Protein AF-A0A962KFQ7-F1 (afdb_monomer)

Structure (mmCIF, N/CA/C/O backbone):
data_AF-A0A962KFQ7-F1
#
_entry.id   AF-A0A962KFQ7-F1
#
loop_
_atom_site.group_PDB
_atom_site.id
_atom_site.type_symbol
_atom_site.label_atom_id
_atom_site.label_alt_id
_atom_site.label_comp_id
_atom_site.label_asym_id
_atom_site.label_entity_id
_atom_site.label_seq_id
_atom_site.pdbx_PDB_ins_code
_atom_site.Cartn_x
_atom_site.Cartn_y
_atom_site.Cartn_z
_atom_site.occupancy
_atom_site.B_iso_or_equiv
_atom_site.auth_seq_id
_atom_site.auth_comp_id
_atom_site.auth_asym_id
_atom_site.auth_atom_id
_atom_site.pdbx_PDB_model_num
ATOM 1 N N . MET A 1 1 ? 15.351 7.558 -45.420 1.00 45.31 1 MET A N 1
ATOM 2 C CA . MET A 1 1 ? 15.556 6.678 -44.242 1.00 45.31 1 MET A CA 1
ATOM 3 C C . MET A 1 1 ? 16.428 7.374 -43.204 1.00 45.31 1 MET A C 1
ATOM 5 O O . MET A 1 1 ? 16.046 7.366 -42.044 1.00 45.31 1 MET A O 1
ATOM 9 N N . GLU A 1 2 ? 17.505 8.057 -43.613 1.00 42.69 2 GLU A N 1
ATOM 10 C CA . GLU A 1 2 ? 18.267 8.978 -42.747 1.00 42.69 2 GLU A CA 1
ATOM 11 C C . GLU A 1 2 ? 17.411 10.125 -42.177 1.00 42.69 2 GLU A C 1
ATOM 13 O O . GLU A 1 2 ? 17.479 10.363 -40.978 1.00 42.69 2 GLU A O 1
ATOM 18 N N . ASP A 1 3 ? 16.490 10.717 -42.950 1.00 39.72 3 ASP A N 1
ATOM 19 C CA . ASP A 1 3 ? 15.553 11.735 -42.422 1.00 39.72 3 ASP A CA 1
ATOM 20 C C . ASP A 1 3 ? 14.597 11.194 -41.339 1.00 39.72 3 ASP A C 1
ATOM 22 O O . ASP A 1 3 ? 14.291 11.875 -40.363 1.00 39.72 3 ASP A O 1
ATOM 26 N N . ALA A 1 4 ? 14.161 9.933 -41.456 1.00 45.88 4 ALA A N 1
ATOM 27 C CA . ALA A 1 4 ? 13.339 9.269 -40.436 1.00 45.88 4 ALA A CA 1
ATOM 28 C C . ALA A 1 4 ? 14.162 8.878 -39.192 1.00 45.88 4 ALA A C 1
ATOM 30 O O . ALA A 1 4 ? 13.632 8.800 -38.085 1.00 45.88 4 ALA A O 1
ATOM 31 N N . LEU A 1 5 ? 15.467 8.657 -39.369 1.00 49.56 5 LEU A N 1
ATOM 32 C CA . LEU A 1 5 ? 16.425 8.405 -38.294 1.00 49.56 5 LEU A CA 1
ATOM 33 C C . LEU A 1 5 ? 16.848 9.696 -37.580 1.00 49.56 5 LEU A C 1
ATOM 35 O O . LEU A 1 5 ? 17.100 9.640 -36.378 1.00 49.56 5 LEU A O 1
ATOM 39 N N . GLY A 1 6 ? 16.840 10.844 -38.264 1.00 48.06 6 GLY A N 1
ATOM 40 C CA . GLY A 1 6 ? 17.018 12.169 -37.660 1.00 48.06 6 GLY A CA 1
ATOM 41 C C . GLY A 1 6 ? 15.886 12.536 -36.694 1.00 48.06 6 GLY A C 1
ATOM 42 O O . GLY A 1 6 ? 16.136 13.106 -35.635 1.00 48.06 6 GLY A O 1
ATOM 43 N N . ILE A 1 7 ? 14.651 12.103 -36.980 1.00 48.91 7 ILE A N 1
ATOM 44 C CA . ILE A 1 7 ? 13.519 12.210 -36.039 1.00 48.91 7 ILE A CA 1
ATOM 45 C C . ILE A 1 7 ? 13.773 11.363 -34.779 1.00 48.91 7 ILE A C 1
ATOM 47 O O . ILE A 1 7 ? 13.453 11.784 -33.672 1.00 48.91 7 ILE A O 1
ATOM 51 N N . LEU A 1 8 ? 14.384 10.183 -34.919 1.00 50.03 8 LEU A N 1
ATOM 52 C CA . LEU A 1 8 ? 14.720 9.313 -33.784 1.00 50.03 8 LEU A CA 1
ATOM 53 C C . LEU A 1 8 ? 15.904 9.837 -32.953 1.00 50.03 8 LEU A C 1
ATOM 55 O O . LEU A 1 8 ? 15.924 9.620 -31.742 1.00 50.03 8 LEU A O 1
ATOM 59 N N . ASP A 1 9 ? 16.842 10.563 -33.569 1.00 50.34 9 ASP A N 1
ATOM 60 C CA . ASP A 1 9 ? 17.885 11.309 -32.849 1.00 50.34 9 ASP A CA 1
ATOM 61 C C . ASP A 1 9 ? 17.308 12.499 -32.078 1.00 50.34 9 ASP A C 1
ATOM 63 O O . ASP A 1 9 ? 17.687 12.719 -30.930 1.00 50.34 9 ASP A O 1
ATOM 67 N N . ALA A 1 10 ? 16.329 13.212 -32.645 1.00 47.00 10 ALA A N 1
ATOM 68 C CA . ALA A 1 10 ? 15.591 14.258 -31.930 1.00 47.00 10 ALA A CA 1
ATOM 69 C C . ALA A 1 10 ? 14.791 13.703 -30.732 1.00 47.00 10 ALA A C 1
ATOM 71 O O . ALA A 1 10 ? 14.552 14.408 -29.754 1.00 47.00 10 ALA A O 1
ATOM 72 N N . LEU A 1 11 ? 14.419 12.419 -30.779 1.00 50.53 11 LEU A N 1
ATOM 73 C CA . LEU A 1 11 ? 13.801 11.680 -29.673 1.00 50.53 11 LEU A CA 1
ATOM 74 C C . LEU A 1 11 ? 14.832 11.051 -28.710 1.00 50.53 11 LEU A C 1
ATOM 76 O O . LEU A 1 11 ? 14.445 10.468 -27.697 1.00 50.53 11 LEU A O 1
ATOM 80 N N . GLY A 1 12 ? 16.130 11.178 -29.016 1.00 58.72 12 GLY A N 1
ATOM 81 C CA . GLY A 1 12 ? 17.282 10.732 -28.229 1.00 58.72 12 GLY A CA 1
ATOM 82 C C . GLY A 1 12 ? 17.325 9.241 -27.913 1.00 58.72 12 GLY A C 1
ATOM 83 O O . GLY A 1 12 ? 17.728 8.863 -26.812 1.00 58.72 12 GLY A O 1
ATOM 84 N N . ALA A 1 13 ? 16.904 8.398 -28.857 1.00 73.94 13 ALA A N 1
ATOM 85 C CA . ALA A 1 13 ? 17.073 6.955 -28.748 1.00 73.94 13 ALA A CA 1
ATOM 86 C C . ALA A 1 13 ? 18.553 6.560 -28.898 1.00 73.94 13 ALA A C 1
ATOM 88 O O . ALA A 1 13 ? 19.248 7.039 -29.798 1.00 73.94 13 ALA A O 1
ATOM 89 N N . ALA A 1 14 ? 19.024 5.648 -28.047 1.00 81.00 14 ALA A N 1
ATOM 90 C CA . ALA A 1 14 ? 20.315 4.996 -28.210 1.00 81.00 14 ALA A CA 1
ATOM 91 C C . ALA A 1 14 ? 20.267 4.075 -29.428 1.00 81.00 14 ALA A C 1
ATOM 93 O O . ALA A 1 14 ? 19.342 3.279 -29.588 1.00 81.00 14 ALA A O 1
ATOM 94 N N . ARG A 1 15 ? 21.262 4.182 -30.303 1.00 86.62 15 ARG A N 1
ATOM 95 C CA . ARG A 1 15 ? 21.337 3.389 -31.529 1.00 86.62 15 ARG A CA 1
ATOM 96 C C . ARG A 1 15 ? 22.667 2.674 -31.588 1.00 86.62 15 ARG A C 1
ATOM 98 O O . ARG A 1 15 ? 23.710 3.324 -31.538 1.00 86.62 15 ARG A O 1
ATOM 105 N N . LEU A 1 16 ? 22.611 1.358 -31.741 1.00 89.06 16 LEU A N 1
ATOM 106 C CA . LEU A 1 16 ? 23.770 0.501 -31.950 1.00 89.06 16 LEU A CA 1
ATOM 107 C C . LEU A 1 16 ? 23.565 -0.295 -33.235 1.00 89.06 16 LEU A C 1
ATOM 109 O O . LEU A 1 16 ? 22.503 -0.876 -33.444 1.00 89.06 16 LEU A O 1
ATOM 113 N N . TYR A 1 17 ? 24.574 -0.322 -34.094 1.00 87.44 17 TYR A N 1
ATOM 114 C CA . TYR A 1 17 ? 24.589 -1.150 -35.291 1.00 87.44 17 TYR A CA 1
ATOM 115 C C . TYR A 1 17 ? 25.462 -2.364 -35.011 1.00 87.44 17 TYR A C 1
ATOM 117 O O . TYR A 1 17 ? 26.673 -2.236 -34.831 1.00 87.44 17 TYR A O 1
ATOM 125 N N . ILE A 1 18 ? 24.821 -3.525 -34.932 1.00 86.56 18 ILE A N 1
ATOM 126 C CA . ILE A 1 18 ? 25.454 -4.799 -34.604 1.00 86.56 18 ILE A CA 1
ATOM 127 C C . ILE A 1 18 ? 25.642 -5.571 -35.902 1.00 86.56 18 ILE A C 1
ATOM 129 O O . ILE A 1 18 ? 24.666 -5.868 -36.594 1.00 86.56 18 ILE A O 1
ATOM 133 N N . ASP A 1 19 ? 26.885 -5.888 -36.236 1.00 84.00 19 ASP A N 1
ATOM 134 C CA . ASP A 1 19 ? 27.202 -6.820 -37.307 1.00 84.00 19 ASP A CA 1
ATOM 135 C C . ASP A 1 19 ? 26.752 -8.222 -36.878 1.00 84.00 19 ASP A C 1
ATOM 137 O O . ASP A 1 19 ? 27.093 -8.700 -35.795 1.00 84.00 19 ASP A O 1
ATOM 141 N N . ARG A 1 20 ? 25.913 -8.865 -37.688 1.00 80.25 20 ARG A N 1
ATOM 142 C CA . ARG A 1 20 ? 25.295 -10.145 -37.326 1.00 80.25 20 ARG A CA 1
ATOM 143 C C . ARG A 1 20 ? 26.233 -11.329 -37.510 1.00 80.25 20 ARG A C 1
ATOM 145 O O . ARG A 1 20 ? 25.993 -12.366 -36.896 1.00 80.25 20 ARG A O 1
ATOM 152 N N . ASP A 1 21 ? 27.256 -11.180 -38.343 1.00 75.31 21 ASP A N 1
ATOM 153 C CA . ASP A 1 21 ? 28.194 -12.248 -38.664 1.00 75.31 21 ASP A CA 1
ATOM 154 C C . ASP A 1 21 ? 29.327 -12.286 -37.627 1.00 75.31 21 ASP A C 1
ATOM 156 O O . ASP A 1 21 ? 29.752 -13.362 -37.211 1.00 75.31 21 ASP A O 1
ATOM 160 N N . THR A 1 22 ? 29.769 -11.118 -37.149 1.00 76.50 22 THR A N 1
ATOM 161 C CA . THR A 1 22 ? 30.822 -11.001 -36.121 1.00 76.50 22 THR A CA 1
ATOM 162 C C . THR A 1 22 ? 30.284 -10.777 -34.704 1.00 76.50 22 THR A C 1
ATOM 164 O O . THR A 1 22 ? 30.984 -11.039 -33.728 1.00 76.50 22 THR A O 1
ATOM 167 N N . GLY A 1 23 ? 29.046 -10.295 -34.558 1.00 76.19 23 GLY A N 1
ATOM 168 C CA . GLY A 1 23 ? 28.467 -9.907 -33.269 1.00 76.19 23 GLY A CA 1
ATOM 169 C C . GLY A 1 23 ? 29.028 -8.597 -32.700 1.00 76.19 23 GLY A C 1
ATOM 170 O O . GLY A 1 23 ? 28.755 -8.276 -31.540 1.00 76.19 23 GLY A O 1
ATOM 171 N N . LEU A 1 24 ? 29.806 -7.844 -33.481 1.00 82.69 24 LEU A N 1
ATOM 172 C CA . LEU A 1 24 ? 30.441 -6.606 -33.040 1.00 82.69 24 LEU A CA 1
ATOM 173 C C . LEU A 1 24 ? 29.536 -5.394 -33.273 1.00 82.69 24 LEU A C 1
ATOM 175 O O . LEU A 1 24 ? 28.872 -5.272 -34.305 1.00 82.69 24 LEU A O 1
ATOM 179 N N . VAL A 1 25 ? 29.528 -4.461 -32.322 1.00 86.00 25 VAL A N 1
ATOM 180 C CA . VAL A 1 25 ? 28.953 -3.128 -32.528 1.00 86.00 25 VAL A CA 1
ATOM 181 C C . VAL A 1 25 ? 29.938 -2.331 -33.375 1.00 86.00 25 VAL A C 1
ATOM 183 O O . VAL A 1 25 ? 31.009 -2.007 -32.892 1.00 86.00 25 VAL A O 1
ATOM 186 N N . TYR A 1 26 ? 29.615 -1.989 -34.620 1.00 82.81 26 TYR A N 1
ATOM 187 C CA . TYR A 1 26 ? 30.557 -1.266 -35.499 1.00 82.81 26 TYR A CA 1
ATOM 188 C C . TYR A 1 26 ? 30.215 0.221 -35.668 1.00 82.81 26 TYR A C 1
ATOM 190 O O . TYR A 1 26 ? 31.006 0.995 -36.204 1.00 82.81 26 TYR A O 1
ATOM 198 N N . ARG A 1 27 ? 29.021 0.641 -35.232 1.00 85.81 27 ARG A N 1
ATOM 199 C CA . ARG A 1 27 ? 28.599 2.047 -35.230 1.00 85.81 27 ARG A CA 1
ATOM 200 C C . ARG A 1 27 ? 27.586 2.292 -34.118 1.00 85.81 27 ARG A C 1
ATOM 202 O O . ARG A 1 27 ? 26.744 1.441 -33.842 1.00 85.81 27 ARG A O 1
ATOM 209 N N . CYS A 1 28 ? 27.609 3.481 -33.530 1.00 85.44 28 CYS A N 1
ATOM 210 C CA . CYS A 1 28 ? 26.615 3.929 -32.556 1.00 85.44 28 CYS A CA 1
ATOM 211 C C . CYS A 1 28 ? 26.459 5.460 -32.566 1.00 85.44 28 CYS A C 1
ATOM 213 O O . CYS A 1 28 ? 27.206 6.155 -33.256 1.00 85.44 28 CYS A O 1
ATOM 215 N N . ASN A 1 29 ? 25.450 5.988 -31.865 1.00 82.38 29 ASN A N 1
ATOM 216 C CA . ASN A 1 29 ? 25.234 7.433 -31.702 1.00 82.38 29 ASN A CA 1
ATOM 217 C C . ASN A 1 29 ? 25.565 7.919 -30.277 1.00 82.38 29 ASN A C 1
ATOM 219 O O . ASN A 1 29 ? 25.741 7.119 -29.363 1.00 82.38 29 ASN A O 1
ATOM 223 N N . ALA A 1 30 ? 25.589 9.244 -30.084 1.00 78.31 30 ALA A N 1
ATOM 224 C CA . ALA A 1 30 ? 25.835 9.888 -28.788 1.00 78.31 30 ALA A CA 1
ATOM 225 C C . ALA A 1 30 ? 24.958 9.329 -27.653 1.00 78.31 30 ALA A C 1
ATOM 227 O O . ALA A 1 30 ? 25.453 9.043 -26.567 1.00 78.31 30 ALA A O 1
ATOM 228 N N . SER A 1 31 ? 23.675 9.086 -27.928 1.00 79.44 31 SER A N 1
ATOM 229 C CA . SER A 1 31 ? 22.738 8.542 -26.941 1.00 79.44 31 SER A CA 1
ATOM 230 C C . SER A 1 31 ? 23.053 7.102 -26.514 1.00 79.44 31 SER A C 1
ATOM 232 O O . SER A 1 31 ? 22.666 6.705 -25.421 1.00 79.44 31 SER A O 1
ATOM 234 N N . ALA A 1 32 ? 23.761 6.309 -27.326 1.00 82.44 32 ALA A N 1
ATOM 235 C CA . ALA A 1 32 ? 24.225 4.979 -26.920 1.00 82.44 32 ALA A CA 1
ATOM 236 C C . ALA A 1 32 ? 25.390 5.044 -25.920 1.00 82.44 32 ALA A C 1
ATOM 238 O O . ALA A 1 32 ? 25.442 4.232 -25.000 1.00 82.44 32 ALA A O 1
ATOM 239 N N . HIS A 1 33 ? 26.276 6.034 -26.061 1.00 81.56 33 HIS A N 1
ATOM 240 C CA . HIS A 1 33 ? 27.345 6.311 -25.092 1.00 81.56 33 HIS A CA 1
ATOM 241 C C . HIS A 1 33 ? 26.769 6.690 -23.734 1.00 81.56 33 HIS A C 1
ATOM 243 O O . HIS A 1 33 ? 27.143 6.125 -22.710 1.00 81.56 33 HIS A O 1
ATOM 249 N N . GLU A 1 34 ? 25.792 7.595 -23.747 1.00 77.44 34 GLU A N 1
ATOM 250 C CA . GLU A 1 34 ? 25.084 8.026 -22.546 1.00 77.44 34 GLU A CA 1
ATOM 251 C C . GLU A 1 34 ? 24.338 6.860 -21.880 1.00 77.44 34 GLU A C 1
ATOM 253 O O . GLU A 1 34 ? 24.477 6.649 -20.674 1.00 77.44 34 GLU A O 1
ATOM 258 N N . LEU A 1 35 ? 23.620 6.047 -22.667 1.00 79.69 35 LEU A N 1
ATOM 259 C CA . LEU A 1 35 ? 22.884 4.894 -22.149 1.00 79.69 35 LEU A CA 1
ATOM 260 C C . LEU A 1 35 ? 23.806 3.869 -21.474 1.00 79.69 35 LEU A C 1
ATOM 262 O O . LEU A 1 35 ? 23.468 3.372 -20.407 1.00 79.69 35 LEU A O 1
ATOM 266 N N . LEU A 1 36 ? 24.964 3.560 -22.063 1.00 81.12 36 LEU A N 1
ATOM 267 C CA . LEU A 1 36 ? 25.879 2.539 -21.531 1.00 81.12 36 LEU A CA 1
ATOM 268 C C . LEU A 1 36 ? 26.878 3.076 -20.497 1.00 81.12 36 LEU A C 1
ATOM 270 O O . LEU A 1 36 ? 27.482 2.282 -19.777 1.00 81.12 36 LEU A O 1
ATOM 274 N N . GLY A 1 37 ? 27.017 4.401 -20.389 1.00 75.56 37 GLY A N 1
ATOM 275 C CA . GLY A 1 37 ? 27.972 5.045 -19.484 1.00 75.56 37 GLY A CA 1
ATOM 276 C C . GLY A 1 37 ? 29.424 4.928 -19.959 1.00 75.56 37 GLY A C 1
ATOM 277 O O . GLY A 1 37 ? 30.337 4.912 -19.141 1.00 75.56 37 GLY A O 1
ATOM 278 N N . GLU A 1 38 ? 29.648 4.815 -21.272 1.00 76.00 38 GLU A N 1
ATOM 279 C CA . GLU A 1 38 ? 30.966 4.557 -21.864 1.00 76.00 38 GLU A CA 1
ATOM 280 C C . GLU A 1 38 ? 31.300 5.527 -23.012 1.00 76.00 38 GLU A C 1
ATOM 282 O O . GLU A 1 38 ? 30.416 5.996 -23.729 1.00 76.00 38 GLU A O 1
ATOM 287 N N . GLY A 1 39 ? 32.589 5.832 -23.204 1.00 69.06 39 GLY A N 1
ATOM 288 C CA . GLY A 1 39 ? 33.065 6.804 -24.197 1.00 69.06 39 GLY A CA 1
ATOM 289 C C . GLY A 1 39 ? 32.953 6.338 -25.656 1.00 69.06 39 GLY A C 1
ATOM 290 O O . GLY A 1 39 ? 32.850 5.149 -25.952 1.00 69.06 39 GLY A O 1
ATOM 291 N N . ALA A 1 40 ? 33.025 7.284 -26.603 1.00 56.25 40 ALA A N 1
ATOM 292 C CA . ALA A 1 40 ? 32.713 7.007 -28.007 1.00 56.25 40 ALA A CA 1
ATOM 293 C C . ALA A 1 40 ? 33.581 5.936 -28.680 1.00 56.25 40 ALA A C 1
ATOM 295 O O . ALA A 1 40 ? 33.082 5.067 -29.393 1.00 56.25 40 ALA A O 1
ATOM 296 N N . ALA A 1 41 ? 34.879 5.973 -28.389 1.00 59.25 41 ALA A N 1
ATOM 297 C CA . ALA A 1 41 ? 35.853 5.029 -28.916 1.00 59.25 41 ALA A CA 1
ATOM 298 C C . ALA A 1 41 ? 35.820 3.652 -28.225 1.00 59.25 41 ALA A C 1
ATOM 300 O O . ALA A 1 41 ? 36.465 2.737 -28.725 1.00 59.25 41 ALA A O 1
ATOM 301 N N . SER A 1 42 ? 35.098 3.485 -27.103 1.00 67.31 42 SER A N 1
ATOM 302 C CA . SER A 1 42 ? 35.083 2.222 -26.346 1.00 67.31 42 SER A CA 1
ATOM 303 C C . SER A 1 42 ? 33.886 1.323 -26.635 1.00 67.31 42 SER A C 1
ATOM 305 O O . SER A 1 42 ? 33.864 0.215 -26.113 1.00 67.31 42 SER A O 1
ATOM 307 N N . LEU A 1 43 ? 32.896 1.756 -27.426 1.00 76.38 43 LEU A N 1
ATOM 308 C CA . LEU A 1 43 ? 31.737 0.921 -27.780 1.00 76.38 43 LEU A CA 1
ATOM 309 C C . LEU A 1 43 ? 31.884 0.211 -29.130 1.00 76.38 43 LEU A C 1
ATOM 311 O O . LEU A 1 43 ? 31.329 -0.871 -29.312 1.00 76.38 43 LEU A O 1
ATOM 315 N N . CYS A 1 44 ? 32.588 0.822 -30.082 1.00 84.00 44 CYS A N 1
ATOM 316 C CA . CYS A 1 44 ? 32.785 0.232 -31.402 1.00 84.00 44 CYS A CA 1
ATOM 317 C C . CYS A 1 44 ? 33.797 -0.926 -31.353 1.00 84.00 44 CYS A C 1
ATOM 319 O O . CYS A 1 44 ? 34.714 -0.919 -30.538 1.00 84.00 44 CYS A O 1
ATOM 321 N N . GLU A 1 45 ? 33.632 -1.904 -32.244 1.00 82.31 45 GLU A N 1
ATOM 322 C CA . GLU A 1 45 ? 34.440 -3.127 -32.362 1.00 82.31 45 GLU A CA 1
ATOM 323 C C . GLU A 1 45 ? 34.418 -4.030 -31.114 1.00 82.31 45 GLU A C 1
ATOM 325 O O . GLU A 1 45 ? 35.288 -4.881 -30.934 1.00 82.31 45 GLU A O 1
ATOM 330 N N . ARG A 1 46 ? 33.389 -3.897 -30.263 1.00 81.00 46 ARG A N 1
ATOM 331 C CA . ARG A 1 46 ? 33.149 -4.790 -29.118 1.00 81.00 46 ARG A CA 1
ATOM 332 C C . ARG A 1 46 ? 31.943 -5.699 -29.315 1.00 81.00 46 ARG A C 1
ATOM 334 O O . ARG A 1 46 ? 30.971 -5.293 -29.964 1.00 81.00 46 ARG A O 1
ATOM 341 N N . PRO A 1 47 ? 31.955 -6.911 -28.730 1.00 82.75 47 PRO A N 1
ATOM 342 C CA . PRO A 1 47 ? 30.816 -7.812 -28.777 1.00 82.75 47 PRO A CA 1
ATOM 343 C C . PRO A 1 47 ? 29.587 -7.182 -28.125 1.00 82.75 47 PRO A C 1
ATOM 345 O O . PRO A 1 47 ? 29.632 -6.729 -26.981 1.00 82.75 47 PRO A O 1
ATOM 348 N N . TRP A 1 48 ? 28.439 -7.235 -28.802 1.00 80.50 48 TRP A N 1
ATOM 349 C CA . TRP A 1 48 ? 27.191 -6.720 -28.232 1.00 80.50 48 TRP A CA 1
ATOM 350 C C . TRP A 1 48 ? 26.822 -7.410 -26.908 1.00 80.50 48 TRP A C 1
ATOM 352 O O . TRP A 1 48 ? 26.181 -6.792 -26.065 1.00 80.50 48 TRP A O 1
ATOM 362 N N . ARG A 1 49 ? 27.233 -8.672 -26.699 1.00 78.06 49 ARG A N 1
ATOM 363 C CA . ARG A 1 49 ? 27.007 -9.415 -25.445 1.00 78.06 49 ARG A CA 1
ATOM 364 C C . ARG A 1 49 ? 27.733 -8.781 -24.263 1.00 78.06 49 ARG A C 1
ATOM 366 O O . ARG A 1 49 ? 27.179 -8.738 -23.174 1.00 78.06 49 ARG A O 1
ATOM 373 N N . GLU A 1 50 ? 28.924 -8.244 -24.497 1.00 77.88 50 GLU A N 1
ATOM 374 C CA . GLU A 1 50 ? 29.710 -7.555 -23.475 1.00 77.88 50 GLU A CA 1
ATOM 375 C C . GLU A 1 50 ? 29.092 -6.197 -23.110 1.00 77.88 50 GLU A C 1
ATOM 377 O O . GLU A 1 50 ? 29.216 -5.738 -21.979 1.00 77.88 50 GLU A O 1
ATOM 382 N N . LEU A 1 51 ? 28.412 -5.555 -24.064 1.00 77.25 51 LEU A N 1
ATOM 383 C CA . LEU A 1 51 ? 27.841 -4.217 -23.904 1.00 77.25 51 LEU A CA 1
ATOM 384 C C . LEU A 1 51 ? 26.388 -4.231 -23.410 1.00 77.25 51 LEU A C 1
ATOM 386 O O . LEU A 1 51 ? 26.028 -3.485 -22.509 1.00 77.25 51 LEU A O 1
ATOM 390 N N . LEU A 1 52 ? 25.543 -5.071 -24.010 1.00 74.69 52 LEU A N 1
ATOM 391 C CA . LEU A 1 52 ? 24.094 -5.128 -23.781 1.00 74.69 52 LEU A CA 1
ATOM 392 C C . LEU A 1 52 ? 23.653 -6.417 -23.072 1.00 74.69 52 LEU A C 1
ATOM 394 O O . LEU A 1 52 ? 22.555 -6.469 -22.530 1.00 74.69 52 LEU A O 1
ATOM 398 N N . GLY A 1 53 ? 24.478 -7.468 -23.098 1.00 60.12 53 GLY A N 1
ATOM 399 C CA . GLY A 1 53 ? 24.159 -8.806 -22.588 1.00 60.12 53 GLY A CA 1
ATOM 400 C C . GLY A 1 53 ? 24.743 -9.128 -21.212 1.00 60.12 53 GLY A C 1
ATOM 401 O O . GLY A 1 53 ? 24.744 -10.295 -20.835 1.00 60.12 53 GLY A O 1
ATOM 402 N N . ARG A 1 54 ? 25.219 -8.124 -20.460 1.00 66.81 54 ARG A N 1
ATOM 403 C CA . ARG A 1 54 ? 25.775 -8.289 -19.098 1.00 66.81 54 ARG A CA 1
ATOM 404 C C . ARG A 1 54 ? 24.785 -8.892 -18.094 1.00 66.81 54 ARG A C 1
ATOM 406 O O . ARG A 1 54 ? 25.196 -9.387 -17.055 1.00 66.81 54 ARG A O 1
ATOM 413 N N . GLN A 1 55 ? 23.491 -8.826 -18.399 1.00 60.06 55 GLN A N 1
ATOM 414 C CA . GLN A 1 55 ? 22.414 -9.458 -17.644 1.00 60.06 55 GLN A CA 1
ATOM 415 C C . GLN A 1 55 ? 21.840 -10.636 -18.438 1.00 60.06 55 GLN A C 1
ATOM 417 O O . GLN A 1 55 ? 21.570 -10.513 -19.638 1.00 60.06 55 GLN A O 1
ATOM 422 N N . ALA A 1 56 ? 21.606 -11.768 -17.766 1.00 55.22 56 ALA A N 1
ATOM 423 C CA . ALA A 1 56 ? 21.117 -12.996 -18.402 1.00 55.22 56 ALA A CA 1
ATOM 424 C C . ALA A 1 56 ? 19.768 -12.785 -19.117 1.00 55.22 56 ALA A C 1
ATOM 426 O O . ALA A 1 56 ? 19.549 -13.301 -20.215 1.00 55.22 56 ALA A O 1
ATOM 427 N N . SER A 1 57 ? 18.896 -11.952 -18.543 1.00 54.72 57 SER A N 1
ATOM 428 C CA . SER A 1 57 ? 17.598 -11.578 -19.116 1.00 54.72 57 SER A CA 1
ATOM 429 C C . SER A 1 57 ? 17.728 -10.781 -20.423 1.00 54.72 57 SER A C 1
ATOM 431 O O . SER A 1 57 ? 17.037 -11.078 -21.401 1.00 54.72 57 SER A O 1
ATOM 433 N N . ALA A 1 58 ? 18.652 -9.816 -20.489 1.00 59.97 58 ALA A N 1
ATOM 434 C CA . ALA A 1 58 ? 18.939 -9.047 -21.701 1.00 59.97 58 ALA A CA 1
ATOM 435 C C . ALA A 1 58 ? 19.543 -9.922 -22.801 1.00 59.97 58 ALA A C 1
ATOM 437 O O . ALA A 1 58 ? 19.132 -9.853 -23.962 1.00 59.97 58 ALA A O 1
ATOM 438 N N . ALA A 1 59 ? 20.491 -10.789 -22.436 1.00 60.72 59 ALA A N 1
ATOM 439 C CA . ALA A 1 59 ? 21.115 -11.718 -23.367 1.00 60.72 59 ALA A CA 1
ATOM 440 C C . ALA A 1 59 ? 20.095 -12.711 -23.948 1.00 60.72 59 ALA A C 1
ATOM 442 O O . ALA A 1 59 ? 20.105 -12.947 -25.160 1.00 60.72 59 ALA A O 1
ATOM 443 N N . ALA A 1 60 ? 19.191 -13.246 -23.123 1.00 55.28 60 ALA A N 1
ATOM 444 C CA . ALA A 1 60 ? 18.131 -14.160 -23.550 1.00 55.28 60 ALA A CA 1
ATOM 445 C C . ALA A 1 60 ? 17.145 -13.512 -24.539 1.00 55.28 60 ALA A C 1
ATOM 447 O O . ALA A 1 60 ? 16.653 -14.186 -25.441 1.00 55.28 60 ALA A O 1
ATOM 448 N N . LEU A 1 61 ? 16.897 -12.202 -24.422 1.00 60.03 61 LEU A N 1
ATOM 449 C CA . LEU A 1 61 ? 15.998 -11.455 -25.310 1.00 60.03 61 LEU A CA 1
ATOM 450 C C . LEU A 1 61 ? 16.664 -10.967 -26.601 1.00 60.03 61 LEU A C 1
ATOM 452 O O . LEU A 1 61 ? 16.071 -11.043 -27.679 1.00 60.03 61 LEU A O 1
ATOM 456 N N . LEU A 1 62 ? 17.893 -10.459 -26.512 1.00 62.94 62 LEU A N 1
ATOM 457 C CA . LEU A 1 62 ? 18.599 -9.886 -27.657 1.00 62.94 62 LEU A CA 1
ATOM 458 C C . LEU A 1 62 ? 19.216 -10.958 -28.561 1.00 62.94 62 LEU A C 1
ATOM 460 O O . LEU A 1 62 ? 19.277 -10.752 -29.773 1.00 62.94 62 LEU A O 1
ATOM 464 N N . SER A 1 63 ? 19.617 -12.120 -28.023 1.00 64.81 63 SER A N 1
ATOM 465 C CA . SER A 1 63 ? 20.231 -13.185 -28.840 1.00 64.81 63 SER A CA 1
ATOM 466 C C . SER A 1 63 ? 19.304 -13.684 -29.961 1.00 64.81 63 SER A C 1
ATOM 468 O O . SER A 1 63 ? 19.751 -13.723 -31.111 1.00 64.81 63 SER A O 1
ATOM 470 N N . PRO A 1 64 ? 18.018 -14.011 -29.699 1.00 56.25 64 PRO A N 1
ATOM 471 C CA . PRO A 1 64 ? 17.088 -14.420 -30.749 1.00 56.25 64 PRO A CA 1
ATOM 472 C C . PRO A 1 64 ? 16.785 -13.288 -31.737 1.00 56.25 64 PRO A C 1
ATOM 474 O O . PRO A 1 64 ? 16.748 -13.528 -32.943 1.00 56.25 64 PRO A O 1
ATOM 477 N N . ALA A 1 65 ? 16.623 -12.050 -31.251 1.00 60.06 65 ALA A N 1
ATOM 478 C CA . ALA A 1 65 ? 16.339 -10.880 -32.086 1.00 60.06 65 ALA A CA 1
ATOM 479 C C . ALA A 1 65 ? 17.484 -10.578 -33.071 1.00 60.06 65 ALA A C 1
ATOM 481 O O . ALA A 1 65 ? 17.254 -10.391 -34.269 1.00 60.06 65 ALA A O 1
ATOM 482 N N . ILE A 1 66 ? 18.730 -10.606 -32.587 1.00 66.62 66 ILE A N 1
ATOM 483 C CA . ILE A 1 66 ? 19.929 -10.377 -33.404 1.00 66.62 66 ILE A CA 1
ATOM 484 C C . ILE A 1 66 ? 20.164 -11.534 -34.377 1.00 66.62 66 ILE A C 1
ATOM 486 O O . ILE A 1 66 ? 20.427 -11.314 -35.565 1.00 66.62 66 ILE A O 1
ATOM 490 N N . GLY A 1 67 ? 19.975 -12.770 -33.909 1.00 64.44 67 GLY A N 1
ATOM 491 C CA . GLY A 1 67 ? 20.068 -13.961 -34.746 1.00 64.44 67 GLY A CA 1
ATOM 492 C C . GLY A 1 67 ? 19.048 -13.966 -35.889 1.00 64.44 67 GLY A C 1
ATOM 493 O O . GLY A 1 67 ? 19.408 -14.277 -37.026 1.00 64.44 67 GLY A O 1
ATOM 494 N N . ALA A 1 68 ? 17.795 -13.588 -35.619 1.00 65.44 68 ALA A N 1
ATOM 495 C CA . ALA A 1 68 ? 16.722 -13.561 -36.613 1.00 65.44 68 ALA A CA 1
ATOM 496 C C . ALA A 1 68 ? 16.917 -12.474 -37.684 1.00 65.44 68 ALA A C 1
ATOM 498 O O . ALA A 1 68 ? 16.504 -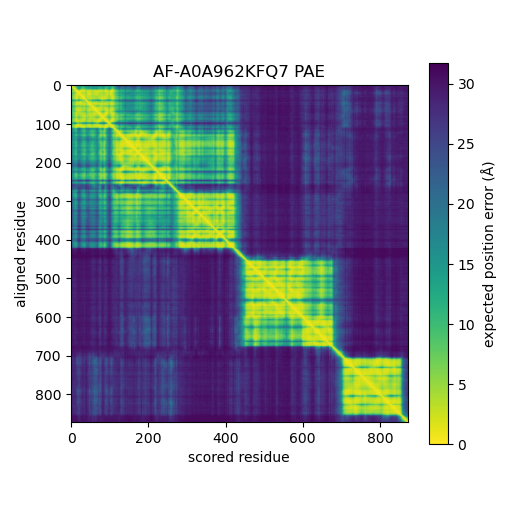12.668 -38.828 1.00 65.44 68 ALA A O 1
ATOM 499 N N . GLY A 1 69 ? 17.565 -11.351 -37.347 1.00 64.94 69 GLY A N 1
ATOM 500 C CA . GLY A 1 69 ? 17.868 -10.290 -38.315 1.00 64.94 69 GLY A CA 1
ATOM 501 C C . GLY A 1 69 ? 16.639 -9.598 -38.897 1.00 64.94 69 GLY A C 1
ATOM 502 O O . GLY A 1 69 ? 16.706 -9.048 -39.994 1.00 64.94 69 GLY A O 1
ATOM 503 N N . CYS A 1 70 ? 15.499 -9.696 -38.219 1.00 57.41 70 CYS A N 1
ATOM 504 C CA . CYS A 1 70 ? 14.221 -9.181 -38.680 1.00 57.41 70 CYS A CA 1
ATOM 505 C C . CYS A 1 70 ? 13.794 -7.975 -37.843 1.00 57.41 70 CYS A C 1
ATOM 507 O O . CYS A 1 70 ? 14.334 -7.698 -36.773 1.00 57.41 70 CYS A O 1
ATOM 509 N N . ARG A 1 71 ? 12.805 -7.235 -38.346 1.00 61.00 71 ARG A N 1
ATOM 510 C CA . ARG A 1 71 ? 12.198 -6.160 -37.568 1.00 61.00 71 ARG A CA 1
ATOM 511 C C . ARG A 1 71 ? 11.389 -6.768 -36.427 1.00 61.00 71 ARG A C 1
ATOM 513 O O . ARG A 1 71 ? 10.407 -7.458 -36.693 1.00 61.00 71 ARG A O 1
ATOM 520 N N . CYS A 1 72 ? 11.744 -6.459 -35.187 1.00 55.16 72 CYS A N 1
ATOM 521 C CA . CYS A 1 72 ? 10.978 -6.884 -34.020 1.00 55.16 72 CYS A CA 1
ATOM 522 C C . CYS A 1 72 ? 10.997 -5.821 -32.923 1.00 55.16 72 CYS A C 1
ATOM 524 O O . CYS A 1 72 ? 12.003 -5.145 -32.708 1.00 55.16 72 CYS A O 1
ATOM 526 N N . ALA A 1 73 ? 9.873 -5.679 -32.222 1.00 56.38 73 ALA A N 1
ATOM 527 C CA . ALA A 1 73 ? 9.837 -4.913 -30.985 1.00 56.38 73 ALA A CA 1
ATOM 528 C C . ALA A 1 73 ? 10.651 -5.655 -29.921 1.00 56.38 73 ALA A C 1
ATOM 530 O O . ALA A 1 73 ? 10.548 -6.876 -29.796 1.00 56.38 73 ALA A O 1
ATOM 531 N N . LEU A 1 74 ? 11.457 -4.913 -29.176 1.00 60.88 74 LEU A N 1
ATOM 532 C CA . LEU A 1 74 ? 12.167 -5.421 -28.019 1.00 60.88 74 LEU A CA 1
ATOM 533 C C . LEU A 1 74 ? 11.304 -5.107 -26.796 1.00 60.88 74 LEU A C 1
ATOM 535 O O . LEU A 1 74 ? 11.042 -3.929 -26.551 1.00 60.88 74 LEU A O 1
ATOM 539 N N . PRO A 1 75 ? 10.811 -6.119 -26.064 1.00 54.62 75 PRO A N 1
ATOM 540 C CA . PRO A 1 75 ? 10.096 -5.888 -24.813 1.00 54.62 75 PRO A CA 1
ATOM 541 C C . PRO A 1 75 ? 11.031 -5.223 -23.787 1.00 54.62 75 PRO A C 1
ATOM 543 O O . PRO A 1 75 ? 12.245 -5.294 -23.954 1.00 54.62 75 PRO A O 1
ATOM 546 N N . PRO A 1 76 ? 10.504 -4.601 -22.719 1.00 66.56 76 PRO A N 1
ATOM 547 C CA . PRO A 1 76 ? 11.325 -4.100 -21.620 1.00 66.56 76 PRO A CA 1
ATOM 548 C C . PRO A 1 76 ? 12.257 -5.178 -21.046 1.00 66.56 76 PRO A C 1
ATOM 550 O O . PRO A 1 76 ? 11.802 -6.283 -20.751 1.00 66.56 76 PRO A O 1
ATOM 553 N N . PHE A 1 77 ? 13.537 -4.854 -20.861 1.00 65.88 77 PHE A N 1
ATOM 554 C CA . PHE A 1 77 ? 14.522 -5.719 -20.204 1.00 65.88 77 PHE A CA 1
ATOM 555 C C . PHE A 1 77 ? 15.563 -4.908 -19.433 1.00 65.88 77 PHE A C 1
ATOM 557 O O . PHE A 1 77 ? 15.792 -3.740 -19.740 1.00 65.88 77 PHE A O 1
ATOM 564 N N . VAL A 1 78 ? 16.194 -5.532 -18.435 1.00 73.19 78 VAL A N 1
ATOM 565 C CA . VAL A 1 78 ? 17.217 -4.894 -17.598 1.00 73.19 78 VAL A CA 1
ATOM 566 C C . VAL A 1 78 ? 18.558 -4.902 -18.314 1.00 73.19 78 VAL A C 1
ATOM 568 O O . VAL A 1 78 ? 19.059 -5.956 -18.689 1.00 73.19 78 VAL A O 1
ATOM 571 N N . LEU A 1 79 ? 19.160 -3.732 -18.462 1.00 74.38 79 LEU A N 1
ATOM 572 C CA . LEU A 1 79 ? 20.499 -3.541 -18.986 1.00 74.38 79 LEU A CA 1
ATOM 573 C C . LEU A 1 79 ? 21.412 -3.025 -17.872 1.00 74.38 79 LEU A C 1
ATOM 575 O O . LEU A 1 79 ? 21.061 -2.079 -17.174 1.00 74.38 79 LEU A O 1
ATOM 579 N N . ARG A 1 80 ? 22.595 -3.624 -17.718 1.00 76.25 80 ARG A N 1
ATOM 580 C CA . ARG A 1 80 ? 23.608 -3.170 -16.757 1.00 76.25 80 ARG A CA 1
ATOM 581 C C . ARG A 1 80 ? 24.641 -2.283 -17.448 1.00 76.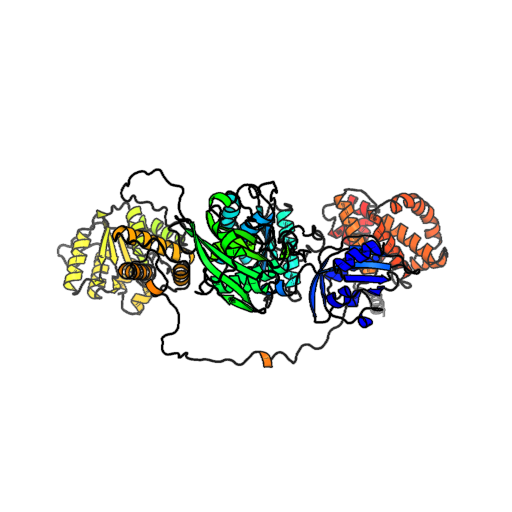25 80 ARG A C 1
ATOM 583 O O . ARG A 1 80 ? 25.269 -2.708 -18.417 1.00 76.25 80 ARG A O 1
ATOM 590 N N . ARG A 1 81 ? 24.799 -1.060 -16.948 1.00 78.81 81 ARG A N 1
ATOM 591 C CA . ARG A 1 81 ? 25.711 -0.019 -17.443 1.00 78.81 81 ARG A CA 1
ATOM 592 C C . ARG A 1 81 ? 27.148 -0.286 -16.972 1.00 78.81 81 ARG A C 1
ATOM 594 O O . ARG A 1 81 ? 27.412 -1.238 -16.232 1.00 78.81 81 ARG A O 1
ATOM 601 N N . ALA A 1 82 ? 28.115 0.491 -17.459 1.00 75.44 82 ALA A N 1
ATOM 602 C CA . ALA A 1 82 ? 29.536 0.324 -17.121 1.00 75.44 82 ALA A CA 1
ATOM 603 C C . ALA A 1 82 ? 29.919 0.732 -15.699 1.00 75.44 82 ALA A C 1
ATOM 605 O O . ALA A 1 82 ? 30.831 0.150 -15.122 1.00 75.44 82 ALA A O 1
ATOM 606 N N . ASP A 1 83 ? 29.177 1.657 -15.110 1.00 71.81 83 ASP A N 1
ATOM 607 C CA . ASP A 1 83 ? 29.243 2.043 -13.698 1.00 71.81 83 ASP A CA 1
ATOM 608 C C . ASP A 1 83 ? 28.525 1.045 -12.766 1.00 71.81 83 ASP A C 1
ATOM 610 O O . ASP A 1 83 ? 28.328 1.324 -11.585 1.00 71.81 83 ASP A O 1
ATOM 614 N N . ALA A 1 84 ? 28.158 -0.131 -13.287 1.00 68.12 84 ALA A N 1
ATOM 615 C CA . ALA A 1 84 ? 27.427 -1.190 -12.604 1.00 68.12 84 ALA A CA 1
ATOM 616 C C . ALA A 1 84 ? 26.003 -0.821 -12.157 1.00 68.12 84 ALA A C 1
ATOM 618 O O . ALA A 1 84 ? 25.371 -1.646 -11.491 1.00 68.12 84 ALA A O 1
ATOM 619 N N . THR A 1 85 ? 25.471 0.340 -12.554 1.00 72.50 85 THR A N 1
ATOM 620 C CA . THR A 1 85 ? 24.050 0.639 -12.367 1.00 72.50 85 THR A CA 1
ATOM 621 C C . THR A 1 85 ? 23.210 -0.116 -13.394 1.00 72.50 85 THR A C 1
ATOM 623 O O . THR A 1 85 ? 23.702 -0.612 -14.414 1.00 72.50 85 THR A O 1
ATOM 626 N N . GLU A 1 86 ? 21.922 -0.260 -13.110 1.00 72.56 86 GLU A N 1
ATOM 627 C CA . GLU A 1 86 ? 21.002 -0.989 -13.971 1.00 72.56 86 GLU A CA 1
ATOM 628 C C . GLU A 1 86 ? 19.883 -0.092 -14.460 1.00 72.56 86 GLU A C 1
ATOM 630 O O . GLU A 1 86 ? 19.392 0.777 -13.744 1.00 72.56 86 GLU A O 1
ATOM 635 N N . THR A 1 87 ? 19.467 -0.331 -15.698 1.00 71.31 87 THR A N 1
ATOM 636 C CA . THR A 1 87 ? 18.436 0.439 -16.367 1.00 71.31 87 THR A CA 1
ATOM 637 C C . THR A 1 87 ? 17.563 -0.494 -17.208 1.00 71.31 87 THR A C 1
ATOM 639 O O . THR A 1 87 ? 18.040 -1.235 -18.059 1.00 71.31 87 THR A O 1
ATOM 642 N N . VAL A 1 88 ? 16.251 -0.500 -16.982 1.00 72.38 88 VAL A N 1
ATOM 643 C CA . VAL A 1 88 ? 15.270 -1.037 -17.933 1.00 72.38 88 VAL A CA 1
ATOM 644 C C . VAL A 1 88 ? 15.204 -0.227 -19.224 1.00 72.38 88 VAL A C 1
ATOM 646 O O . VAL A 1 88 ? 14.844 0.955 -19.246 1.00 72.38 88 VAL A O 1
ATOM 649 N N . VAL A 1 89 ? 15.465 -0.918 -20.324 1.00 71.69 89 VAL A N 1
ATOM 650 C CA . VAL A 1 89 ? 15.392 -0.397 -21.686 1.00 71.69 89 VAL A CA 1
ATOM 651 C C . VAL A 1 89 ? 14.358 -1.165 -22.492 1.00 71.69 89 VAL A C 1
ATOM 653 O O . VAL A 1 89 ? 14.015 -2.301 -22.185 1.00 71.69 89 VAL A O 1
ATOM 656 N N . SER A 1 90 ? 13.861 -0.542 -23.548 1.00 72.44 90 SER A N 1
ATOM 657 C CA . SER A 1 90 ? 13.000 -1.168 -24.548 1.00 72.44 90 SER A CA 1
ATOM 658 C C . SER A 1 90 ? 13.252 -0.522 -25.898 1.00 72.44 90 SER A C 1
ATOM 660 O O . SER A 1 90 ? 13.925 0.505 -25.995 1.00 72.44 90 SER A O 1
ATOM 662 N N . GLY A 1 91 ? 12.716 -1.104 -26.961 1.00 73.12 91 GLY A N 1
ATOM 663 C CA . GLY A 1 91 ? 12.758 -0.450 -28.255 1.00 73.12 91 GLY A CA 1
ATOM 664 C C . GLY A 1 91 ? 12.490 -1.400 -29.397 1.00 73.12 91 GLY A C 1
ATOM 665 O O . GLY A 1 91 ? 11.496 -2.122 -29.403 1.00 73.12 91 GLY A O 1
ATOM 666 N N . MET A 1 92 ? 13.336 -1.359 -30.418 1.00 72.19 92 MET A N 1
ATOM 667 C CA . MET A 1 92 ? 13.106 -2.112 -31.644 1.00 72.19 92 MET A CA 1
ATOM 668 C C . MET A 1 92 ? 14.427 -2.478 -32.306 1.00 72.19 92 MET A C 1
ATOM 670 O O . MET A 1 92 ? 15.335 -1.656 -32.405 1.00 72.19 92 MET A O 1
ATOM 674 N N . ALA A 1 93 ? 14.497 -3.699 -32.817 1.00 73.81 93 ALA A N 1
ATOM 675 C CA . ALA A 1 93 ? 15.533 -4.112 -33.743 1.00 73.81 93 ALA A CA 1
ATOM 676 C C . ALA A 1 93 ? 15.033 -3.929 -35.181 1.00 73.81 93 ALA A C 1
ATOM 678 O O . ALA A 1 93 ? 13.881 -4.240 -35.497 1.00 73.81 93 ALA A O 1
ATOM 679 N N . LEU A 1 94 ? 15.892 -3.407 -36.050 1.00 76.12 94 LEU A N 1
ATOM 680 C CA . LEU A 1 94 ? 15.618 -3.165 -37.460 1.00 76.12 94 LEU A CA 1
ATOM 681 C C . LEU A 1 94 ? 16.736 -3.766 -38.315 1.00 76.12 94 LEU A C 1
ATOM 683 O O . LEU A 1 94 ? 17.908 -3.536 -38.014 1.00 76.12 94 LEU A O 1
ATOM 687 N N . PRO A 1 95 ? 16.411 -4.472 -39.410 1.00 77.31 95 PRO A N 1
ATOM 688 C CA . PRO A 1 95 ? 17.409 -4.848 -40.400 1.00 77.31 95 PRO A CA 1
ATOM 689 C C . PRO A 1 95 ? 18.080 -3.586 -40.939 1.00 77.31 95 PRO A C 1
ATOM 691 O O . PRO A 1 95 ? 17.393 -2.626 -41.303 1.00 77.31 95 PRO A O 1
ATOM 694 N N . TRP A 1 96 ? 19.407 -3.582 -40.992 1.00 75.88 96 TRP A N 1
ATOM 695 C CA . TRP A 1 96 ? 20.174 -2.460 -41.505 1.00 75.88 96 TRP A CA 1
ATOM 696 C C . TRP A 1 96 ? 21.168 -2.939 -42.552 1.00 75.88 96 TRP A C 1
ATOM 698 O O . TRP A 1 96 ? 21.976 -3.830 -42.309 1.00 75.88 96 TRP A O 1
ATOM 708 N N . TYR A 1 97 ? 21.109 -2.313 -43.722 1.00 67.44 97 TYR A N 1
ATOM 709 C CA . TYR A 1 97 ? 21.993 -2.613 -44.836 1.00 67.44 97 TYR A CA 1
ATOM 710 C C . TYR A 1 97 ? 22.730 -1.331 -45.202 1.00 67.44 97 TYR A C 1
ATOM 712 O O . TYR A 1 97 ? 22.146 -0.402 -45.753 1.00 67.44 97 TYR A O 1
ATOM 720 N N . SER A 1 98 ? 24.011 -1.272 -44.856 1.00 55.69 98 SER A N 1
ATOM 721 C CA . SER A 1 98 ? 24.911 -0.174 -45.205 1.00 55.69 98 SER A CA 1
ATOM 722 C C . SER A 1 98 ? 26.264 -0.774 -45.553 1.00 55.69 98 SER A C 1
ATOM 724 O O . SER A 1 98 ? 26.749 -1.635 -44.824 1.00 55.69 98 SER A O 1
ATOM 726 N N . GLU A 1 99 ? 26.857 -0.332 -46.664 1.00 50.97 99 GLU A N 1
ATOM 727 C CA . GLU A 1 99 ? 28.248 -0.643 -47.043 1.00 50.97 99 GLU A CA 1
ATOM 728 C C . GLU A 1 99 ? 28.609 -2.147 -47.022 1.00 50.97 99 GLU A C 1
ATOM 730 O O . GLU A 1 99 ? 29.620 -2.548 -46.458 1.00 50.97 99 GLU A O 1
ATOM 735 N N . GLN A 1 100 ? 27.773 -3.002 -47.626 1.00 59.66 100 GLN A N 1
ATOM 736 C CA . GLN A 1 100 ? 27.977 -4.464 -47.718 1.00 59.66 100 GLN A CA 1
ATOM 737 C C . GLN A 1 100 ? 28.001 -5.253 -46.389 1.00 59.66 100 GLN A C 1
ATOM 739 O O . GLN A 1 100 ? 28.307 -6.443 -46.411 1.00 59.66 100 GLN A O 1
ATOM 744 N N . ARG A 1 101 ? 27.627 -4.660 -45.248 1.00 62.06 101 ARG A N 1
ATOM 745 C CA . ARG A 1 101 ? 27.558 -5.377 -43.960 1.00 62.06 101 ARG A CA 1
ATOM 746 C C . ARG A 1 101 ? 26.142 -5.862 -43.636 1.00 62.06 101 ARG A C 1
ATOM 748 O O . ARG A 1 101 ? 25.171 -5.117 -43.785 1.00 62.06 101 ARG A O 1
ATOM 755 N N . ASN A 1 102 ? 26.033 -7.111 -43.180 1.00 76.50 102 ASN A N 1
ATOM 756 C CA . ASN A 1 102 ? 24.797 -7.726 -42.690 1.00 76.50 102 ASN A CA 1
ATOM 757 C C . ASN A 1 102 ? 24.558 -7.298 -41.237 1.00 76.50 102 ASN A C 1
ATOM 759 O O . ASN A 1 102 ? 24.976 -7.970 -40.294 1.00 76.50 102 ASN A O 1
ATOM 763 N N . ALA A 1 103 ? 23.914 -6.149 -41.056 1.00 77.25 103 ALA A N 1
ATOM 764 C CA . ALA A 1 103 ? 23.798 -5.506 -39.759 1.00 77.25 103 ALA A CA 1
ATOM 765 C C . ALA A 1 103 ? 22.359 -5.444 -39.240 1.00 77.25 103 ALA A C 1
ATOM 767 O O . ALA A 1 103 ? 21.370 -5.516 -39.973 1.00 77.25 103 ALA A O 1
ATOM 768 N N . LEU A 1 104 ? 22.250 -5.265 -37.930 1.00 81.38 104 LEU A N 1
ATOM 769 C CA . LEU A 1 104 ? 21.010 -4.963 -37.241 1.00 81.38 104 LEU A CA 1
ATOM 770 C C . LEU A 1 104 ? 21.167 -3.638 -36.501 1.00 81.38 104 LEU A C 1
ATOM 772 O O . LEU A 1 104 ? 22.051 -3.488 -35.660 1.00 81.38 104 LEU A O 1
ATOM 776 N N . ALA A 1 105 ? 20.289 -2.685 -36.795 1.00 83.06 105 ALA A N 1
ATOM 777 C CA . ALA A 1 105 ? 20.149 -1.481 -35.997 1.00 83.06 105 ALA A CA 1
ATOM 778 C C . ALA A 1 105 ? 19.277 -1.799 -34.778 1.00 83.06 105 ALA A C 1
ATOM 780 O O . ALA A 1 105 ? 18.082 -2.069 -34.906 1.00 83.06 105 ALA A O 1
ATOM 781 N N . VAL A 1 106 ? 19.873 -1.760 -33.593 1.00 84.38 106 VAL A N 1
ATOM 782 C CA . VAL A 1 106 ? 19.173 -1.858 -32.316 1.00 84.38 106 VAL A CA 1
ATOM 783 C C . VAL A 1 106 ? 18.921 -0.446 -31.810 1.00 84.38 106 VAL A C 1
ATOM 785 O O . VAL A 1 106 ? 19.851 0.303 -31.510 1.00 84.38 106 VAL A O 1
ATOM 788 N N . LEU A 1 107 ? 17.644 -0.083 -31.745 1.00 81.62 107 LEU A N 1
ATOM 789 C CA . LEU A 1 107 ? 17.170 1.168 -31.176 1.00 81.62 107 LEU A CA 1
ATOM 790 C C . LEU A 1 107 ? 16.709 0.876 -29.751 1.00 81.62 107 LEU A C 1
ATOM 792 O O . LEU A 1 107 ? 15.723 0.163 -29.569 1.00 81.62 107 LEU A O 1
ATOM 796 N N . LEU A 1 108 ? 17.415 1.413 -28.763 1.00 80.44 108 LEU A N 1
ATOM 797 C CA . LEU A 1 108 ? 17.073 1.290 -27.351 1.00 80.44 108 LEU A CA 1
ATOM 798 C C . LEU A 1 108 ? 16.690 2.646 -26.786 1.00 80.44 108 LEU A C 1
ATOM 800 O O . LEU A 1 108 ? 17.271 3.684 -27.105 1.00 80.44 108 LEU A O 1
ATOM 804 N N . ARG A 1 109 ? 15.706 2.623 -25.905 1.00 74.94 109 ARG A N 1
ATOM 805 C CA . ARG A 1 109 ? 15.294 3.761 -25.105 1.00 74.94 109 ARG A CA 1
ATOM 806 C C . ARG A 1 109 ? 15.207 3.312 -23.653 1.00 74.94 109 ARG A C 1
ATOM 808 O O . ARG A 1 109 ? 14.599 2.271 -23.390 1.00 74.94 109 ARG A O 1
ATOM 815 N N . PRO A 1 110 ? 15.809 4.059 -22.719 1.00 70.50 110 PRO A N 1
ATOM 816 C CA . PRO A 1 110 ? 15.553 3.839 -21.307 1.00 70.50 110 PRO A CA 1
ATOM 817 C C . PRO A 1 110 ? 14.079 4.140 -21.027 1.00 70.50 110 PRO A C 1
ATOM 819 O O . PRO A 1 110 ? 13.531 5.123 -21.524 1.00 70.50 110 PRO A O 1
ATOM 822 N N . LEU A 1 111 ? 13.431 3.270 -20.256 1.00 64.75 111 LEU A N 1
ATOM 823 C CA . LEU A 1 111 ? 12.016 3.401 -19.898 1.00 64.75 111 LEU A CA 1
ATOM 824 C C . LEU A 1 111 ? 11.781 4.080 -18.534 1.00 64.75 111 LEU A C 1
ATOM 826 O O . LEU A 1 111 ? 10.651 4.089 -18.049 1.00 64.75 111 LEU A O 1
ATOM 830 N N . HIS A 1 112 ? 12.841 4.585 -17.898 1.00 59.88 112 HIS A N 1
ATOM 831 C CA . HIS A 1 112 ? 12.833 5.199 -16.561 1.00 59.88 112 HIS A CA 1
ATOM 832 C C . HIS A 1 112 ? 14.117 6.020 -16.324 1.00 59.88 112 HIS A C 1
ATOM 834 O O . HIS A 1 112 ? 15.093 5.886 -17.068 1.00 59.88 112 HIS A O 1
ATOM 840 N N . ASP A 1 113 ? 14.098 6.852 -15.280 1.00 53.72 113 ASP A N 1
ATOM 841 C CA . ASP A 1 113 ? 15.252 7.584 -14.726 1.00 53.72 113 ASP A CA 1
ATOM 842 C C . ASP A 1 113 ? 15.788 6.835 -13.482 1.00 53.72 113 ASP A C 1
ATOM 844 O O . ASP A 1 113 ? 14.999 6.310 -12.694 1.00 53.72 113 ASP A O 1
ATOM 848 N N . GLU A 1 114 ? 17.109 6.789 -13.261 1.00 52.72 114 GLU A N 1
ATOM 849 C CA . GLU A 1 114 ? 17.728 6.155 -12.076 1.00 52.72 114 GLU A CA 1
ATOM 850 C C . GLU A 1 114 ? 17.178 6.727 -10.754 1.00 52.72 114 GLU A C 1
ATOM 852 O O . GLU A 1 114 ? 17.120 6.030 -9.741 1.00 52.72 114 GLU A O 1
ATOM 857 N N . ARG A 1 115 ? 16.690 7.976 -10.763 1.00 51.75 115 ARG A N 1
ATOM 858 C CA . ARG A 1 115 ? 16.059 8.622 -9.596 1.00 51.75 115 ARG A CA 1
ATOM 859 C C . ARG A 1 115 ? 14.678 8.067 -9.243 1.00 51.75 115 ARG A C 1
ATOM 861 O O . ARG A 1 115 ? 14.276 8.148 -8.084 1.00 51.75 115 ARG A O 1
ATOM 868 N N . GLU A 1 116 ? 13.945 7.508 -10.207 1.00 51.88 116 GLU A N 1
ATOM 869 C CA . GLU A 1 116 ? 12.608 6.930 -9.979 1.00 51.88 116 GLU A CA 1
ATOM 870 C C . GLU A 1 116 ? 12.689 5.615 -9.176 1.00 51.88 116 GLU A C 1
ATOM 872 O O . GLU A 1 116 ? 11.716 5.204 -8.543 1.00 51.88 116 GLU A O 1
ATOM 877 N N . TYR A 1 117 ? 13.877 5.007 -9.120 1.00 60.72 117 TYR A N 1
ATOM 878 C CA . TYR A 1 117 ? 14.160 3.744 -8.436 1.00 60.72 117 TYR A CA 1
ATOM 879 C C . TYR A 1 117 ? 14.611 3.890 -6.989 1.00 60.72 117 TYR A C 1
ATOM 881 O O . TYR A 1 117 ? 14.908 2.890 -6.331 1.00 60.72 117 TYR A O 1
ATOM 889 N N . ALA A 1 118 ? 14.567 5.112 -6.453 1.00 65.31 118 ALA A N 1
ATOM 890 C CA . ALA A 1 118 ? 14.922 5.380 -5.068 1.00 65.31 118 ALA A CA 1
ATOM 891 C C . ALA A 1 118 ? 14.119 4.537 -4.065 1.00 65.31 118 ALA A C 1
ATOM 893 O O . ALA A 1 118 ? 14.631 4.165 -3.010 1.00 65.31 118 ALA A O 1
ATOM 894 N N . LEU A 1 119 ? 12.884 4.174 -4.430 1.00 73.31 119 LEU A N 1
ATOM 895 C CA . LEU A 1 119 ? 12.024 3.305 -3.632 1.00 73.31 119 LEU A CA 1
ATOM 896 C C . LEU A 1 119 ? 12.651 1.929 -3.372 1.00 73.31 119 LEU A C 1
ATOM 898 O O . LEU A 1 119 ? 12.446 1.380 -2.297 1.00 73.31 119 LEU A O 1
ATOM 902 N N . LEU A 1 120 ? 13.403 1.388 -4.335 1.00 72.00 120 LEU A N 1
ATOM 903 C CA . LEU A 1 120 ? 13.986 0.046 -4.272 1.00 72.00 120 LEU A CA 1
ATOM 904 C C . LEU A 1 120 ? 15.409 0.033 -3.690 1.00 72.00 120 LEU A C 1
ATOM 906 O O . LEU A 1 120 ? 15.997 -1.036 -3.534 1.00 72.00 120 LEU A O 1
ATOM 910 N N . HIS A 1 121 ? 15.997 1.190 -3.364 1.00 73.62 121 HIS A N 1
ATOM 911 C CA . HIS A 1 121 ? 17.334 1.230 -2.767 1.00 73.62 121 HIS A CA 1
ATOM 912 C C . HIS A 1 121 ? 17.357 0.551 -1.398 1.00 73.62 121 HIS A C 1
ATOM 914 O O . HIS A 1 121 ? 16.508 0.818 -0.555 1.00 73.62 121 HIS A O 1
ATOM 920 N N . GLY A 1 122 ? 18.342 -0.313 -1.153 1.00 69.62 122 GLY A N 1
ATOM 921 C CA . GLY A 1 122 ? 18.421 -1.057 0.106 1.00 69.62 122 GLY A CA 1
ATOM 922 C C . GLY A 1 122 ? 17.311 -2.100 0.265 1.00 69.62 122 GLY A C 1
ATOM 923 O O . GLY A 1 122 ? 16.866 -2.330 1.382 1.00 69.62 122 GLY A O 1
ATOM 924 N N . LEU A 1 123 ? 16.823 -2.679 -0.840 1.00 77.31 123 LEU A N 1
ATOM 925 C CA . LEU A 1 123 ? 15.957 -3.859 -0.807 1.00 77.31 123 LEU A CA 1
ATOM 926 C C . LEU A 1 123 ? 16.693 -5.016 -0.108 1.00 77.31 123 LEU A C 1
ATOM 928 O O . LEU A 1 123 ? 17.773 -5.414 -0.546 1.00 77.31 123 LEU A O 1
ATOM 932 N N . GLY A 1 124 ? 16.125 -5.529 0.978 1.00 74.81 124 GLY A N 1
ATOM 933 C CA . GLY A 1 124 ? 16.639 -6.690 1.696 1.00 74.81 124 GLY A CA 1
ATOM 934 C C . GLY A 1 124 ? 16.185 -8.012 1.076 1.00 74.81 124 GLY A C 1
ATOM 935 O O . GLY A 1 124 ? 15.162 -8.085 0.400 1.00 74.81 124 GLY A O 1
ATOM 936 N N . ALA A 1 125 ? 16.901 -9.100 1.376 1.00 72.31 125 ALA A N 1
ATOM 937 C CA . ALA A 1 125 ? 16.525 -10.456 0.948 1.00 72.31 125 ALA A CA 1
ATOM 938 C C . ALA A 1 125 ? 15.173 -10.932 1.528 1.00 72.31 125 ALA A C 1
ATOM 940 O O . ALA A 1 125 ? 14.591 -11.904 1.043 1.00 72.31 125 ALA A O 1
ATOM 941 N N . ASN A 1 126 ? 14.686 -10.259 2.578 1.00 76.88 126 ASN A N 1
ATOM 942 C CA . ASN A 1 126 ? 13.394 -10.515 3.209 1.00 76.88 126 ASN A CA 1
ATOM 943 C C . ASN A 1 126 ? 12.263 -9.601 2.738 1.00 76.88 126 ASN A C 1
ATOM 945 O O . ASN A 1 126 ? 11.117 -9.835 3.122 1.00 76.88 126 ASN A O 1
ATOM 949 N N . ASP A 1 127 ? 12.563 -8.609 1.905 1.00 84.88 127 ASP A N 1
ATOM 950 C CA . ASP A 1 127 ? 11.564 -7.672 1.414 1.00 84.88 127 ASP A CA 1
ATOM 951 C C . ASP A 1 127 ? 10.755 -8.302 0.282 1.00 84.88 127 ASP A C 1
ATOM 953 O O . ASP A 1 127 ? 11.260 -9.088 -0.520 1.00 84.88 127 ASP A O 1
ATOM 957 N N . CYS A 1 128 ? 9.488 -7.922 0.181 1.00 87.56 128 CYS A N 1
ATOM 958 C CA . CYS A 1 128 ? 8.644 -8.278 -0.947 1.00 87.56 128 CYS A CA 1
ATOM 959 C C . CYS A 1 128 ? 8.359 -7.030 -1.782 1.00 87.56 128 CYS A C 1
ATOM 961 O O . CYS A 1 128 ? 7.922 -6.000 -1.266 1.00 87.56 128 CYS A O 1
ATOM 963 N N . VAL A 1 129 ? 8.597 -7.122 -3.088 1.00 87.25 129 VAL A N 1
ATOM 964 C CA . VAL A 1 129 ? 8.194 -6.092 -4.043 1.00 87.25 129 VAL A CA 1
ATOM 965 C C . VAL A 1 129 ? 6.782 -6.411 -4.508 1.00 87.25 129 VAL A C 1
ATOM 967 O O . VAL A 1 129 ? 6.527 -7.483 -5.056 1.00 87.25 129 VAL A O 1
ATOM 970 N N . ALA A 1 130 ? 5.869 -5.468 -4.315 1.00 87.88 130 ALA A N 1
ATOM 971 C CA . ALA A 1 130 ? 4.507 -5.559 -4.807 1.00 87.88 130 ALA A CA 1
ATOM 972 C C . ALA A 1 130 ? 4.257 -4.474 -5.855 1.00 87.88 130 ALA A C 1
ATOM 974 O O . ALA A 1 130 ? 4.690 -3.333 -5.707 1.00 87.88 130 ALA A O 1
ATOM 975 N N . VAL A 1 131 ? 3.526 -4.806 -6.910 1.00 85.81 131 VAL A N 1
ATOM 976 C CA . VAL A 1 131 ? 3.015 -3.825 -7.864 1.00 85.81 131 VAL A CA 1
ATOM 977 C C . VAL A 1 131 ? 1.507 -3.943 -7.888 1.00 85.81 131 VAL A C 1
ATOM 979 O O . VAL A 1 131 ? 0.957 -4.945 -8.343 1.00 85.81 131 VAL A O 1
ATOM 982 N N . LEU A 1 132 ? 0.842 -2.902 -7.402 1.00 86.06 132 LEU A N 1
ATOM 983 C CA . LEU A 1 132 ? -0.596 -2.746 -7.529 1.00 86.06 132 LEU A CA 1
ATOM 984 C C . LEU A 1 132 ? -0.899 -2.108 -8.881 1.00 86.06 132 LEU A C 1
ATOM 986 O O . LEU A 1 132 ? -0.274 -1.113 -9.241 1.00 86.06 132 LEU A O 1
ATOM 990 N N . GLY A 1 133 ? -1.872 -2.649 -9.608 1.00 81.31 133 GLY A N 1
ATOM 991 C CA . GLY A 1 133 ? -2.336 -2.110 -10.880 1.00 81.31 133 GLY A CA 1
ATOM 992 C C . GLY A 1 133 ? -3.855 -2.125 -10.999 1.00 81.31 133 GLY A C 1
ATOM 993 O O . GLY A 1 133 ? -4.505 -3.083 -10.586 1.00 81.31 133 GLY A O 1
ATOM 994 N N . VAL A 1 134 ? -4.412 -1.082 -11.610 1.00 76.31 134 VAL A N 1
ATOM 995 C CA . VAL A 1 134 ? -5.831 -1.009 -11.984 1.00 76.31 134 VAL A CA 1
ATOM 996 C C . VAL A 1 134 ? -5.984 -1.383 -13.456 1.00 76.31 134 VAL A C 1
ATOM 998 O O . VAL A 1 134 ? -5.359 -0.762 -14.320 1.00 76.31 134 VAL A O 1
ATOM 1001 N N . ASP A 1 135 ? -6.826 -2.370 -13.758 1.00 70.94 135 ASP A N 1
ATOM 1002 C CA . ASP A 1 135 ? -7.203 -2.732 -15.126 1.00 70.94 135 ASP A CA 1
ATOM 1003 C C . ASP A 1 135 ? -8.696 -2.482 -15.408 1.00 70.94 135 ASP A C 1
ATOM 1005 O O . ASP A 1 135 ? -9.462 -2.041 -14.551 1.00 70.94 135 ASP A O 1
ATOM 1009 N N . GLN A 1 136 ? -9.091 -2.673 -16.671 1.00 71.69 136 GLN A N 1
ATOM 1010 C CA . GLN A 1 136 ? -10.460 -2.457 -17.173 1.00 71.69 136 GLN A CA 1
ATOM 1011 C C . GLN A 1 136 ? -10.993 -1.014 -17.067 1.00 71.69 136 GLN A C 1
ATOM 1013 O O . GLN A 1 136 ? -12.197 -0.788 -17.188 1.00 71.69 136 GLN A O 1
ATOM 1018 N N . LEU A 1 137 ? -10.101 -0.025 -16.942 1.00 70.25 137 LEU A N 1
ATOM 1019 C CA . LEU A 1 137 ? -10.459 1.392 -17.043 1.00 70.25 137 LEU A CA 1
ATOM 1020 C C . LEU A 1 137 ? -11.049 1.713 -18.420 1.00 70.25 137 LEU A C 1
ATOM 1022 O O . LEU A 1 137 ? -10.434 1.456 -19.460 1.00 70.25 137 LEU A O 1
ATOM 1026 N N . ARG A 1 138 ? -12.231 2.322 -18.424 1.00 69.69 138 ARG A N 1
ATOM 1027 C CA . ARG A 1 138 ? -12.882 2.843 -19.624 1.00 69.69 138 ARG A CA 1
ATOM 1028 C C . ARG A 1 138 ? -12.514 4.309 -19.779 1.00 69.69 138 ARG A C 1
ATOM 1030 O O . ARG A 1 138 ? -12.608 5.081 -18.834 1.00 69.69 138 ARG A O 1
ATOM 1037 N N . TYR A 1 139 ? -12.073 4.683 -20.971 1.00 70.69 139 TYR A N 1
ATOM 1038 C CA . TYR A 1 139 ? -11.764 6.070 -21.290 1.00 70.69 139 TYR A CA 1
ATOM 1039 C C . TYR A 1 139 ? -12.856 6.646 -22.178 1.00 70.69 139 TYR A C 1
ATOM 1041 O O . TYR A 1 139 ? -13.211 6.040 -23.190 1.00 70.69 139 TYR A O 1
ATOM 1049 N N . ASP A 1 140 ? -13.361 7.808 -21.793 1.00 70.81 140 ASP A N 1
ATOM 1050 C CA . ASP A 1 140 ? -14.418 8.536 -22.487 1.00 70.81 140 ASP A CA 1
ATOM 1051 C C . ASP A 1 140 ? -14.194 10.053 -22.355 1.00 70.81 140 ASP A C 1
ATOM 1053 O O . ASP A 1 140 ? -13.134 10.503 -21.912 1.00 70.81 140 ASP A O 1
ATOM 1057 N N . ASP A 1 141 ? -15.179 10.853 -22.761 1.00 63.28 141 ASP A N 1
ATOM 1058 C CA . ASP A 1 141 ? -15.090 12.317 -22.742 1.00 63.28 141 ASP A CA 1
ATOM 1059 C C . ASP A 1 141 ? -14.990 12.923 -21.325 1.00 63.28 141 ASP A C 1
ATOM 1061 O O . ASP A 1 141 ? -14.621 14.093 -21.178 1.00 63.28 141 ASP A O 1
ATOM 1065 N N . HIS A 1 142 ? -15.309 12.145 -20.287 1.00 62.00 142 HIS A N 1
ATOM 1066 C CA . HIS A 1 142 ? -15.316 12.543 -18.878 1.00 62.00 142 HIS A CA 1
ATOM 1067 C C . HIS A 1 142 ? -14.220 11.851 -18.058 1.00 62.00 142 HIS A C 1
ATOM 1069 O O . HIS A 1 142 ? -13.873 12.343 -16.983 1.00 62.00 142 HIS A O 1
ATOM 1075 N N . TRP A 1 143 ? -13.679 10.729 -18.542 1.00 70.56 143 TRP A N 1
ATOM 1076 C CA . TRP A 1 143 ? -12.645 9.952 -17.870 1.00 70.56 143 TRP A CA 1
ATOM 1077 C C . TRP A 1 143 ? -11.420 9.737 -18.760 1.00 70.56 143 TRP A C 1
ATOM 1079 O O . TRP A 1 143 ? -11.454 9.005 -19.752 1.00 70.56 143 TRP A O 1
ATOM 1089 N N . GLY A 1 144 ? -10.303 10.354 -18.374 1.00 68.44 144 GLY A N 1
ATOM 1090 C CA . GLY A 1 144 ? -9.047 10.394 -19.108 1.00 68.44 144 GLY A CA 1
ATOM 1091 C C . GLY A 1 144 ? -7.824 10.068 -18.246 1.00 68.44 144 GLY A C 1
ATOM 1092 O O . GLY A 1 144 ? -7.897 9.502 -17.152 1.00 68.44 144 GLY A O 1
ATOM 1093 N N . ALA A 1 145 ? -6.645 10.409 -18.770 1.00 69.56 145 ALA A N 1
ATOM 1094 C CA . ALA A 1 145 ? -5.374 10.217 -18.070 1.00 69.56 145 ALA A CA 1
ATOM 1095 C C . ALA A 1 145 ? -5.273 11.065 -16.789 1.00 69.56 145 ALA A C 1
ATOM 1097 O O . ALA A 1 145 ? -4.691 10.614 -15.807 1.00 69.56 145 ALA A O 1
ATOM 1098 N N . ALA A 1 146 ? -5.866 12.262 -16.792 1.00 70.25 146 ALA A N 1
ATOM 1099 C CA . ALA A 1 146 ? -5.893 13.155 -15.640 1.00 70.25 146 ALA A CA 1
ATOM 1100 C C . ALA A 1 146 ? -6.714 12.558 -14.487 1.00 70.25 146 ALA A C 1
ATOM 1102 O O . ALA A 1 146 ? -6.230 12.485 -13.362 1.00 70.25 146 ALA A O 1
ATOM 1103 N N . GLU A 1 147 ? -7.910 12.050 -14.786 1.00 75.06 147 GLU A N 1
ATOM 1104 C CA . GLU A 1 147 ? -8.802 11.408 -13.817 1.00 75.06 147 GLU A CA 1
ATOM 1105 C C . GLU A 1 147 ? -8.187 10.125 -13.259 1.00 75.06 147 GLU A C 1
ATOM 1107 O O . GLU A 1 147 ? -8.212 9.895 -12.052 1.00 75.06 147 GLU A O 1
ATOM 1112 N N . THR A 1 148 ? -7.546 9.334 -14.126 1.00 74.19 148 THR A N 1
ATOM 1113 C CA . THR A 1 148 ? -6.789 8.150 -13.700 1.00 74.19 148 THR A CA 1
ATOM 1114 C C . THR A 1 148 ? -5.668 8.538 -12.733 1.00 74.19 148 THR A C 1
ATOM 1116 O O . THR A 1 148 ? -5.487 7.881 -11.715 1.00 74.19 148 THR A O 1
ATOM 1119 N N . ALA A 1 149 ? -4.926 9.612 -13.009 1.00 74.88 149 ALA A N 1
ATOM 1120 C CA . ALA A 1 149 ? -3.823 10.046 -12.155 1.00 74.88 149 ALA A CA 1
ATOM 1121 C C . ALA A 1 149 ? -4.302 10.558 -10.783 1.00 74.88 149 ALA A C 1
ATOM 1123 O O . ALA A 1 149 ? -3.670 10.255 -9.772 1.00 74.88 149 ALA A O 1
ATOM 1124 N N . CYS A 1 150 ? -5.433 11.271 -10.731 1.00 76.19 150 CYS A N 1
ATOM 1125 C CA . CYS A 1 150 ? -6.079 11.671 -9.477 1.00 76.19 150 CYS A CA 1
ATOM 1126 C C . CYS A 1 150 ? -6.513 10.454 -8.649 1.00 76.19 150 CYS A C 1
ATOM 1128 O O . CYS A 1 150 ? -6.101 10.329 -7.500 1.00 76.19 150 CYS A O 1
ATOM 1130 N N . MET A 1 151 ? -7.246 9.514 -9.257 1.00 80.56 151 MET A N 1
ATOM 1131 C CA . MET A 1 151 ? -7.681 8.285 -8.584 1.00 80.56 151 MET A CA 1
ATOM 1132 C C . MET A 1 151 ? -6.488 7.501 -8.026 1.00 80.56 151 MET A C 1
ATOM 1134 O O . MET A 1 151 ? -6.515 7.022 -6.899 1.00 80.56 151 MET A O 1
ATOM 1138 N N . MET A 1 152 ? -5.403 7.397 -8.790 1.00 79.56 152 MET A N 1
ATOM 1139 C CA . MET A 1 152 ? -4.211 6.674 -8.354 1.00 79.56 152 MET A CA 1
ATOM 1140 C C . MET A 1 152 ? -3.456 7.399 -7.229 1.00 79.56 152 MET A C 1
ATOM 1142 O O . MET A 1 152 ? -2.825 6.746 -6.402 1.00 79.56 152 MET A O 1
ATOM 1146 N N . MET A 1 153 ? -3.558 8.727 -7.132 1.00 81.25 153 MET A N 1
ATOM 1147 C CA . MET A 1 153 ? -3.081 9.466 -5.959 1.00 81.25 153 MET A CA 1
ATOM 1148 C C . MET A 1 153 ? -3.938 9.216 -4.719 1.00 81.25 153 MET A C 1
ATOM 1150 O O . MET A 1 153 ? -3.375 9.073 -3.634 1.00 81.25 153 MET A O 1
ATOM 1154 N N . ASP A 1 154 ? -5.258 9.101 -4.871 1.00 77.75 154 ASP A N 1
ATOM 1155 C CA . ASP A 1 154 ? -6.158 8.738 -3.768 1.00 77.75 154 ASP A CA 1
ATOM 1156 C C . ASP A 1 154 ? -5.878 7.314 -3.271 1.00 77.75 154 ASP A C 1
ATOM 1158 O O . ASP A 1 154 ? -5.741 7.082 -2.070 1.00 77.75 154 ASP A O 1
ATOM 1162 N N . ILE A 1 155 ? -5.675 6.372 -4.197 1.00 78.94 155 ILE A N 1
ATOM 1163 C CA . ILE A 1 155 ? -5.258 5.000 -3.881 1.00 78.94 155 ILE A CA 1
ATOM 1164 C C . ILE A 1 155 ? -3.914 4.997 -3.143 1.00 78.94 155 ILE A C 1
ATOM 1166 O O . ILE A 1 155 ? -3.754 4.287 -2.153 1.00 78.94 155 ILE A O 1
ATOM 1170 N N . ARG A 1 156 ? -2.939 5.800 -3.588 1.00 84.00 156 ARG A N 1
ATOM 1171 C CA . ARG A 1 156 ? -1.646 5.924 -2.903 1.00 84.00 156 ARG A CA 1
ATOM 1172 C C . ARG A 1 156 ? -1.791 6.481 -1.488 1.00 84.00 156 ARG A C 1
ATOM 1174 O O . ARG A 1 156 ? -1.111 5.993 -0.590 1.00 84.00 156 ARG A O 1
ATOM 1181 N N . ALA A 1 157 ? -2.623 7.502 -1.296 1.00 76.75 157 ALA A N 1
ATOM 1182 C CA . ALA A 1 157 ? -2.880 8.064 0.026 1.00 76.75 157 ALA A CA 1
ATOM 1183 C C . ALA A 1 157 ? -3.470 6.999 0.962 1.00 76.75 157 ALA A C 1
ATOM 1185 O O . ALA A 1 157 ? -2.949 6.806 2.054 1.00 76.75 157 ALA A O 1
ATOM 1186 N N . ALA A 1 158 ? -4.449 6.226 0.486 1.00 72.12 158 ALA A N 1
ATOM 1187 C CA . ALA A 1 158 ? -5.011 5.109 1.241 1.00 72.12 158 ALA A CA 1
ATOM 1188 C C . ALA A 1 158 ? -3.976 4.008 1.534 1.00 72.12 158 ALA A C 1
ATOM 1190 O O . ALA A 1 158 ? -3.930 3.486 2.641 1.00 72.12 158 ALA A O 1
ATOM 1191 N N . LEU A 1 159 ? -3.096 3.673 0.582 1.00 73.69 159 LEU A N 1
ATOM 1192 C CA . LEU A 1 159 ? -2.017 2.708 0.821 1.00 73.69 159 LEU A CA 1
ATOM 1193 C C . LEU A 1 159 ? -1.091 3.157 1.950 1.00 73.69 159 LEU A C 1
ATOM 1195 O O . LEU A 1 159 ? -0.759 2.338 2.799 1.00 73.69 159 LEU A O 1
ATOM 1199 N N . LEU A 1 160 ? -0.711 4.437 1.987 1.00 73.62 160 LEU A N 1
ATOM 1200 C CA . LEU A 1 160 ? 0.127 5.002 3.050 1.00 73.62 160 LEU A CA 1
ATOM 1201 C C . LEU A 1 160 ? -0.536 4.952 4.439 1.00 73.62 160 LEU A C 1
ATOM 1203 O O . LEU A 1 160 ? 0.179 4.947 5.435 1.00 73.62 160 LEU A O 1
ATOM 1207 N N . GLU A 1 161 ? -1.869 4.895 4.512 1.00 65.44 161 GLU A N 1
ATOM 1208 C CA . GLU A 1 161 ? -2.619 4.712 5.765 1.00 65.44 161 GLU A CA 1
ATOM 1209 C C . GLU A 1 161 ? -2.698 3.234 6.203 1.00 65.44 161 GLU A C 1
ATOM 1211 O O . GLU A 1 161 ? -2.891 2.948 7.385 1.00 65.44 161 GLU A O 1
ATOM 1216 N N . ILE A 1 162 ? -2.557 2.290 5.264 1.00 65.94 162 ILE A N 1
ATOM 1217 C CA . ILE A 1 162 ? -2.742 0.846 5.494 1.00 65.94 162 ILE A CA 1
ATOM 1218 C C . ILE A 1 162 ? -1.416 0.127 5.756 1.00 65.94 162 ILE A C 1
ATOM 1220 O O . ILE A 1 162 ? -1.351 -0.754 6.618 1.00 65.94 162 ILE A O 1
ATOM 1224 N N . VAL A 1 163 ? -0.379 0.435 4.973 1.00 65.44 163 VAL A N 1
ATOM 1225 C CA . VAL A 1 163 ? 0.920 -0.242 5.080 1.00 65.44 163 VAL A CA 1
ATOM 1226 C C . VAL A 1 163 ? 1.720 0.295 6.264 1.00 65.44 163 VAL A C 1
ATOM 1228 O O . VAL A 1 163 ? 1.451 1.375 6.789 1.00 65.44 163 VAL A O 1
ATOM 1231 N N . ARG A 1 164 ? 2.710 -0.472 6.731 1.00 74.06 164 ARG A N 1
ATOM 1232 C CA . ARG A 1 164 ? 3.512 -0.066 7.890 1.00 74.06 164 ARG A CA 1
ATOM 1233 C C . ARG A 1 164 ? 4.369 1.137 7.517 1.00 74.06 164 ARG A C 1
ATOM 1235 O O . ARG A 1 164 ? 4.787 1.285 6.378 1.00 74.06 164 ARG A O 1
ATOM 1242 N N . THR A 1 165 ? 4.754 1.937 8.505 1.00 66.38 165 THR A N 1
ATOM 1243 C CA . THR A 1 165 ? 5.681 3.065 8.297 1.00 66.38 165 THR A CA 1
ATOM 1244 C C . THR A 1 165 ? 7.066 2.636 7.801 1.00 66.38 165 THR A C 1
ATOM 1246 O O . THR A 1 165 ? 7.818 3.462 7.296 1.00 66.38 165 THR A O 1
ATOM 1249 N N . THR A 1 166 ? 7.428 1.364 7.992 1.00 73.69 166 THR A N 1
ATOM 1250 C CA . THR A 1 166 ? 8.651 0.750 7.455 1.00 73.69 166 THR A CA 1
ATOM 1251 C C . THR A 1 166 ? 8.510 0.339 5.993 1.00 73.69 166 THR A C 1
ATOM 1253 O O . THR A 1 166 ? 9.520 0.233 5.301 1.00 73.69 166 THR A O 1
ATOM 1256 N N . ASP A 1 167 ? 7.281 0.104 5.528 1.00 81.06 167 ASP A N 1
ATOM 1257 C CA . ASP A 1 167 ? 6.987 -0.226 4.139 1.00 81.06 167 ASP A CA 1
ATOM 1258 C C . ASP A 1 167 ? 7.054 1.044 3.292 1.00 81.06 167 ASP A C 1
ATOM 1260 O O . ASP A 1 167 ? 6.799 2.160 3.751 1.00 81.06 167 ASP A O 1
ATOM 1264 N N . ARG A 1 168 ? 7.415 0.886 2.023 1.00 83.94 168 ARG A N 1
ATOM 1265 C CA . ARG A 1 168 ? 7.661 2.017 1.130 1.00 83.94 168 ARG A CA 1
ATOM 1266 C C . ARG A 1 168 ? 6.646 2.008 0.003 1.00 83.94 168 ARG A C 1
ATOM 1268 O O . ARG A 1 168 ? 6.563 1.038 -0.743 1.00 83.94 168 ARG A O 1
ATOM 1275 N N . VAL A 1 169 ? 5.912 3.109 -0.158 1.00 83.69 169 VAL A N 1
ATOM 1276 C CA . VAL A 1 169 ? 4.919 3.280 -1.231 1.00 83.69 169 VAL A CA 1
ATOM 1277 C C . VAL A 1 169 ? 5.430 4.283 -2.258 1.00 83.69 169 VAL A C 1
ATOM 1279 O O . VAL A 1 169 ? 5.641 5.463 -1.964 1.00 83.69 169 VAL A O 1
ATOM 1282 N N . GLY A 1 170 ? 5.613 3.807 -3.485 1.00 78.12 170 GLY A N 1
ATOM 1283 C CA . GLY A 1 170 ? 6.042 4.610 -4.620 1.00 78.12 170 GLY A CA 1
ATOM 1284 C C . GLY A 1 170 ? 5.014 5.656 -5.032 1.00 78.12 170 GLY A C 1
ATOM 1285 O O . GLY A 1 170 ? 3.850 5.630 -4.629 1.00 78.12 170 GLY A O 1
ATOM 1286 N N . LEU A 1 171 ? 5.450 6.602 -5.860 1.00 76.31 171 LEU A N 1
ATOM 1287 C CA . LEU A 1 171 ? 4.518 7.462 -6.580 1.00 76.31 171 LEU A CA 1
ATOM 1288 C C . LEU A 1 171 ? 3.773 6.633 -7.630 1.00 76.31 171 LEU A C 1
ATOM 1290 O O . LEU A 1 171 ? 4.351 5.691 -8.180 1.00 76.31 171 LEU A O 1
ATOM 1294 N N . PRO A 1 172 ? 2.515 6.975 -7.944 1.00 75.19 172 PRO A N 1
ATOM 1295 C CA . PRO A 1 172 ? 1.806 6.309 -9.007 1.00 75.19 172 PRO A CA 1
ATOM 1296 C C . PRO A 1 172 ? 2.483 6.634 -10.327 1.00 75.19 172 PRO A C 1
ATOM 1298 O O . PRO A 1 172 ? 2.631 7.796 -10.717 1.00 75.19 172 PRO A O 1
ATOM 1301 N N . VAL A 1 173 ? 2.864 5.584 -11.033 1.00 70.88 173 VAL A N 1
ATOM 1302 C CA . VAL A 1 173 ? 3.263 5.678 -12.425 1.00 70.88 173 VAL A CA 1
ATOM 1303 C C . VAL A 1 173 ? 2.063 5.133 -13.164 1.00 70.88 173 VAL A C 1
ATOM 1305 O O . VAL A 1 173 ? 1.866 3.923 -13.263 1.00 70.88 173 VAL A O 1
ATOM 1308 N N . GLY A 1 174 ? 1.192 6.056 -13.575 1.00 72.50 174 GLY A N 1
ATOM 1309 C CA . GLY A 1 174 ? -0.064 5.738 -14.231 1.00 72.50 174 GLY A CA 1
ATOM 1310 C C . GLY A 1 174 ? -1.058 4.994 -13.392 1.00 72.50 174 GLY A C 1
ATOM 1311 O O . GLY A 1 174 ? -1.344 5.416 -12.286 1.00 72.50 174 GLY A O 1
ATOM 1312 N N . ALA A 1 175 ? -1.587 3.902 -13.946 1.00 73.56 175 ALA A N 1
ATOM 1313 C CA . ALA A 1 175 ? -2.542 3.030 -13.274 1.00 73.56 175 ALA A CA 1
ATOM 1314 C C . ALA A 1 175 ? -1.868 2.021 -12.329 1.00 73.56 175 ALA A C 1
ATOM 1316 O O . ALA A 1 175 ? -2.515 1.060 -11.924 1.00 73.56 175 ALA A O 1
ATOM 1317 N N . CYS A 1 176 ? -0.586 2.217 -11.996 1.00 77.31 176 CYS A N 1
ATOM 1318 C CA . CYS A 1 176 ? 0.155 1.323 -11.119 1.00 77.31 176 CYS A CA 1
ATOM 1319 C C . CYS A 1 176 ? 0.891 2.068 -10.002 1.00 77.31 176 CYS A C 1
ATOM 1321 O O . CYS A 1 176 ? 1.335 3.204 -10.181 1.00 77.31 176 CYS A O 1
ATOM 1323 N N . ILE A 1 177 ? 1.066 1.391 -8.869 1.00 80.75 177 ILE A N 1
ATOM 1324 C CA . ILE A 1 177 ? 1.862 1.841 -7.725 1.00 80.75 177 ILE A CA 1
ATOM 1325 C C . ILE A 1 177 ? 2.774 0.694 -7.302 1.00 80.75 177 ILE A C 1
ATOM 1327 O O . ILE A 1 177 ? 2.314 -0.422 -7.065 1.00 80.75 177 ILE A O 1
ATOM 1331 N N . THR A 1 178 ? 4.065 0.988 -7.185 1.00 84.56 178 THR A N 1
ATOM 1332 C CA . THR A 1 178 ? 5.048 0.055 -6.631 1.00 84.56 178 THR A CA 1
ATOM 1333 C C . THR A 1 178 ? 5.085 0.184 -5.115 1.00 84.56 178 THR A C 1
ATOM 1335 O O . THR A 1 178 ? 5.082 1.296 -4.587 1.00 84.56 178 THR A O 1
ATOM 1338 N N . LEU A 1 179 ? 5.172 -0.944 -4.421 1.00 87.38 179 LEU A N 1
ATOM 1339 C CA . LEU A 1 179 ? 5.377 -1.027 -2.986 1.00 87.38 179 LEU A CA 1
ATOM 1340 C C . LEU A 1 179 ? 6.568 -1.928 -2.671 1.00 87.38 179 LEU A C 1
ATOM 1342 O O . LEU A 1 179 ? 6.820 -2.915 -3.361 1.00 87.38 179 LEU A O 1
ATOM 1346 N N . VAL A 1 180 ? 7.259 -1.602 -1.586 1.00 87.31 180 VAL A N 1
ATOM 1347 C CA . VAL A 1 180 ? 8.211 -2.498 -0.933 1.00 87.31 180 VAL A CA 1
ATOM 1348 C C . VAL A 1 180 ? 7.681 -2.791 0.460 1.00 87.31 180 VAL A C 1
ATOM 1350 O O . VAL A 1 180 ? 7.587 -1.882 1.284 1.00 87.31 180 VAL A O 1
ATOM 1353 N N . LEU A 1 181 ? 7.314 -4.047 0.695 1.00 85.38 181 LEU A N 1
ATOM 1354 C CA . LEU A 1 181 ? 6.887 -4.555 1.992 1.00 85.38 181 LEU A CA 1
ATOM 1355 C C . LEU A 1 181 ? 8.121 -5.104 2.705 1.00 85.38 181 LEU A C 1
ATOM 1357 O O . LEU A 1 181 ? 8.689 -6.110 2.273 1.00 85.38 181 LEU A O 1
ATOM 1361 N N . CYS A 1 182 ? 8.567 -4.402 3.741 1.00 83.88 182 CYS A N 1
ATOM 1362 C CA . CYS A 1 182 ? 9.862 -4.643 4.369 1.00 83.88 182 CYS A CA 1
ATOM 1363 C C . CYS A 1 182 ? 9.763 -5.761 5.414 1.00 83.88 182 CYS A C 1
ATOM 1365 O O . CYS A 1 182 ? 8.882 -5.722 6.275 1.00 83.88 182 CYS A O 1
ATOM 1367 N N . ASP A 1 183 ? 10.675 -6.736 5.354 1.00 80.88 183 ASP A N 1
ATOM 1368 C CA . ASP A 1 183 ? 10.685 -7.923 6.229 1.00 80.88 183 ASP A CA 1
ATOM 1369 C C . ASP A 1 183 ? 9.352 -8.702 6.240 1.00 80.88 183 ASP A C 1
ATOM 1371 O O . ASP A 1 183 ? 8.838 -9.119 7.285 1.00 80.88 183 ASP A O 1
ATOM 1375 N N . VAL A 1 184 ? 8.766 -8.900 5.057 1.00 77.19 184 VAL A N 1
ATOM 1376 C CA . VAL A 1 184 ? 7.506 -9.629 4.886 1.00 77.19 184 VAL A CA 1
ATOM 1377 C C . VAL A 1 184 ? 7.697 -10.787 3.909 1.00 77.19 184 VAL A C 1
ATOM 1379 O O . VAL A 1 184 ? 8.041 -10.610 2.742 1.00 77.19 184 VAL A O 1
ATOM 1382 N N . GLU A 1 185 ? 7.427 -12.004 4.382 1.00 76.88 185 GLU A N 1
ATOM 1383 C CA . GLU A 1 185 ? 7.380 -13.186 3.523 1.00 76.88 185 GLU A CA 1
ATOM 1384 C C . GLU A 1 185 ? 6.217 -13.127 2.533 1.00 76.88 185 GLU A C 1
ATOM 1386 O O . GLU A 1 185 ? 5.199 -12.476 2.760 1.00 76.88 185 GLU A O 1
ATOM 1391 N N . LEU A 1 186 ? 6.338 -13.872 1.438 1.00 75.88 186 LEU A N 1
ATOM 1392 C CA . LEU A 1 186 ? 5.415 -13.797 0.309 1.00 75.88 186 LEU A CA 1
ATOM 1393 C C . LEU A 1 186 ? 3.950 -14.121 0.689 1.00 75.88 186 LEU A C 1
ATOM 1395 O O . LEU A 1 186 ? 3.028 -13.511 0.149 1.00 75.88 186 LEU A O 1
ATOM 1399 N N . ALA A 1 187 ? 3.728 -14.997 1.678 1.00 69.75 187 ALA A N 1
ATOM 1400 C CA . ALA A 1 187 ? 2.402 -15.256 2.250 1.00 69.75 187 ALA A CA 1
ATOM 1401 C C . ALA A 1 187 ? 1.840 -14.041 3.016 1.00 69.75 187 ALA A C 1
ATOM 1403 O O . ALA A 1 187 ? 0.718 -13.615 2.758 1.00 69.75 187 ALA A O 1
ATOM 1404 N N . GLY A 1 188 ? 2.642 -13.410 3.880 1.00 66.06 188 GLY A N 1
ATOM 1405 C CA . GLY A 1 188 ? 2.237 -12.191 4.588 1.00 66.06 188 GLY A CA 1
ATOM 1406 C C . GLY A 1 188 ? 2.036 -10.997 3.648 1.00 66.06 188 GLY A C 1
ATOM 1407 O O . GLY A 1 188 ? 1.144 -10.177 3.860 1.00 66.06 188 GLY A O 1
ATOM 1408 N N . ALA A 1 189 ? 2.808 -10.921 2.561 1.00 74.81 189 ALA A N 1
ATOM 1409 C CA . ALA A 1 189 ? 2.641 -9.910 1.522 1.00 74.81 189 ALA A CA 1
ATOM 1410 C C . ALA A 1 189 ? 1.305 -10.080 0.782 1.00 74.81 189 ALA A C 1
ATOM 1412 O O . ALA A 1 189 ? 0.655 -9.088 0.441 1.00 74.81 189 ALA A O 1
ATOM 1413 N N . ARG A 1 190 ? 0.858 -11.330 0.586 1.00 76.88 190 ARG A N 1
ATOM 1414 C CA . ARG A 1 190 ? -0.464 -11.656 0.036 1.00 76.88 190 ARG A CA 1
ATOM 1415 C C . ARG A 1 190 ? -1.587 -11.205 0.971 1.00 76.88 190 ARG A C 1
ATOM 1417 O O . ARG A 1 190 ? -2.526 -10.575 0.491 1.00 76.88 190 ARG A O 1
ATOM 1424 N N . ASP A 1 191 ? -1.461 -11.420 2.277 1.00 68.81 191 ASP A N 1
ATOM 1425 C CA . ASP A 1 191 ? -2.465 -10.992 3.264 1.00 68.81 191 ASP A CA 1
ATOM 1426 C C . ASP A 1 191 ? -2.577 -9.462 3.373 1.00 68.81 191 ASP A C 1
ATOM 1428 O O . ASP A 1 191 ? -3.682 -8.912 3.364 1.00 68.81 191 ASP A O 1
ATOM 1432 N N . ILE A 1 192 ? -1.442 -8.751 3.395 1.00 67.88 192 ILE A N 1
ATOM 1433 C CA . ILE A 1 192 ? -1.409 -7.276 3.366 1.00 67.88 192 ILE A CA 1
ATOM 1434 C C . ILE A 1 192 ? -2.048 -6.757 2.074 1.00 67.88 192 ILE A C 1
ATOM 1436 O O . ILE A 1 192 ? -2.849 -5.822 2.105 1.00 67.88 192 ILE A O 1
ATOM 1440 N N . SER A 1 193 ? -1.745 -7.396 0.942 1.00 75.88 193 SER A N 1
ATOM 1441 C CA . SER A 1 193 ? -2.336 -7.049 -0.351 1.00 75.88 193 SER A CA 1
ATOM 1442 C C . SER A 1 193 ? -3.849 -7.295 -0.375 1.00 75.88 193 SER A C 1
ATOM 1444 O O . SER A 1 193 ? -4.581 -6.460 -0.899 1.00 75.88 193 SER A O 1
ATOM 1446 N N . LEU A 1 194 ? -4.351 -8.376 0.238 1.00 73.25 194 LEU A N 1
ATOM 1447 C CA . LEU A 1 194 ? -5.793 -8.640 0.372 1.00 73.25 194 LEU A CA 1
ATOM 1448 C C . LEU A 1 194 ? -6.498 -7.558 1.201 1.00 73.25 194 LEU A C 1
ATOM 1450 O O . LEU A 1 194 ? -7.543 -7.049 0.786 1.00 73.25 194 LEU A O 1
ATOM 1454 N N . ALA A 1 195 ? -5.919 -7.179 2.343 1.00 62.50 195 ALA A N 1
ATOM 1455 C CA . ALA A 1 195 ? -6.461 -6.129 3.204 1.00 62.50 195 ALA A CA 1
ATOM 1456 C C . ALA A 1 195 ? -6.481 -4.763 2.496 1.00 62.50 195 ALA A C 1
ATOM 1458 O O . ALA A 1 195 ? -7.496 -4.061 2.528 1.00 62.50 195 ALA A O 1
ATOM 1459 N N . ALA A 1 196 ? -5.393 -4.421 1.796 1.00 64.69 196 ALA A N 1
ATOM 1460 C CA . ALA A 1 196 ? -5.291 -3.201 1.005 1.00 64.69 196 ALA A CA 1
ATOM 1461 C C . ALA A 1 196 ? -6.326 -3.173 -0.131 1.00 64.69 196 ALA A C 1
ATOM 1463 O O . ALA A 1 196 ? -7.049 -2.190 -0.275 1.00 64.69 196 ALA A O 1
ATOM 1464 N N . LEU A 1 197 ? -6.465 -4.266 -0.890 1.00 69.19 197 LEU A N 1
ATOM 1465 C CA . LEU A 1 197 ? -7.447 -4.369 -1.972 1.00 69.19 197 LEU A CA 1
ATOM 1466 C C . LEU A 1 197 ? -8.883 -4.170 -1.480 1.00 69.19 197 LEU A C 1
ATOM 1468 O O . LEU A 1 197 ? -9.636 -3.443 -2.121 1.00 69.19 197 LEU A O 1
ATOM 1472 N N . SER A 1 198 ? -9.259 -4.764 -0.344 1.00 64.12 198 SER A N 1
ATOM 1473 C CA . SER A 1 198 ? -10.609 -4.625 0.222 1.00 64.12 198 SER A CA 1
ATOM 1474 C C . SER A 1 198 ? -10.958 -3.166 0.547 1.00 64.12 198 SER A C 1
ATOM 1476 O O . SER A 1 198 ? -12.031 -2.683 0.186 1.00 64.12 198 SER A O 1
ATOM 1478 N N . HIS A 1 199 ? -10.026 -2.429 1.158 1.00 62.81 199 HIS A N 1
ATOM 1479 C CA . HIS A 1 199 ? -10.227 -1.023 1.514 1.00 62.81 199 HIS A CA 1
ATOM 1480 C C . HIS A 1 199 ? -10.243 -0.107 0.279 1.00 62.81 199 HIS A C 1
ATOM 1482 O O . HIS A 1 199 ? -11.115 0.751 0.133 1.00 62.81 199 HIS A O 1
ATOM 1488 N N . ILE A 1 200 ? -9.305 -0.329 -0.644 1.00 65.69 200 ILE A N 1
ATOM 1489 C CA . ILE A 1 200 ? -9.057 0.532 -1.807 1.00 65.69 200 ILE A CA 1
ATOM 1490 C C . ILE A 1 200 ? -10.101 0.328 -2.910 1.00 65.69 200 ILE A C 1
ATOM 1492 O O . ILE A 1 200 ? -10.398 1.265 -3.651 1.00 65.69 200 ILE A O 1
ATOM 1496 N N . ASN A 1 201 ? -10.715 -0.855 -3.007 1.00 68.81 201 ASN A N 1
ATOM 1497 C CA . ASN A 1 201 ? -11.771 -1.110 -3.989 1.00 68.81 201 ASN A CA 1
ATOM 1498 C C . ASN A 1 201 ? -12.959 -0.147 -3.822 1.00 68.81 201 ASN A C 1
ATOM 1500 O O . ASN A 1 201 ? -13.575 0.248 -4.807 1.00 68.81 201 ASN A O 1
ATOM 1504 N N . THR A 1 202 ? -13.219 0.312 -2.595 1.00 66.19 202 THR A N 1
ATOM 1505 C CA . THR A 1 202 ? -14.225 1.345 -2.305 1.00 66.19 202 THR A CA 1
ATOM 1506 C C . THR A 1 202 ? -13.925 2.652 -3.047 1.00 66.19 202 THR A C 1
ATOM 1508 O O . THR A 1 202 ? -14.817 3.209 -3.676 1.00 66.19 202 THR A O 1
ATOM 1511 N N . ILE A 1 203 ? -12.660 3.087 -3.077 1.00 64.88 203 ILE A N 1
ATOM 1512 C CA . ILE A 1 203 ? -12.217 4.322 -3.750 1.00 64.88 203 ILE A CA 1
ATOM 1513 C C . ILE A 1 203 ? -12.422 4.220 -5.266 1.00 64.88 203 ILE A C 1
ATOM 1515 O O . ILE A 1 203 ? -12.911 5.156 -5.896 1.00 64.88 203 ILE A O 1
ATOM 1519 N N . ALA A 1 204 ? -12.083 3.071 -5.860 1.00 60.34 204 ALA A N 1
ATOM 1520 C CA . ALA A 1 204 ? -12.276 2.837 -7.291 1.00 60.34 204 ALA A CA 1
ATOM 1521 C C . ALA A 1 204 ? -13.768 2.805 -7.680 1.00 60.34 204 ALA A C 1
ATOM 1523 O O . ALA A 1 204 ? -14.147 3.335 -8.725 1.00 60.34 204 ALA A O 1
ATOM 1524 N N . VAL A 1 205 ? -14.623 2.227 -6.827 1.00 62.44 205 VAL A N 1
ATOM 1525 C CA . VAL A 1 205 ? -16.080 2.164 -7.036 1.00 62.44 205 VAL A CA 1
ATOM 1526 C C . VAL A 1 205 ? -16.741 3.537 -6.858 1.00 62.44 205 VAL A C 1
ATOM 1528 O O . VAL A 1 205 ? -17.600 3.906 -7.659 1.00 62.44 205 VAL A O 1
ATOM 1531 N N . GLU A 1 206 ? -16.328 4.315 -5.855 1.00 62.19 206 GLU A N 1
ATOM 1532 C CA . GLU A 1 206 ? -16.848 5.663 -5.583 1.00 62.19 206 GLU A CA 1
ATOM 1533 C C . GLU A 1 206 ? -16.443 6.693 -6.646 1.00 62.19 206 GLU A C 1
ATOM 1535 O O . GLU A 1 206 ? -17.180 7.651 -6.886 1.00 62.19 206 GLU A O 1
ATOM 1540 N N . ALA A 1 207 ? -15.307 6.492 -7.322 1.00 60.56 207 ALA A N 1
ATOM 1541 C CA . ALA A 1 207 ? -14.825 7.403 -8.357 1.00 60.56 207 ALA A CA 1
ATOM 1542 C C . ALA A 1 207 ? -15.751 7.487 -9.595 1.00 60.56 207 ALA A C 1
ATOM 1544 O O . ALA A 1 207 ? -15.744 8.502 -10.297 1.00 60.56 207 ALA A O 1
ATOM 1545 N N . GLY A 1 208 ? -16.581 6.461 -9.836 1.00 61.56 208 GLY A N 1
ATOM 1546 C CA . GLY A 1 208 ? -17.603 6.440 -10.887 1.00 61.56 208 GLY A CA 1
ATOM 1547 C C . GLY A 1 208 ? -17.058 6.510 -12.325 1.00 61.56 208 GLY A C 1
ATOM 1548 O O . GLY A 1 208 ? -15.864 6.370 -12.583 1.00 61.56 208 GLY A O 1
ATOM 1549 N N . GLY A 1 209 ? -17.955 6.700 -13.301 1.00 70.56 209 GLY A N 1
ATOM 1550 C CA . GLY A 1 209 ? -17.589 6.916 -14.710 1.00 70.56 209 GLY A CA 1
ATOM 1551 C C . GLY A 1 209 ? -16.712 5.805 -15.303 1.00 70.56 209 GLY A C 1
ATOM 1552 O O . GLY A 1 209 ? -17.073 4.630 -15.264 1.00 70.56 209 GLY A O 1
ATOM 1553 N N . GLY A 1 210 ? -15.551 6.177 -15.847 1.00 58.50 210 GLY A N 1
ATOM 1554 C CA . GLY A 1 210 ? -14.603 5.256 -16.478 1.00 58.50 210 GLY A CA 1
ATOM 1555 C C . GLY A 1 210 ? -13.906 4.267 -15.534 1.00 58.50 210 GLY A C 1
ATOM 1556 O O . GLY A 1 210 ? -13.329 3.284 -16.003 1.00 58.50 210 GLY A O 1
ATOM 1557 N N . ALA A 1 211 ? -13.993 4.478 -14.217 1.00 63.78 211 ALA A N 1
ATOM 1558 C CA . ALA A 1 211 ? -13.554 3.523 -13.198 1.00 63.78 211 ALA A CA 1
ATOM 1559 C C . ALA A 1 211 ? -14.650 2.514 -12.795 1.00 63.78 211 ALA A C 1
ATOM 1561 O O . ALA A 1 211 ? -14.379 1.571 -12.052 1.00 63.78 211 ALA A O 1
ATOM 1562 N N . ALA A 1 212 ? -15.881 2.656 -13.304 1.00 64.50 212 ALA A N 1
ATOM 1563 C CA . ALA A 1 212 ? -16.969 1.732 -13.003 1.00 64.50 212 ALA A CA 1
ATOM 1564 C C . ALA A 1 212 ? -16.685 0.336 -13.589 1.00 64.50 212 ALA A C 1
ATOM 1566 O O . ALA A 1 212 ? -16.708 0.131 -14.806 1.00 64.50 212 ALA A O 1
ATOM 1567 N N . GLY A 1 213 ? -16.431 -0.631 -12.705 1.00 64.62 213 GLY A N 1
ATOM 1568 C CA . GLY A 1 213 ? -16.022 -1.986 -13.080 1.00 64.62 213 GLY A CA 1
ATOM 1569 C C . GLY A 1 213 ? -14.514 -2.152 -13.287 1.00 64.62 213 GLY A C 1
ATOM 1570 O O . GLY A 1 213 ? -14.095 -3.197 -13.777 1.00 64.62 213 GLY A O 1
ATOM 1571 N N . ALA A 1 214 ? -13.708 -1.151 -12.916 1.00 71.50 214 ALA A N 1
ATOM 1572 C CA . ALA A 1 214 ? -12.267 -1.312 -12.821 1.00 71.50 214 ALA A CA 1
ATOM 1573 C C . ALA A 1 214 ? -11.926 -2.363 -11.759 1.00 71.50 214 ALA A C 1
ATOM 1575 O O . ALA A 1 214 ? -12.591 -2.463 -10.725 1.00 71.50 214 ALA A O 1
ATOM 1576 N N . ARG A 1 215 ? -10.881 -3.146 -12.015 1.00 77.81 215 ARG A N 1
ATOM 1577 C CA . ARG A 1 215 ? -10.432 -4.195 -11.103 1.00 77.81 215 ARG A CA 1
ATOM 1578 C C . ARG A 1 215 ? -9.015 -3.889 -10.643 1.00 77.81 215 ARG A C 1
ATOM 1580 O O . ARG A 1 215 ? -8.132 -3.532 -11.419 1.00 77.81 215 ARG A O 1
ATOM 1587 N N . LEU A 1 216 ? -8.814 -4.013 -9.337 1.00 80.06 216 LEU A N 1
ATOM 1588 C CA . LEU A 1 216 ? -7.506 -3.885 -8.717 1.00 80.06 216 LEU A CA 1
ATOM 1589 C C . LEU A 1 216 ? -6.830 -5.255 -8.686 1.00 80.06 216 LEU A C 1
ATOM 1591 O O . LEU A 1 216 ? -7.405 -6.235 -8.206 1.00 80.06 216 LEU A O 1
ATOM 1595 N N . CYS A 1 217 ? -5.607 -5.305 -9.197 1.00 83.19 217 CYS A N 1
ATOM 1596 C CA . CYS A 1 217 ? -4.760 -6.486 -9.199 1.00 83.19 217 CYS A CA 1
ATOM 1597 C C . CYS A 1 217 ? -3.420 -6.177 -8.524 1.00 83.19 217 CYS A C 1
ATOM 1599 O O . CYS A 1 217 ? -2.955 -5.038 -8.555 1.00 83.19 217 CYS A O 1
ATOM 1601 N N . VAL A 1 218 ? -2.782 -7.190 -7.941 1.00 87.12 218 VAL A N 1
ATOM 1602 C CA . VAL A 1 218 ? -1.457 -7.072 -7.325 1.00 87.12 218 VAL A CA 1
ATOM 1603 C C . VAL A 1 218 ? -0.554 -8.191 -7.827 1.00 87.12 218 VAL A C 1
ATOM 1605 O O . VAL A 1 218 ? -0.916 -9.365 -7.788 1.00 87.12 218 VAL A O 1
ATOM 1608 N N . GLY A 1 219 ? 0.631 -7.816 -8.293 1.00 86.44 219 GLY A N 1
ATOM 1609 C CA . GLY A 1 219 ? 1.726 -8.736 -8.563 1.00 86.44 219 GLY A CA 1
ATOM 1610 C C . GLY A 1 219 ? 2.760 -8.677 -7.450 1.00 86.44 219 GLY A C 1
ATOM 1611 O O . GLY A 1 219 ? 3.171 -7.586 -7.065 1.00 86.44 219 GLY A O 1
ATOM 1612 N N . LEU A 1 220 ? 3.175 -9.829 -6.935 1.00 89.25 220 LEU A N 1
ATOM 1613 C CA . LEU A 1 220 ? 4.165 -9.951 -5.867 1.00 89.25 220 LEU A CA 1
ATOM 1614 C C . LEU A 1 220 ? 5.429 -10.625 -6.392 1.00 89.25 220 LEU A C 1
ATOM 1616 O O . LEU A 1 220 ? 5.356 -11.567 -7.175 1.00 89.25 220 LEU A O 1
ATOM 1620 N N . SER A 1 221 ? 6.585 -10.177 -5.925 1.00 87.12 221 SER A N 1
ATOM 1621 C CA . SER A 1 221 ? 7.864 -10.846 -6.136 1.00 87.12 221 SER A CA 1
ATOM 1622 C C . SER A 1 221 ? 8.737 -10.708 -4.902 1.00 87.12 221 SER A C 1
ATOM 1624 O O . SER A 1 221 ? 8.613 -9.757 -4.127 1.00 87.12 221 SER A O 1
ATOM 1626 N N . ARG A 1 222 ? 9.638 -11.665 -4.724 1.00 84.25 222 ARG A N 1
ATOM 1627 C CA . ARG A 1 222 ? 10.678 -11.620 -3.708 1.00 84.25 222 ARG A CA 1
ATOM 1628 C C . ARG A 1 222 ? 12.028 -11.755 -4.414 1.00 84.25 222 ARG A C 1
ATOM 1630 O O . ARG A 1 222 ? 12.153 -12.657 -5.241 1.00 84.25 222 ARG A O 1
ATOM 1637 N N . PRO A 1 223 ? 13.010 -10.888 -4.122 1.00 73.62 223 PRO A N 1
ATOM 1638 C CA . PRO A 1 223 ? 14.344 -11.016 -4.693 1.00 73.62 223 PRO A CA 1
ATOM 1639 C C . PRO A 1 223 ? 14.973 -12.355 -4.273 1.00 73.62 223 PRO A C 1
ATOM 1641 O O . PRO A 1 223 ? 14.982 -12.699 -3.088 1.00 73.62 223 PRO A O 1
ATOM 1644 N N . GLY A 1 224 ? 15.487 -13.117 -5.240 1.00 67.56 224 GLY A N 1
ATOM 1645 C CA . GLY A 1 224 ? 16.395 -14.235 -5.005 1.00 67.56 224 GLY A CA 1
ATOM 1646 C C . GLY A 1 224 ? 17.788 -13.780 -4.549 1.00 67.56 224 GLY A C 1
ATOM 1647 O O . GLY A 1 224 ? 18.090 -12.590 -4.505 1.00 67.56 224 GLY A O 1
ATOM 1648 N N . ALA A 1 225 ? 18.655 -14.741 -4.211 1.00 58.00 225 ALA A N 1
ATOM 1649 C CA . ALA A 1 225 ? 19.988 -14.468 -3.654 1.00 58.00 225 ALA A CA 1
ATOM 1650 C C . ALA A 1 225 ? 20.902 -13.647 -4.589 1.00 58.00 225 ALA A C 1
ATOM 1652 O O . ALA A 1 225 ? 21.707 -12.859 -4.098 1.00 58.00 225 ALA A O 1
ATOM 1653 N N . ASP A 1 226 ? 20.727 -13.794 -5.906 1.00 57.78 226 ASP A N 1
ATOM 1654 C CA . ASP A 1 226 ? 21.492 -13.090 -6.947 1.00 57.78 226 ASP A CA 1
ATOM 1655 C C . ASP A 1 226 ? 20.645 -12.052 -7.713 1.00 57.78 226 ASP A C 1
ATOM 1657 O O . ASP A 1 226 ? 21.108 -11.460 -8.692 1.00 57.78 226 ASP A O 1
ATOM 1661 N N . ASP A 1 227 ? 19.395 -11.823 -7.293 1.00 63.25 227 ASP A N 1
ATOM 1662 C CA . ASP A 1 227 ? 18.494 -10.890 -7.967 1.00 63.25 227 ASP A CA 1
ATOM 1663 C C . ASP A 1 227 ? 18.777 -9.447 -7.570 1.00 63.25 227 ASP A C 1
ATOM 1665 O O . ASP A 1 227 ? 18.927 -9.094 -6.399 1.00 63.25 227 ASP A O 1
ATOM 1669 N N . THR A 1 228 ? 18.755 -8.565 -8.564 1.00 69.19 228 THR A N 1
ATOM 1670 C CA . THR A 1 228 ? 18.798 -7.130 -8.306 1.00 69.19 228 THR A CA 1
ATOM 1671 C C . THR A 1 228 ? 17.416 -6.604 -7.908 1.00 69.19 228 THR A C 1
ATOM 1673 O O . THR A 1 228 ? 16.392 -7.196 -8.268 1.00 69.19 228 THR A O 1
ATOM 1676 N N . PRO A 1 229 ? 17.328 -5.450 -7.217 1.00 72.50 229 PRO A N 1
ATOM 1677 C CA . PRO A 1 229 ? 16.034 -4.847 -6.892 1.00 72.50 229 PRO A CA 1
ATOM 1678 C C . PRO A 1 229 ? 15.170 -4.593 -8.135 1.00 72.50 229 PRO A C 1
ATOM 1680 O O . PRO A 1 229 ? 13.944 -4.698 -8.095 1.00 72.50 229 PRO A O 1
ATOM 1683 N N . LEU A 1 230 ? 15.820 -4.307 -9.264 1.00 71.38 230 LEU A N 1
ATOM 1684 C CA . LEU A 1 230 ? 15.167 -4.118 -10.549 1.00 71.38 230 LEU A CA 1
ATOM 1685 C C . LEU A 1 230 ? 14.620 -5.436 -11.120 1.00 71.38 230 LEU A C 1
ATOM 1687 O O . LEU A 1 230 ? 13.508 -5.439 -11.645 1.00 71.38 230 LEU A O 1
ATOM 1691 N N . SER A 1 231 ? 15.347 -6.551 -10.960 1.00 71.81 231 SER A N 1
ATOM 1692 C CA . SER A 1 231 ? 14.868 -7.908 -11.281 1.00 71.81 231 SER A CA 1
ATOM 1693 C C . SER A 1 231 ? 13.581 -8.234 -10.513 1.00 71.81 231 SER A C 1
ATOM 1695 O O . SER A 1 231 ? 12.561 -8.578 -11.114 1.00 71.81 231 SER A O 1
ATOM 1697 N N . ALA A 1 232 ? 13.571 -7.992 -9.197 1.00 75.81 232 ALA A N 1
ATOM 1698 C CA . ALA A 1 232 ? 12.396 -8.222 -8.357 1.00 75.81 232 ALA A CA 1
ATOM 1699 C C . ALA A 1 232 ? 11.174 -7.400 -8.813 1.00 75.81 232 ALA A C 1
ATOM 1701 O O . ALA A 1 232 ? 10.063 -7.930 -8.881 1.00 75.81 232 ALA A O 1
ATOM 1702 N N . LEU A 1 233 ? 11.362 -6.129 -9.197 1.00 77.00 233 LEU A N 1
ATOM 1703 C CA . LEU A 1 233 ? 10.277 -5.309 -9.747 1.00 77.00 233 LEU A CA 1
ATOM 1704 C C . LEU A 1 233 ? 9.760 -5.829 -11.095 1.00 77.00 233 LEU A C 1
ATOM 1706 O O . LEU A 1 233 ? 8.554 -5.783 -11.356 1.00 77.00 233 LEU A O 1
ATOM 1710 N N . VAL A 1 234 ? 10.651 -6.285 -11.975 1.00 73.19 234 VAL A N 1
ATOM 1711 C CA . VAL A 1 234 ? 10.261 -6.849 -13.274 1.00 73.19 234 VAL A CA 1
ATOM 1712 C C . VAL A 1 234 ? 9.411 -8.106 -13.075 1.00 73.19 234 VAL A C 1
ATOM 1714 O O . VAL A 1 234 ? 8.358 -8.230 -13.705 1.00 73.19 234 VAL A O 1
ATOM 1717 N N . GLU A 1 235 ? 9.793 -8.983 -12.148 1.00 74.31 235 GLU A N 1
ATOM 1718 C CA . GLU A 1 235 ? 9.015 -10.184 -11.833 1.00 74.31 235 GLU A CA 1
ATOM 1719 C C . GLU A 1 235 ? 7.678 -9.857 -11.146 1.00 74.31 235 GLU A C 1
ATOM 1721 O O . GLU A 1 235 ? 6.648 -10.430 -11.507 1.00 74.31 235 GLU A O 1
ATOM 1726 N N . ALA A 1 236 ? 7.632 -8.862 -10.253 1.00 78.12 236 ALA A N 1
ATOM 1727 C CA . ALA A 1 236 ? 6.371 -8.406 -9.659 1.00 78.12 236 ALA A CA 1
ATOM 1728 C C . ALA A 1 236 ? 5.409 -7.854 -10.729 1.00 78.12 236 ALA A C 1
ATOM 1730 O O . ALA A 1 236 ? 4.217 -8.161 -10.728 1.00 78.12 236 ALA A O 1
ATOM 1731 N N . ASN A 1 237 ? 5.920 -7.097 -11.705 1.00 75.62 237 ASN A N 1
ATOM 1732 C CA . ASN A 1 237 ? 5.123 -6.629 -12.842 1.00 75.62 237 ASN A CA 1
ATOM 1733 C C . ASN A 1 237 ? 4.612 -7.777 -13.721 1.00 75.62 237 ASN A C 1
ATOM 1735 O O . ASN A 1 237 ? 3.483 -7.726 -14.214 1.00 75.62 237 ASN A O 1
ATOM 1739 N N . ARG A 1 238 ? 5.415 -8.825 -13.929 1.00 72.88 238 ARG A N 1
ATOM 1740 C CA . ARG A 1 238 ? 4.968 -10.012 -14.667 1.00 72.88 238 ARG A CA 1
ATOM 1741 C C . ARG A 1 238 ? 3.814 -10.704 -13.940 1.00 72.88 238 ARG A C 1
ATOM 1743 O O . ARG A 1 238 ? 2.818 -11.033 -14.587 1.00 72.88 238 ARG A O 1
ATOM 1750 N N . ALA A 1 239 ? 3.921 -10.876 -12.625 1.00 76.31 239 ALA A N 1
ATOM 1751 C CA . ALA A 1 239 ? 2.852 -11.436 -11.805 1.00 76.31 239 ALA A CA 1
ATOM 1752 C C . ALA A 1 239 ? 1.573 -10.574 -11.865 1.00 76.31 239 ALA A C 1
ATOM 1754 O O . ALA A 1 239 ? 0.470 -11.099 -12.015 1.00 76.31 239 ALA A O 1
ATOM 1755 N N . LEU A 1 240 ? 1.704 -9.241 -11.875 1.00 79.31 240 LEU A N 1
ATOM 1756 C CA . LEU A 1 240 ? 0.568 -8.330 -12.051 1.00 79.31 240 LEU A CA 1
ATOM 1757 C C . LEU A 1 240 ? -0.133 -8.547 -13.402 1.00 79.31 240 LEU A C 1
ATOM 1759 O O . LEU A 1 240 ? -1.359 -8.637 -13.462 1.00 79.31 240 LEU A O 1
ATOM 1763 N N . LEU A 1 241 ? 0.627 -8.671 -14.493 1.00 70.38 241 LEU A N 1
ATOM 1764 C CA . LEU A 1 241 ? 0.058 -8.928 -15.821 1.00 70.38 241 LEU A CA 1
ATOM 1765 C C . LEU A 1 241 ? -0.677 -10.273 -15.887 1.00 70.38 241 LEU A C 1
ATOM 1767 O O . LEU A 1 241 ? -1.701 -10.375 -16.564 1.00 70.38 241 LEU A O 1
ATOM 1771 N N . GLN A 1 242 ? -0.188 -11.295 -15.180 1.00 71.50 242 GLN A N 1
ATOM 1772 C CA . GLN A 1 242 ? -0.896 -12.570 -15.043 1.00 71.50 242 GLN A CA 1
ATOM 1773 C C . GLN A 1 242 ? -2.246 -12.372 -14.352 1.00 71.50 242 GLN A C 1
ATOM 1775 O O . GLN A 1 242 ? -3.268 -12.779 -14.912 1.00 71.50 242 GLN A O 1
ATOM 1780 N N . ALA A 1 243 ? -2.263 -11.670 -13.213 1.00 73.50 243 ALA A N 1
ATOM 1781 C CA . ALA A 1 243 ? -3.486 -11.349 -12.477 1.00 73.50 243 ALA A CA 1
ATOM 1782 C C . ALA A 1 243 ? -4.522 -10.615 -13.357 1.00 73.50 243 ALA A C 1
ATOM 1784 O O . ALA A 1 243 ? -5.707 -10.963 -13.358 1.00 73.50 243 ALA A O 1
ATOM 1785 N N . GLN A 1 244 ? -4.072 -9.654 -14.172 1.00 70.25 244 GLN A N 1
ATOM 1786 C CA . GLN A 1 244 ? -4.918 -8.864 -15.081 1.00 70.25 244 GLN A CA 1
ATOM 1787 C C . GLN A 1 244 ? -5.395 -9.652 -16.315 1.00 70.25 244 GLN A C 1
ATOM 1789 O O . GLN A 1 244 ? -6.481 -9.416 -16.842 1.00 70.25 244 GLN A O 1
ATOM 1794 N N . SER A 1 245 ? -4.611 -10.626 -16.787 1.00 63.00 245 SER A N 1
ATOM 1795 C CA . SER A 1 245 ? -4.958 -11.436 -17.965 1.00 63.00 245 SER A CA 1
ATOM 1796 C C . SER A 1 245 ? -6.095 -12.441 -17.730 1.00 63.00 245 SER A C 1
ATOM 1798 O O . SER A 1 245 ? -6.667 -12.946 -18.696 1.00 63.00 245 SER A O 1
ATOM 1800 N N . GLY A 1 246 ? -6.443 -12.714 -16.466 1.00 53.38 246 GLY A N 1
ATOM 1801 C CA . GLY A 1 246 ? -7.594 -13.541 -16.094 1.00 53.38 246 GLY A CA 1
ATOM 1802 C C . GLY A 1 246 ? -7.389 -15.053 -16.236 1.00 53.38 246 GLY A C 1
ATOM 1803 O O . GLY A 1 246 ? -8.362 -15.796 -16.157 1.00 53.38 246 GLY A O 1
ATOM 1804 N N . SER A 1 247 ? -6.156 -15.535 -16.420 1.00 42.19 247 SER A N 1
ATOM 1805 C CA . SER A 1 247 ? -5.852 -16.969 -16.554 1.00 42.19 247 SER A CA 1
ATOM 1806 C C . SER A 1 247 ? -6.125 -17.797 -15.287 1.00 42.19 247 SER A C 1
ATOM 1808 O O . SER A 1 247 ? -6.357 -18.996 -15.411 1.00 42.19 247 SER A O 1
ATOM 1810 N N . SER A 1 248 ? -6.123 -17.181 -14.096 1.00 45.00 248 SER A N 1
ATOM 1811 C CA . SER A 1 248 ? -6.368 -17.843 -12.798 1.00 45.00 248 SER A CA 1
ATOM 1812 C C . SER A 1 248 ? -7.616 -17.348 -12.047 1.00 45.00 248 SER A C 1
ATOM 1814 O O . SER A 1 248 ? -8.006 -17.950 -11.054 1.00 45.00 248 SER A O 1
ATOM 1816 N N . GLY A 1 249 ? -8.237 -16.238 -12.471 1.00 58.06 249 GLY A N 1
ATOM 1817 C CA . GLY A 1 249 ? -9.299 -15.551 -11.713 1.00 58.06 249 GLY A CA 1
ATOM 1818 C C . GLY A 1 249 ? -8.825 -14.826 -10.439 1.00 58.06 249 GLY A C 1
ATOM 1819 O O . GLY A 1 249 ? -9.577 -14.032 -9.876 1.00 58.06 249 GLY A O 1
ATOM 1820 N N . GLU A 1 250 ? -7.576 -15.028 -10.009 1.00 66.25 250 GLU A N 1
ATOM 1821 C CA . GLU A 1 250 ? -7.007 -14.410 -8.807 1.00 66.25 250 GLU A CA 1
ATOM 1822 C C . GLU A 1 250 ? -6.627 -12.940 -9.048 1.00 66.25 250 GLU A C 1
ATOM 1824 O O . GLU A 1 250 ? -6.088 -12.579 -10.096 1.00 66.25 250 GLU A O 1
ATOM 1829 N N . THR A 1 251 ? -6.925 -12.064 -8.082 1.00 77.19 251 THR A N 1
ATOM 1830 C CA . THR A 1 251 ? -6.540 -10.637 -8.088 1.00 77.19 251 THR A CA 1
ATOM 1831 C C . THR A 1 251 ? -5.143 -10.392 -7.527 1.00 77.19 251 THR A C 1
ATOM 1833 O O . THR A 1 251 ? -4.601 -9.312 -7.730 1.00 77.19 251 THR A O 1
ATOM 1836 N N . ILE A 1 252 ? -4.545 -11.370 -6.843 1.00 85.56 252 ILE A N 1
ATOM 1837 C CA . ILE A 1 252 ? -3.189 -11.282 -6.294 1.00 85.56 252 ILE A CA 1
ATOM 1838 C C . ILE A 1 252 ? -2.414 -12.501 -6.766 1.00 85.56 252 ILE A C 1
ATOM 1840 O O . ILE A 1 252 ? -2.804 -13.624 -6.455 1.00 85.56 252 ILE A O 1
ATOM 1844 N N . VAL A 1 253 ? -1.327 -12.277 -7.497 1.00 82.75 253 VAL A N 1
ATOM 1845 C CA . VAL A 1 253 ? -0.473 -13.336 -8.046 1.00 82.75 253 VAL A CA 1
ATOM 1846 C C . VAL A 1 253 ? 0.964 -13.086 -7.609 1.00 82.75 253 VAL A C 1
ATOM 1848 O O . VAL A 1 253 ? 1.418 -11.944 -7.582 1.00 82.75 253 VAL A O 1
ATOM 1851 N N . ALA A 1 254 ? 1.678 -14.151 -7.263 1.00 84.12 254 ALA A N 1
ATOM 1852 C CA . ALA A 1 254 ? 3.088 -14.104 -6.908 1.00 84.12 254 ALA A CA 1
ATOM 1853 C C . ALA A 1 254 ? 3.951 -14.710 -8.019 1.00 84.12 254 ALA A C 1
ATOM 1855 O O . ALA A 1 254 ? 3.543 -15.674 -8.661 1.00 84.12 254 ALA A O 1
ATOM 1856 N N . ALA A 1 255 ? 5.131 -14.139 -8.252 1.00 74.94 255 ALA A N 1
ATOM 1857 C CA . ALA A 1 255 ? 6.078 -14.639 -9.236 1.00 74.94 255 ALA A CA 1
ATOM 1858 C C . ALA A 1 255 ? 6.650 -16.000 -8.800 1.00 74.94 255 ALA A C 1
ATOM 1860 O O . ALA A 1 255 ? 7.101 -16.146 -7.664 1.00 74.94 255 ALA A O 1
ATOM 1861 N N . GLU A 1 256 ? 6.663 -16.981 -9.711 1.00 68.12 256 GLU A N 1
ATOM 1862 C CA . GLU A 1 256 ? 7.331 -18.279 -9.494 1.00 68.12 256 GLU A CA 1
ATOM 1863 C C . GLU A 1 256 ? 8.509 -18.467 -10.470 1.00 68.12 256 GLU A C 1
ATOM 1865 O O . GLU A 1 256 ? 8.423 -17.988 -11.606 1.00 68.12 256 GLU A O 1
ATOM 1870 N N . PRO A 1 257 ? 9.563 -19.219 -10.091 1.00 52.09 257 PRO A N 1
ATOM 1871 C CA . PRO A 1 257 ? 10.791 -19.372 -10.884 1.00 52.09 257 PRO A CA 1
ATOM 1872 C C . PRO A 1 257 ? 10.593 -19.946 -12.300 1.00 52.09 257 PRO A C 1
ATOM 1874 O O . PRO A 1 257 ? 11.354 -19.631 -13.213 1.00 52.09 257 PRO A O 1
ATOM 1877 N N . GLU A 1 258 ? 9.560 -20.768 -12.522 1.00 43.81 258 GLU A N 1
ATOM 1878 C CA . GLU A 1 258 ? 9.292 -21.421 -13.816 1.00 43.81 258 GLU A CA 1
ATOM 1879 C C . GLU A 1 258 ? 8.566 -20.515 -14.838 1.00 43.81 258 GLU A C 1
ATOM 1881 O O . GLU A 1 258 ? 8.432 -20.863 -16.015 1.00 43.81 258 GLU A O 1
ATOM 1886 N N . HIS A 1 259 ? 8.141 -19.306 -14.444 1.00 43.00 259 HIS A N 1
ATOM 1887 C CA . HIS A 1 259 ? 7.344 -18.398 -15.284 1.00 43.00 259 HIS A CA 1
ATOM 1888 C C . HIS A 1 259 ? 8.116 -17.668 -16.399 1.00 43.00 259 HIS A C 1
ATOM 1890 O O . HIS A 1 259 ? 7.522 -16.898 -17.166 1.00 43.00 259 HIS A O 1
ATOM 1896 N N . GLY A 1 260 ? 9.412 -17.942 -16.564 1.00 42.06 260 GLY A N 1
ATOM 1897 C CA . GLY A 1 260 ? 10.286 -17.282 -17.538 1.00 42.06 260 GLY A CA 1
ATOM 1898 C C . GLY A 1 260 ? 9.904 -17.432 -19.022 1.00 42.06 260 GLY A C 1
ATOM 1899 O O . GLY A 1 260 ? 10.529 -16.788 -19.862 1.00 42.06 260 GLY A O 1
ATOM 1900 N N . LYS A 1 261 ? 8.892 -18.239 -19.386 1.00 39.72 261 LYS A N 1
ATOM 1901 C CA . LYS A 1 261 ? 8.653 -18.668 -20.785 1.00 39.72 261 LYS A CA 1
ATOM 1902 C C . LYS A 1 261 ? 7.323 -18.262 -21.444 1.00 39.72 261 LYS A C 1
ATOM 1904 O O . LYS A 1 261 ? 7.049 -18.723 -22.547 1.00 39.72 261 LYS A O 1
ATOM 1909 N N . GLY A 1 262 ? 6.478 -17.420 -20.839 1.00 35.41 262 GLY A N 1
ATOM 1910 C CA . GLY A 1 262 ? 5.100 -17.252 -21.356 1.00 35.41 262 GLY A CA 1
ATOM 1911 C C . GLY A 1 262 ? 4.585 -15.840 -21.604 1.00 35.41 262 GLY A C 1
ATOM 1912 O O . GLY A 1 262 ? 3.743 -15.644 -22.476 1.00 35.41 262 GLY A O 1
ATOM 1913 N N . ILE A 1 263 ? 5.053 -14.852 -20.846 1.00 38.16 263 ILE A N 1
ATOM 1914 C CA . ILE A 1 263 ? 4.510 -13.492 -20.906 1.00 38.16 263 ILE A CA 1
ATOM 1915 C C . ILE A 1 263 ? 5.695 -12.563 -21.088 1.00 38.16 263 ILE A C 1
ATOM 1917 O O . ILE A 1 263 ? 6.236 -11.975 -20.153 1.00 38.16 263 ILE A O 1
ATOM 1921 N N . VAL A 1 264 ? 6.153 -12.516 -22.336 1.00 37.03 264 VAL A N 1
ATOM 1922 C CA . VAL A 1 264 ? 6.930 -11.392 -22.832 1.00 37.03 264 VAL A CA 1
ATOM 1923 C C . VAL A 1 264 ? 5.993 -10.200 -22.746 1.00 37.03 264 VAL A C 1
ATOM 1925 O O . VAL A 1 264 ? 4.958 -10.202 -23.411 1.00 37.03 264 VAL A O 1
ATOM 1928 N N . ALA A 1 265 ? 6.322 -9.276 -21.840 1.00 37.69 265 ALA A N 1
ATOM 1929 C CA . ALA A 1 265 ? 5.612 -8.044 -21.537 1.00 37.69 265 ALA A CA 1
ATOM 1930 C C . ALA A 1 265 ? 4.644 -7.647 -22.656 1.00 37.69 265 ALA A C 1
ATOM 1932 O O . ALA A 1 265 ? 5.061 -7.180 -23.721 1.00 37.69 265 ALA A O 1
ATOM 1933 N N . ARG A 1 266 ? 3.337 -7.822 -22.413 1.00 32.94 266 ARG A N 1
ATOM 1934 C CA . ARG A 1 266 ? 2.352 -7.003 -23.112 1.00 32.94 266 ARG A CA 1
ATOM 1935 C C . ARG A 1 266 ? 2.800 -5.581 -22.820 1.00 32.94 266 ARG A C 1
ATOM 1937 O O . ARG A 1 266 ? 2.817 -5.173 -21.662 1.00 32.94 266 ARG A O 1
ATOM 1944 N N . ALA A 1 267 ? 3.342 -4.957 -23.859 1.00 33.78 267 ALA A N 1
ATOM 1945 C CA . ALA A 1 267 ? 4.111 -3.742 -23.765 1.00 33.78 267 ALA A CA 1
ATOM 1946 C C . ALA A 1 267 ? 3.380 -2.750 -22.874 1.00 33.78 267 ALA A C 1
ATOM 1948 O O . ALA A 1 267 ? 2.189 -2.490 -23.055 1.00 33.78 267 ALA A O 1
ATOM 1949 N N . VAL A 1 268 ? 4.122 -2.215 -21.915 1.00 45.34 268 VAL A N 1
ATOM 1950 C CA . VAL A 1 268 ? 3.707 -1.032 -21.194 1.00 45.34 268 VAL A CA 1
ATOM 1951 C C . VAL A 1 268 ? 3.275 0.018 -22.213 1.00 45.34 268 VAL A C 1
ATOM 1953 O O . VAL A 1 268 ? 4.070 0.434 -23.051 1.00 45.34 268 VAL A O 1
ATOM 1956 N N . ASN A 1 269 ? 2.005 0.414 -22.158 1.00 38.34 269 ASN A N 1
ATOM 1957 C CA . ASN A 1 269 ? 1.528 1.785 -22.323 1.00 38.34 269 ASN A CA 1
ATOM 1958 C C . ASN A 1 269 ? 0.049 1.843 -21.862 1.00 38.34 269 ASN A C 1
ATOM 1960 O O . ASN A 1 269 ? -0.643 0.836 -21.823 1.00 38.34 269 ASN A O 1
ATOM 1964 N N . ARG A 1 270 ? -0.506 2.969 -21.413 1.00 32.53 270 ARG A N 1
ATOM 1965 C CA . ARG A 1 270 ? -0.009 4.345 -21.493 1.00 32.53 270 ARG A CA 1
ATOM 1966 C C . ARG A 1 270 ? 0.483 4.969 -20.200 1.00 32.53 270 ARG A C 1
ATOM 1968 O O . ARG A 1 270 ? 1.093 6.020 -20.316 1.00 32.53 270 ARG A O 1
ATOM 1975 N N . HIS A 1 271 ? 0.338 4.356 -19.022 1.00 45.06 271 HIS A N 1
ATOM 1976 C CA . HIS A 1 271 ? 0.928 4.981 -17.834 1.00 45.06 271 HIS A CA 1
ATOM 1977 C C . HIS A 1 271 ? 1.545 4.044 -16.762 1.00 45.06 271 HIS A C 1
ATOM 1979 O O . HIS A 1 271 ? 2.247 4.582 -15.932 1.00 45.06 271 HIS A O 1
ATOM 1985 N N . GLY A 1 272 ? 1.369 2.714 -16.752 1.00 47.75 272 GLY A N 1
ATOM 1986 C CA . GLY A 1 272 ? 1.692 1.817 -15.611 1.00 47.75 272 GLY A CA 1
ATOM 1987 C C . GLY A 1 272 ? 3.154 1.341 -15.412 1.00 47.75 272 GLY A C 1
ATOM 1988 O O . GLY A 1 272 ? 3.510 0.308 -15.947 1.00 47.75 272 GLY A O 1
ATOM 1989 N N . VAL A 1 273 ? 3.978 1.975 -14.573 1.00 49.16 273 VAL A N 1
ATOM 1990 C CA . VAL A 1 273 ? 5.350 1.558 -14.126 1.00 49.16 273 VAL A CA 1
ATOM 1991 C C . VAL A 1 273 ? 6.568 1.866 -15.025 1.00 49.16 273 VAL A C 1
ATOM 1993 O O . VAL A 1 273 ? 7.479 2.524 -14.536 1.00 49.16 273 VAL A O 1
ATOM 1996 N N . PHE A 1 274 ? 6.635 1.468 -16.305 1.00 51.59 274 PHE A N 1
ATOM 1997 C CA . PHE A 1 274 ? 7.793 1.777 -17.187 1.00 51.59 274 PHE A CA 1
ATOM 1998 C C . PHE A 1 274 ? 7.374 2.575 -18.427 1.00 51.59 274 PHE A C 1
ATOM 2000 O O . PHE A 1 274 ? 6.921 2.010 -19.420 1.00 51.59 274 PHE A O 1
ATOM 2007 N N . SER A 1 275 ? 7.488 3.900 -18.398 1.00 49.62 275 SER A N 1
ATOM 2008 C CA . SER A 1 275 ? 6.955 4.752 -19.470 1.00 49.62 275 SER A CA 1
ATOM 2009 C C . SER A 1 275 ? 8.045 5.417 -20.308 1.00 49.62 275 SER A C 1
ATOM 2011 O O . SER A 1 275 ? 8.951 6.032 -19.761 1.00 49.62 275 SER A O 1
ATOM 2013 N N . ASP A 1 276 ? 7.859 5.447 -21.627 1.00 44.91 276 ASP A N 1
ATOM 2014 C CA . ASP A 1 276 ? 8.769 6.080 -22.598 1.00 44.91 276 ASP A CA 1
ATOM 2015 C C . ASP A 1 276 ? 8.696 7.634 -22.650 1.00 44.91 276 ASP A C 1
ATOM 2017 O O . ASP A 1 276 ? 9.219 8.288 -23.558 1.00 44.91 276 ASP A O 1
ATOM 2021 N N . ASN A 1 277 ? 8.004 8.269 -21.699 1.00 47.41 277 ASN A N 1
ATOM 2022 C CA . ASN A 1 277 ? 7.658 9.687 -21.793 1.00 47.41 277 ASN A CA 1
ATOM 2023 C C . ASN A 1 277 ? 8.722 10.597 -21.154 1.00 47.41 277 ASN A C 1
ATOM 2025 O O . ASN A 1 277 ? 8.608 10.995 -19.998 1.00 47.41 277 ASN A O 1
ATOM 2029 N N . ARG A 1 278 ? 9.723 11.002 -21.951 1.00 45.75 278 ARG A N 1
ATOM 2030 C CA . ARG A 1 278 ? 10.486 12.243 -21.701 1.00 45.75 278 ARG A CA 1
ATOM 2031 C C . ARG A 1 278 ? 9.572 13.477 -21.529 1.00 45.75 278 ARG A C 1
ATOM 2033 O O . ARG A 1 278 ? 9.818 14.230 -20.586 1.00 45.75 278 ARG A O 1
ATOM 2040 N N . PRO A 1 279 ? 8.516 13.692 -22.351 1.00 44.34 279 PRO A N 1
ATOM 2041 C CA . PRO A 1 279 ? 7.515 14.718 -22.057 1.00 44.34 279 PRO A CA 1
ATOM 2042 C C . PRO A 1 279 ? 6.709 14.297 -20.820 1.00 44.34 279 PRO A C 1
ATOM 2044 O O . PRO A 1 279 ? 5.990 13.294 -20.828 1.00 44.34 279 PRO A O 1
ATOM 2047 N N . GLY A 1 280 ? 6.909 15.028 -19.727 1.00 55.62 280 GLY A N 1
ATOM 2048 C CA . GLY A 1 280 ? 6.403 14.709 -18.393 1.00 55.62 280 GLY A CA 1
ATOM 2049 C C . GLY A 1 280 ? 7.477 14.547 -17.313 1.00 55.62 280 GLY A C 1
ATOM 2050 O O . GLY A 1 280 ? 7.120 14.608 -16.139 1.00 55.62 280 GLY A O 1
ATOM 2051 N N . HIS A 1 281 ? 8.769 14.415 -17.654 1.00 64.06 281 HIS A N 1
ATOM 2052 C CA . HIS A 1 281 ? 9.855 14.301 -16.657 1.00 64.06 281 HIS A CA 1
ATOM 2053 C C . HIS A 1 281 ? 9.855 15.478 -15.675 1.00 64.06 281 HIS A C 1
ATOM 2055 O O . HIS A 1 281 ? 9.861 15.276 -14.464 1.00 64.06 281 HIS A O 1
ATOM 2061 N N . VAL A 1 282 ? 9.711 16.705 -16.183 1.00 69.19 282 VAL A N 1
ATOM 2062 C CA . VAL A 1 282 ? 9.643 17.919 -15.353 1.00 69.19 282 VAL A CA 1
ATOM 2063 C C . VAL A 1 282 ? 8.438 17.887 -14.402 1.00 69.19 282 VAL A C 1
ATOM 2065 O O . VAL A 1 282 ? 8.565 18.266 -13.240 1.00 69.19 282 VAL A O 1
ATOM 2068 N N . ASN A 1 283 ? 7.277 17.407 -14.864 1.00 74.00 283 ASN A N 1
ATOM 2069 C CA . ASN A 1 283 ? 6.077 17.266 -14.031 1.00 74.00 283 ASN A CA 1
ATOM 2070 C C . ASN A 1 283 ? 6.229 16.176 -12.966 1.00 74.00 283 ASN A C 1
ATOM 2072 O O . ASN A 1 283 ? 5.828 16.388 -11.826 1.00 74.00 283 ASN A O 1
ATOM 2076 N N . ARG A 1 284 ? 6.877 15.056 -13.296 1.00 71.44 284 ARG A N 1
ATOM 2077 C CA . ARG A 1 284 ? 7.149 13.967 -12.349 1.00 71.44 284 ARG A CA 1
ATOM 2078 C C . ARG A 1 284 ? 8.173 14.335 -11.294 1.00 71.44 284 ARG A C 1
ATOM 2080 O O . ARG A 1 284 ? 7.937 14.079 -10.120 1.00 71.44 284 ARG A O 1
ATOM 2087 N N . VAL A 1 285 ? 9.284 14.960 -11.687 1.00 74.94 285 VAL A N 1
ATOM 2088 C CA . VAL A 1 285 ? 10.287 15.466 -10.741 1.00 74.94 285 VAL A CA 1
ATOM 2089 C C . VAL A 1 285 ? 9.648 16.498 -9.822 1.00 74.94 285 VAL A C 1
ATOM 2091 O O . VAL A 1 285 ? 9.842 16.436 -8.611 1.00 74.94 285 VAL A O 1
ATOM 2094 N N . PHE A 1 286 ? 8.837 17.400 -10.378 1.00 78.81 286 PHE A N 1
ATOM 2095 C CA . PHE A 1 286 ? 8.089 18.362 -9.581 1.00 78.81 286 PHE A CA 1
ATOM 2096 C C . PHE A 1 286 ? 7.139 17.676 -8.595 1.00 78.81 286 PHE A C 1
ATOM 2098 O O . PHE A 1 286 ? 7.157 18.012 -7.418 1.00 78.81 286 PHE A O 1
ATOM 2105 N N . LEU A 1 287 ? 6.351 16.697 -9.040 1.00 80.31 287 LEU A N 1
ATOM 2106 C CA . LEU A 1 287 ? 5.460 15.920 -8.182 1.00 80.31 287 LEU A CA 1
ATOM 2107 C C . LEU A 1 287 ? 6.231 15.181 -7.075 1.00 80.31 287 LEU A C 1
ATOM 2109 O O . LEU A 1 287 ? 5.802 15.195 -5.927 1.00 80.31 287 LEU A O 1
ATOM 2113 N N . ALA A 1 288 ? 7.384 14.587 -7.384 1.00 77.50 288 ALA A N 1
ATOM 2114 C CA . ALA A 1 288 ? 8.222 13.914 -6.395 1.00 77.50 288 ALA A CA 1
ATOM 2115 C C . ALA A 1 288 ? 8.792 14.884 -5.352 1.00 77.50 288 ALA A C 1
ATOM 2117 O O . ALA A 1 288 ? 8.750 14.601 -4.157 1.00 77.50 288 ALA A O 1
ATOM 2118 N N . GLN A 1 289 ? 9.268 16.052 -5.788 1.00 82.50 289 GLN A N 1
ATOM 2119 C CA . GLN A 1 289 ? 9.717 17.117 -4.890 1.00 82.50 289 GLN A CA 1
ATOM 2120 C C . GLN A 1 289 ? 8.569 17.649 -4.032 1.00 82.50 289 GLN A C 1
ATOM 2122 O O . GLN A 1 289 ? 8.760 17.872 -2.844 1.00 82.50 289 GLN A O 1
ATOM 2127 N N . LEU A 1 290 ? 7.386 17.819 -4.627 1.00 83.44 290 LEU A N 1
ATOM 2128 C CA . LEU A 1 290 ? 6.181 18.301 -3.963 1.00 83.44 290 LEU A CA 1
ATOM 2129 C C . LEU A 1 290 ? 5.705 17.329 -2.875 1.00 83.44 290 LEU A C 1
ATOM 2131 O O . LEU A 1 290 ? 5.406 17.770 -1.773 1.00 83.44 290 LEU A O 1
ATOM 2135 N N . VAL A 1 291 ? 5.680 16.025 -3.165 1.00 79.38 291 VAL A N 1
ATOM 2136 C CA . VAL A 1 291 ? 5.322 14.971 -2.198 1.00 79.38 291 VAL A CA 1
ATOM 2137 C C . VAL A 1 291 ? 6.375 14.831 -1.095 1.00 79.38 291 VAL A C 1
ATOM 2139 O O . VAL A 1 291 ? 6.039 14.457 0.024 1.00 79.38 291 VAL A O 1
ATOM 2142 N N . GLY A 1 292 ? 7.640 15.135 -1.394 1.00 77.19 292 GLY A N 1
ATOM 2143 C CA . GLY A 1 292 ? 8.721 15.169 -0.408 1.00 77.19 292 GLY A CA 1
ATOM 2144 C C . GLY A 1 292 ? 8.730 16.415 0.483 1.00 77.19 292 GLY A C 1
ATOM 2145 O O . GLY A 1 292 ? 9.523 16.471 1.422 1.00 77.19 292 GLY A O 1
ATOM 2146 N N . LEU A 1 293 ? 7.891 17.421 0.205 1.00 79.50 293 LEU A N 1
ATOM 2147 C CA . LEU A 1 293 ? 7.726 18.560 1.102 1.00 79.50 293 LEU A CA 1
ATOM 2148 C C . LEU A 1 293 ? 6.863 18.163 2.295 1.00 79.50 293 LEU A C 1
ATOM 2150 O O . LEU A 1 293 ? 5.782 17.609 2.127 1.00 79.50 293 LEU A O 1
ATOM 2154 N N . ASP A 1 294 ? 7.311 18.533 3.489 1.00 75.06 294 ASP A N 1
ATOM 2155 C CA . ASP A 1 294 ? 6.523 18.378 4.705 1.00 75.06 294 ASP A CA 1
ATOM 2156 C C . ASP A 1 294 ? 5.327 19.358 4.691 1.00 75.06 294 ASP A C 1
ATOM 2158 O O . ASP A 1 294 ? 5.538 20.579 4.727 1.00 75.06 294 ASP A O 1
ATOM 2162 N N . PRO A 1 295 ? 4.074 18.859 4.623 1.00 67.88 295 PRO A N 1
ATOM 2163 C CA . PRO A 1 295 ? 2.884 19.699 4.578 1.00 67.88 295 PRO A CA 1
ATOM 2164 C C . PRO A 1 295 ? 2.623 20.428 5.895 1.00 67.88 295 PRO A C 1
ATOM 2166 O O . PRO A 1 295 ? 1.903 21.418 5.877 1.00 67.88 295 PRO A O 1
ATOM 2169 N N . SER A 1 296 ? 3.218 19.994 7.013 1.00 65.44 296 SER A N 1
ATOM 2170 C CA . SER A 1 296 ? 3.062 20.629 8.329 1.00 65.44 296 SER A CA 1
ATOM 2171 C C . SER A 1 296 ? 3.813 21.961 8.455 1.00 65.44 296 SER A C 1
ATOM 2173 O O . SER A 1 296 ? 3.549 22.746 9.371 1.00 65.44 296 SER A O 1
ATOM 2175 N N . LEU A 1 297 ? 4.724 22.252 7.520 1.00 62.16 297 LEU A N 1
ATOM 2176 C CA . LEU A 1 297 ? 5.490 23.490 7.514 1.00 62.16 297 LEU A CA 1
ATOM 2177 C C . LEU A 1 297 ? 4.565 24.698 7.342 1.00 62.16 297 LEU A C 1
ATOM 2179 O O . LEU A 1 297 ? 3.815 24.808 6.373 1.00 62.16 297 LEU A O 1
ATOM 2183 N N . SER A 1 298 ? 4.703 25.686 8.227 1.00 67.94 298 SER A N 1
ATOM 2184 C CA . SER A 1 298 ? 4.004 26.975 8.108 1.00 67.94 298 SER A CA 1
ATOM 2185 C C . SER A 1 298 ? 4.310 27.700 6.790 1.00 67.94 298 SER A C 1
ATOM 2187 O O . SER A 1 298 ? 3.496 28.482 6.303 1.00 67.94 298 SER A O 1
ATOM 2189 N N . THR A 1 299 ? 5.459 27.395 6.184 1.00 75.56 299 THR A N 1
ATOM 2190 C CA . THR A 1 299 ? 5.926 27.911 4.893 1.00 75.56 299 THR A CA 1
ATOM 2191 C C . THR A 1 299 ? 5.646 26.963 3.723 1.00 75.56 299 THR A C 1
ATOM 2193 O O . THR A 1 299 ? 6.125 27.218 2.619 1.00 75.56 299 THR A O 1
ATOM 2196 N N . TYR A 1 300 ? 4.862 25.888 3.906 1.00 80.44 300 TYR A N 1
ATOM 2197 C CA . TYR A 1 300 ? 4.581 24.898 2.855 1.00 80.44 300 TYR A CA 1
ATOM 2198 C C . TYR A 1 300 ? 4.110 25.562 1.558 1.00 80.44 300 TYR A C 1
ATOM 2200 O O . TYR A 1 300 ? 4.686 25.333 0.499 1.00 80.44 300 TYR A O 1
ATOM 2208 N N . SER A 1 301 ? 3.133 26.471 1.651 1.00 82.94 301 SER A N 1
ATOM 2209 C CA . SER A 1 301 ? 2.622 27.211 0.488 1.00 82.94 301 SER A CA 1
ATOM 2210 C C . SER A 1 301 ? 3.725 27.994 -0.230 1.00 82.94 301 SER A C 1
ATOM 2212 O O . SER A 1 301 ? 3.790 27.973 -1.454 1.00 82.94 301 SER A O 1
ATOM 2214 N N . GLU A 1 302 ? 4.632 28.641 0.504 1.00 82.50 302 GLU A N 1
ATOM 2215 C CA . GLU A 1 302 ? 5.755 29.383 -0.082 1.00 82.50 302 GLU A CA 1
ATOM 2216 C C . GLU A 1 302 ? 6.764 28.445 -0.746 1.00 82.50 302 GLU A C 1
ATOM 2218 O O . GLU A 1 302 ? 7.235 28.720 -1.849 1.00 82.50 302 GLU A O 1
ATOM 2223 N N . ARG A 1 303 ? 7.038 27.295 -0.123 1.00 83.25 303 ARG A N 1
ATOM 2224 C CA . ARG A 1 303 ? 7.963 26.289 -0.645 1.00 83.25 303 ARG A CA 1
ATOM 2225 C C . ARG A 1 303 ? 7.435 25.622 -1.914 1.00 83.25 303 ARG A C 1
ATOM 2227 O O . ARG A 1 303 ? 8.209 25.372 -2.836 1.00 83.25 303 ARG A O 1
ATOM 2234 N N . VAL A 1 304 ? 6.122 25.407 -2.006 1.00 85.69 304 VAL A N 1
ATOM 2235 C CA . VAL A 1 304 ? 5.451 24.952 -3.234 1.00 85.69 304 VAL A CA 1
ATOM 2236 C C . VAL A 1 304 ? 5.633 25.967 -4.362 1.00 85.69 304 VAL A C 1
ATOM 2238 O O . VAL A 1 304 ? 6.017 25.592 -5.472 1.00 85.69 304 VAL 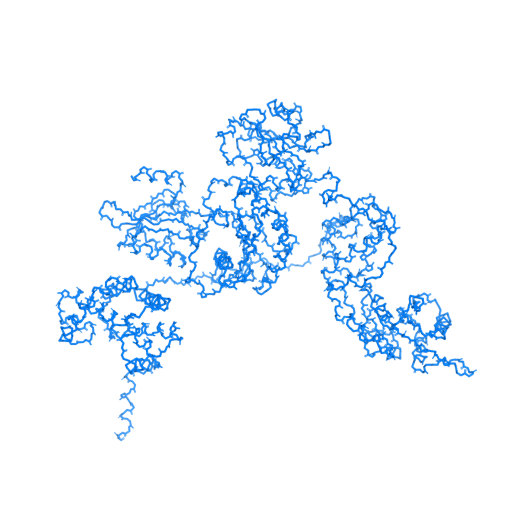A O 1
ATOM 2241 N N . LEU A 1 305 ? 5.375 27.252 -4.095 1.00 88.56 305 LEU A N 1
ATOM 2242 C CA . LEU A 1 305 ? 5.546 28.310 -5.095 1.00 88.56 305 LEU A CA 1
ATOM 2243 C C . LEU A 1 305 ? 7.015 28.457 -5.516 1.00 88.56 305 LEU A C 1
ATOM 2245 O O . LEU A 1 305 ? 7.309 28.665 -6.692 1.00 88.56 305 LEU A O 1
ATOM 2249 N N . GLU A 1 306 ? 7.949 28.272 -4.587 1.00 86.06 306 GLU A N 1
ATOM 2250 C CA . GLU A 1 306 ? 9.379 28.252 -4.879 1.00 86.06 306 GLU A CA 1
ATOM 2251 C C . GLU A 1 306 ? 9.762 27.106 -5.827 1.00 86.06 306 GLU A C 1
ATOM 2253 O O . GLU A 1 306 ? 10.471 27.333 -6.812 1.00 86.06 306 GLU A O 1
ATOM 2258 N N . LEU A 1 307 ? 9.270 25.887 -5.566 1.00 86.31 307 LEU A N 1
ATOM 2259 C CA . LEU A 1 307 ? 9.478 24.741 -6.452 1.00 86.31 307 LEU A CA 1
ATOM 2260 C C . LEU A 1 307 ? 8.913 25.012 -7.849 1.00 86.31 307 LEU A C 1
ATOM 2262 O O . LEU A 1 307 ? 9.581 24.709 -8.833 1.00 86.31 307 LEU A O 1
ATOM 2266 N N . LEU A 1 308 ? 7.728 25.625 -7.948 1.00 86.06 308 LEU A N 1
ATOM 2267 C CA . LEU A 1 308 ? 7.105 25.988 -9.226 1.00 86.06 308 LEU A CA 1
ATOM 2268 C C . LEU A 1 308 ? 7.949 26.988 -10.026 1.00 86.06 308 LEU A C 1
ATOM 2270 O O . LEU A 1 308 ? 8.165 26.785 -11.219 1.00 86.06 308 LEU A O 1
ATOM 2274 N N . LEU A 1 309 ? 8.463 28.038 -9.380 1.00 84.94 309 LEU A N 1
ATOM 2275 C CA . LEU A 1 309 ? 9.289 29.062 -10.034 1.00 84.94 309 LEU A CA 1
ATOM 2276 C C . LEU A 1 309 ? 10.645 28.518 -10.505 1.00 84.94 309 LEU A C 1
ATOM 2278 O O . LEU A 1 309 ? 11.166 28.946 -11.535 1.00 84.94 309 LEU A O 1
ATOM 2282 N N . ARG A 1 310 ? 11.210 27.538 -9.790 1.00 82.06 310 ARG A N 1
ATOM 2283 C CA . ARG A 1 310 ? 12.484 26.892 -10.152 1.00 82.06 310 ARG A CA 1
ATOM 2284 C C . ARG A 1 310 ? 12.395 25.996 -11.396 1.00 82.06 310 ARG A C 1
ATOM 2286 O O . ARG A 1 310 ? 13.437 25.631 -11.931 1.00 82.06 310 ARG A O 1
ATOM 2293 N N . ARG A 1 311 ? 11.191 25.673 -11.892 1.00 75.44 311 ARG A N 1
ATOM 2294 C CA . ARG A 1 311 ? 10.983 24.832 -13.093 1.00 75.44 311 ARG A CA 1
ATOM 2295 C C . ARG A 1 311 ? 11.365 25.517 -14.411 1.00 75.44 311 ARG A C 1
ATOM 2297 O O . ARG A 1 311 ? 11.465 24.838 -15.428 1.00 75.44 311 ARG A O 1
ATOM 2304 N N . GLY A 1 312 ? 11.605 26.831 -14.391 1.00 67.81 312 GLY A N 1
ATOM 2305 C CA . GLY A 1 312 ? 11.898 27.631 -15.581 1.00 67.81 312 GLY A CA 1
ATOM 2306 C C . GLY A 1 312 ? 10.633 27.969 -16.377 1.00 67.81 312 GLY A C 1
ATOM 2307 O O . GLY A 1 312 ? 9.681 27.200 -16.430 1.00 67.81 312 GLY A O 1
ATOM 2308 N N . GLY A 1 313 ? 10.578 29.164 -16.964 1.00 74.75 313 GLY A N 1
ATOM 2309 C CA . GLY A 1 313 ? 9.428 29.619 -17.760 1.00 74.75 313 GLY A CA 1
ATOM 2310 C C . GLY A 1 313 ? 8.237 30.168 -16.963 1.00 74.75 313 GLY A C 1
ATOM 2311 O O . GLY A 1 313 ? 7.435 30.890 -17.551 1.00 74.75 313 GLY A O 1
ATOM 2312 N N . VAL A 1 314 ? 8.137 29.905 -15.652 1.00 83.56 314 VAL A N 1
ATOM 2313 C CA . VAL A 1 314 ? 7.171 30.555 -14.742 1.00 83.56 314 VAL A CA 1
ATOM 2314 C C . VAL A 1 314 ? 7.812 31.807 -14.132 1.00 83.56 314 VAL A C 1
ATOM 2316 O O . VAL A 1 314 ? 8.827 31.719 -13.445 1.00 83.56 314 VAL A O 1
ATOM 2319 N N . GLU A 1 315 ? 7.224 32.977 -14.370 1.00 86.81 315 GLU A N 1
ATOM 2320 C CA . GLU A 1 315 ? 7.716 34.267 -13.856 1.00 86.81 315 GLU A CA 1
ATOM 2321 C C . GLU A 1 315 ? 7.092 34.640 -12.516 1.00 86.81 315 GLU A C 1
ATOM 2323 O O . GLU A 1 315 ? 7.719 35.291 -11.680 1.00 86.81 315 GLU A O 1
ATOM 2328 N N . ALA A 1 316 ? 5.835 34.255 -12.322 1.00 88.75 316 ALA A N 1
ATOM 2329 C CA . ALA A 1 316 ? 5.089 34.541 -11.113 1.00 88.75 316 ALA A CA 1
ATOM 2330 C C . ALA A 1 316 ? 4.068 33.443 -10.853 1.00 88.75 316 ALA A C 1
ATOM 2332 O O . ALA A 1 316 ? 3.496 32.865 -11.778 1.00 88.75 316 ALA A O 1
ATOM 2333 N N . SER A 1 317 ? 3.828 33.176 -9.579 1.00 91.31 317 SER A N 1
ATOM 2334 C CA . SER A 1 317 ? 2.862 32.189 -9.128 1.00 91.31 317 SER A CA 1
ATOM 2335 C C . SER A 1 317 ? 2.098 32.725 -7.925 1.00 91.31 317 SER A C 1
ATOM 2337 O O . SER A 1 317 ? 2.643 33.464 -7.103 1.00 91.31 317 SER A O 1
ATOM 2339 N N . ALA A 1 318 ? 0.815 32.399 -7.850 1.00 91.00 318 ALA A N 1
ATOM 2340 C CA . ALA A 1 318 ? -0.053 32.843 -6.775 1.00 91.00 318 ALA A CA 1
ATOM 2341 C C . ALA A 1 318 ? -1.058 31.751 -6.428 1.00 91.00 318 ALA A C 1
ATOM 2343 O O . ALA A 1 318 ? -1.713 31.178 -7.298 1.00 91.00 318 ALA A O 1
ATOM 2344 N N . LEU A 1 319 ? -1.177 31.475 -5.138 1.00 91.12 319 LEU A N 1
ATOM 2345 C CA . LEU A 1 319 ? -2.076 30.479 -4.594 1.00 91.12 319 LEU A CA 1
ATOM 2346 C C . LEU A 1 319 ? -3.293 31.170 -3.989 1.00 91.12 319 LEU A C 1
ATOM 2348 O O . LEU A 1 319 ? -3.151 32.012 -3.102 1.00 91.12 319 LEU A O 1
ATOM 2352 N N . TYR A 1 320 ? -4.483 30.787 -4.439 1.00 89.06 320 TYR A N 1
ATOM 2353 C CA . TYR A 1 320 ? -5.742 31.349 -3.971 1.00 89.06 320 TYR A CA 1
ATOM 2354 C C . TYR A 1 320 ? -6.617 30.286 -3.322 1.00 89.06 320 TYR A C 1
ATOM 2356 O O . TYR A 1 320 ? -6.765 29.183 -3.844 1.00 89.06 320 TYR A O 1
ATOM 2364 N N . ARG A 1 321 ? -7.265 30.649 -2.216 1.00 88.44 321 ARG A N 1
ATOM 2365 C CA . ARG A 1 321 ? -8.235 29.813 -1.503 1.00 88.44 321 ARG A CA 1
ATOM 2366 C C . ARG A 1 321 ? -9.640 30.362 -1.691 1.00 88.44 321 ARG A C 1
ATOM 2368 O O . ARG A 1 321 ? -9.855 31.568 -1.602 1.00 88.44 321 ARG A O 1
ATOM 2375 N N . LEU A 1 322 ? -10.600 29.474 -1.925 1.00 86.25 322 LEU A N 1
ATOM 2376 C CA . LEU A 1 322 ? -12.008 29.832 -2.027 1.00 86.25 322 LEU A CA 1
ATOM 2377 C C . LEU A 1 322 ? -12.581 30.158 -0.636 1.00 86.25 322 LEU A C 1
ATOM 2379 O O . LEU A 1 322 ? -12.449 29.378 0.307 1.00 86.25 322 LEU A O 1
ATOM 2383 N N . ARG A 1 323 ? -13.247 31.307 -0.524 1.00 82.75 323 ARG A N 1
ATOM 2384 C CA . ARG A 1 323 ? -14.016 31.778 0.634 1.00 82.75 323 ARG A CA 1
ATOM 2385 C C . ARG A 1 323 ? -15.445 32.143 0.208 1.00 82.75 323 ARG A C 1
ATOM 2387 O O . ARG A 1 323 ? -15.691 32.340 -0.982 1.00 82.75 323 ARG A O 1
ATOM 2394 N N . PRO A 1 324 ? -16.389 32.317 1.154 1.00 75.00 324 PRO A N 1
ATOM 2395 C CA . PRO A 1 324 ? -17.768 32.698 0.831 1.00 75.00 324 PRO A CA 1
ATOM 2396 C C . PRO A 1 324 ? -17.900 33.986 0.000 1.00 75.00 324 PRO A C 1
ATOM 2398 O O . PRO A 1 324 ? -18.835 34.116 -0.781 1.00 75.00 324 PRO A O 1
ATOM 2401 N N . GLN A 1 325 ? -16.961 34.928 0.150 1.00 74.62 325 GLN A N 1
ATOM 2402 C CA . GLN A 1 325 ? -16.985 36.236 -0.517 1.00 74.62 325 GLN A CA 1
ATOM 2403 C C . GLN A 1 325 ? -16.121 36.303 -1.792 1.00 74.62 325 GLN A C 1
ATOM 2405 O O . GLN A 1 325 ? -16.081 37.343 -2.444 1.00 74.62 325 GLN A O 1
ATOM 2410 N N . GLY A 1 326 ? -15.426 35.221 -2.166 1.00 81.25 326 GLY A N 1
ATOM 2411 C CA . GLY A 1 326 ? -14.516 35.204 -3.314 1.00 81.25 326 GLY A CA 1
ATOM 2412 C C . GLY A 1 326 ? -13.235 34.420 -3.045 1.00 81.25 326 GLY A C 1
ATOM 2413 O O . GLY A 1 326 ? -13.225 33.483 -2.255 1.00 81.25 326 GLY A O 1
ATOM 2414 N N . PHE A 1 327 ? -12.151 34.783 -3.725 1.00 86.50 327 PHE A N 1
ATOM 2415 C CA . PHE A 1 327 ? -10.855 34.127 -3.564 1.00 86.50 327 PHE A CA 1
ATOM 2416 C C . PHE A 1 327 ? -9.876 34.997 -2.776 1.00 86.50 327 PHE A C 1
ATOM 2418 O O . PHE A 1 327 ? -9.597 36.133 -3.165 1.00 86.50 327 PHE A O 1
ATOM 2425 N N . ASP A 1 328 ? -9.304 34.421 -1.721 1.00 86.62 328 ASP A N 1
ATOM 2426 C CA . ASP A 1 328 ? -8.261 35.049 -0.911 1.00 86.62 328 ASP A CA 1
ATOM 2427 C C . ASP A 1 328 ? -6.884 34.575 -1.364 1.00 86.62 328 ASP A C 1
ATOM 2429 O O . ASP A 1 328 ? -6.670 33.377 -1.563 1.00 86.62 328 ASP A O 1
ATOM 2433 N N . LEU A 1 329 ? -5.937 35.506 -1.484 1.00 87.06 329 LEU A N 1
ATOM 2434 C CA . LEU A 1 329 ? -4.541 35.173 -1.746 1.00 87.06 329 LEU A CA 1
ATOM 2435 C C . LEU A 1 329 ? -3.925 34.536 -0.492 1.00 87.06 329 LEU A C 1
ATOM 2437 O O . LEU A 1 329 ? -3.928 35.150 0.572 1.00 87.06 329 LEU A O 1
ATOM 2441 N N . VAL A 1 330 ? -3.398 33.320 -0.631 1.00 86.06 330 VAL A N 1
ATOM 2442 C CA . VAL A 1 330 ? -2.717 32.571 0.439 1.00 86.06 330 VAL A CA 1
ATOM 2443 C C . VAL A 1 330 ? -1.227 32.881 0.435 1.00 86.06 330 VAL A C 1
ATOM 2445 O O . VAL A 1 330 ? -0.665 33.243 1.460 1.00 86.06 330 VAL A O 1
ATOM 2448 N N . ALA A 1 331 ? -0.599 32.754 -0.730 1.00 88.44 331 ALA A N 1
ATOM 2449 C CA . ALA A 1 331 ? 0.813 33.030 -0.935 1.00 88.44 331 ALA A CA 1
ATOM 2450 C C . ALA A 1 331 ? 1.028 33.458 -2.387 1.00 88.44 331 ALA A C 1
ATOM 2452 O O . ALA A 1 331 ? 0.291 33.035 -3.283 1.00 88.44 331 ALA A O 1
ATOM 2453 N N . ALA A 1 332 ? 2.041 34.279 -2.631 1.00 89.88 332 ALA A N 1
ATOM 2454 C CA . ALA A 1 332 ? 2.495 34.597 -3.974 1.00 89.88 332 ALA A CA 1
ATOM 2455 C C . ALA A 1 332 ? 4.014 34.697 -4.009 1.00 89.88 332 ALA A C 1
ATOM 2457 O O . ALA A 1 332 ? 4.642 35.109 -3.038 1.00 89.88 332 ALA A O 1
ATOM 2458 N N . ALA A 1 333 ? 4.598 34.341 -5.145 1.00 90.19 333 ALA A N 1
ATOM 2459 C CA . ALA A 1 333 ? 6.027 34.449 -5.363 1.00 90.19 333 ALA A CA 1
ATOM 2460 C C . ALA A 1 333 ? 6.326 34.847 -6.811 1.00 90.19 333 ALA A C 1
ATOM 2462 O O . ALA A 1 333 ? 5.601 34.471 -7.738 1.00 90.19 333 ALA A O 1
ATOM 2463 N N . VAL A 1 334 ? 7.417 35.584 -7.008 1.00 90.06 334 VAL A N 1
ATOM 2464 C CA . VAL A 1 334 ? 7.920 35.996 -8.327 1.00 90.06 334 VAL A CA 1
ATOM 2465 C C . VAL A 1 334 ? 9.375 35.603 -8.498 1.00 90.06 334 VAL A C 1
ATOM 2467 O O . VAL A 1 334 ? 10.140 35.539 -7.536 1.00 90.06 334 VAL A O 1
ATOM 2470 N N . LEU A 1 335 ? 9.777 35.383 -9.742 1.00 85.44 335 LEU A N 1
ATOM 2471 C CA . LEU A 1 335 ? 11.169 35.192 -10.101 1.00 85.44 335 LEU A CA 1
ATOM 2472 C C . LEU A 1 335 ? 11.814 36.562 -10.359 1.00 85.44 335 LEU A C 1
ATOM 2474 O O . LEU A 1 335 ? 11.499 37.236 -11.338 1.00 85.44 335 LEU A O 1
ATOM 2478 N N . HIS A 1 336 ? 12.737 36.981 -9.492 1.00 81.62 336 HIS A N 1
ATOM 2479 C CA . HIS A 1 336 ? 13.502 38.220 -9.651 1.00 81.62 336 HIS A CA 1
ATOM 2480 C C . HIS A 1 336 ? 14.993 37.899 -9.781 1.00 81.62 336 HIS A C 1
ATOM 2482 O O . HIS A 1 336 ? 15.565 37.242 -8.914 1.00 81.62 336 HIS A O 1
ATOM 2488 N N . LYS A 1 337 ? 15.629 38.342 -10.877 1.00 77.88 337 LYS A N 1
ATOM 2489 C CA . LYS A 1 337 ? 17.045 38.051 -11.198 1.00 77.88 337 LYS A CA 1
ATOM 2490 C C . LYS A 1 337 ? 17.406 36.554 -11.102 1.00 77.88 337 LYS A C 1
ATOM 2492 O O . LYS A 1 337 ? 18.499 36.201 -10.676 1.00 77.88 337 LYS A O 1
ATOM 2497 N N . GLY A 1 338 ? 16.476 35.674 -11.481 1.00 71.50 338 GLY A N 1
ATOM 2498 C CA . GLY A 1 338 ? 16.672 34.219 -11.461 1.00 71.50 338 GLY A CA 1
ATOM 2499 C C . GLY A 1 338 ? 16.473 33.545 -10.098 1.00 71.50 338 GLY A C 1
ATOM 2500 O O . GLY A 1 338 ? 16.623 32.330 -10.018 1.00 71.50 338 GLY A O 1
ATOM 2501 N N . ALA A 1 339 ? 16.098 34.287 -9.050 1.00 79.50 339 ALA A N 1
ATOM 2502 C CA . ALA A 1 339 ? 15.795 33.734 -7.732 1.00 79.50 339 ALA A CA 1
ATOM 2503 C C . ALA A 1 339 ? 14.323 33.978 -7.331 1.00 79.50 339 ALA A C 1
ATOM 2505 O O . ALA A 1 339 ? 13.782 35.060 -7.590 1.00 79.50 339 ALA A O 1
ATOM 2506 N N . PRO A 1 340 ? 13.653 32.989 -6.713 1.00 84.94 340 PRO A N 1
ATOM 2507 C CA . PRO A 1 340 ? 12.276 33.124 -6.251 1.00 84.94 340 PRO A CA 1
ATOM 2508 C C . PRO A 1 340 ? 12.201 34.012 -5.002 1.00 84.94 340 PRO A C 1
ATOM 2510 O O . PRO A 1 340 ? 12.977 33.840 -4.066 1.00 84.94 340 PRO A O 1
ATOM 2513 N N . HIS A 1 341 ? 11.260 34.954 -4.988 1.00 84.69 341 HIS A N 1
ATOM 2514 C CA . HIS A 1 341 ? 11.000 35.855 -3.865 1.00 84.69 341 HIS A CA 1
ATOM 2515 C C . HIS A 1 341 ? 9.506 35.851 -3.535 1.00 84.69 341 HIS A C 1
ATOM 2517 O O . HIS A 1 341 ? 8.679 35.999 -4.438 1.00 84.69 341 HIS A O 1
ATOM 2523 N N . SER A 1 342 ? 9.167 35.703 -2.251 1.00 85.75 342 SER A N 1
ATOM 2524 C CA . SER A 1 342 ? 7.790 35.859 -1.762 1.00 85.75 342 SER A CA 1
ATOM 2525 C C . SER A 1 342 ? 7.338 37.310 -1.946 1.00 85.75 342 SER A C 1
ATOM 2527 O O . SER A 1 342 ? 8.116 38.244 -1.739 1.00 85.75 342 SER A O 1
ATOM 2529 N N . VAL A 1 343 ? 6.095 37.501 -2.380 1.00 86.12 343 VAL A N 1
ATOM 2530 C CA . VAL A 1 343 ? 5.512 38.819 -2.651 1.00 86.12 343 VAL A CA 1
ATOM 2531 C C . VAL A 1 343 ? 4.107 38.936 -2.077 1.00 86.12 343 VAL A C 1
ATOM 2533 O O . VAL A 1 343 ? 3.373 37.963 -1.918 1.00 86.12 343 VAL A O 1
ATOM 2536 N N . THR A 1 344 ? 3.711 40.172 -1.800 1.00 85.56 344 THR A N 1
ATOM 2537 C CA . THR A 1 344 ? 2.366 40.525 -1.347 1.00 85.56 344 THR A CA 1
ATOM 2538 C C . THR A 1 344 ? 1.439 40.804 -2.532 1.00 85.56 344 THR A C 1
ATOM 2540 O O . THR A 1 344 ? 1.866 40.991 -3.672 1.00 85.56 344 THR A O 1
ATOM 2543 N N . ARG A 1 345 ? 0.132 40.910 -2.270 1.00 81.12 345 ARG A N 1
ATOM 2544 C CA . ARG A 1 345 ? -0.876 41.250 -3.293 1.00 81.12 345 ARG A CA 1
ATOM 2545 C C . ARG A 1 345 ? -0.574 42.561 -4.037 1.00 81.12 345 ARG A C 1
ATOM 2547 O O . ARG A 1 345 ? -0.892 42.691 -5.219 1.00 81.12 345 ARG A O 1
ATOM 2554 N N . GLU A 1 346 ? 0.029 43.528 -3.353 1.00 80.69 346 GLU A N 1
ATOM 2555 C CA . GLU A 1 346 ? 0.368 44.852 -3.893 1.00 80.69 346 GLU A CA 1
ATOM 2556 C C . GLU A 1 346 ? 1.587 44.810 -4.822 1.00 80.69 346 GLU A C 1
ATOM 2558 O O . GLU A 1 346 ? 1.639 45.541 -5.812 1.00 80.69 346 GLU A O 1
ATOM 2563 N N . THR A 1 347 ? 2.521 43.900 -4.539 1.00 83.38 347 THR A N 1
ATOM 2564 C CA . THR A 1 347 ? 3.775 43.702 -5.284 1.00 83.38 347 THR A CA 1
ATOM 2565 C C . THR A 1 347 ? 3.666 42.619 -6.362 1.00 83.38 347 THR A C 1
ATOM 2567 O O . THR A 1 347 ? 4.604 42.405 -7.130 1.00 83.38 347 THR A O 1
ATOM 2570 N N . LEU A 1 348 ? 2.500 41.974 -6.475 1.00 85.62 348 LEU A N 1
ATOM 2571 C CA . LEU A 1 348 ? 2.192 41.013 -7.527 1.00 85.62 348 LEU A CA 1
ATOM 2572 C C . LEU A 1 348 ? 2.194 41.688 -8.914 1.00 85.62 348 LEU A C 1
ATOM 2574 O O . LEU A 1 348 ? 1.612 42.773 -9.054 1.00 85.62 348 LEU A O 1
ATOM 2578 N N . PRO A 1 349 ? 2.760 41.051 -9.960 1.00 87.88 349 PRO A N 1
ATOM 2579 C CA . PRO A 1 349 ? 2.765 41.604 -11.308 1.00 87.88 349 PRO A CA 1
ATOM 2580 C C . PRO A 1 349 ? 1.363 41.991 -11.776 1.00 87.88 349 PRO A C 1
ATOM 2582 O O . PRO A 1 349 ? 0.406 41.228 -11.617 1.00 87.88 349 PRO A O 1
ATOM 2585 N N . THR A 1 350 ? 1.241 43.170 -12.392 1.00 84.31 350 THR A N 1
ATOM 2586 C CA . THR A 1 350 ? -0.050 43.735 -12.815 1.00 84.31 350 THR A CA 1
ATOM 2587 C C . THR A 1 350 ? -0.832 42.781 -13.717 1.00 84.31 350 THR A C 1
ATOM 2589 O O . THR A 1 350 ? -2.053 42.706 -13.600 1.00 84.31 350 THR A O 1
ATOM 2592 N N . VAL A 1 351 ? -0.140 42.015 -14.567 1.00 83.50 351 VAL A N 1
ATOM 2593 C CA . VAL A 1 351 ? -0.742 41.009 -15.457 1.00 83.50 351 VAL A CA 1
ATOM 2594 C C . VAL A 1 351 ? -1.443 39.915 -14.649 1.00 83.50 351 VAL A C 1
ATOM 2596 O O . VAL A 1 351 ? -2.652 39.744 -14.793 1.00 83.50 351 VAL A O 1
ATOM 2599 N N . LEU A 1 352 ? -0.727 39.236 -13.746 1.00 84.75 352 LEU A N 1
ATOM 2600 C CA . LEU A 1 352 ? -1.294 38.192 -12.888 1.00 84.75 352 LEU A CA 1
ATOM 2601 C C . LEU A 1 352 ? -2.378 38.748 -11.952 1.00 84.75 352 LEU A C 1
ATOM 2603 O O . LEU A 1 352 ? -3.442 38.152 -11.815 1.00 84.75 352 LEU A O 1
ATOM 2607 N N . ARG A 1 353 ? -2.1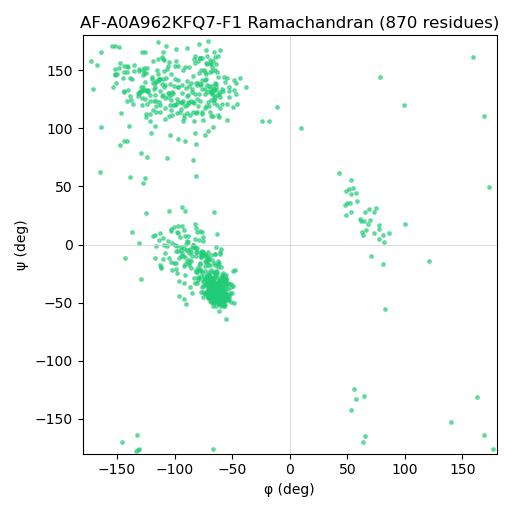63 39.930 -11.362 1.00 86.62 353 ARG A N 1
ATOM 2608 C CA . ARG A 1 353 ? -3.136 40.574 -10.465 1.00 86.62 353 ARG A CA 1
ATOM 2609 C C . ARG A 1 353 ? -4.455 40.901 -11.167 1.00 86.62 353 ARG A C 1
ATOM 2611 O O . ARG A 1 353 ? -5.516 40.632 -10.610 1.00 86.62 353 ARG A O 1
ATOM 2618 N N . THR A 1 354 ? -4.392 41.465 -12.374 1.00 83.56 354 THR A N 1
ATOM 2619 C CA . THR A 1 354 ? -5.584 41.818 -13.166 1.00 83.56 354 THR A CA 1
ATOM 2620 C C . THR A 1 354 ? -6.307 40.559 -13.635 1.00 83.56 354 THR A C 1
ATOM 2622 O O . THR A 1 354 ? -7.526 40.471 -13.511 1.00 83.56 354 THR A O 1
ATOM 2625 N N . ALA A 1 355 ? -5.549 39.557 -14.093 1.00 82.25 355 ALA A N 1
ATOM 2626 C CA . ALA A 1 355 ? -6.078 38.268 -14.520 1.00 82.25 355 ALA A CA 1
ATOM 2627 C C . ALA A 1 355 ? -6.841 37.559 -13.392 1.00 82.25 355 ALA A C 1
ATOM 2629 O O . ALA A 1 355 ? -7.990 37.171 -13.575 1.00 82.25 355 ALA A O 1
ATOM 2630 N N . CYS A 1 356 ? -6.232 37.447 -12.209 1.00 83.19 356 CYS A N 1
ATOM 2631 C CA . CYS A 1 356 ? -6.825 36.783 -11.049 1.00 83.19 356 CYS A CA 1
ATOM 2632 C C . CYS A 1 356 ? -8.028 37.541 -10.472 1.00 83.19 356 CYS A C 1
ATOM 2634 O O . CYS A 1 356 ? -8.931 36.917 -9.918 1.00 83.19 356 CYS A O 1
ATOM 2636 N N . HIS A 1 357 ? -8.081 38.871 -10.614 1.00 82.62 357 HIS A N 1
ATOM 2637 C CA . HIS A 1 357 ? -9.215 39.667 -10.136 1.00 82.62 357 HIS A CA 1
ATOM 2638 C C . HIS A 1 357 ? -10.511 39.383 -10.911 1.00 82.62 357 HIS A C 1
ATOM 2640 O O . HIS A 1 357 ? -11.595 39.479 -10.341 1.00 82.62 357 HIS A O 1
ATOM 2646 N N . ALA A 1 358 ? -10.403 38.989 -12.183 1.00 77.62 358 ALA A N 1
ATOM 2647 C CA . ALA A 1 358 ? -11.546 38.652 -13.030 1.00 77.62 358 ALA A CA 1
ATOM 2648 C C . ALA A 1 358 ? -12.079 37.218 -12.816 1.00 77.62 358 ALA A C 1
ATOM 2650 O O . ALA A 1 358 ? -13.139 36.869 -13.339 1.00 77.62 358 ALA A O 1
ATOM 2651 N N . ILE A 1 359 ? -11.365 36.369 -12.064 1.00 83.38 359 ILE A N 1
ATOM 2652 C CA . ILE A 1 359 ? -11.730 34.959 -11.873 1.00 83.38 359 ILE A CA 1
ATOM 2653 C C . ILE A 1 359 ? -12.776 34.832 -10.767 1.00 83.38 359 ILE A C 1
ATOM 2655 O O . ILE A 1 359 ? -12.541 35.166 -9.607 1.00 83.38 359 ILE A O 1
ATOM 2659 N N . THR A 1 360 ? -13.926 34.263 -11.119 1.00 82.81 360 THR A N 1
ATOM 2660 C CA . THR A 1 360 ? -14.994 33.923 -10.171 1.00 82.81 360 THR A CA 1
ATOM 2661 C C . THR A 1 360 ? -15.096 32.411 -9.992 1.00 82.81 360 THR A C 1
ATOM 2663 O O . THR A 1 360 ? -14.695 31.646 -10.866 1.00 82.81 360 THR A O 1
ATOM 2666 N N . ALA A 1 361 ? -15.679 31.948 -8.880 1.00 77.31 361 ALA A N 1
ATOM 2667 C CA . ALA A 1 361 ? -15.860 30.512 -8.633 1.00 77.31 361 ALA A CA 1
ATOM 2668 C C . ALA A 1 361 ? -16.670 29.815 -9.748 1.00 77.31 361 ALA A C 1
ATOM 2670 O O . ALA A 1 361 ? -16.390 28.672 -10.098 1.00 77.31 361 ALA A O 1
ATOM 2671 N N . ARG A 1 362 ? -17.622 30.533 -10.369 1.00 78.62 362 ARG A N 1
ATOM 2672 C CA . ARG A 1 362 ? -18.425 30.046 -11.507 1.00 78.62 362 ARG A CA 1
ATOM 2673 C C . ARG A 1 362 ? -17.598 29.779 -12.764 1.00 78.62 362 ARG A C 1
ATOM 2675 O O . ARG A 1 362 ? -17.999 28.956 -13.586 1.00 78.62 362 ARG A O 1
ATOM 2682 N N . ALA A 1 363 ? -16.453 30.445 -12.908 1.00 78.19 363 ALA A N 1
ATOM 2683 C CA . ALA A 1 363 ? -15.562 30.224 -14.038 1.00 78.19 363 ALA A CA 1
ATOM 2684 C C . ALA A 1 363 ? -14.979 28.797 -14.026 1.00 78.19 363 ALA A C 1
ATOM 2686 O O . ALA A 1 363 ? -14.736 28.238 -15.087 1.00 78.19 363 ALA A O 1
ATOM 2687 N N . PHE A 1 364 ? -14.854 28.158 -12.855 1.00 77.75 364 PHE A N 1
ATOM 2688 C CA . PHE A 1 364 ? -14.398 26.768 -12.697 1.00 77.75 364 PHE A CA 1
ATOM 2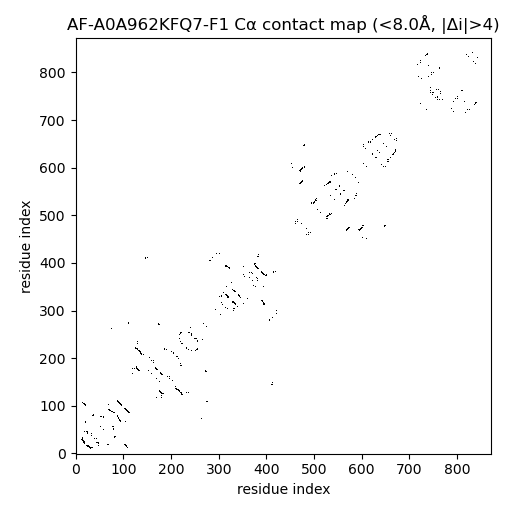689 C C . PHE A 1 364 ? -15.547 25.746 -12.649 1.00 77.75 364 PHE A C 1
ATOM 2691 O O . PHE A 1 364 ? -15.447 24.721 -11.971 1.00 77.75 364 PHE A O 1
ATOM 2698 N N . SER A 1 365 ? -16.648 26.007 -13.359 1.00 65.38 365 SER A N 1
ATOM 2699 C CA . SER A 1 365 ? -17.820 25.114 -13.424 1.00 65.38 365 SER A CA 1
ATOM 2700 C C . SER A 1 365 ? -17.542 23.744 -14.072 1.00 65.38 365 SER A C 1
ATOM 2702 O O . SER A 1 365 ? -18.414 22.884 -14.059 1.00 65.38 365 SER A O 1
ATOM 2704 N N . GLY A 1 366 ? -16.317 23.498 -14.556 1.00 61.75 366 GLY A N 1
ATOM 2705 C CA . GLY A 1 366 ? -15.810 22.177 -14.944 1.00 61.75 366 GLY A CA 1
ATOM 2706 C C . GLY A 1 366 ? -14.429 21.861 -14.348 1.00 61.75 366 GLY A C 1
ATOM 2707 O O . GLY A 1 366 ? -13.856 22.648 -13.595 1.00 61.75 366 GLY A O 1
ATOM 2708 N N . ARG A 1 367 ? -13.854 20.709 -14.718 1.00 61.34 367 ARG A N 1
ATOM 2709 C CA . ARG A 1 367 ? -12.510 20.254 -14.289 1.00 61.34 367 ARG A CA 1
ATOM 2710 C C . ARG A 1 367 ? -11.350 20.851 -15.107 1.00 61.34 367 ARG A C 1
ATOM 2712 O O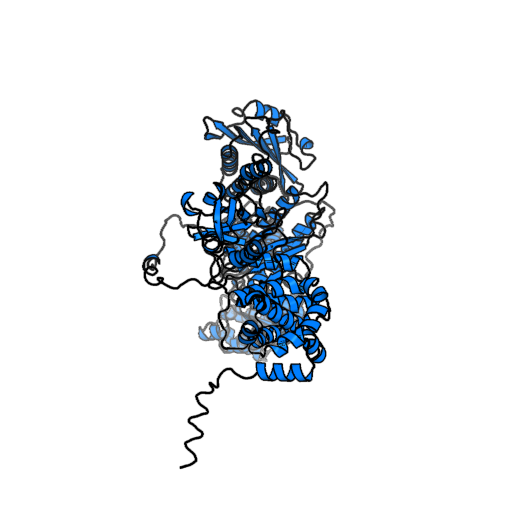 . ARG A 1 367 ? -10.250 20.312 -15.120 1.00 61.34 367 ARG A O 1
ATOM 2719 N N . ARG A 1 368 ? -11.583 21.947 -15.835 1.00 66.62 368 ARG A N 1
ATOM 2720 C CA . ARG A 1 368 ? -10.619 22.497 -16.801 1.00 66.62 368 ARG A CA 1
ATOM 2721 C C . ARG A 1 368 ? -9.892 23.722 -16.255 1.00 66.62 368 ARG A C 1
ATOM 2723 O O . ARG A 1 368 ? -10.462 24.517 -15.510 1.00 66.62 368 ARG A O 1
ATOM 2730 N N . ALA A 1 369 ? -8.637 23.870 -16.669 1.00 77.94 369 ALA A N 1
ATOM 2731 C CA . ALA A 1 369 ? -7.854 25.076 -16.451 1.00 77.94 369 ALA A CA 1
ATOM 2732 C C . ALA A 1 369 ? -8.478 26.280 -17.176 1.00 77.94 369 ALA A C 1
ATOM 2734 O O . ALA A 1 369 ? -9.072 26.132 -18.247 1.00 77.94 369 ALA A O 1
ATOM 2735 N N . LEU A 1 370 ? -8.310 27.473 -16.607 1.00 80.25 370 LEU A N 1
ATOM 2736 C CA . LEU A 1 370 ? -8.754 28.732 -17.204 1.00 80.25 370 LEU A CA 1
ATOM 2737 C C . LEU A 1 370 ? -7.577 29.543 -17.738 1.00 80.25 370 LEU A C 1
ATOM 2739 O O . LEU A 1 370 ? -6.484 29.504 -17.179 1.00 80.25 370 LEU A O 1
ATOM 2743 N N . TYR A 1 371 ? -7.850 30.342 -18.771 1.00 80.88 371 TYR A N 1
ATOM 2744 C CA . TYR A 1 371 ? -6.881 31.230 -19.424 1.00 80.88 371 TYR A CA 1
ATOM 2745 C C . TYR A 1 371 ? -7.405 32.681 -19.422 1.00 80.88 371 TYR A C 1
ATOM 2747 O O . TYR A 1 371 ? -7.937 33.156 -20.425 1.00 80.88 371 TYR A O 1
ATOM 2755 N N . PRO A 1 372 ? -7.348 33.369 -18.267 1.00 66.81 372 PRO A N 1
ATOM 2756 C CA . PRO A 1 372 ? -8.089 34.611 -18.009 1.00 66.81 372 PRO A CA 1
ATOM 2757 C C . PRO A 1 372 ? -7.501 35.891 -18.633 1.00 66.81 372 PRO A C 1
ATOM 2759 O O . PRO A 1 372 ? -8.210 36.889 -18.714 1.00 66.81 372 PRO A O 1
ATOM 2762 N N . ALA A 1 373 ? -6.237 35.907 -19.067 1.00 58.00 373 ALA A N 1
ATOM 2763 C CA . ALA A 1 373 ? -5.576 37.115 -19.587 1.00 58.00 373 ALA A CA 1
ATOM 2764 C C . ALA A 1 373 ? -4.723 36.820 -20.830 1.00 58.00 373 ALA A C 1
ATOM 2766 O O . ALA A 1 373 ? -3.510 37.043 -20.853 1.00 58.00 373 ALA A O 1
ATOM 2767 N N . GLY A 1 374 ? -5.370 36.282 -21.867 1.00 60.41 374 GLY A N 1
ATOM 2768 C CA . GLY A 1 374 ? -4.686 35.804 -23.067 1.00 60.41 374 GLY A CA 1
ATOM 2769 C C . GLY A 1 374 ? -3.792 34.604 -22.766 1.00 60.41 374 GLY A C 1
ATOM 2770 O O . GLY A 1 374 ? -3.907 33.967 -21.719 1.00 60.41 374 GLY A O 1
ATOM 2771 N N . GLU A 1 375 ? -2.887 34.281 -23.687 1.00 64.38 375 GLU A N 1
ATOM 2772 C CA . GLU A 1 375 ? -2.117 33.048 -23.576 1.00 64.38 375 GLU A CA 1
ATOM 2773 C C . GLU A 1 375 ? -1.126 33.054 -22.402 1.00 64.38 375 GLU A C 1
ATOM 2775 O O . GLU A 1 375 ? -0.628 31.998 -22.122 1.00 64.38 375 GLU A O 1
ATOM 2780 N N . ARG A 1 376 ? -0.834 34.131 -21.654 1.00 75.44 376 ARG A N 1
ATOM 2781 C CA . ARG A 1 376 ? 0.287 34.147 -20.670 1.00 75.44 376 ARG A CA 1
ATOM 2782 C C . ARG A 1 376 ? -0.023 33.685 -19.240 1.00 75.44 376 ARG A C 1
ATOM 2784 O O . ARG A 1 376 ? 0.911 33.467 -18.468 1.00 75.44 376 ARG A O 1
ATOM 2791 N N . VAL A 1 377 ? -1.297 33.571 -18.864 1.00 83.69 377 VAL A N 1
ATOM 2792 C CA . VAL A 1 377 ? -1.709 33.186 -17.501 1.00 83.69 377 VAL A CA 1
ATOM 2793 C C . VAL A 1 377 ? -2.590 31.951 -17.560 1.00 83.69 377 VAL A C 1
ATOM 2795 O O . VAL A 1 377 ? -3.548 31.911 -18.332 1.00 83.69 377 VAL A O 1
ATOM 2798 N N . ILE A 1 378 ? -2.298 30.979 -16.699 1.00 86.62 378 ILE A N 1
ATOM 2799 C CA . ILE A 1 378 ? -3.157 29.822 -16.454 1.00 86.62 378 ILE A CA 1
ATOM 2800 C C . ILE A 1 378 ? -3.641 29.838 -15.006 1.00 86.62 378 ILE A C 1
ATOM 2802 O O . ILE A 1 378 ? -2.884 30.160 -14.089 1.00 86.62 378 ILE A O 1
ATOM 2806 N N . ALA A 1 379 ? -4.900 29.470 -14.798 1.00 88.44 379 ALA A N 1
ATOM 2807 C CA . ALA A 1 379 ? -5.454 29.220 -13.478 1.00 88.44 379 ALA A CA 1
ATOM 2808 C C . ALA A 1 379 ? -5.931 27.766 -13.389 1.00 88.44 379 ALA A C 1
ATOM 2810 O O . ALA A 1 379 ? -6.832 27.345 -14.119 1.00 88.44 379 ALA A O 1
ATOM 2811 N N . LEU A 1 380 ? -5.295 27.002 -12.506 1.00 89.44 380 LEU A N 1
ATOM 2812 C CA . LEU A 1 380 ? -5.521 25.577 -12.291 1.00 89.44 380 LEU A CA 1
ATOM 2813 C C . LEU A 1 380 ? -6.423 25.381 -11.068 1.00 89.44 380 LEU A C 1
ATOM 2815 O O . LEU A 1 380 ? -6.044 25.813 -9.977 1.00 89.44 380 LEU A O 1
ATOM 2819 N N . PRO A 1 381 ? -7.606 24.759 -11.205 1.00 88.62 381 PRO A N 1
ATOM 2820 C CA . PRO A 1 381 ? -8.500 24.555 -10.071 1.00 88.62 381 PRO A CA 1
ATOM 2821 C C . PRO A 1 381 ? -7.899 23.556 -9.074 1.00 88.62 381 PRO A C 1
ATOM 2823 O O . PRO A 1 381 ? -7.516 22.453 -9.452 1.00 88.62 381 PRO A O 1
ATOM 2826 N N . LEU A 1 382 ? -7.871 23.920 -7.791 1.00 88.06 382 LEU A N 1
ATOM 2827 C CA . LEU A 1 382 ? -7.483 23.023 -6.701 1.00 88.06 382 LEU A CA 1
ATOM 2828 C C . LEU A 1 382 ? -8.737 22.343 -6.167 1.00 88.06 382 LEU A C 1
ATOM 2830 O O . LEU A 1 382 ? -9.610 23.004 -5.593 1.00 88.06 382 LEU A O 1
ATOM 2834 N N . ARG A 1 383 ? -8.844 21.034 -6.388 1.00 77.88 383 ARG A N 1
ATOM 2835 C CA . ARG A 1 383 ? -10.017 20.235 -6.038 1.00 77.88 383 ARG A CA 1
ATOM 2836 C C . ARG A 1 383 ? -9.622 19.019 -5.212 1.00 77.88 383 ARG A C 1
ATOM 2838 O O . ARG A 1 383 ? -8.564 18.448 -5.429 1.00 77.88 383 ARG A O 1
ATOM 2845 N N . CYS A 1 384 ? -10.503 18.639 -4.296 1.00 73.12 384 CYS A N 1
ATOM 2846 C CA . CYS A 1 384 ? -10.464 17.365 -3.585 1.00 73.12 384 CYS A CA 1
ATOM 2847 C C . CYS A 1 384 ? -11.833 16.707 -3.814 1.00 73.12 384 CYS A C 1
ATOM 2849 O O . CYS A 1 384 ? -12.861 17.246 -3.386 1.00 73.12 384 CYS A O 1
ATOM 2851 N N . GLY A 1 385 ? -11.871 15.633 -4.610 1.00 68.25 385 GLY A N 1
ATOM 2852 C CA . GLY A 1 385 ? -13.114 15.132 -5.207 1.00 68.25 385 GLY A CA 1
ATOM 2853 C C . GLY A 1 385 ? -13.820 16.202 -6.060 1.00 68.25 385 GLY A C 1
ATOM 2854 O O . GLY A 1 385 ? -13.192 16.920 -6.839 1.00 68.25 385 GLY A O 1
ATOM 2855 N N . GLU A 1 386 ? -15.132 16.368 -5.881 1.00 67.12 386 GLU A N 1
ATOM 2856 C CA . GLU A 1 386 ? -15.929 17.403 -6.570 1.00 67.12 386 GLU A CA 1
ATOM 2857 C C . GLU A 1 386 ? -15.831 18.801 -5.926 1.00 67.12 386 GLU A C 1
ATOM 2859 O O . GLU A 1 386 ? -16.332 19.789 -6.474 1.00 67.12 386 GLU A O 1
ATOM 2864 N N . ARG A 1 387 ? -15.168 18.930 -4.769 1.00 78.62 387 ARG A N 1
ATOM 2865 C CA . ARG A 1 387 ? -15.101 20.193 -4.022 1.00 78.62 387 ARG A CA 1
ATOM 2866 C C . ARG A 1 387 ? -13.981 21.087 -4.551 1.00 78.62 387 ARG A C 1
ATOM 2868 O O . ARG A 1 387 ? -12.816 20.706 -4.517 1.00 78.62 387 ARG A O 1
ATOM 2875 N N . LEU A 1 388 ? -14.319 22.310 -4.969 1.00 83.69 388 LEU A N 1
ATOM 2876 C CA . LEU A 1 388 ? -13.340 23.356 -5.287 1.00 83.69 388 LEU A CA 1
ATOM 2877 C C . LEU A 1 388 ? -12.835 24.014 -3.995 1.00 83.69 388 LEU A C 1
ATOM 2879 O O . LEU A 1 388 ? -13.617 24.606 -3.254 1.00 83.69 388 LEU A O 1
ATOM 2883 N N . LEU A 1 389 ? -11.531 23.919 -3.738 1.00 86.19 389 LEU A N 1
ATOM 2884 C CA . LEU A 1 389 ? -10.867 24.503 -2.567 1.00 86.19 389 LEU A CA 1
ATOM 2885 C C . LEU A 1 389 ? -10.211 25.852 -2.881 1.00 86.19 389 LEU A C 1
ATOM 2887 O O . LEU A 1 389 ? -10.019 26.681 -1.992 1.00 86.19 389 LEU A O 1
ATOM 2891 N N . GLY A 1 390 ? -9.867 26.088 -4.144 1.00 88.62 390 GLY A N 1
ATOM 2892 C CA . GLY A 1 390 ? -9.070 27.234 -4.551 1.00 88.62 390 GLY A CA 1
ATOM 2893 C C . GLY A 1 390 ? -8.599 27.119 -5.993 1.00 88.62 390 GLY A C 1
ATOM 2894 O O . GLY A 1 390 ? -9.105 26.297 -6.757 1.00 88.62 390 GLY A O 1
ATOM 2895 N N . TYR A 1 391 ? -7.605 27.919 -6.359 1.00 91.06 391 TYR A N 1
ATOM 2896 C CA . TYR A 1 391 ? -6.880 27.738 -7.611 1.00 91.06 391 TYR A CA 1
ATOM 2897 C C . TYR A 1 391 ? -5.419 28.171 -7.479 1.00 91.06 391 TYR A C 1
ATOM 2899 O O . TYR A 1 391 ? -5.075 29.047 -6.684 1.00 91.06 391 TYR A O 1
ATOM 2907 N N . LEU A 1 392 ? -4.566 27.553 -8.288 1.00 91.12 392 LEU A N 1
ATOM 2908 C CA . LEU A 1 392 ? -3.178 27.944 -8.491 1.00 91.12 392 LEU A CA 1
ATOM 2909 C C . LEU A 1 392 ? -3.084 28.763 -9.780 1.00 91.12 392 LEU A C 1
ATOM 2911 O O . LEU A 1 392 ? -3.439 28.279 -10.852 1.00 91.12 392 LEU A O 1
ATOM 2915 N N . ALA A 1 393 ? -2.609 29.998 -9.681 1.00 90.25 393 ALA A N 1
ATOM 2916 C CA . ALA A 1 393 ? -2.384 30.878 -10.819 1.00 90.25 393 ALA A CA 1
ATOM 2917 C C . ALA A 1 393 ? -0.899 30.915 -11.176 1.00 90.25 393 ALA A C 1
ATOM 2919 O O . ALA A 1 393 ? -0.065 31.149 -10.300 1.00 90.25 393 ALA A O 1
ATOM 2920 N N . LEU A 1 394 ? -0.572 30.730 -12.454 1.00 89.12 394 LEU A N 1
ATOM 2921 C CA . LEU A 1 394 ? 0.798 30.794 -12.962 1.00 89.12 394 LEU A CA 1
ATOM 2922 C C . LEU A 1 394 ? 0.869 31.777 -14.131 1.00 89.12 394 LEU A C 1
ATOM 2924 O O . LEU A 1 394 ? 0.041 31.729 -15.043 1.00 89.12 394 LEU A O 1
ATOM 2928 N N . GLN A 1 395 ? 1.871 32.653 -14.103 1.00 88.38 395 GLN A N 1
ATOM 2929 C CA . GLN A 1 395 ? 2.246 33.530 -15.209 1.00 88.38 395 GLN A CA 1
ATOM 2930 C C . GLN A 1 395 ? 3.519 32.997 -15.868 1.00 88.38 395 GLN A C 1
ATOM 2932 O O . GLN A 1 395 ? 4.513 32.757 -15.180 1.00 88.38 395 GLN A O 1
ATOM 2937 N N . TYR A 1 396 ? 3.504 32.880 -17.194 1.00 83.69 396 TYR A N 1
ATOM 2938 C CA . TYR A 1 396 ? 4.645 32.420 -17.982 1.00 83.69 396 TYR A CA 1
ATOM 2939 C C . TYR A 1 396 ? 5.331 33.558 -18.745 1.00 83.69 396 TYR A C 1
ATOM 2941 O O . TYR A 1 396 ? 4.690 34.541 -19.123 1.00 83.69 396 TYR A O 1
ATOM 2949 N N . SER A 1 397 ? 6.627 33.389 -19.023 1.00 73.94 397 SER A N 1
ATOM 2950 C CA . SER A 1 397 ? 7.446 34.354 -19.776 1.00 73.94 397 SER A CA 1
ATOM 2951 C C . SER A 1 397 ? 7.127 34.428 -21.277 1.00 73.94 397 SER A C 1
ATOM 2953 O O . SER A 1 397 ? 7.539 35.367 -21.959 1.00 73.94 397 SER A O 1
ATOM 2955 N N . GLY A 1 398 ? 6.348 33.473 -21.803 1.00 66.00 398 GLY A N 1
ATOM 2956 C CA . GLY A 1 398 ? 5.863 33.420 -23.187 1.00 66.00 398 GLY A CA 1
ATOM 2957 C C . GLY A 1 398 ? 4.356 33.147 -23.282 1.00 66.00 398 GLY A C 1
ATOM 2958 O O . GLY A 1 398 ? 3.659 33.060 -22.274 1.00 66.00 398 GLY A O 1
ATOM 2959 N N . GLU A 1 399 ? 3.830 33.010 -24.502 1.00 57.19 399 GLU A N 1
ATOM 2960 C CA . GLU A 1 399 ? 2.453 32.548 -24.746 1.00 57.19 399 GLU A CA 1
ATOM 2961 C C . GLU A 1 399 ? 2.269 31.119 -24.190 1.00 57.19 399 GLU A C 1
ATOM 2963 O O . GLU A 1 399 ? 2.817 30.174 -24.740 1.00 57.19 399 GLU A O 1
ATOM 2968 N N . ALA A 1 400 ? 1.510 30.918 -23.112 1.00 51.88 400 ALA A N 1
ATOM 2969 C CA . ALA A 1 400 ? 1.320 29.636 -22.413 1.00 51.88 400 ALA A CA 1
ATOM 2970 C C . ALA A 1 400 ? 0.613 28.537 -23.223 1.00 51.88 400 ALA A C 1
ATOM 2972 O O . ALA A 1 400 ? 0.592 27.396 -22.777 1.00 51.88 400 ALA A O 1
ATOM 2973 N N . ARG A 1 401 ? 0.072 28.830 -24.416 1.00 48.38 401 ARG A N 1
ATOM 2974 C CA . ARG A 1 401 ? -0.308 27.786 -25.391 1.00 48.38 401 ARG A CA 1
ATOM 2975 C C . ARG A 1 401 ? 0.878 27.277 -26.219 1.00 48.38 401 ARG A C 1
ATOM 2977 O O . ARG A 1 401 ? 0.797 26.178 -26.758 1.00 48.38 401 ARG A O 1
ATOM 2984 N N . ARG A 1 402 ? 1.960 28.058 -26.327 1.00 49.00 402 ARG A N 1
ATOM 2985 C CA . ARG A 1 402 ? 3.226 27.708 -26.999 1.00 49.00 402 ARG A CA 1
ATOM 2986 C C . ARG A 1 402 ? 4.342 27.315 -26.026 1.00 49.00 402 ARG A C 1
ATOM 2988 O O . ARG A 1 402 ? 5.274 26.627 -26.434 1.00 49.00 402 ARG A O 1
ATOM 2995 N N . VAL A 1 403 ? 4.267 27.735 -24.760 1.00 51.78 403 VAL A N 1
ATOM 2996 C CA . VAL A 1 403 ? 5.125 27.242 -23.671 1.00 51.78 403 VAL A CA 1
ATOM 2997 C C . VAL A 1 403 ? 4.786 25.764 -23.452 1.00 51.78 403 VAL A C 1
ATOM 2999 O O . VAL A 1 403 ? 3.620 25.413 -23.302 1.00 51.78 403 VAL A O 1
ATOM 3002 N N . ALA A 1 404 ? 5.799 24.900 -23.522 1.00 53.59 404 ALA A N 1
ATOM 3003 C CA . ALA A 1 404 ? 5.656 23.447 -23.595 1.00 53.59 404 ALA A CA 1
ATOM 3004 C C . ALA A 1 404 ? 4.657 22.871 -22.557 1.00 53.59 404 ALA A C 1
ATOM 3006 O O . ALA A 1 404 ? 4.708 23.277 -21.392 1.00 53.59 404 ALA A O 1
ATOM 3007 N N . PRO A 1 405 ? 3.810 21.883 -22.926 1.00 58.00 405 PRO A N 1
ATOM 3008 C CA . PRO A 1 405 ? 2.883 21.190 -22.015 1.00 58.00 405 PRO A CA 1
ATOM 3009 C C . PRO A 1 405 ? 3.523 20.685 -20.708 1.00 58.00 405 PRO A C 1
ATOM 3011 O O . PRO A 1 405 ? 2.840 20.519 -19.703 1.00 58.00 405 PRO A O 1
ATOM 3014 N N . ASP A 1 406 ? 4.842 20.485 -20.710 1.00 60.19 406 ASP A N 1
ATOM 3015 C CA . ASP A 1 406 ? 5.646 20.002 -19.584 1.00 60.19 406 ASP A CA 1
ATOM 3016 C C . ASP A 1 406 ? 5.823 21.014 -18.434 1.00 60.19 406 ASP A C 1
ATOM 3018 O O . ASP A 1 406 ? 6.282 20.644 -17.349 1.00 60.19 406 ASP A O 1
ATOM 3022 N N . LEU A 1 407 ? 5.491 22.292 -18.649 1.00 66.69 407 LEU A N 1
ATOM 3023 C CA . LEU A 1 407 ? 5.643 23.367 -17.656 1.00 66.69 407 LEU A CA 1
ATOM 3024 C C . LEU A 1 407 ? 4.360 23.668 -16.871 1.00 66.69 407 LEU A C 1
ATOM 3026 O O . LEU A 1 407 ? 4.404 24.374 -15.860 1.00 66.69 407 LEU A O 1
ATOM 3030 N N . VAL A 1 408 ? 3.219 23.135 -17.306 1.00 77.62 408 VAL A N 1
ATOM 3031 C CA . VAL A 1 408 ? 1.973 23.175 -16.536 1.00 77.62 408 VAL A CA 1
ATOM 3032 C C . VAL A 1 408 ? 1.971 21.978 -15.583 1.00 77.62 408 VAL A C 1
ATOM 3034 O O . VAL A 1 408 ? 2.107 20.854 -16.069 1.00 77.62 408 VAL A O 1
ATOM 3037 N N . PRO A 1 409 ? 1.828 22.181 -14.256 1.00 81.56 409 PRO A N 1
ATOM 3038 C CA . PRO A 1 409 ? 1.629 21.092 -13.304 1.00 81.56 409 PRO A CA 1
ATOM 3039 C C . PRO A 1 409 ? 0.533 20.134 -13.764 1.00 81.56 409 PRO A C 1
ATOM 3041 O O . PRO A 1 409 ? -0.545 20.570 -14.172 1.00 81.56 409 PRO A O 1
ATOM 3044 N N . ASP A 1 410 ? 0.809 18.836 -13.697 1.00 77.31 410 ASP A N 1
ATOM 3045 C CA . ASP A 1 410 ? -0.181 17.829 -14.057 1.00 77.31 410 ASP A CA 1
ATOM 3046 C C . ASP A 1 410 ? -1.299 17.713 -13.007 1.00 77.31 410 ASP A C 1
ATOM 3048 O O . ASP A 1 410 ? -1.221 18.241 -11.893 1.00 77.31 410 ASP A O 1
ATOM 3052 N N . ALA A 1 411 ? -2.374 17.014 -13.378 1.00 78.25 411 ALA A N 1
ATOM 3053 C CA . ALA A 1 411 ? -3.538 16.840 -12.516 1.00 78.25 411 ALA A CA 1
ATOM 3054 C C . ALA A 1 411 ? -3.190 16.162 -11.179 1.00 78.25 411 ALA A C 1
ATOM 3056 O O . ALA A 1 411 ? -3.792 16.496 -10.162 1.00 78.25 411 ALA A O 1
ATOM 3057 N N . ALA A 1 412 ? -2.195 15.271 -11.155 1.00 76.56 412 ALA A N 1
ATOM 3058 C CA . ALA A 1 412 ? -1.766 14.588 -9.939 1.00 76.56 412 ALA A CA 1
ATOM 3059 C C . ALA A 1 412 ? -1.054 15.540 -8.969 1.00 76.56 412 ALA A C 1
ATOM 3061 O O . ALA A 1 412 ? -1.339 15.522 -7.774 1.00 76.56 412 ALA A O 1
ATOM 3062 N N . ALA A 1 413 ? -0.179 16.413 -9.473 1.00 82.38 413 ALA A N 1
ATOM 3063 C CA . ALA A 1 413 ? 0.487 17.433 -8.672 1.00 82.38 413 ALA A CA 1
ATOM 3064 C C . ALA A 1 413 ? -0.503 18.482 -8.152 1.00 82.38 413 ALA A C 1
ATOM 3066 O O . ALA A 1 413 ? -0.431 18.874 -6.989 1.00 82.38 413 ALA A O 1
ATOM 3067 N N . VAL A 1 414 ? -1.460 18.902 -8.985 1.00 84.94 414 VAL A N 1
ATOM 3068 C CA . VAL A 1 414 ? -2.532 19.828 -8.583 1.00 84.94 414 VAL A CA 1
ATOM 3069 C C . VAL A 1 414 ? -3.442 19.195 -7.525 1.00 84.94 414 VAL A C 1
ATOM 3071 O O . VAL A 1 414 ? -3.795 19.862 -6.555 1.00 84.94 414 VAL A O 1
ATOM 3074 N N . HIS A 1 415 ? -3.785 17.913 -7.673 1.00 82.50 415 HIS A N 1
ATOM 3075 C CA . HIS A 1 415 ? -4.587 17.158 -6.705 1.00 82.50 415 HIS A CA 1
ATOM 3076 C C . HIS A 1 415 ? -3.858 16.972 -5.377 1.00 82.50 415 HIS A C 1
ATOM 3078 O O . HIS A 1 415 ? -4.403 17.303 -4.328 1.00 82.50 415 HIS A O 1
ATOM 3084 N N . HIS A 1 416 ? -2.600 16.526 -5.414 1.00 82.81 416 HIS A N 1
ATOM 3085 C CA . HIS A 1 416 ? -1.782 16.391 -4.212 1.00 82.81 416 HIS A CA 1
ATOM 3086 C C . HIS A 1 416 ? -1.660 17.734 -3.483 1.00 82.81 416 HIS A C 1
ATOM 3088 O O . HIS A 1 416 ? -1.888 17.801 -2.279 1.00 82.81 416 HIS A O 1
ATOM 3094 N N . LEU A 1 417 ? -1.403 18.820 -4.218 1.00 84.69 417 LEU A N 1
ATOM 3095 C CA . LEU A 1 417 ? -1.373 20.164 -3.653 1.00 84.69 417 LEU A CA 1
ATOM 3096 C C . LEU A 1 417 ? -2.719 20.555 -3.022 1.00 84.69 417 LEU A C 1
ATOM 3098 O O . LEU A 1 417 ? -2.745 21.103 -1.924 1.00 84.69 417 LEU A O 1
ATOM 3102 N N . ALA A 1 418 ? -3.841 20.277 -3.688 1.00 82.44 418 ALA A N 1
ATOM 3103 C CA . ALA A 1 418 ? -5.173 20.588 -3.177 1.00 82.44 418 ALA A CA 1
ATOM 3104 C C . ALA A 1 418 ? -5.490 19.836 -1.874 1.00 82.44 418 ALA A C 1
ATOM 3106 O O . ALA A 1 418 ? -6.010 20.446 -0.937 1.00 82.44 418 ALA A O 1
ATOM 3107 N N . CYS A 1 419 ? -5.142 18.550 -1.796 1.00 78.00 419 CYS A N 1
ATOM 3108 C CA . CYS A 1 419 ? -5.295 17.740 -0.588 1.00 78.00 419 CYS A CA 1
ATOM 3109 C C . CYS A 1 419 ? -4.389 18.242 0.547 1.00 78.00 419 CYS A C 1
ATOM 3111 O O . CYS A 1 419 ? -4.867 18.419 1.667 1.00 78.00 419 CYS A O 1
ATOM 3113 N N . SER A 1 420 ? -3.126 18.565 0.252 1.00 77.00 420 SER A N 1
ATOM 3114 C CA . SER A 1 420 ? -2.167 19.083 1.238 1.00 77.00 420 SER A CA 1
ATOM 3115 C C . SER A 1 420 ? -2.525 20.483 1.760 1.00 77.00 420 SER A C 1
ATOM 3117 O O . SER A 1 420 ? -2.226 20.808 2.904 1.00 77.00 420 SER A O 1
ATOM 3119 N N . LEU A 1 421 ? -3.200 21.317 0.960 1.00 72.94 421 LEU A N 1
ATOM 3120 C CA . LEU A 1 421 ? -3.591 22.688 1.328 1.00 72.94 421 LEU A CA 1
ATOM 3121 C C . LEU A 1 421 ? -4.972 22.824 1.998 1.00 72.94 421 LEU A C 1
ATOM 3123 O O . LEU A 1 421 ? -5.355 23.939 2.363 1.00 72.94 421 LEU A O 1
ATOM 3127 N N . GLY A 1 422 ? -5.760 21.750 2.124 1.00 62.62 422 GLY A N 1
ATOM 3128 C CA . GLY A 1 422 ? -7.197 21.755 2.463 1.00 62.62 422 GLY A CA 1
ATOM 3129 C C . GLY A 1 422 ? -7.619 22.249 3.862 1.00 62.62 422 GLY A C 1
ATOM 3130 O O . GLY A 1 422 ? -8.659 21.840 4.373 1.00 62.62 422 GLY A O 1
ATOM 3131 N N . TRP A 1 423 ? -6.870 23.136 4.508 1.00 45.81 423 TRP A N 1
ATOM 3132 C CA . TRP A 1 423 ? -6.901 23.333 5.959 1.00 45.81 423 TRP A CA 1
ATOM 3133 C C . TRP A 1 423 ? -8.000 24.218 6.584 1.00 45.81 423 TRP A C 1
ATOM 3135 O O . TRP A 1 423 ? -7.913 24.455 7.785 1.00 45.81 423 TRP A O 1
ATOM 3145 N N . SER A 1 424 ? -9.023 24.775 5.905 1.00 43.16 424 SER A N 1
ATOM 3146 C CA . SER A 1 424 ? -9.993 25.645 6.646 1.00 43.16 424 SER A CA 1
ATOM 3147 C C . SER A 1 424 ? -11.342 25.984 5.978 1.00 43.16 424 SER A C 1
ATOM 3149 O O . SER A 1 424 ? -11.665 27.157 5.785 1.00 43.16 424 SER A O 1
ATOM 3151 N N . VAL A 1 425 ? -12.189 24.993 5.688 1.00 32.38 425 VAL A N 1
ATOM 3152 C CA . VAL A 1 425 ? -13.653 25.209 5.680 1.00 32.38 425 VAL A CA 1
ATOM 3153 C C . VAL A 1 425 ? -14.314 23.985 6.300 1.00 32.38 425 VAL A C 1
ATOM 3155 O O . VAL A 1 425 ? -14.399 22.940 5.646 1.00 32.38 425 VAL A O 1
ATOM 3158 N N . GLU A 1 426 ? -14.720 24.153 7.560 1.00 31.11 426 GLU A N 1
ATOM 3159 C CA . GLU A 1 426 ? -15.785 23.439 8.274 1.00 31.11 426 GLU A CA 1
ATOM 3160 C C . GLU A 1 426 ? -16.343 22.226 7.513 1.00 31.11 426 GLU A C 1
ATOM 3162 O O . GLU A 1 426 ? -17.164 22.347 6.608 1.00 31.11 426 GLU A O 1
ATOM 3167 N N . GLY A 1 427 ? -15.887 21.029 7.878 1.00 29.69 427 GLY A N 1
ATOM 3168 C CA . GLY A 1 427 ? -16.725 19.844 7.744 1.00 29.69 427 GLY A CA 1
ATOM 3169 C C . GLY A 1 427 ? -16.967 19.224 6.365 1.00 29.69 427 GLY A C 1
ATOM 3170 O O . GLY A 1 427 ? -17.983 18.567 6.258 1.00 29.69 427 GLY A O 1
ATOM 3171 N N . ALA A 1 428 ? -16.078 19.259 5.364 1.00 30.03 428 ALA A N 1
ATOM 3172 C CA . ALA A 1 428 ? -16.120 18.262 4.263 1.00 30.03 428 ALA A CA 1
ATOM 3173 C C . ALA A 1 428 ? -14.961 17.253 4.422 1.00 30.03 428 ALA A C 1
ATOM 3175 O O . ALA A 1 428 ? -13.891 17.469 3.868 1.00 30.03 428 ALA A O 1
ATOM 3176 N N . ARG A 1 429 ? -15.017 16.306 5.371 1.00 25.91 429 ARG A N 1
ATOM 3177 C CA . ARG A 1 429 ? -15.662 14.973 5.256 1.00 25.91 429 ARG A CA 1
ATOM 3178 C C . ARG A 1 429 ? -17.196 14.845 5.442 1.00 25.91 429 ARG A C 1
ATOM 3180 O O . ARG A 1 429 ? -17.676 13.722 5.506 1.00 25.91 429 ARG A O 1
ATOM 3187 N N . ARG A 1 430 ? -18.022 15.897 5.503 1.00 33.94 430 ARG A N 1
ATOM 3188 C CA . ARG A 1 430 ? -19.495 15.760 5.570 1.00 33.94 430 ARG A CA 1
ATOM 3189 C C . ARG A 1 430 ? -20.284 16.723 4.668 1.00 33.94 430 ARG A C 1
ATOM 3191 O O . ARG A 1 430 ? -20.249 17.929 4.854 1.00 33.94 430 ARG A O 1
ATOM 3198 N N . ALA A 1 431 ? -21.086 16.163 3.758 1.00 26.77 431 ALA A N 1
ATOM 3199 C CA . ALA A 1 431 ? -22.555 16.262 3.796 1.00 26.77 431 ALA A CA 1
ATOM 3200 C C . ALA A 1 431 ? -23.178 15.752 2.479 1.00 26.77 431 ALA A C 1
ATOM 3202 O O . ALA A 1 431 ? -23.136 16.436 1.461 1.00 26.77 431 ALA A O 1
ATOM 3203 N N . VAL A 1 432 ? -23.859 14.606 2.534 1.00 22.77 432 VAL A N 1
ATOM 3204 C CA . VAL A 1 432 ? -25.220 14.552 1.989 1.00 22.77 432 VAL A CA 1
ATOM 3205 C C . VAL A 1 432 ? -26.131 14.857 3.188 1.00 22.77 432 VAL A C 1
ATOM 3207 O O . VAL A 1 432 ? -26.198 14.042 4.109 1.00 22.77 432 VAL A O 1
ATOM 3210 N N . PRO A 1 433 ? -26.734 16.054 3.265 1.00 30.67 433 PRO A N 1
ATOM 3211 C CA . PRO A 1 433 ? -27.877 16.337 4.130 1.00 30.67 433 PRO A CA 1
ATOM 3212 C C . PRO A 1 433 ? -29.137 15.840 3.393 1.00 30.67 433 PRO A C 1
ATOM 3214 O O . PRO A 1 433 ? -29.148 15.759 2.171 1.00 30.67 433 PRO A O 1
ATOM 3217 N N . ASP A 1 434 ? -30.267 15.497 3.980 1.00 28.17 434 ASP A N 1
ATOM 3218 C CA . ASP A 1 434 ? -30.814 15.550 5.325 1.00 28.17 434 ASP A CA 1
ATOM 3219 C C . ASP A 1 434 ? -32.103 14.728 5.194 1.00 28.17 434 ASP A C 1
ATOM 3221 O O . ASP A 1 434 ? -32.844 14.922 4.231 1.00 28.17 434 ASP A O 1
ATOM 3225 N N . GLN A 1 435 ? -32.370 13.812 6.115 1.00 23.94 435 GLN A N 1
ATOM 3226 C CA . GLN A 1 435 ? -33.721 13.654 6.643 1.00 23.94 435 GLN A CA 1
ATOM 3227 C C . GLN A 1 435 ? -33.636 12.843 7.931 1.00 23.94 435 GLN A C 1
ATOM 3229 O O . GLN A 1 435 ? -33.453 11.628 7.956 1.00 23.94 435 GLN A O 1
ATOM 3234 N N . ARG A 1 436 ? -33.719 13.601 9.022 1.00 35.69 436 ARG A N 1
ATOM 3235 C CA . ARG A 1 436 ? -33.855 13.155 10.408 1.00 35.69 436 ARG A CA 1
ATOM 3236 C C . ARG A 1 436 ? -34.876 12.016 10.534 1.00 35.69 436 ARG A C 1
ATOM 3238 O O . ARG A 1 436 ? -35.978 12.120 9.996 1.00 35.69 436 ARG A O 1
ATOM 3245 N N . PRO A 1 437 ? -34.606 11.059 11.431 1.00 25.64 437 PRO A N 1
ATOM 3246 C CA . PRO A 1 437 ? -35.580 10.837 12.484 1.00 25.64 437 PRO A CA 1
ATOM 3247 C C . PRO A 1 437 ? -34.976 11.067 13.862 1.00 25.64 437 PRO A C 1
ATOM 3249 O O . PRO A 1 437 ? -33.823 10.780 14.168 1.00 25.64 437 PRO A O 1
ATOM 3252 N N . ILE A 1 438 ? -35.848 11.645 14.663 1.00 27.73 438 ILE A N 1
ATOM 3253 C CA . ILE A 1 438 ? -35.745 11.994 16.066 1.00 27.73 438 ILE A CA 1
ATOM 3254 C C . ILE A 1 438 ? -35.213 10.829 16.913 1.00 27.73 438 ILE A C 1
ATOM 3256 O O . ILE A 1 438 ? -35.583 9.672 16.718 1.00 27.73 438 ILE A O 1
ATOM 3260 N N . MET A 1 439 ? -34.374 11.201 17.884 1.00 27.64 439 MET A N 1
ATOM 3261 C CA . MET A 1 439 ? -33.831 10.375 18.963 1.00 27.64 439 MET A CA 1
ATOM 3262 C C . MET A 1 439 ? -34.831 9.363 19.534 1.00 27.64 439 MET A C 1
ATOM 3264 O O . MET A 1 439 ? -35.943 9.721 19.928 1.00 27.64 439 MET A O 1
ATOM 3268 N N . LYS A 1 440 ? -34.344 8.135 19.736 1.00 22.33 440 LYS A N 1
ATOM 3269 C CA . LYS A 1 440 ? -34.792 7.253 20.817 1.00 22.33 440 LYS A CA 1
ATOM 3270 C C . LYS A 1 440 ? -33.592 6.799 21.662 1.00 22.33 440 LYS A C 1
ATOM 3272 O O . LYS A 1 440 ? -32.483 6.730 21.132 1.00 22.33 440 LYS A O 1
ATOM 3277 N N . PRO A 1 441 ? -33.797 6.582 22.974 1.00 29.45 441 PRO A N 1
ATOM 3278 C CA . PRO A 1 441 ? -32.731 6.293 23.918 1.00 29.45 441 PRO A CA 1
ATOM 3279 C C . PRO A 1 441 ? -32.154 4.889 23.719 1.00 29.45 441 PRO A C 1
ATOM 3281 O O . PRO A 1 441 ? -32.813 4.006 23.184 1.00 29.45 441 PRO A O 1
ATOM 3284 N N . ILE A 1 442 ? -30.904 4.772 24.168 1.00 37.81 442 ILE A N 1
ATOM 3285 C CA . ILE A 1 442 ? -29.994 3.621 24.187 1.00 37.81 442 ILE A CA 1
ATOM 3286 C C . ILE A 1 442 ? -30.742 2.280 24.152 1.00 37.81 442 ILE A C 1
ATOM 3288 O O . ILE A 1 442 ? -31.274 1.847 25.172 1.00 37.81 442 ILE A O 1
ATOM 3292 N N . GLU A 1 443 ? -30.709 1.604 23.003 1.00 29.36 443 GLU A N 1
ATOM 3293 C CA . GLU A 1 443 ? -30.963 0.168 22.941 1.00 29.36 443 GLU A CA 1
ATOM 3294 C C . GLU A 1 443 ? -29.646 -0.596 22.787 1.00 29.36 443 GLU A C 1
ATOM 3296 O O . GLU A 1 443 ? -28.775 -0.306 21.966 1.00 29.36 443 GLU A O 1
ATOM 3301 N N . THR A 1 444 ? -29.530 -1.558 23.692 1.00 42.66 444 THR A N 1
ATOM 3302 C CA . THR A 1 444 ? -28.599 -2.670 23.782 1.00 42.66 444 THR A CA 1
ATOM 3303 C C . THR A 1 444 ? -28.445 -3.403 22.455 1.00 42.66 444 THR A C 1
ATOM 3305 O O . THR A 1 444 ? -29.399 -3.985 21.951 1.00 42.66 444 THR A O 1
ATOM 3308 N N . GLY A 1 445 ? -27.222 -3.451 21.936 1.00 31.31 445 GLY A N 1
ATOM 3309 C CA . GLY A 1 445 ? -26.868 -4.286 20.796 1.00 31.31 445 GLY A CA 1
ATOM 3310 C C . GLY A 1 445 ? -25.438 -4.779 20.944 1.00 31.31 445 GLY A C 1
ATOM 3311 O O . GLY A 1 445 ? -24.490 -3.996 20.902 1.00 31.31 445 GLY A O 1
ATOM 3312 N N . ILE A 1 446 ? -25.287 -6.090 21.126 1.00 43.50 446 ILE A N 1
ATOM 3313 C CA . ILE A 1 446 ? -24.015 -6.834 21.193 1.00 43.50 446 ILE A CA 1
ATOM 3314 C C . ILE A 1 446 ? -23.205 -6.697 19.875 1.00 43.50 446 ILE A C 1
ATOM 3316 O O . ILE A 1 446 ? -22.019 -7.017 19.822 1.00 43.50 446 ILE A O 1
ATOM 3320 N N . GLU A 1 447 ? -23.797 -6.107 18.834 1.00 35.19 447 GLU A N 1
ATOM 3321 C CA . GLU A 1 447 ? -23.292 -6.015 17.457 1.00 35.19 447 GLU A CA 1
ATOM 3322 C C . GLU A 1 447 ? -22.003 -5.193 17.264 1.00 35.19 447 GLU A C 1
ATOM 3324 O O . GLU A 1 447 ? -21.392 -5.240 16.203 1.00 35.19 447 GLU A O 1
ATOM 3329 N N . GLY A 1 448 ? -21.519 -4.481 18.284 1.00 37.91 448 GLY A N 1
ATOM 3330 C CA . GLY A 1 448 ? -20.302 -3.666 18.176 1.00 37.91 448 GLY A CA 1
ATOM 3331 C C . GLY A 1 448 ? -18.977 -4.360 18.522 1.00 37.91 448 GLY A C 1
ATOM 3332 O O . GLY A 1 448 ? -17.954 -3.678 18.528 1.00 37.91 448 GLY A O 1
ATOM 3333 N N . TYR A 1 449 ? -18.973 -5.647 18.893 1.00 43.22 449 TYR A N 1
ATOM 3334 C CA . TYR A 1 449 ? -17.808 -6.304 19.524 1.00 43.22 449 TYR A CA 1
ATOM 3335 C C . TYR A 1 449 ? -17.171 -7.454 18.722 1.00 43.22 449 TYR A C 1
ATOM 3337 O O . TYR A 1 449 ? -16.151 -7.991 19.149 1.00 43.22 449 TYR A O 1
ATOM 3345 N N . VAL A 1 450 ? -17.714 -7.799 17.550 1.00 38.12 450 VAL A N 1
ATOM 3346 C CA . VAL A 1 450 ? -17.319 -8.985 16.754 1.00 38.12 450 VAL A CA 1
ATOM 3347 C C . VAL A 1 450 ? -16.012 -8.781 15.949 1.00 38.12 450 VAL A C 1
ATOM 3349 O O . VAL A 1 450 ? -15.570 -9.668 15.241 1.00 38.12 450 VAL A O 1
ATOM 3352 N N . GLY A 1 451 ? -15.323 -7.638 16.075 1.00 45.06 451 GLY A N 1
ATOM 3353 C CA . GLY A 1 451 ? -14.112 -7.335 15.285 1.00 45.06 451 GLY A CA 1
ATOM 3354 C C . GLY A 1 451 ? -12.766 -7.339 16.028 1.00 45.06 451 GLY A C 1
ATOM 3355 O O . GLY A 1 451 ? -11.752 -7.031 15.410 1.00 45.06 451 GLY A O 1
ATOM 3356 N N . ASP A 1 452 ? -12.727 -7.599 17.343 1.00 46.00 452 ASP A N 1
ATOM 3357 C CA . ASP A 1 452 ? -11.623 -7.203 18.251 1.00 46.00 452 ASP A CA 1
ATOM 3358 C C . ASP A 1 452 ? -10.631 -8.317 18.678 1.00 46.00 452 ASP A C 1
ATOM 3360 O O . ASP A 1 452 ? -9.867 -8.108 19.625 1.00 46.00 452 ASP A O 1
ATOM 3364 N N . ASN A 1 453 ? -10.617 -9.494 18.037 1.00 52.31 453 ASN A N 1
ATOM 3365 C CA . ASN A 1 453 ? -9.867 -10.686 18.499 1.00 52.31 453 ASN A CA 1
ATOM 3366 C C . ASN A 1 453 ? -10.183 -11.084 19.968 1.00 52.31 453 ASN A C 1
ATOM 3368 O O . ASN A 1 453 ? -9.336 -11.635 20.669 1.00 52.31 453 ASN A O 1
ATOM 3372 N N . MET A 1 454 ? -11.392 -10.784 20.472 1.00 62.72 454 MET A N 1
ATOM 3373 C CA . MET A 1 454 ? -11.881 -11.238 21.793 1.00 62.72 454 MET A CA 1
ATOM 3374 C C . MET A 1 454 ? -12.601 -12.593 21.750 1.00 62.72 454 MET A C 1
ATOM 3376 O O . MET A 1 454 ? -13.087 -13.036 22.791 1.00 62.72 454 MET A O 1
ATOM 3380 N N . GLU A 1 455 ? -12.660 -13.233 20.580 1.00 60.09 455 GLU A N 1
ATOM 3381 C CA . GLU A 1 455 ? -13.446 -14.446 20.314 1.00 60.09 455 GLU A CA 1
ATOM 3382 C C . GLU A 1 455 ? -13.227 -15.510 21.400 1.00 60.09 455 GLU A C 1
ATOM 3384 O O . GLU A 1 455 ? -14.174 -15.879 22.085 1.00 60.09 455 GLU A O 1
ATOM 3389 N N . GLY A 1 456 ? -11.974 -15.838 21.739 1.00 70.19 456 GLY A N 1
ATOM 3390 C CA . GLY A 1 456 ? -11.685 -16.846 22.769 1.00 70.19 456 GLY A CA 1
ATOM 3391 C C . GLY A 1 456 ? -12.208 -16.536 24.185 1.00 70.19 456 GLY A C 1
ATOM 3392 O O . GLY A 1 456 ? -12.639 -17.446 24.889 1.00 70.19 456 GLY A O 1
ATOM 3393 N N . ALA A 1 457 ? -12.207 -15.272 24.625 1.00 77.62 457 ALA A N 1
ATOM 3394 C CA . ALA A 1 457 ? -12.680 -14.899 25.967 1.00 77.62 457 ALA A CA 1
ATOM 3395 C C . ALA A 1 457 ? -14.209 -14.762 26.029 1.00 77.62 457 ALA A C 1
ATOM 3397 O O . ALA A 1 457 ? -14.822 -15.044 27.062 1.00 77.62 457 ALA A O 1
ATOM 3398 N N . VAL A 1 458 ? -14.823 -14.318 24.929 1.00 77.62 458 VAL A N 1
ATOM 3399 C CA . VAL A 1 458 ? -16.281 -14.224 24.795 1.00 77.62 458 VAL A CA 1
ATOM 3400 C C . VAL A 1 458 ? -16.883 -15.621 24.701 1.00 77.62 458 VAL A C 1
ATOM 3402 O O . VAL A 1 458 ? -17.806 -15.913 25.453 1.00 77.62 458 VAL A O 1
ATOM 3405 N N . ASP A 1 459 ? -16.306 -16.515 23.900 1.00 76.81 459 ASP A N 1
ATOM 3406 C CA . ASP A 1 459 ? -16.779 -17.896 23.760 1.00 76.81 459 ASP A CA 1
ATOM 3407 C C . ASP A 1 459 ? -16.730 -18.651 25.095 1.00 76.81 459 ASP A C 1
ATOM 3409 O O . ASP A 1 459 ? -17.692 -19.319 25.484 1.00 76.81 459 ASP A O 1
ATOM 3413 N N . GLN A 1 460 ? -15.648 -18.478 25.863 1.00 80.25 460 GLN A N 1
ATOM 3414 C CA . GLN A 1 460 ? -15.548 -19.023 27.219 1.00 80.25 460 GLN A CA 1
ATOM 3415 C C . GLN A 1 460 ? -16.601 -18.429 28.163 1.00 80.25 460 GLN A C 1
ATOM 3417 O O . GLN A 1 460 ? -17.166 -19.151 28.981 1.00 80.25 460 GLN A O 1
ATOM 3422 N N . ALA A 1 461 ? -16.893 -17.130 28.063 1.00 85.12 461 ALA A N 1
ATOM 3423 C CA . ALA A 1 461 ? -17.914 -16.482 28.882 1.00 85.12 461 ALA A CA 1
ATOM 3424 C C . ALA A 1 461 ? -19.326 -16.990 28.563 1.00 85.12 461 ALA A C 1
ATOM 3426 O O . ALA A 1 461 ? -20.080 -17.275 29.494 1.00 85.12 461 ALA A O 1
ATOM 3427 N N . LEU A 1 462 ? -19.653 -17.149 27.275 1.00 84.38 462 LEU A N 1
ATOM 3428 C CA . LEU A 1 462 ? -20.914 -17.733 26.812 1.00 84.38 462 LEU A CA 1
ATOM 3429 C C . LEU A 1 462 ? -21.069 -19.167 27.340 1.00 84.38 462 LEU A C 1
ATOM 3431 O O . LEU A 1 462 ? -22.091 -19.507 27.932 1.00 84.38 462 LEU A O 1
ATOM 3435 N N . PHE A 1 463 ? -20.023 -19.989 27.214 1.00 82.75 463 PHE A N 1
ATOM 3436 C CA . PHE A 1 463 ? -20.026 -21.364 27.718 1.00 82.75 463 PHE A CA 1
ATOM 3437 C C . PHE A 1 463 ? -20.203 -21.431 29.244 1.00 82.75 463 PHE A C 1
ATOM 3439 O O . PHE A 1 463 ? -21.036 -22.180 29.758 1.00 82.75 463 PHE A O 1
ATOM 3446 N N . LEU A 1 464 ? -19.440 -20.627 29.990 1.00 86.12 464 LEU A N 1
ATOM 3447 C CA . LEU A 1 464 ? -19.458 -20.644 31.452 1.00 86.12 464 LEU A CA 1
ATOM 3448 C C . LEU A 1 464 ? -20.716 -19.999 32.043 1.00 86.12 464 LEU A C 1
ATOM 3450 O O . LEU A 1 464 ? -21.028 -20.270 33.205 1.00 86.12 464 LEU A O 1
ATOM 3454 N N . ALA A 1 465 ? -21.461 -19.180 31.294 1.00 86.88 465 ALA A N 1
ATOM 3455 C CA . ALA A 1 465 ? -22.717 -18.581 31.747 1.00 86.88 465 ALA A CA 1
ATOM 3456 C C . ALA A 1 465 ? -23.754 -19.638 32.161 1.00 86.88 465 ALA A C 1
ATOM 3458 O O . ALA A 1 465 ? -24.355 -19.504 33.227 1.00 86.88 465 ALA A O 1
ATOM 3459 N N . GLY A 1 466 ? -23.858 -20.743 31.417 1.00 81.25 466 GLY A N 1
ATOM 3460 C CA . GLY A 1 466 ? -24.807 -21.829 31.692 1.00 81.25 466 GLY A CA 1
ATOM 3461 C C . GLY A 1 466 ? -24.476 -22.727 32.895 1.00 81.25 466 GLY A C 1
ATOM 3462 O O . GLY A 1 466 ? -25.299 -23.557 33.273 1.00 81.25 466 GLY A O 1
ATOM 3463 N N . LEU A 1 467 ? -23.295 -22.592 33.513 1.00 83.81 467 LEU A N 1
ATOM 3464 C CA . LEU A 1 467 ? -22.842 -23.469 34.605 1.00 83.81 467 LEU A CA 1
ATOM 3465 C C . LEU A 1 467 ? -23.026 -22.833 35.994 1.00 83.81 467 LEU A C 1
ATOM 3467 O O . LEU A 1 467 ? -22.643 -21.685 36.204 1.00 83.81 467 LEU A O 1
ATOM 3471 N N . ASP A 1 468 ? -23.519 -23.575 36.992 1.00 83.94 468 ASP A N 1
ATOM 3472 C CA . ASP A 1 468 ? -23.632 -23.093 38.388 1.00 83.94 468 ASP A CA 1
ATOM 3473 C C . ASP A 1 468 ? -22.298 -23.203 39.154 1.00 83.94 468 ASP A C 1
ATOM 3475 O O . ASP A 1 468 ? -22.182 -23.904 40.163 1.00 83.94 468 ASP A O 1
ATOM 3479 N N . ILE A 1 469 ? -21.261 -22.537 38.637 1.00 87.00 469 ILE A N 1
ATOM 3480 C CA . ILE A 1 469 ? -19.922 -22.482 39.237 1.00 87.00 469 ILE A CA 1
ATOM 3481 C C . ILE A 1 469 ? -19.437 -21.033 39.403 1.00 87.00 469 ILE A C 1
ATOM 3483 O O . ILE A 1 469 ? -19.804 -20.165 38.602 1.00 87.00 469 ILE A O 1
ATOM 3487 N N . PRO A 1 470 ? -18.590 -20.747 40.411 1.00 91.00 470 PRO A N 1
ATOM 3488 C CA . PRO A 1 470 ? -17.894 -19.470 40.504 1.00 91.00 470 PRO A CA 1
ATOM 3489 C C . PRO A 1 470 ? -16.902 -19.291 39.346 1.00 91.00 470 PRO A C 1
ATOM 3491 O O . PRO A 1 470 ? -16.118 -20.192 39.054 1.00 91.00 470 PRO A O 1
ATOM 3494 N N . VAL A 1 471 ? -16.901 -18.116 38.712 1.00 93.69 471 VAL A N 1
ATOM 3495 C CA . VAL A 1 471 ? -16.040 -17.817 37.554 1.00 93.69 471 VAL A CA 1
ATOM 3496 C C . VAL A 1 471 ? -14.977 -16.787 37.923 1.00 93.69 471 VAL A C 1
ATOM 3498 O O . VAL A 1 471 ? -15.293 -15.710 38.434 1.00 93.69 471 VAL A O 1
ATOM 3501 N N . ALA A 1 472 ? -13.710 -17.092 37.641 1.00 94.94 472 ALA A N 1
ATOM 3502 C CA . ALA A 1 472 ? -12.632 -16.109 37.670 1.00 94.94 472 ALA A CA 1
ATOM 3503 C C . ALA A 1 472 ? -12.472 -15.460 36.295 1.00 94.94 472 ALA A C 1
ATOM 3505 O O . ALA A 1 472 ? -12.401 -16.150 35.285 1.00 94.94 472 ALA A O 1
ATOM 3506 N N . ILE A 1 473 ? -12.337 -14.138 36.265 1.00 95.06 473 ILE A N 1
ATOM 3507 C CA . ILE A 1 473 ? -11.914 -13.400 35.075 1.00 95.06 473 ILE A CA 1
ATOM 3508 C C . ILE A 1 473 ? -10.584 -12.734 35.403 1.00 95.06 473 ILE A C 1
ATOM 3510 O O . ILE A 1 473 ? -10.487 -11.919 36.328 1.00 95.06 473 ILE A O 1
ATOM 3514 N N . VAL A 1 474 ? -9.560 -13.092 34.643 1.00 91.19 474 VAL A N 1
ATOM 3515 C CA . VAL A 1 474 ? -8.169 -12.709 34.853 1.00 91.19 474 VAL A CA 1
ATOM 3516 C C . VAL A 1 474 ? -7.723 -11.786 33.729 1.00 91.19 474 VAL A C 1
ATOM 3518 O O . VAL A 1 474 ? -8.115 -11.924 32.577 1.00 91.19 474 VAL A O 1
ATOM 3521 N N . GLY A 1 475 ? -6.907 -10.801 34.071 1.00 85.88 475 GLY A N 1
ATOM 3522 C CA . GLY A 1 475 ? -6.292 -9.909 33.102 1.00 85.88 475 GLY A CA 1
ATOM 3523 C C . GLY A 1 475 ? -5.845 -8.627 33.772 1.00 85.88 475 GLY A C 1
ATOM 3524 O O . GLY A 1 475 ? -6.335 -8.270 34.847 1.00 85.88 475 GLY A O 1
ATOM 3525 N N . SER A 1 476 ? -4.946 -7.896 33.130 1.00 80.88 476 SER A N 1
ATOM 3526 C CA . SER A 1 476 ? -4.390 -6.669 33.695 1.00 80.88 476 SER A CA 1
ATOM 3527 C C . SER A 1 476 ? -5.467 -5.601 33.959 1.00 80.88 476 SER A C 1
ATOM 3529 O O . SER A 1 476 ? -6.642 -5.705 33.574 1.00 80.88 476 SER A O 1
ATOM 3531 N N . ARG A 1 477 ? -5.114 -4.551 34.701 1.00 76.38 477 ARG A N 1
ATOM 3532 C CA . ARG A 1 477 ? -6.042 -3.443 34.964 1.00 76.38 477 ARG A CA 1
ATOM 3533 C C . ARG A 1 477 ? -6.485 -2.809 33.635 1.00 76.38 477 ARG A C 1
ATOM 3535 O O . ARG A 1 477 ? -5.663 -2.555 32.766 1.00 76.38 477 ARG A O 1
ATOM 3542 N N . GLY A 1 478 ? -7.791 -2.577 33.495 1.00 72.94 478 GLY A N 1
ATOM 3543 C CA . GLY A 1 478 ? -8.370 -1.869 32.350 1.00 72.94 478 GLY A CA 1
ATOM 3544 C C . GLY A 1 478 ? -8.582 -2.681 31.069 1.00 72.94 478 GLY A C 1
ATOM 3545 O O . GLY A 1 478 ? -8.947 -2.097 30.060 1.00 72.94 478 GLY A O 1
ATOM 3546 N N . THR A 1 479 ? -8.401 -4.005 31.071 1.00 80.44 479 THR A N 1
ATOM 3547 C CA . THR A 1 479 ? -8.568 -4.841 29.859 1.00 80.44 479 THR A CA 1
ATOM 3548 C C . THR A 1 479 ? -10.018 -5.082 29.425 1.00 80.44 479 THR A C 1
ATOM 3550 O O . THR A 1 479 ? -10.248 -5.621 28.346 1.00 80.44 479 THR A O 1
ATOM 3553 N N . GLY A 1 480 ? -10.998 -4.686 30.249 1.00 81.19 480 GLY A N 1
ATOM 3554 C CA . GLY A 1 480 ? -12.423 -4.915 29.987 1.00 81.19 480 GLY A CA 1
ATOM 3555 C C . GLY A 1 480 ? -13.041 -6.100 30.741 1.00 81.19 480 GLY A C 1
ATOM 3556 O O . GLY A 1 480 ? -14.134 -6.520 30.401 1.00 81.19 480 GLY A O 1
ATOM 3557 N N . LYS A 1 481 ? -12.417 -6.622 31.807 1.00 88.00 481 LYS A N 1
ATOM 3558 C CA . LYS A 1 481 ? -12.942 -7.772 32.584 1.00 88.00 481 LYS A CA 1
ATOM 3559 C C . LYS A 1 481 ? -14.416 -7.668 33.018 1.00 88.00 481 LYS A C 1
ATOM 3561 O O . LYS A 1 481 ? -15.123 -8.666 33.049 1.00 88.00 481 LYS A O 1
ATOM 3566 N N . MET A 1 482 ? -14.888 -6.463 33.347 1.00 86.38 482 MET A N 1
ATOM 3567 C CA . MET A 1 482 ? -16.291 -6.246 33.726 1.00 86.38 482 MET A CA 1
ATOM 3568 C C . MET A 1 482 ? -17.254 -6.413 32.540 1.00 86.38 482 MET A C 1
ATOM 3570 O O . MET A 1 482 ? -18.389 -6.828 32.731 1.00 86.38 482 MET A O 1
ATOM 3574 N N . TYR A 1 483 ? -16.806 -6.129 31.315 1.00 83.94 483 TYR A N 1
ATOM 3575 C CA . TYR A 1 483 ? -17.594 -6.390 30.111 1.00 83.94 483 TYR A CA 1
ATOM 3576 C C . TYR A 1 483 ? -17.847 -7.894 29.945 1.00 83.94 483 TYR A C 1
ATOM 3578 O O . TYR A 1 483 ? -18.988 -8.309 29.781 1.00 83.94 483 TYR A O 1
ATOM 3586 N N . VAL A 1 484 ? -16.811 -8.715 30.132 1.00 85.50 484 VAL A N 1
ATOM 3587 C CA . VAL A 1 484 ? -16.935 -10.182 30.128 1.00 85.50 484 VAL A CA 1
ATOM 3588 C C . VAL A 1 484 ? -17.873 -10.666 31.244 1.00 85.50 484 VAL A C 1
ATOM 3590 O O . VAL A 1 484 ? -18.739 -11.500 31.004 1.00 85.50 484 VAL A O 1
ATOM 3593 N N . ALA A 1 485 ? -17.795 -10.082 32.447 1.00 88.25 485 ALA A N 1
ATOM 3594 C CA . ALA A 1 485 ? -18.729 -10.397 33.535 1.00 88.25 485 ALA A CA 1
ATOM 3595 C C . ALA A 1 485 ? -20.193 -10.052 33.197 1.00 88.25 485 ALA A C 1
ATOM 3597 O O . ALA A 1 485 ? -21.105 -10.768 33.609 1.00 88.25 485 ALA A O 1
ATOM 3598 N N . ARG A 1 486 ? -20.424 -8.973 32.437 1.00 87.44 486 ARG A N 1
ATOM 3599 C CA . ARG A 1 486 ? -21.760 -8.576 31.970 1.00 87.44 486 ARG A CA 1
ATOM 3600 C C . ARG A 1 486 ? -22.310 -9.520 30.905 1.00 87.44 486 ARG A C 1
ATOM 3602 O O . ARG A 1 486 ? -23.505 -9.780 30.940 1.00 87.44 486 ARG A O 1
ATOM 3609 N N . ILE A 1 487 ? -21.459 -10.074 30.038 1.00 84.81 487 ILE A N 1
ATOM 3610 C CA . ILE A 1 487 ? -21.856 -11.148 29.111 1.00 84.81 487 ILE A CA 1
ATOM 3611 C C . ILE A 1 487 ? -22.335 -12.363 29.907 1.00 84.81 487 ILE A C 1
ATOM 3613 O O . ILE A 1 487 ? -23.454 -12.815 29.707 1.00 84.81 487 ILE A O 1
ATOM 3617 N N . ILE A 1 488 ? -21.540 -12.825 30.881 1.00 87.31 488 ILE A N 1
ATOM 3618 C CA . ILE A 1 488 ? -21.929 -13.952 31.746 1.00 87.31 488 ILE A CA 1
ATOM 3619 C C . ILE A 1 488 ? -23.278 -13.682 32.417 1.00 87.31 488 ILE A C 1
ATOM 3621 O O . ILE A 1 488 ? -24.125 -14.566 32.472 1.00 87.31 488 ILE A O 1
ATOM 3625 N N . HIS A 1 489 ? -23.479 -12.472 32.939 1.00 88.38 489 HIS A N 1
ATOM 3626 C CA . HIS A 1 489 ? -24.726 -12.080 33.587 1.00 88.38 489 HIS A CA 1
ATOM 3627 C C . HIS A 1 489 ? -25.931 -12.104 32.638 1.00 88.38 489 HIS A C 1
ATOM 3629 O O . HIS A 1 489 ? -26.953 -12.696 32.985 1.00 88.38 489 HIS A O 1
ATOM 3635 N N . ALA A 1 490 ? -25.800 -11.487 31.461 1.00 84.88 490 ALA A N 1
ATOM 3636 C CA . ALA A 1 490 ? -26.860 -11.416 30.461 1.00 84.88 490 ALA A CA 1
ATOM 3637 C C . ALA A 1 490 ? -27.264 -12.819 29.984 1.00 84.88 490 ALA A C 1
ATOM 3639 O O . ALA A 1 490 ? -28.441 -13.168 30.019 1.00 84.88 490 ALA A O 1
ATOM 3640 N N . GLU A 1 491 ? -26.282 -13.661 29.659 1.00 85.00 491 GLU A N 1
ATOM 3641 C CA . GLU A 1 491 ? -26.514 -15.043 29.221 1.00 85.00 491 GLU A CA 1
ATOM 3642 C C . GLU A 1 491 ? -27.018 -15.961 30.341 1.00 85.00 491 GLU A C 1
ATOM 3644 O O . GLU A 1 491 ? -27.703 -16.947 30.087 1.00 85.00 491 GLU A O 1
ATOM 3649 N N . SER A 1 492 ? -26.748 -15.624 31.606 1.00 80.00 492 SER A N 1
ATOM 3650 C CA . SER A 1 492 ? -27.343 -16.324 32.755 1.00 80.00 492 SER A CA 1
ATOM 3651 C C . SER A 1 492 ? -28.815 -15.934 32.990 1.00 80.00 492 SER A C 1
ATOM 3653 O O . SER A 1 492 ? -29.386 -16.320 34.010 1.00 80.00 492 SER A O 1
ATOM 3655 N N . GLY A 1 493 ? -29.428 -15.142 32.100 1.00 76.19 493 GLY A N 1
ATOM 3656 C CA . GLY A 1 493 ? -30.804 -14.650 32.224 1.00 76.19 493 GLY A CA 1
ATOM 3657 C C . GLY A 1 493 ? -30.965 -13.487 33.209 1.00 76.19 493 GLY A C 1
ATOM 3658 O O . GLY A 1 493 ? -32.073 -13.209 33.671 1.00 76.19 493 GLY A O 1
ATOM 3659 N N . GLY A 1 494 ? -29.863 -12.828 33.571 1.00 73.81 494 GLY A N 1
ATOM 3660 C CA . GLY A 1 494 ? -29.849 -11.707 34.499 1.00 73.81 494 GLY A CA 1
ATOM 3661 C C . GLY A 1 494 ? -30.356 -10.406 33.874 1.00 73.81 494 GLY A C 1
ATOM 3662 O O . GLY A 1 494 ? -30.068 -10.084 32.725 1.00 73.81 494 GLY A O 1
ATOM 3663 N N . THR A 1 495 ? -31.102 -9.628 34.656 1.00 76.56 495 THR A N 1
ATOM 3664 C CA . THR A 1 495 ? -31.515 -8.256 34.309 1.00 76.56 495 THR A CA 1
ATOM 3665 C C . THR A 1 495 ? -30.606 -7.237 34.994 1.00 76.56 495 THR A C 1
ATOM 3667 O O . THR A 1 495 ? -30.040 -7.538 36.043 1.00 76.56 495 THR A O 1
ATOM 3670 N N . GLU A 1 496 ? -30.511 -5.999 34.496 1.00 71.44 496 GLU A N 1
ATOM 3671 C CA . GLU A 1 496 ? -29.590 -4.988 35.060 1.00 71.44 496 GLU A CA 1
ATOM 3672 C C . GLU A 1 496 ? -29.704 -4.801 36.586 1.00 71.44 496 GLU A C 1
ATOM 3674 O O . GLU A 1 496 ? -28.700 -4.601 37.265 1.00 71.44 496 GLU A O 1
ATOM 3679 N N . GLN A 1 497 ? -30.908 -4.929 37.152 1.00 75.38 497 GLN A N 1
ATOM 3680 C CA . GLN A 1 497 ? -31.163 -4.788 38.595 1.00 75.38 497 GLN A CA 1
ATOM 3681 C C . GLN A 1 497 ? -30.636 -5.969 39.432 1.00 75.38 497 GLN A C 1
ATOM 3683 O O . GLN A 1 497 ? -30.537 -5.884 40.658 1.00 75.38 497 GLN A O 1
ATOM 3688 N N . THR A 1 498 ? -30.315 -7.083 38.777 1.00 85.62 498 THR A N 1
ATOM 3689 C CA . THR A 1 498 ? -29.824 -8.323 39.392 1.00 85.62 498 THR A CA 1
ATOM 3690 C C . THR A 1 498 ? -28.303 -8.476 39.305 1.00 85.62 498 THR A C 1
ATOM 3692 O O . THR A 1 498 ? -27.762 -9.441 39.846 1.00 85.62 498 THR A O 1
ATOM 3695 N N . LEU A 1 499 ? -27.594 -7.518 38.696 1.00 90.06 499 LEU A N 1
ATOM 3696 C CA . LEU A 1 499 ? -26.134 -7.439 38.721 1.00 90.06 499 LEU A CA 1
ATOM 3697 C C . LEU A 1 499 ? -25.668 -6.616 39.928 1.00 90.06 499 LEU A C 1
ATOM 3699 O O . LEU A 1 499 ? -25.881 -5.407 39.989 1.00 90.06 499 LEU A O 1
ATOM 3703 N N . VAL A 1 500 ? -24.996 -7.255 40.885 1.00 91.06 500 VAL A N 1
ATOM 3704 C CA . VAL A 1 500 ? -24.474 -6.583 42.084 1.00 91.06 500 VAL A CA 1
ATOM 3705 C C . VAL A 1 500 ? -22.952 -6.583 42.052 1.00 91.06 500 VAL A C 1
ATOM 3707 O O . VAL A 1 500 ? -22.310 -7.625 42.174 1.00 91.06 500 VAL A O 1
ATOM 3710 N N . GLU A 1 501 ? -22.365 -5.396 41.927 1.00 91.12 501 GLU A N 1
ATOM 3711 C CA . GLU A 1 501 ? -20.918 -5.199 42.001 1.00 91.12 501 GLU A CA 1
ATOM 3712 C C . GLU A 1 501 ? -20.481 -4.959 43.458 1.00 91.12 501 GLU A C 1
ATOM 3714 O O . GLU A 1 501 ? -21.019 -4.099 44.154 1.00 91.12 501 GLU A O 1
ATOM 3719 N N . ILE A 1 502 ? -19.484 -5.715 43.923 1.00 91.25 502 ILE A N 1
ATOM 3720 C CA . ILE A 1 502 ? -18.869 -5.565 45.246 1.00 91.25 502 ILE A CA 1
ATOM 3721 C C . ILE A 1 502 ? -17.402 -5.192 45.037 1.00 91.25 502 ILE A C 1
ATOM 3723 O O . ILE A 1 502 ? -16.567 -6.047 44.722 1.00 91.25 502 ILE A O 1
ATOM 3727 N N . ASP A 1 503 ? -17.077 -3.909 45.201 1.00 87.44 503 ASP A N 1
ATOM 3728 C CA . ASP A 1 503 ? -15.700 -3.432 45.097 1.00 87.44 503 ASP A CA 1
ATOM 3729 C C . ASP A 1 503 ? -14.945 -3.629 46.410 1.00 87.44 503 ASP A C 1
ATOM 3731 O O . ASP A 1 503 ? -15.143 -2.920 47.394 1.00 87.44 503 ASP A O 1
ATOM 3735 N N . CYS A 1 504 ? -14.052 -4.616 46.432 1.00 86.06 504 CYS A N 1
ATOM 3736 C CA . CYS A 1 504 ? -13.335 -4.980 47.648 1.00 86.06 504 CYS A CA 1
ATOM 3737 C C . CYS A 1 504 ? -12.279 -3.941 48.060 1.00 86.06 504 CYS A C 1
ATOM 3739 O O . CYS A 1 504 ? -11.748 -4.033 49.164 1.00 86.06 504 CYS A O 1
ATOM 3741 N N . ARG A 1 505 ? -11.984 -2.955 47.199 1.00 82.69 505 ARG A N 1
ATOM 3742 C CA . ARG A 1 505 ? -11.057 -1.847 47.487 1.00 82.69 505 ARG A CA 1
ATOM 3743 C C . ARG A 1 505 ? -11.633 -0.811 48.443 1.00 82.69 505 ARG A C 1
ATOM 3745 O O . ARG A 1 505 ? -10.872 -0.070 49.053 1.00 82.69 505 ARG A O 1
ATOM 3752 N N . GLU A 1 506 ? -12.956 -0.726 48.532 1.00 80.75 506 GLU A N 1
ATOM 3753 C CA . GLU A 1 506 ? -13.634 0.313 49.312 1.00 80.75 506 GLU A CA 1
ATOM 3754 C C . GLU A 1 506 ? -13.620 0.017 50.813 1.00 80.75 506 GLU A C 1
ATOM 3756 O O . GLU A 1 506 ? -13.745 0.930 51.629 1.00 80.75 506 GLU A O 1
ATOM 3761 N N . PHE A 1 507 ? -13.428 -1.248 51.193 1.00 83.75 507 PHE A N 1
ATOM 3762 C CA . PHE A 1 507 ? -13.463 -1.655 52.588 1.00 83.75 507 PHE A CA 1
ATOM 3763 C C . PHE A 1 507 ? -12.223 -1.188 53.339 1.00 83.75 507 PHE A C 1
ATOM 3765 O O . PHE A 1 507 ? -11.102 -1.608 53.055 1.00 83.75 507 PHE A O 1
ATOM 3772 N N . ARG A 1 508 ? -12.439 -0.361 54.365 1.00 76.25 508 ARG A N 1
ATOM 3773 C CA . ARG A 1 508 ? -11.356 0.168 55.206 1.00 76.25 508 ARG A CA 1
ATOM 3774 C C . ARG A 1 508 ? -11.066 -0.704 56.418 1.00 76.25 508 ARG A C 1
ATOM 3776 O O . ARG A 1 508 ? -10.020 -0.562 57.044 1.00 76.25 508 ARG A O 1
ATOM 3783 N N . SER A 1 509 ? -11.991 -1.595 56.774 1.00 82.38 509 SER A N 1
ATOM 3784 C CA . SER A 1 509 ? -11.830 -2.507 57.903 1.00 82.38 509 SER A CA 1
ATOM 3785 C C . SER A 1 509 ? -12.378 -3.902 57.612 1.00 82.38 509 SER A C 1
ATOM 3787 O O . SER A 1 509 ? -13.340 -4.088 56.864 1.00 82.38 509 SER A O 1
ATOM 3789 N N . ARG A 1 510 ? -11.804 -4.898 58.294 1.00 81.88 510 ARG A N 1
ATOM 3790 C CA . ARG A 1 510 ? -12.271 -6.290 58.264 1.00 81.88 510 ARG A CA 1
ATOM 3791 C C . ARG A 1 510 ? -13.764 -6.424 58.593 1.00 81.88 510 ARG A C 1
ATOM 3793 O O . ARG A 1 510 ? -14.482 -7.120 57.885 1.00 81.88 510 ARG A O 1
ATOM 3800 N N . GLY A 1 511 ? -14.229 -5.769 59.658 1.00 79.56 511 GLY A N 1
ATOM 3801 C CA . GLY A 1 511 ? -15.616 -5.895 60.120 1.00 79.56 511 GLY A CA 1
ATOM 3802 C C . GLY A 1 511 ? -16.639 -5.308 59.145 1.00 79.56 511 GLY A C 1
ATOM 3803 O O . GLY A 1 511 ? -17.744 -5.833 59.020 1.00 79.56 511 GLY A O 1
ATOM 3804 N N . GLU A 1 512 ? -16.271 -4.247 58.428 1.00 86.38 512 GLU A N 1
ATOM 3805 C CA . GLU A 1 512 ? -17.094 -3.643 57.378 1.00 86.38 512 GLU A CA 1
ATOM 3806 C C . GLU A 1 512 ? -17.235 -4.576 56.170 1.00 86.38 512 GLU A C 1
ATOM 3808 O O . GLU A 1 512 ? -18.359 -4.868 55.750 1.00 86.38 512 GLU A O 1
ATOM 3813 N N . ALA A 1 513 ? -16.109 -5.110 55.681 1.00 85.00 513 ALA A N 1
ATOM 3814 C CA . ALA A 1 513 ? -16.084 -6.063 54.575 1.00 85.00 513 ALA A CA 1
ATOM 3815 C C . ALA A 1 513 ? -16.943 -7.296 54.882 1.00 85.00 513 ALA A C 1
ATOM 3817 O O . ALA A 1 513 ? -17.826 -7.653 54.103 1.00 85.00 513 ALA A O 1
ATOM 3818 N N . GLU A 1 514 ? -16.744 -7.916 56.050 1.00 87.00 514 GLU A N 1
ATOM 3819 C CA . GLU A 1 514 ? -17.498 -9.111 56.440 1.00 87.00 514 GLU A CA 1
ATOM 3820 C C . GLU A 1 514 ? -19.007 -8.842 56.527 1.00 87.00 514 GLU A C 1
ATOM 3822 O O . GLU A 1 514 ? -19.797 -9.638 56.019 1.00 87.00 514 GLU A O 1
ATOM 3827 N N . LYS A 1 515 ? -19.425 -7.712 57.118 1.00 87.12 515 LYS A N 1
ATOM 3828 C CA . LYS A 1 515 ? -20.849 -7.348 57.227 1.00 87.12 515 LYS A CA 1
ATOM 3829 C C . LYS A 1 515 ? -21.485 -7.087 55.864 1.00 87.12 515 LYS A C 1
ATOM 3831 O O . LYS A 1 515 ? -22.619 -7.514 55.636 1.00 87.12 515 LYS A O 1
ATOM 3836 N N . ARG A 1 516 ? -20.794 -6.369 54.971 1.00 90.31 516 ARG A N 1
ATOM 3837 C CA . ARG A 1 516 ? -21.314 -6.047 53.634 1.00 90.31 516 ARG A CA 1
ATOM 3838 C C . ARG A 1 516 ? -21.429 -7.302 52.777 1.00 90.31 516 ARG A C 1
ATOM 3840 O O . ARG A 1 516 ? -22.495 -7.539 52.217 1.00 90.31 516 ARG A O 1
ATOM 3847 N N . ILE A 1 517 ? -20.372 -8.108 52.728 1.00 90.62 517 ILE A N 1
ATOM 3848 C CA . ILE A 1 517 ? -20.320 -9.334 51.926 1.00 90.62 517 ILE A CA 1
ATOM 3849 C C . ILE A 1 517 ? -21.370 -10.337 52.409 1.00 90.62 517 ILE A C 1
ATOM 3851 O O . ILE A 1 517 ? -22.141 -10.839 51.597 1.00 90.62 517 ILE A O 1
ATOM 3855 N N . ALA A 1 518 ? -21.481 -10.568 53.721 1.00 87.38 518 ALA A N 1
ATOM 3856 C CA . ALA A 1 518 ? -22.499 -11.466 54.265 1.00 87.38 518 ALA A CA 1
ATOM 3857 C C . ALA A 1 518 ? -23.924 -11.010 53.912 1.00 87.38 518 ALA A C 1
ATOM 3859 O O . ALA A 1 518 ? -24.759 -11.828 53.533 1.00 87.38 518 ALA A O 1
ATOM 3860 N N . ARG A 1 519 ? -24.204 -9.700 53.985 1.00 89.81 519 ARG A N 1
ATOM 3861 C CA . ARG A 1 519 ? -25.514 -9.143 53.616 1.00 89.81 519 ARG A CA 1
ATOM 3862 C C . ARG A 1 519 ? -25.847 -9.382 52.145 1.00 89.81 519 ARG A C 1
ATOM 3864 O O . ARG A 1 519 ? -26.981 -9.745 51.847 1.00 89.81 519 ARG A O 1
ATOM 3871 N N . GLU A 1 520 ? -24.889 -9.160 51.248 1.00 91.50 520 GLU A N 1
ATOM 3872 C CA . GLU A 1 520 ? -25.107 -9.363 49.813 1.00 91.50 520 GLU A CA 1
ATOM 3873 C C . GLU A 1 520 ? -25.250 -10.840 49.461 1.00 91.50 520 GLU A C 1
ATOM 3875 O O . GLU A 1 520 ? -26.149 -11.177 48.701 1.00 91.50 520 GLU A O 1
ATOM 3880 N N . LEU A 1 521 ? -24.473 -11.726 50.092 1.00 89.69 521 LEU A N 1
ATOM 3881 C CA . LEU A 1 521 ? -24.620 -13.174 49.931 1.00 89.69 521 LEU A CA 1
ATOM 3882 C C . LEU A 1 521 ? -26.013 -13.663 50.355 1.00 89.69 521 LEU A C 1
ATOM 3884 O O . LEU A 1 521 ? -26.623 -14.454 49.647 1.00 89.69 521 LEU A O 1
ATOM 3888 N N . VAL A 1 522 ? -26.565 -13.155 51.461 1.00 88.31 522 VAL A N 1
ATOM 3889 C CA . VAL A 1 522 ? -27.935 -13.500 51.895 1.00 88.31 522 VAL A CA 1
ATOM 3890 C C . VAL A 1 522 ? -28.996 -12.972 50.927 1.00 88.31 522 VAL A C 1
ATOM 3892 O O . VAL A 1 522 ? -30.045 -13.584 50.760 1.00 88.31 522 VAL A O 1
ATOM 3895 N N . ARG A 1 523 ? -28.738 -11.836 50.270 1.00 87.62 523 ARG A N 1
ATOM 3896 C CA . ARG A 1 523 ? -29.669 -11.181 49.334 1.00 87.62 523 ARG A CA 1
ATOM 3897 C C . ARG A 1 523 ? -29.386 -11.518 47.869 1.00 87.62 523 ARG A C 1
ATOM 3899 O O . ARG A 1 523 ? -29.870 -10.803 46.986 1.00 87.62 523 ARG A O 1
ATOM 3906 N N . ALA A 1 524 ? -28.607 -12.568 47.617 1.00 88.12 524 ALA A N 1
ATOM 3907 C CA . ALA A 1 524 ? -28.073 -12.902 46.302 1.00 88.12 524 ALA A CA 1
ATOM 3908 C C . ALA A 1 524 ? -29.038 -13.697 45.412 1.00 88.12 524 ALA A C 1
ATOM 3910 O O . ALA A 1 524 ? -28.691 -14.007 44.279 1.00 88.12 524 ALA A O 1
ATOM 3911 N N . GLN A 1 525 ? -30.231 -14.041 45.904 1.00 86.06 525 GLN A N 1
ATOM 3912 C CA . GLN A 1 525 ? -31.159 -14.910 45.183 1.00 86.06 525 GLN A CA 1
ATOM 3913 C C . GLN A 1 525 ? -31.464 -14.385 43.777 1.00 86.06 525 GLN A C 1
ATOM 3915 O O . GLN A 1 525 ? -31.973 -13.275 43.629 1.00 86.06 525 GLN A O 1
ATOM 3920 N N . GLY A 1 526 ? -31.153 -15.201 42.765 1.00 80.81 526 GLY A N 1
ATOM 3921 C CA . GLY A 1 526 ? -31.372 -14.855 41.357 1.00 80.81 526 GLY A CA 1
ATOM 3922 C C . GLY A 1 526 ? -30.482 -13.716 40.852 1.00 80.81 526 GLY A C 1
ATOM 3923 O O . GLY A 1 526 ? -30.797 -13.099 39.840 1.00 80.81 526 GLY A O 1
ATOM 3924 N N . LYS A 1 527 ? -29.395 -13.401 41.565 1.00 90.62 527 LYS A N 1
ATOM 3925 C CA . LYS A 1 527 ? -28.466 -12.323 41.220 1.00 90.62 527 LYS A CA 1
ATOM 3926 C C . LYS A 1 527 ? -27.124 -12.858 40.759 1.00 90.62 527 LYS A C 1
ATOM 3928 O O . LYS A 1 527 ? -26.715 -13.973 41.092 1.00 90.62 527 LYS A O 1
ATOM 3933 N N . THR A 1 528 ? -26.402 -12.004 40.046 1.00 93.19 528 THR A N 1
ATOM 3934 C CA . THR A 1 528 ? -24.979 -12.184 39.783 1.00 93.19 528 THR A CA 1
ATOM 3935 C C . THR A 1 528 ? -24.192 -11.252 40.687 1.00 93.19 528 THR A C 1
ATOM 3937 O O . THR A 1 528 ? -24.303 -10.032 40.572 1.00 93.19 528 THR A O 1
ATOM 3940 N N . LEU A 1 529 ? -23.398 -11.821 41.591 1.00 94.50 529 LEU A N 1
ATOM 3941 C CA . LEU A 1 529 ? -22.481 -11.061 42.433 1.00 94.50 529 LEU A CA 1
ATOM 3942 C C . LEU A 1 529 ? -21.106 -11.008 41.765 1.00 94.50 529 LEU A C 1
ATOM 3944 O O . LEU A 1 529 ? -20.488 -12.048 41.526 1.00 94.50 529 LEU A O 1
ATOM 3948 N N . VAL A 1 530 ? -20.612 -9.799 41.500 1.00 96.00 530 VAL A N 1
ATOM 3949 C CA . VAL A 1 530 ? -19.289 -9.564 40.911 1.00 96.00 530 VAL A CA 1
ATOM 3950 C C . VAL A 1 530 ? -18.349 -8.979 41.961 1.00 96.00 530 VAL A C 1
ATOM 3952 O O . VAL A 1 530 ? -18.456 -7.809 42.324 1.00 96.00 530 VAL A O 1
ATOM 3955 N N . PHE A 1 531 ? -17.387 -9.773 42.425 1.00 94.62 531 PHE A N 1
ATOM 3956 C CA . PHE A 1 531 ? -16.335 -9.333 43.339 1.00 94.62 531 PHE A CA 1
ATOM 3957 C C . PHE A 1 531 ? -15.181 -8.699 42.561 1.00 94.62 531 PHE A C 1
ATOM 3959 O O . PHE A 1 531 ? -14.462 -9.374 41.818 1.00 94.62 531 PHE A O 1
ATOM 3966 N N . LYS A 1 532 ? -14.958 -7.397 42.747 1.00 92.06 532 LYS A N 1
ATOM 3967 C CA . LYS A 1 532 ? -13.851 -6.671 42.109 1.00 92.06 532 LYS A CA 1
ATOM 3968 C C . LYS A 1 532 ? -12.664 -6.644 43.062 1.00 92.06 532 LYS A C 1
ATOM 3970 O O . LYS A 1 532 ? -12.777 -6.157 44.184 1.00 92.06 532 LYS A O 1
ATOM 3975 N N . SER A 1 533 ? -11.527 -7.159 42.604 1.00 89.25 533 SER A N 1
ATOM 3976 C CA . SER A 1 533 ? -10.274 -7.208 43.365 1.00 89.25 533 SER A CA 1
ATOM 3977 C C . SER A 1 533 ? -10.364 -7.894 44.746 1.00 89.25 533 SER A C 1
ATOM 3979 O O . SER A 1 533 ? -9.850 -7.350 45.723 1.00 89.25 533 SER A O 1
ATOM 3981 N N . PRO A 1 534 ? -10.952 -9.102 44.869 1.00 91.19 534 PRO A N 1
ATOM 3982 C CA . PRO A 1 534 ? -11.107 -9.773 46.167 1.00 91.19 534 PRO A CA 1
ATOM 3983 C C . PRO A 1 534 ? -9.780 -10.171 46.840 1.00 91.19 534 PRO A C 1
ATOM 3985 O O . PRO A 1 534 ? -9.747 -10.361 48.051 1.00 91.19 534 PRO A O 1
ATOM 3988 N N . HIS A 1 535 ? -8.673 -10.223 46.091 1.00 89.44 535 HIS A N 1
ATOM 3989 C CA . HIS A 1 535 ? -7.310 -10.375 46.623 1.00 89.44 535 HIS A CA 1
ATOM 3990 C C . HIS A 1 535 ? -6.878 -9.210 47.542 1.00 89.44 535 HIS A C 1
ATOM 3992 O O . HIS A 1 535 ? -5.921 -9.332 48.290 1.00 89.44 535 HIS A O 1
ATOM 3998 N N . LEU A 1 536 ? -7.576 -8.070 47.528 1.00 87.56 536 LEU A N 1
ATOM 3999 C CA . LEU A 1 536 ? -7.282 -6.951 48.435 1.00 87.56 536 LEU A CA 1
ATOM 4000 C C . LEU A 1 536 ? -8.001 -7.063 49.785 1.00 87.56 536 LEU A C 1
ATOM 4002 O O . LEU A 1 536 ? -7.734 -6.280 50.693 1.00 87.56 536 LEU A O 1
ATOM 4006 N N . LEU A 1 537 ? -8.900 -8.038 49.947 1.00 90.44 537 LEU A N 1
ATOM 4007 C CA . LEU A 1 537 ? -9.529 -8.310 51.236 1.00 90.44 537 LEU A CA 1
ATOM 4008 C C . LEU A 1 537 ? -8.493 -8.850 52.225 1.00 90.44 537 LEU A C 1
ATOM 4010 O O . LEU A 1 537 ? -7.591 -9.595 51.850 1.00 90.44 537 LEU A O 1
ATOM 4014 N N . HIS A 1 538 ? -8.667 -8.574 53.517 1.00 88.31 538 HIS A N 1
ATOM 4015 C CA . HIS A 1 538 ? -7.852 -9.227 54.542 1.00 88.31 538 HIS A CA 1
ATOM 4016 C C . HIS A 1 538 ? -7.964 -10.756 54.441 1.00 88.31 538 HIS A C 1
ATOM 4018 O O . HIS A 1 538 ? -9.066 -11.285 54.288 1.00 88.31 538 HIS A O 1
ATOM 4024 N N . ALA A 1 539 ? -6.852 -11.477 54.619 1.00 87.88 539 ALA A N 1
ATOM 4025 C CA . ALA A 1 539 ? -6.793 -12.939 54.492 1.00 87.88 539 ALA A CA 1
ATOM 4026 C C . ALA A 1 539 ? -7.871 -13.675 55.314 1.00 87.88 539 ALA A C 1
ATOM 4028 O O . ALA A 1 539 ? -8.456 -14.655 54.856 1.00 87.88 539 ALA A O 1
ATOM 4029 N N . ALA A 1 540 ? -8.203 -13.174 56.509 1.00 86.88 540 ALA A N 1
ATOM 4030 C CA . ALA A 1 540 ? -9.276 -13.737 57.328 1.00 86.88 540 ALA A CA 1
ATOM 4031 C C . ALA A 1 540 ? -10.670 -13.600 56.678 1.00 86.88 540 ALA A C 1
ATOM 4033 O O . ALA A 1 540 ? -11.471 -14.530 56.760 1.00 86.88 540 ALA A O 1
ATOM 4034 N N . VAL A 1 541 ? -10.935 -12.484 55.989 1.00 92.12 541 VAL A N 1
ATOM 4035 C CA . VAL A 1 541 ? -12.165 -12.251 55.211 1.00 92.12 541 VAL A CA 1
ATOM 4036 C C . VAL A 1 541 ? -12.167 -13.109 53.954 1.00 92.12 541 VAL A C 1
ATOM 4038 O O . VAL A 1 541 ? -13.187 -13.719 53.660 1.00 92.12 541 VAL A O 1
ATOM 4041 N N . GLN A 1 542 ? -11.028 -13.229 53.262 1.00 94.19 542 GLN A N 1
ATOM 4042 C CA . GLN A 1 542 ? -10.886 -14.120 52.105 1.00 94.19 542 GLN A CA 1
ATOM 4043 C C . GLN A 1 542 ? -11.207 -15.573 52.480 1.00 94.19 542 GLN A C 1
ATOM 4045 O O . GLN A 1 542 ? -12.026 -16.217 51.834 1.00 94.19 542 GLN A O 1
ATOM 4050 N N . ASN A 1 543 ? -10.634 -16.070 53.581 1.00 91.25 543 ASN A N 1
ATOM 4051 C CA . ASN A 1 543 ? -10.880 -17.425 54.082 1.00 91.25 543 ASN A CA 1
ATOM 4052 C C . ASN A 1 543 ? -12.324 -17.629 54.559 1.00 91.25 543 ASN A C 1
ATOM 4054 O O . ASN A 1 543 ? -12.867 -18.728 54.457 1.00 91.25 543 ASN A O 1
ATOM 4058 N N . LYS A 1 544 ? -12.954 -16.592 55.119 1.00 89.94 544 LYS A N 1
ATOM 4059 C CA . LYS A 1 544 ? -14.365 -16.638 55.518 1.00 89.94 544 LYS A CA 1
ATOM 4060 C C . LYS A 1 544 ? -15.286 -16.656 54.298 1.00 89.94 544 LYS A C 1
ATOM 4062 O O . LYS A 1 544 ? -16.166 -17.505 54.246 1.00 89.94 544 LYS A O 1
ATOM 4067 N N . LEU A 1 545 ? -15.033 -15.808 53.303 1.00 92.69 545 LEU A N 1
ATOM 4068 C CA . LEU A 1 545 ? -15.754 -15.792 52.030 1.00 92.69 545 LEU A CA 1
ATOM 4069 C C . LEU A 1 545 ? -15.614 -17.130 51.296 1.00 92.69 545 LEU A C 1
ATOM 4071 O O . LEU A 1 545 ? -16.614 -17.698 50.875 1.00 92.69 545 LEU A O 1
ATOM 4075 N N . ALA A 1 546 ? -14.397 -17.672 51.215 1.00 91.88 546 ALA A N 1
ATOM 4076 C CA . ALA A 1 546 ? -14.143 -18.979 50.619 1.00 91.88 546 ALA A CA 1
ATOM 4077 C C . ALA A 1 546 ? -14.974 -20.074 51.298 1.00 91.88 546 ALA A C 1
ATOM 4079 O O . ALA A 1 546 ? -15.660 -20.837 50.626 1.00 91.88 546 ALA A O 1
ATOM 4080 N N . ARG A 1 547 ? -14.982 -20.101 52.640 1.00 88.56 547 ARG A N 1
ATOM 4081 C CA . ARG A 1 547 ? -15.814 -21.037 53.407 1.00 88.56 547 ARG A CA 1
ATOM 4082 C C . ARG A 1 547 ? -17.299 -20.850 53.115 1.00 88.56 547 ARG A C 1
ATOM 4084 O O . ARG A 1 547 ? -17.955 -21.842 52.844 1.00 88.56 547 ARG A O 1
ATOM 4091 N N . GLN A 1 548 ? -17.801 -19.616 53.110 1.00 89.75 548 GLN A N 1
ATOM 4092 C CA . GLN A 1 548 ? -19.213 -19.313 52.850 1.00 89.75 548 GLN A CA 1
ATOM 4093 C C . GLN A 1 548 ? -19.665 -19.721 51.441 1.00 89.75 548 GLN A C 1
ATOM 4095 O O . GLN A 1 548 ? -20.775 -20.225 51.286 1.00 89.75 548 GLN A O 1
ATOM 4100 N N . ILE A 1 549 ? -18.814 -19.543 50.424 1.00 90.69 549 ILE A N 1
ATOM 4101 C CA . ILE A 1 549 ? -19.109 -19.978 49.051 1.00 90.69 549 ILE A CA 1
ATOM 4102 C C . ILE A 1 549 ? -19.097 -21.507 48.966 1.00 90.69 549 ILE A C 1
ATOM 4104 O O . ILE A 1 549 ? -20.052 -22.094 48.462 1.00 90.69 549 ILE A O 1
ATOM 4108 N N . SER A 1 550 ? -18.058 -22.157 49.500 1.00 87.75 550 SER A N 1
ATOM 4109 C CA . SER A 1 550 ? -17.924 -23.617 49.448 1.00 87.75 550 SER A CA 1
ATOM 4110 C C . SER A 1 550 ? -19.005 -24.346 50.245 1.00 87.75 550 SER A C 1
ATOM 4112 O O . SER A 1 550 ? -19.530 -25.352 49.779 1.00 87.75 550 SER A O 1
ATOM 4114 N N . SER A 1 551 ? -19.352 -23.860 51.442 1.00 82.75 551 SER A N 1
ATOM 4115 C CA . SER A 1 551 ? -20.374 -24.475 52.298 1.00 82.75 551 SER A CA 1
ATOM 4116 C C . SER A 1 551 ? -21.799 -24.036 51.956 1.00 82.75 551 SER A C 1
ATOM 4118 O O . SER A 1 551 ? -22.743 -24.595 52.511 1.00 82.75 551 SER A O 1
ATOM 4120 N N . ARG A 1 552 ? -21.962 -23.020 51.091 1.00 83.94 552 ARG A N 1
ATOM 4121 C CA . ARG A 1 552 ? -23.231 -22.327 50.797 1.00 83.94 552 ARG A CA 1
ATOM 4122 C C . ARG A 1 552 ? -24.005 -21.921 52.067 1.00 83.94 552 ARG A C 1
ATOM 4124 O O . ARG A 1 552 ? -25.234 -21.925 52.086 1.00 83.94 552 ARG A O 1
ATOM 4131 N N . THR A 1 553 ? -23.300 -21.559 53.143 1.00 82.62 553 THR A N 1
ATOM 4132 C CA . THR A 1 553 ? -23.883 -21.156 54.439 1.00 82.62 553 THR A CA 1
ATOM 4133 C C . THR A 1 553 ? -23.112 -19.998 55.073 1.00 82.62 553 THR A C 1
ATOM 4135 O O . THR A 1 553 ? -21.913 -19.828 54.853 1.00 82.62 553 THR A O 1
ATOM 4138 N N . LEU A 1 554 ? -23.777 -19.193 55.906 1.00 78.06 554 LEU A N 1
ATOM 4139 C CA . LEU A 1 554 ? -23.107 -18.202 56.747 1.00 78.06 554 LEU A CA 1
ATOM 4140 C C . LEU A 1 554 ? -22.425 -18.891 57.938 1.00 78.06 554 LEU A C 1
ATOM 4142 O O . LEU A 1 554 ? -23.085 -19.302 58.885 1.00 78.06 554 LEU A O 1
ATOM 4146 N N . ALA A 1 555 ? -21.092 -18.960 57.897 1.00 60.88 555 ALA A N 1
ATOM 4147 C CA . ALA A 1 555 ? -20.260 -19.700 58.855 1.00 60.88 555 ALA A CA 1
ATOM 4148 C C . ALA A 1 555 ? -20.321 -19.238 60.335 1.00 60.88 555 ALA A C 1
ATOM 4150 O O . ALA A 1 555 ? -19.872 -19.979 61.204 1.00 60.88 555 ALA A O 1
ATOM 4151 N N . ASP A 1 556 ? -20.875 -18.055 60.634 1.00 66.88 556 ASP A N 1
ATOM 4152 C CA . ASP A 1 556 ? -20.768 -17.406 61.956 1.00 66.88 556 ASP A CA 1
ATOM 4153 C C . ASP A 1 556 ? -22.126 -17.225 62.672 1.00 66.88 556 ASP A C 1
ATOM 4155 O O . ASP A 1 556 ? -22.202 -16.537 63.690 1.00 66.88 556 ASP A O 1
ATOM 4159 N N . VAL A 1 557 ? -23.214 -17.803 62.146 1.00 62.25 557 VAL A N 1
ATOM 4160 C CA . VAL A 1 557 ? -24.565 -17.690 62.727 1.00 62.25 557 VAL A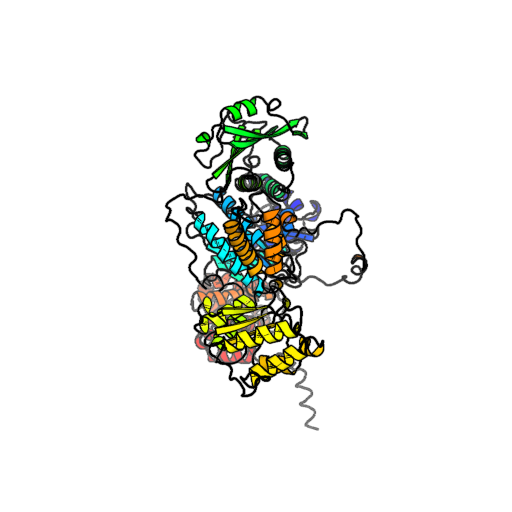 CA 1
ATOM 4161 C C . VAL A 1 557 ? -25.046 -19.076 63.153 1.00 62.25 557 VAL A C 1
ATOM 4163 O O . VAL A 1 557 ? -24.996 -20.011 62.359 1.00 62.25 557 VAL A O 1
ATOM 4166 N N . SER A 1 558 ? -25.500 -19.209 64.402 1.00 63.09 558 SER A N 1
ATOM 4167 C CA . SER A 1 558 ? -26.143 -20.426 64.910 1.00 63.09 558 SER A CA 1
ATOM 4168 C C . SER A 1 558 ? -27.612 -20.129 65.227 1.00 63.09 558 SER A C 1
ATOM 4170 O O . SER A 1 558 ? -27.864 -19.228 66.033 1.00 63.09 558 SER A O 1
ATOM 4172 N N . PRO A 1 559 ? -28.582 -20.845 64.626 1.00 66.31 559 PRO A N 1
ATOM 4173 C CA . PRO A 1 559 ? -28.424 -21.922 63.637 1.00 66.31 559 PRO A CA 1
ATOM 4174 C C . PRO A 1 559 ? -27.905 -21.431 62.262 1.00 66.31 559 PRO A C 1
ATOM 4176 O O . PRO A 1 559 ? -28.081 -20.255 61.927 1.00 66.31 559 PRO A O 1
ATOM 4179 N N . PRO A 1 560 ? -27.264 -22.308 61.457 1.00 70.12 560 PRO A N 1
ATOM 4180 C CA . PRO A 1 560 ? -26.627 -21.921 60.199 1.00 70.12 560 PRO A CA 1
ATOM 4181 C C . PRO A 1 560 ? -27.651 -21.424 59.180 1.00 70.12 560 PRO A C 1
ATOM 4183 O O . PRO A 1 560 ? -28.624 -22.099 58.854 1.00 70.12 560 PRO A O 1
ATOM 4186 N N . THR A 1 561 ? -27.409 -20.229 58.649 1.00 80.81 561 THR A N 1
ATOM 4187 C CA . THR A 1 561 ? -28.232 -19.641 57.587 1.00 80.81 561 THR A CA 1
ATOM 4188 C C . THR A 1 561 ? -27.697 -20.068 56.219 1.00 80.81 561 THR A C 1
ATOM 4190 O O . THR A 1 561 ? -26.546 -19.771 55.894 1.00 80.81 561 THR A O 1
ATOM 4193 N N . TYR A 1 562 ? -28.515 -20.752 55.417 1.00 84.25 562 TYR A N 1
ATOM 4194 C CA . TYR A 1 562 ? -28.171 -21.150 54.047 1.00 84.25 562 TYR A CA 1
ATOM 4195 C C . TYR A 1 562 ? -28.192 -19.957 53.090 1.00 84.25 562 TYR A C 1
ATOM 4197 O O . TYR A 1 562 ? -29.046 -19.076 53.196 1.00 84.25 562 TYR A O 1
ATOM 4205 N N . LEU A 1 563 ? -27.241 -19.933 52.158 1.00 86.25 563 LEU A N 1
ATOM 4206 C CA . LEU A 1 563 ? -27.146 -18.903 51.134 1.00 86.25 563 LEU A CA 1
ATOM 4207 C C . LEU A 1 563 ? -28.000 -19.282 49.913 1.00 86.25 563 LEU A C 1
ATOM 4209 O O . LEU A 1 563 ? -27.962 -20.437 49.481 1.00 86.25 563 LEU A O 1
ATOM 4213 N N . PRO A 1 564 ? -28.757 -18.333 49.339 1.00 84.81 564 PRO A N 1
ATOM 4214 C CA . PRO A 1 564 ? -29.520 -18.570 48.121 1.00 84.81 564 PRO A CA 1
ATOM 4215 C C . PRO A 1 564 ? -28.607 -18.747 46.898 1.00 84.81 564 PRO A C 1
ATOM 4217 O O . PRO A 1 564 ? -27.461 -18.295 46.887 1.00 84.81 564 PRO A O 1
ATOM 4220 N N . GLN A 1 565 ? -29.133 -19.379 45.845 1.00 82.06 565 GLN A N 1
ATOM 4221 C CA . GLN A 1 565 ? -28.400 -19.582 44.595 1.00 82.06 565 GLN A CA 1
ATOM 4222 C C . GLN A 1 565 ? -28.151 -18.247 43.880 1.00 82.06 565 GLN A C 1
ATOM 4224 O O . GLN A 1 565 ? -29.071 -17.440 43.696 1.00 82.06 565 GLN A O 1
ATOM 4229 N N . ALA A 1 566 ? -26.898 -18.036 43.485 1.00 89.75 566 ALA A N 1
ATOM 4230 C CA . ALA A 1 566 ? -26.426 -16.827 42.833 1.00 89.75 566 ALA A CA 1
ATOM 4231 C C . ALA A 1 566 ? -25.231 -17.143 41.933 1.00 89.75 566 ALA A C 1
ATOM 4233 O O . ALA A 1 566 ? -24.388 -17.972 42.283 1.00 89.75 566 ALA A O 1
ATOM 4234 N N . LYS A 1 567 ? -25.116 -16.428 40.812 1.00 91.56 567 LYS A N 1
ATOM 4235 C CA . LYS A 1 567 ? -23.936 -16.514 39.951 1.00 91.56 567 LYS A CA 1
ATOM 4236 C C . LYS A 1 567 ? -22.808 -15.702 40.580 1.00 91.56 567 LYS A C 1
ATOM 4238 O O . LYS A 1 567 ? -22.976 -14.512 40.838 1.00 91.56 567 LYS A O 1
ATOM 4243 N N . LEU A 1 568 ? -21.661 -16.322 40.828 1.00 93.94 568 LEU A N 1
ATOM 4244 C CA . LEU A 1 568 ? -20.520 -15.649 41.450 1.00 93.94 568 LEU A CA 1
ATOM 4245 C C . LEU A 1 568 ? -19.418 -15.424 40.419 1.00 93.94 568 LEU A C 1
ATOM 4247 O O . LEU A 1 568 ? -18.955 -16.368 39.784 1.00 93.94 568 LEU A O 1
ATOM 4251 N N . VAL A 1 569 ? -18.973 -14.179 40.279 1.00 94.88 569 VAL A N 1
ATOM 4252 C CA . VAL A 1 569 ? -17.880 -13.801 39.377 1.00 94.88 569 VAL A CA 1
ATOM 4253 C C . VAL A 1 569 ? -16.838 -13.018 40.164 1.00 94.88 569 VAL A C 1
ATOM 4255 O O . VAL A 1 569 ? -17.181 -12.129 40.939 1.00 94.88 569 VAL A O 1
ATOM 4258 N N . ALA A 1 570 ? -15.558 -13.321 39.974 1.00 95.19 570 ALA A N 1
ATOM 4259 C CA . ALA A 1 570 ? -14.460 -12.607 40.613 1.00 95.19 570 ALA A CA 1
ATOM 4260 C C . ALA A 1 570 ? -13.470 -12.072 39.577 1.00 95.19 570 ALA A C 1
ATOM 4262 O O . ALA A 1 570 ? -13.051 -12.789 38.670 1.00 95.19 570 ALA A O 1
ATOM 4263 N N . LEU A 1 571 ? -13.082 -10.803 39.723 1.00 94.75 571 LEU A N 1
ATOM 4264 C CA . LEU A 1 571 ? -12.152 -10.138 38.812 1.00 94.75 571 LEU A CA 1
ATOM 4265 C C . LEU A 1 571 ? -10.767 -10.028 39.447 1.00 94.75 571 LEU A C 1
ATOM 4267 O O . LEU A 1 571 ? -10.593 -9.344 40.464 1.00 94.75 571 LEU A O 1
ATOM 4271 N N . PHE A 1 572 ? -9.773 -10.631 38.801 1.00 90.81 572 PHE A N 1
ATOM 4272 C CA . PHE A 1 572 ? -8.387 -10.641 39.256 1.00 90.81 572 PHE A CA 1
ATOM 4273 C C . PHE A 1 572 ? -7.467 -9.868 38.300 1.00 90.81 572 PHE A C 1
ATOM 4275 O O . PHE A 1 572 ? -7.729 -9.810 37.096 1.00 90.81 572 PHE A O 1
ATOM 4282 N N . PRO A 1 573 ? -6.413 -9.217 38.825 1.00 85.88 573 PRO A N 1
ATOM 4283 C CA . PRO A 1 573 ? -5.442 -8.481 38.020 1.00 85.88 573 PRO A CA 1
ATOM 4284 C C . PRO A 1 573 ? -4.399 -9.390 37.357 1.00 85.88 573 PRO A C 1
ATOM 4286 O O . PRO A 1 573 ? -3.752 -8.962 36.407 1.00 85.88 573 PRO A O 1
ATOM 4289 N N . ASP A 1 574 ? -4.232 -10.607 37.876 1.00 88.50 574 ASP A N 1
ATOM 4290 C CA . ASP A 1 574 ? -3.216 -11.580 37.481 1.00 88.50 574 ASP A CA 1
ATOM 4291 C C . ASP A 1 574 ? -3.724 -13.000 37.796 1.00 88.50 574 ASP A C 1
ATOM 4293 O O . ASP A 1 574 ? -4.767 -13.161 38.445 1.00 88.50 574 ASP A O 1
ATOM 4297 N N . THR A 1 575 ? -3.014 -14.022 37.327 1.00 89.88 575 THR A N 1
ATOM 4298 C CA . THR A 1 575 ? -3.370 -15.430 37.516 1.00 89.88 575 THR A CA 1
ATOM 4299 C C . THR A 1 575 ? -3.494 -15.778 39.000 1.00 89.88 575 THR A C 1
ATOM 4301 O O . THR A 1 575 ? -2.745 -15.293 39.854 1.00 89.88 575 THR A O 1
ATOM 4304 N N . LEU A 1 576 ? -4.447 -16.657 39.327 1.00 90.44 576 LEU A N 1
ATOM 4305 C CA . LEU A 1 576 ? -4.703 -17.061 40.715 1.00 90.44 576 LEU A CA 1
ATOM 4306 C C . LEU A 1 576 ? -3.452 -17.673 41.362 1.00 90.44 576 LEU A C 1
ATOM 4308 O O . LEU A 1 576 ? -3.144 -17.367 42.512 1.00 90.44 576 LEU A O 1
ATOM 4312 N N . ALA A 1 577 ? -2.696 -18.475 40.606 1.00 88.69 577 ALA A N 1
ATOM 4313 C CA . ALA A 1 577 ? -1.445 -19.079 41.059 1.00 88.69 577 ALA A CA 1
ATOM 4314 C C . ALA A 1 577 ? -0.397 -18.020 41.441 1.00 88.69 577 ALA A C 1
ATOM 4316 O O . ALA A 1 577 ? 0.244 -18.125 42.489 1.00 88.69 577 ALA A O 1
ATOM 4317 N N . GLN A 1 578 ? -0.258 -16.970 40.627 1.00 89.56 578 GLN A N 1
ATOM 4318 C CA . GLN A 1 578 ? 0.665 -15.873 40.898 1.00 89.56 578 GLN A CA 1
ATOM 4319 C C . GLN A 1 578 ? 0.260 -15.089 42.150 1.00 89.56 578 GLN A C 1
ATOM 4321 O O . GLN A 1 578 ? 1.115 -14.822 42.992 1.00 89.56 578 GLN A O 1
ATOM 4326 N N . LEU A 1 579 ? -1.031 -14.788 42.317 1.00 89.94 579 LEU A N 1
ATOM 4327 C CA . LEU A 1 579 ? -1.547 -14.064 43.486 1.00 89.94 579 LEU A CA 1
ATOM 4328 C C . LEU A 1 579 ? -1.427 -14.859 44.791 1.00 89.94 579 LEU A C 1
ATOM 4330 O O . LEU A 1 579 ? -1.212 -14.272 45.851 1.00 89.94 579 LEU A O 1
ATOM 4334 N N . VAL A 1 580 ? -1.541 -16.187 44.724 1.00 91.94 580 VAL A N 1
ATOM 4335 C CA . VAL A 1 580 ? -1.281 -17.060 45.876 1.00 91.94 580 VAL A CA 1
ATOM 4336 C C . VAL A 1 580 ? 0.202 -17.051 46.229 1.00 91.94 580 VAL A C 1
ATOM 4338 O O . VAL A 1 580 ? 0.558 -16.865 47.391 1.00 91.94 580 VAL A O 1
ATOM 4341 N N . ARG A 1 581 ? 1.079 -17.187 45.227 1.00 89.75 581 ARG A N 1
ATOM 4342 C CA . ARG A 1 581 ? 2.536 -17.192 45.420 1.00 89.75 581 ARG A CA 1
ATOM 4343 C C . ARG A 1 581 ? 3.054 -15.889 46.032 1.00 89.75 581 ARG A C 1
ATOM 4345 O O . ARG A 1 581 ? 3.971 -15.930 46.844 1.00 89.75 581 ARG A O 1
ATOM 4352 N N . THR A 1 582 ? 2.476 -14.748 45.662 1.00 86.56 582 THR A N 1
ATOM 4353 C CA . THR A 1 582 ? 2.852 -13.430 46.206 1.00 86.56 582 THR A CA 1
ATOM 4354 C C . THR A 1 582 ? 2.169 -13.098 47.536 1.00 86.56 582 THR A C 1
ATOM 4356 O O . THR A 1 582 ? 2.418 -12.035 48.097 1.00 86.56 582 THR A O 1
ATOM 4359 N N . GLY A 1 583 ? 1.316 -13.987 48.059 1.00 84.38 583 GLY A N 1
ATOM 4360 C CA . GLY A 1 583 ? 0.617 -13.807 49.335 1.00 84.38 583 GLY A CA 1
ATOM 4361 C C . GLY A 1 583 ? -0.584 -12.856 49.287 1.00 84.38 583 GLY A C 1
ATOM 4362 O O . GLY A 1 583 ? -1.189 -12.596 50.325 1.00 84.38 583 GLY A O 1
ATOM 4363 N N . GLY A 1 584 ? -0.957 -12.350 48.106 1.00 84.44 584 GLY A N 1
ATOM 4364 C CA . GLY A 1 584 ? -2.126 -11.482 47.926 1.00 84.44 584 GLY A CA 1
ATOM 4365 C C . GLY A 1 584 ? -3.459 -12.237 47.954 1.00 84.44 584 GLY A C 1
ATOM 4366 O O . GLY A 1 584 ? -4.495 -11.660 48.266 1.00 84.44 584 GLY A O 1
ATOM 4367 N N . LEU A 1 585 ? -3.463 -13.536 47.658 1.00 93.81 585 LEU A N 1
ATOM 4368 C CA . LEU A 1 585 ? -4.671 -14.360 47.659 1.00 93.81 585 LEU A CA 1
ATOM 4369 C C . LEU A 1 585 ? -4.461 -15.613 48.503 1.00 93.81 585 LEU A C 1
ATOM 4371 O O . LEU A 1 585 ? -3.467 -16.318 48.348 1.00 93.81 585 LEU A O 1
ATOM 4375 N N . THR A 1 586 ? -5.400 -15.927 49.392 1.00 93.31 586 THR A N 1
ATOM 4376 C CA . THR A 1 586 ? -5.301 -17.166 50.161 1.00 93.31 586 THR A CA 1
ATOM 4377 C C . THR A 1 586 ? -5.598 -18.375 49.269 1.00 93.31 586 THR A C 1
ATOM 4379 O O . THR A 1 586 ? -6.521 -18.318 48.448 1.00 93.31 586 THR A O 1
ATOM 4382 N N . PRO A 1 587 ? -4.888 -19.508 49.449 1.00 91.69 587 PRO A N 1
ATOM 4383 C CA . PRO A 1 587 ? -5.167 -20.733 48.697 1.00 91.69 587 PRO A CA 1
ATOM 4384 C C . PRO A 1 587 ? -6.634 -21.170 48.793 1.00 91.69 587 PRO A C 1
ATOM 4386 O O . PRO A 1 587 ? -7.195 -21.676 47.826 1.00 91.69 587 PRO A O 1
ATOM 4389 N N . ALA A 1 588 ? -7.274 -20.917 49.941 1.00 89.81 588 ALA A N 1
ATOM 4390 C CA . ALA A 1 588 ? -8.680 -21.230 50.164 1.00 89.81 588 ALA A CA 1
ATOM 4391 C C . ALA A 1 588 ? -9.611 -20.468 49.207 1.00 89.81 588 ALA A C 1
ATOM 4393 O O . ALA A 1 588 ? -10.483 -21.084 48.604 1.00 89.81 588 ALA A O 1
ATOM 4394 N N . LEU A 1 589 ? -9.433 -19.149 49.041 1.00 92.56 589 LEU A N 1
ATOM 4395 C CA . LEU A 1 589 ? -10.272 -18.365 48.127 1.00 92.56 589 LEU A CA 1
ATOM 4396 C C . LEU A 1 589 ? -9.900 -18.608 46.661 1.00 92.56 589 LEU A C 1
ATOM 4398 O O . LEU A 1 589 ? -10.789 -18.664 45.816 1.00 92.56 589 LEU A O 1
ATOM 4402 N N . ALA A 1 590 ? -8.612 -18.806 46.363 1.00 92.12 590 ALA A N 1
ATOM 4403 C CA . ALA A 1 590 ? -8.160 -19.178 45.024 1.00 92.12 590 ALA A CA 1
ATOM 4404 C C . ALA A 1 590 ? -8.805 -20.490 44.554 1.00 92.12 590 ALA A C 1
ATOM 4406 O O . ALA A 1 590 ? -9.321 -20.545 43.442 1.00 92.12 590 ALA A O 1
ATOM 4407 N N . GLY A 1 591 ? -8.847 -21.511 45.417 1.00 87.38 591 GLY A N 1
ATOM 4408 C CA . GLY A 1 591 ? -9.418 -22.819 45.094 1.00 87.38 591 GLY A CA 1
ATOM 4409 C C . GLY A 1 591 ? -10.902 -22.777 44.720 1.00 87.38 591 GLY A C 1
ATOM 4410 O O . GLY A 1 591 ? -11.329 -23.532 43.855 1.00 87.38 591 GLY A O 1
ATOM 4411 N N . VAL A 1 592 ? -11.678 -21.853 45.299 1.00 89.50 592 VAL A N 1
ATOM 4412 C CA . VAL A 1 592 ? -13.110 -21.681 44.982 1.00 89.50 592 VAL A CA 1
ATOM 4413 C C . VAL A 1 592 ? -13.336 -21.178 43.555 1.00 89.50 592 VAL A C 1
ATOM 4415 O O . VAL A 1 592 ? -14.331 -21.530 42.929 1.00 89.50 592 VAL A O 1
ATOM 4418 N N . PHE A 1 593 ? -12.416 -20.366 43.035 1.00 91.19 593 PHE A N 1
ATOM 4419 C CA . PHE A 1 593 ? -12.522 -19.741 41.714 1.00 91.19 593 PHE A CA 1
ATOM 4420 C C . PHE A 1 593 ? -11.603 -20.379 40.656 1.00 91.19 593 PHE A C 1
ATOM 4422 O O . PHE A 1 593 ? -11.563 -19.910 39.521 1.00 91.19 593 PHE A O 1
ATOM 4429 N N . ALA A 1 594 ? -10.866 -21.438 41.001 1.00 82.75 594 ALA A N 1
ATOM 4430 C CA . ALA A 1 594 ? -9.846 -22.041 40.140 1.00 82.75 594 ALA A CA 1
ATOM 4431 C C . ALA A 1 594 ? -10.390 -22.912 38.994 1.00 82.75 594 ALA A C 1
ATOM 4433 O O . ALA A 1 594 ? -9.594 -23.366 38.181 1.00 82.75 594 ALA A O 1
ATOM 4434 N N . GLY A 1 595 ? -11.706 -23.155 38.926 1.00 77.50 595 GLY A N 1
ATOM 4435 C CA . GLY A 1 595 ? -12.309 -24.111 37.990 1.00 77.50 595 GLY A CA 1
ATOM 4436 C C . GLY A 1 595 ? -11.965 -23.850 36.520 1.00 77.50 595 GLY A C 1
ATOM 4437 O O . GLY A 1 595 ? -11.305 -24.671 35.896 1.00 77.50 595 GLY A O 1
ATOM 4438 N N . TYR A 1 596 ? -12.401 -22.709 35.980 1.00 79.44 596 TYR A N 1
ATOM 4439 C CA . TYR A 1 596 ? -12.118 -22.288 34.602 1.00 79.44 596 TYR A CA 1
ATOM 4440 C C . TYR A 1 596 ? -11.933 -20.762 34.552 1.00 79.44 596 TYR A C 1
ATOM 4442 O O . TYR A 1 596 ? -12.919 -20.031 34.416 1.00 79.44 596 TYR A O 1
ATOM 4450 N N . PRO A 1 597 ? -10.703 -20.250 34.742 1.00 86.56 597 PRO A N 1
ATOM 4451 C CA . PRO A 1 597 ? -10.437 -18.820 34.649 1.00 86.56 597 PRO A CA 1
ATOM 4452 C C . PRO A 1 597 ? -10.495 -18.344 33.191 1.00 86.56 597 PRO A C 1
ATOM 4454 O O . PRO A 1 597 ? -9.856 -18.927 32.322 1.00 86.56 597 PRO A O 1
ATOM 4457 N N . ILE A 1 598 ? -11.227 -17.258 32.940 1.00 90.50 598 ILE A N 1
ATOM 4458 C CA . ILE A 1 598 ? -11.273 -16.590 31.633 1.00 90.50 598 ILE A CA 1
ATOM 4459 C C . ILE A 1 598 ? -10.146 -15.565 31.567 1.00 90.50 598 ILE A C 1
ATOM 4461 O O . ILE A 1 598 ? -10.106 -14.638 32.382 1.00 90.50 598 ILE A O 1
ATOM 4465 N N . GLU A 1 599 ? -9.261 -15.692 30.584 1.00 88.81 599 GLU A N 1
ATOM 4466 C CA . GLU A 1 599 ? -8.167 -14.746 30.367 1.00 88.81 599 GLU A CA 1
ATOM 4467 C C . GLU A 1 599 ? -8.564 -13.652 29.374 1.00 88.81 599 GLU A C 1
ATOM 4469 O O . GLU A 1 599 ? -8.962 -13.916 28.242 1.00 88.81 599 GLU A O 1
ATOM 4474 N N . VAL A 1 600 ? -8.451 -12.394 29.801 1.00 87.75 600 VAL A N 1
ATOM 4475 C CA . VAL A 1 600 ? -8.748 -11.228 28.965 1.00 87.75 600 VAL A CA 1
ATOM 4476 C C . VAL A 1 600 ? -7.433 -10.576 28.530 1.00 87.75 600 VAL A C 1
ATOM 4478 O O . VAL A 1 600 ? -6.771 -9.957 29.377 1.00 87.75 600 VAL A O 1
ATOM 4481 N N . PRO A 1 601 ? -7.063 -10.655 27.234 1.00 81.31 601 PRO A N 1
ATOM 4482 C CA . PRO A 1 601 ? -5.794 -10.126 26.750 1.00 81.31 601 PRO A CA 1
ATOM 4483 C C . PRO A 1 601 ? -5.740 -8.597 26.886 1.00 81.31 601 PRO A C 1
ATOM 4485 O O . PRO A 1 601 ? -6.775 -7.918 26.821 1.00 81.31 601 PRO A O 1
ATOM 4488 N N . PRO A 1 602 ? -4.554 -8.002 27.078 1.00 83.69 602 PRO A N 1
ATOM 4489 C CA . PRO A 1 602 ? -4.406 -6.555 27.085 1.00 83.69 602 PRO A CA 1
ATOM 4490 C C . PRO A 1 602 ? -4.725 -5.941 25.714 1.00 83.69 602 PRO A C 1
ATOM 4492 O O . PRO A 1 602 ? -4.792 -6.623 24.693 1.00 83.69 602 PRO A O 1
ATOM 4495 N N . ILE A 1 603 ? -4.989 -4.634 25.687 1.00 79.75 603 ILE A N 1
ATOM 4496 C CA . ILE A 1 603 ? -5.354 -3.923 24.453 1.00 79.75 603 ILE A CA 1
ATOM 4497 C C . ILE A 1 603 ? -4.160 -3.814 23.488 1.00 79.75 603 ILE A C 1
ATOM 4499 O O . ILE A 1 603 ? -4.352 -3.770 22.278 1.00 79.75 603 ILE A O 1
ATOM 4503 N N . ARG A 1 604 ? -2.924 -3.860 24.006 1.00 76.50 604 ARG A N 1
ATOM 4504 C CA . ARG A 1 604 ? -1.685 -3.834 23.207 1.00 76.50 604 ARG A CA 1
ATOM 4505 C C . ARG A 1 604 ? -1.493 -5.059 22.311 1.00 76.50 604 ARG A C 1
ATOM 4507 O O . ARG A 1 604 ? -0.922 -4.934 21.234 1.00 76.50 604 ARG A O 1
ATOM 4514 N N . ASP A 1 605 ? -2.028 -6.207 22.723 1.00 75.00 605 ASP A N 1
ATOM 4515 C CA . ASP A 1 605 ? -2.014 -7.442 21.930 1.00 75.00 605 ASP A CA 1
ATOM 4516 C C . ASP A 1 605 ? -3.165 -7.439 20.897 1.00 75.00 605 ASP A C 1
ATOM 4518 O O . ASP A 1 605 ? -3.297 -8.344 20.079 1.00 75.00 605 ASP A O 1
ATOM 4522 N N . ARG A 1 606 ? -3.999 -6.386 20.914 1.00 74.69 606 ARG A N 1
ATOM 4523 C CA . ARG A 1 606 ? -5.190 -6.182 20.080 1.00 74.69 606 ARG A CA 1
ATOM 4524 C C . ARG A 1 606 ? -5.129 -4.824 19.373 1.00 74.69 606 ARG A C 1
ATOM 4526 O O . ARG A 1 606 ? -6.056 -4.022 19.461 1.00 74.69 606 ARG A O 1
ATOM 4533 N N . LYS A 1 607 ? -4.032 -4.545 18.658 1.00 61.28 607 LYS A N 1
ATOM 4534 C CA . LYS A 1 607 ? -3.760 -3.214 18.067 1.00 61.28 607 LYS A CA 1
ATOM 4535 C C . LYS A 1 607 ? -4.850 -2.714 17.110 1.00 61.28 607 LYS A C 1
ATOM 4537 O O . LYS A 1 607 ? -5.119 -1.521 17.070 1.00 61.28 607 LYS A O 1
ATOM 4542 N N . GLN A 1 608 ? -5.550 -3.618 16.423 1.00 60.06 608 GLN A N 1
ATOM 4543 C CA . GLN A 1 608 ? -6.691 -3.279 15.560 1.00 60.06 608 GLN A CA 1
ATOM 4544 C C . GLN A 1 608 ? -7.924 -2.773 16.345 1.00 60.06 608 GLN A C 1
ATOM 4546 O O . GLN A 1 608 ? -8.757 -2.055 15.797 1.00 60.06 608 GLN A O 1
ATOM 4551 N N . ALA A 1 609 ? -8.032 -3.104 17.639 1.00 67.94 609 ALA A N 1
ATOM 4552 C CA . ALA A 1 609 ? -9.116 -2.684 18.528 1.00 67.94 609 ALA A CA 1
ATOM 4553 C C . ALA A 1 609 ? -8.877 -1.305 19.168 1.00 67.94 609 ALA A C 1
ATOM 4555 O O . ALA A 1 609 ? -9.826 -0.665 19.619 1.00 67.94 609 ALA A O 1
ATOM 4556 N N . VAL A 1 610 ? -7.625 -0.835 19.208 1.00 78.56 610 VAL A N 1
ATOM 4557 C CA . VAL A 1 610 ? -7.210 0.396 19.904 1.00 78.56 610 VAL A CA 1
ATOM 4558 C C . VAL A 1 610 ? -7.987 1.617 19.407 1.00 78.56 610 VAL A C 1
ATOM 4560 O O . VAL A 1 610 ? -8.622 2.295 20.213 1.00 78.56 610 VAL A O 1
ATOM 4563 N N . LEU A 1 611 ? -8.015 1.866 18.091 1.00 77.00 611 LEU A N 1
ATOM 4564 C CA . LEU A 1 611 ? -8.739 3.018 17.536 1.00 77.00 611 LEU A CA 1
ATOM 4565 C C . LEU A 1 611 ? -10.252 2.857 17.628 1.00 77.00 611 LEU A C 1
ATOM 4567 O O . LEU A 1 611 ? -10.950 3.810 17.965 1.00 77.00 611 LEU A O 1
ATOM 4571 N N . ARG A 1 612 ? -10.772 1.642 17.422 1.00 79.69 612 ARG A N 1
ATOM 4572 C CA . ARG A 1 612 ? -12.207 1.369 17.590 1.00 79.69 612 ARG A CA 1
ATOM 4573 C C . ARG A 1 612 ? -12.676 1.713 19.002 1.00 79.69 612 ARG A C 1
ATOM 4575 O O . ARG A 1 612 ? -13.689 2.394 19.163 1.00 79.69 612 ARG A O 1
ATOM 4582 N N . TRP A 1 613 ? -11.923 1.303 20.023 1.00 79.56 613 TRP A N 1
ATOM 4583 C CA . TRP A 1 613 ? -12.212 1.652 21.412 1.00 79.56 613 TRP A CA 1
ATOM 4584 C C . TRP A 1 613 ? -12.029 3.134 21.698 1.00 79.56 613 TRP A C 1
ATOM 4586 O O . TRP A 1 613 ? -12.896 3.710 22.352 1.00 79.56 613 TRP A O 1
ATOM 4596 N N . ALA A 1 614 ? -10.970 3.759 21.187 1.00 80.94 614 ALA A N 1
ATOM 4597 C CA . ALA A 1 614 ? -10.740 5.187 21.364 1.00 80.94 614 ALA A CA 1
ATOM 4598 C C . ALA A 1 614 ? -11.909 6.011 20.803 1.00 80.94 614 ALA A C 1
ATOM 4600 O O . ALA A 1 614 ? -12.475 6.835 21.520 1.00 80.94 614 ALA A O 1
ATOM 4601 N N . HIS A 1 615 ? -12.346 5.740 19.567 1.00 77.75 615 HIS A N 1
ATOM 4602 C CA . HIS A 1 615 ? -13.486 6.428 18.949 1.00 77.75 615 HIS A CA 1
ATOM 4603 C C . HIS A 1 615 ? -14.800 6.149 19.667 1.00 77.75 615 HIS A C 1
ATOM 4605 O O . HIS A 1 615 ? -15.605 7.060 19.857 1.00 77.75 615 HIS A O 1
ATOM 4611 N N . LYS A 1 616 ? -15.016 4.906 20.109 1.00 79.69 616 LYS A N 1
ATOM 4612 C CA . LYS A 1 616 ? -16.207 4.541 20.878 1.00 79.69 616 LYS A CA 1
ATOM 4613 C C . LYS A 1 616 ? -16.254 5.261 22.224 1.00 79.69 616 LYS A C 1
ATOM 4615 O O . LYS A 1 616 ? -17.306 5.774 22.597 1.00 79.69 616 LYS A O 1
ATOM 4620 N N . ILE A 1 617 ? -15.133 5.316 22.942 1.00 80.12 617 ILE A N 1
ATOM 4621 C CA . ILE A 1 617 ? -15.016 6.054 24.201 1.00 80.12 617 ILE A CA 1
ATOM 4622 C C . ILE A 1 617 ? -15.243 7.543 23.949 1.00 80.12 617 ILE A C 1
ATOM 4624 O O . ILE A 1 617 ? -16.091 8.131 24.606 1.00 80.12 617 ILE A O 1
ATOM 4628 N N . LEU A 1 618 ? -14.561 8.136 22.969 1.00 82.44 618 LEU A N 1
ATOM 4629 C CA . LEU A 1 618 ? -14.721 9.549 22.641 1.00 82.44 618 LEU A CA 1
ATOM 4630 C C . LEU A 1 618 ? -16.178 9.899 22.331 1.00 82.44 618 LEU A C 1
ATOM 4632 O O . LEU A 1 618 ? -16.711 10.844 22.901 1.00 82.44 618 LEU A O 1
ATOM 4636 N N . GLY A 1 619 ? -16.845 9.103 21.491 1.00 77.81 619 GLY A N 1
ATOM 4637 C CA . GLY A 1 619 ? -18.252 9.313 21.155 1.00 77.81 619 GLY A CA 1
ATOM 4638 C C . GLY A 1 619 ? -19.174 9.278 22.379 1.00 77.81 619 GLY A C 1
ATOM 4639 O O . GLY A 1 619 ? -20.088 10.093 22.478 1.00 77.81 619 GLY A O 1
ATOM 4640 N N . GLN A 1 620 ? -18.916 8.382 23.338 1.00 77.56 620 GLN A N 1
ATOM 4641 C CA . GLN A 1 620 ? -19.669 8.313 24.598 1.00 77.56 620 GLN A CA 1
ATOM 4642 C C . GLN A 1 620 ? -19.414 9.533 25.493 1.00 77.56 620 GLN A C 1
ATOM 4644 O O . GLN A 1 620 ? -20.351 10.135 26.014 1.00 77.56 620 GLN A O 1
ATOM 4649 N N . GLU A 1 621 ? -18.147 9.895 25.671 1.00 80.88 621 GLU A N 1
ATOM 4650 C CA . GLU A 1 621 ? -17.703 10.937 26.599 1.00 80.88 621 GLU A CA 1
ATOM 4651 C C . GLU A 1 621 ? -18.048 12.355 26.090 1.00 80.88 621 GLU A C 1
ATOM 4653 O O . GLU A 1 621 ? -18.411 13.222 26.888 1.00 80.88 621 GLU A O 1
ATOM 4658 N N . VAL A 1 622 ? -18.024 12.578 24.769 1.00 77.38 622 VAL A N 1
ATOM 4659 C CA . VAL A 1 622 ? -18.481 13.820 24.113 1.00 77.38 622 VAL A CA 1
ATOM 4660 C C . VAL A 1 622 ? -19.990 13.997 24.263 1.00 77.38 622 VAL A C 1
ATOM 4662 O O . VAL A 1 622 ? -20.446 15.081 24.628 1.00 77.38 622 VAL A O 1
ATOM 4665 N N . ALA A 1 623 ? -20.768 12.931 24.037 1.00 73.00 623 ALA A N 1
ATOM 4666 C CA . ALA A 1 623 ? -22.225 12.971 24.151 1.00 73.00 623 ALA A CA 1
ATOM 4667 C C . ALA A 1 623 ? -22.701 13.295 25.579 1.00 73.00 623 ALA A C 1
ATOM 4669 O O . ALA A 1 623 ? -23.730 13.943 25.748 1.00 73.00 623 ALA A O 1
ATOM 4670 N N . GLN A 1 624 ? -21.952 12.876 26.605 1.00 71.06 624 GLN A N 1
ATOM 4671 C CA . GLN A 1 624 ? -22.276 13.153 28.009 1.00 71.06 624 GLN A CA 1
ATOM 4672 C C . GLN A 1 624 ? -21.858 14.555 28.474 1.00 71.06 624 GLN A C 1
ATOM 4674 O O . GLN A 1 624 ? -22.547 15.139 29.308 1.00 71.06 624 GLN A O 1
ATOM 4679 N N . ARG A 1 625 ? -20.750 15.101 27.953 1.00 70.31 625 ARG A N 1
ATOM 4680 C CA . ARG A 1 625 ? -20.214 16.415 28.364 1.00 70.31 625 ARG A CA 1
ATOM 4681 C C . ARG A 1 625 ? -20.662 17.586 27.484 1.00 70.31 625 ARG A C 1
ATOM 4683 O O . ARG A 1 625 ? -20.325 18.721 27.798 1.00 70.31 625 ARG A O 1
ATOM 4690 N N . ALA A 1 626 ? -21.393 17.327 26.395 1.00 69.50 626 ALA A N 1
ATOM 4691 C CA . ALA A 1 626 ? -21.745 18.326 25.377 1.00 69.50 626 ALA A CA 1
ATOM 4692 C C . ALA A 1 626 ? -20.516 19.091 24.830 1.00 69.50 626 ALA A C 1
ATOM 4694 O O . ALA A 1 626 ? -20.586 20.283 24.539 1.00 69.50 626 ALA A O 1
ATOM 4695 N N . SER A 1 627 ? -19.382 18.392 24.711 1.00 66.81 627 SER A N 1
ATOM 4696 C CA . SER A 1 627 ? -18.126 18.954 24.202 1.00 66.81 627 SER A CA 1
ATOM 4697 C C . SER A 1 627 ? -18.187 19.160 22.681 1.00 66.81 627 SER A C 1
ATOM 4699 O O . SER A 1 627 ? -18.842 18.399 21.970 1.00 66.81 627 SER A O 1
ATOM 4701 N N . ALA A 1 628 ? -17.487 20.177 22.166 1.00 71.88 628 ALA A N 1
ATOM 4702 C CA . ALA A 1 628 ? -17.390 20.456 20.728 1.00 71.88 628 ALA A CA 1
ATOM 4703 C C . ALA A 1 628 ? -16.446 19.491 19.979 1.00 71.88 628 ALA A C 1
ATOM 4705 O O . ALA A 1 628 ? -16.362 19.535 18.749 1.00 71.88 628 ALA A O 1
ATOM 4706 N N . VAL A 1 629 ? -15.741 18.622 20.709 1.00 73.00 629 VAL A N 1
ATOM 4707 C CA . VAL A 1 629 ? -14.792 17.639 20.179 1.00 73.00 629 VAL A CA 1
ATOM 4708 C C . VAL A 1 629 ? -15.515 16.579 19.337 1.00 73.00 629 VAL A C 1
ATOM 4710 O O . VAL A 1 629 ? -16.473 15.955 19.778 1.00 73.00 629 VAL A O 1
ATOM 4713 N N . ARG A 1 630 ? -15.043 16.346 18.110 1.00 71.25 630 ARG A N 1
ATOM 4714 C CA . ARG A 1 630 ? -15.678 15.498 17.085 1.00 71.25 630 ARG A CA 1
ATOM 4715 C C . ARG A 1 630 ? -14.898 14.231 16.763 1.00 71.25 630 ARG A C 1
ATOM 4717 O O . ARG A 1 630 ? -15.455 13.317 16.155 1.00 71.25 630 ARG A O 1
ATOM 4724 N N . GLY A 1 631 ? -13.626 14.179 17.131 1.00 67.31 631 GLY A N 1
ATOM 4725 C CA . GLY A 1 631 ? -12.735 13.095 16.749 1.00 67.31 631 GLY A CA 1
ATOM 4726 C C . GLY A 1 631 ? -11.311 13.316 17.235 1.00 67.31 631 GLY A C 1
ATOM 4727 O O . GLY A 1 631 ? -11.008 14.290 17.927 1.00 67.31 631 GLY A O 1
ATOM 4728 N N . PHE A 1 632 ? -10.437 12.407 16.837 1.00 76.19 632 PHE A N 1
ATOM 4729 C CA . PHE A 1 632 ? -8.998 12.527 17.017 1.00 76.19 632 PHE A CA 1
ATOM 4730 C C . PHE A 1 632 ? -8.372 13.057 15.730 1.00 76.19 632 PHE A C 1
ATOM 4732 O O . PHE A 1 632 ? -8.927 12.884 14.645 1.00 76.19 632 PHE A O 1
ATOM 4739 N N . THR A 1 633 ? -7.229 13.725 15.833 1.00 68.25 633 THR A N 1
ATOM 4740 C CA . THR A 1 633 ? -6.405 13.969 14.648 1.00 68.25 633 THR A CA 1
ATOM 4741 C C . THR A 1 633 ? -5.720 12.669 14.204 1.00 68.25 633 THR A C 1
ATOM 4743 O O . THR A 1 633 ? -5.494 11.792 15.040 1.00 68.25 633 THR A O 1
ATOM 4746 N N . PRO A 1 634 ? -5.324 12.535 12.925 1.00 53.72 634 PRO A N 1
ATOM 4747 C CA . PRO A 1 634 ? -4.587 11.359 12.453 1.00 53.72 634 PRO A CA 1
ATOM 4748 C C . PRO A 1 634 ? -3.328 11.063 13.285 1.00 53.72 634 PRO A C 1
ATOM 4750 O O . PRO A 1 634 ? -3.068 9.915 13.631 1.00 53.72 634 PRO A O 1
ATOM 4753 N N . ASP A 1 635 ? -2.609 12.104 13.719 1.00 51.56 635 ASP A N 1
ATOM 4754 C CA . ASP A 1 635 ? -1.438 11.954 14.592 1.00 51.56 635 ASP A CA 1
ATOM 4755 C C . ASP A 1 635 ? -1.813 11.418 15.978 1.00 51.56 635 ASP A C 1
ATOM 4757 O O . ASP A 1 635 ? -1.065 10.639 16.567 1.00 51.56 635 ASP A O 1
ATOM 4761 N N . ALA A 1 636 ? -2.961 11.835 16.529 1.00 67.00 636 ALA A N 1
ATOM 4762 C CA . ALA A 1 636 ? -3.468 11.321 17.798 1.00 67.00 636 ALA A CA 1
ATOM 4763 C C . ALA A 1 636 ? -3.828 9.841 17.667 1.00 67.00 636 ALA A C 1
ATOM 4765 O O . ALA A 1 636 ? -3.488 9.054 18.545 1.00 67.00 636 ALA A O 1
ATOM 4766 N N . GLU A 1 637 ? -4.438 9.443 16.552 1.00 75.00 637 GLU A N 1
ATOM 4767 C CA . GLU A 1 637 ? -4.735 8.042 16.245 1.00 75.00 637 GLU A CA 1
ATOM 4768 C C . GLU A 1 637 ? -3.455 7.212 16.081 1.00 75.00 637 GLU A C 1
ATOM 4770 O O . GLU A 1 637 ? -3.317 6.147 16.686 1.00 75.00 637 GLU A O 1
ATOM 4775 N N . GLN A 1 638 ? -2.457 7.730 15.370 1.00 64.81 638 GLN A N 1
ATOM 4776 C CA . GLN A 1 638 ? -1.161 7.074 15.230 1.00 64.81 638 GLN A CA 1
ATOM 4777 C C . GLN A 1 638 ? -0.417 6.964 16.572 1.00 64.81 638 GLN A C 1
ATOM 4779 O O . GLN A 1 638 ? 0.113 5.899 16.897 1.00 64.81 638 GLN A O 1
ATOM 4784 N N . ALA A 1 639 ? -0.421 8.017 17.396 1.00 74.00 639 ALA A N 1
ATOM 4785 C CA . ALA A 1 639 ? 0.162 7.995 18.738 1.00 74.00 639 ALA A CA 1
ATOM 4786 C C . ALA A 1 639 ? -0.545 6.975 19.643 1.00 74.00 639 ALA A C 1
ATOM 4788 O O . ALA A 1 639 ? 0.111 6.238 20.376 1.00 74.00 639 ALA A O 1
ATOM 4789 N N . MET A 1 640 ? -1.873 6.870 19.540 1.00 80.38 640 MET A N 1
ATOM 4790 C CA . MET A 1 640 ? -2.659 5.849 20.228 1.00 80.38 640 MET A CA 1
ATOM 4791 C C . MET A 1 640 ? -2.316 4.428 19.748 1.00 80.38 640 MET A C 1
ATOM 4793 O O . MET A 1 640 ? -2.206 3.534 20.581 1.00 80.38 640 MET A O 1
ATOM 4797 N N . LEU A 1 641 ? -2.098 4.194 18.447 1.00 75.69 641 LEU A N 1
ATOM 4798 C CA . LEU A 1 641 ? -1.700 2.881 17.904 1.00 75.69 641 LEU A CA 1
ATOM 4799 C C . LEU A 1 641 ? -0.276 2.451 18.297 1.00 75.69 641 LEU A C 1
ATOM 4801 O O . LEU A 1 641 ? 0.003 1.252 18.397 1.00 75.69 641 LEU A O 1
ATOM 4805 N N . LEU A 1 642 ? 0.620 3.416 18.511 1.00 74.19 642 LEU A N 1
ATOM 4806 C CA . LEU A 1 642 ? 2.010 3.189 18.919 1.00 74.19 642 LEU A CA 1
ATOM 4807 C C . LEU A 1 642 ? 2.192 3.103 20.444 1.00 74.19 642 LEU A C 1
ATOM 4809 O O . LEU A 1 642 ? 3.239 2.641 20.898 1.00 74.19 642 LEU A O 1
ATOM 4813 N N . HIS A 1 643 ? 1.210 3.544 21.236 1.00 75.62 643 HIS A N 1
ATOM 4814 C CA . HIS A 1 643 ? 1.267 3.484 22.695 1.00 75.62 643 HIS A CA 1
ATOM 4815 C C . HIS A 1 643 ? 0.975 2.067 23.217 1.00 75.62 643 HIS A C 1
ATOM 4817 O O . HIS A 1 643 ? 0.039 1.402 22.778 1.00 75.62 643 HIS A O 1
ATOM 4823 N N . ASP A 1 644 ? 1.747 1.610 24.207 1.00 77.06 644 ASP A N 1
ATOM 4824 C CA . ASP A 1 644 ? 1.629 0.250 24.761 1.00 77.06 644 ASP A CA 1
ATOM 4825 C C . ASP A 1 644 ? 0.438 0.071 25.720 1.00 77.06 644 ASP A C 1
ATOM 4827 O O . ASP A 1 644 ? 0.172 -1.043 26.175 1.00 77.06 644 ASP A O 1
ATOM 4831 N N . TRP A 1 645 ? -0.260 1.163 26.055 1.00 82.00 645 TRP A N 1
ATOM 4832 C CA . TRP A 1 645 ? -1.436 1.204 26.937 1.00 82.00 645 TRP A CA 1
ATOM 4833 C C . TRP A 1 645 ? -1.303 0.329 28.200 1.00 82.00 645 TRP A C 1
ATOM 4835 O O . TRP A 1 645 ? -2.083 -0.616 28.386 1.00 82.00 645 TRP A O 1
ATOM 4845 N N . PRO A 1 646 ? -0.326 0.597 29.088 1.00 74.06 646 PRO A N 1
ATOM 4846 C CA . PRO A 1 646 ? -0.115 -0.183 30.312 1.00 74.06 646 PRO A CA 1
ATOM 4847 C C . PRO A 1 646 ? -1.356 -0.276 31.223 1.00 74.06 646 PRO A C 1
ATOM 4849 O O . PRO A 1 646 ? -1.544 -1.283 31.911 1.00 74.06 646 PRO A O 1
ATOM 4852 N N . GLY A 1 647 ? -2.232 0.733 31.220 1.00 68.62 647 GLY A N 1
ATOM 4853 C CA . GLY A 1 647 ? -3.528 0.742 31.907 1.00 68.62 647 GLY A CA 1
ATOM 4854 C C . GLY A 1 647 ? -4.730 0.407 31.010 1.00 68.62 647 GLY A C 1
ATOM 4855 O O . GLY A 1 647 ? -5.880 0.529 31.449 1.00 68.62 647 GLY A O 1
ATOM 4856 N N . ASN A 1 648 ? -4.472 -0.065 29.787 1.00 85.50 648 ASN A N 1
ATOM 4857 C CA . ASN A 1 648 ? -5.432 -0.563 28.802 1.00 85.50 648 ASN A CA 1
ATOM 4858 C C . ASN A 1 648 ? -6.572 0.437 28.509 1.00 85.50 648 ASN A C 1
ATOM 4860 O O . ASN A 1 648 ? -6.364 1.645 28.471 1.00 85.50 648 ASN A O 1
ATOM 4864 N N . ILE A 1 649 ? -7.801 -0.050 28.310 1.00 82.50 649 ILE A N 1
ATOM 4865 C CA . ILE A 1 649 ? -8.971 0.761 27.937 1.00 82.50 649 ILE A CA 1
ATOM 4866 C C . ILE A 1 649 ? -9.283 1.814 29.018 1.00 82.50 649 ILE A C 1
ATOM 4868 O O . ILE A 1 649 ? -9.802 2.884 28.714 1.00 82.50 649 ILE A O 1
ATOM 4872 N N . SER A 1 650 ? -8.955 1.540 30.287 1.00 75.88 650 SER A N 1
ATOM 4873 C CA . SER A 1 650 ? -9.146 2.509 31.376 1.00 75.88 650 SER A CA 1
ATOM 4874 C C . SER A 1 650 ? -8.190 3.695 31.288 1.00 75.88 650 SER A C 1
ATOM 4876 O O . SER A 1 650 ? -8.627 4.820 31.495 1.00 75.88 650 SER A O 1
ATOM 4878 N N . GLU A 1 651 ? -6.916 3.453 30.985 1.00 82.50 651 GLU A N 1
ATOM 4879 C CA . GLU A 1 651 ? -5.954 4.528 30.713 1.00 82.50 651 GLU A CA 1
ATOM 4880 C C . GLU A 1 651 ? -6.360 5.305 29.466 1.00 82.50 651 GLU A C 1
ATOM 4882 O O . GLU A 1 651 ? -6.452 6.522 29.527 1.00 82.50 651 GLU A O 1
ATOM 4887 N N . MET A 1 652 ? -6.719 4.608 28.384 1.00 83.88 652 MET A N 1
ATOM 4888 C CA . MET A 1 652 ? -7.207 5.236 27.154 1.00 83.88 652 MET A CA 1
ATOM 4889 C C . MET A 1 652 ? -8.396 6.157 27.407 1.00 83.88 652 MET A C 1
ATOM 4891 O O . MET A 1 652 ? -8.390 7.305 26.973 1.00 83.88 652 MET A O 1
ATOM 4895 N N . ARG A 1 653 ? -9.398 5.696 28.164 1.00 84.88 653 ARG A N 1
ATOM 4896 C CA . ARG A 1 653 ? -10.529 6.543 28.546 1.00 84.88 653 ARG A CA 1
ATOM 4897 C C . ARG A 1 653 ? -10.096 7.734 29.388 1.00 84.88 653 ARG A C 1
ATOM 4899 O O . ARG A 1 653 ? -10.602 8.820 29.145 1.00 84.88 653 ARG A O 1
ATOM 4906 N N . GLN A 1 654 ? -9.180 7.551 30.337 1.00 80.81 654 GLN A N 1
ATOM 4907 C CA . GLN A 1 654 ? -8.696 8.662 31.152 1.00 80.81 654 GLN A CA 1
ATOM 4908 C C . GLN A 1 654 ? -7.970 9.707 30.300 1.00 80.81 654 GLN A C 1
ATOM 4910 O O . GLN A 1 654 ? -8.289 10.881 30.416 1.00 80.81 654 GLN A O 1
ATOM 4915 N N . CYS A 1 655 ? -7.076 9.291 29.401 1.00 83.50 655 CYS A N 1
ATOM 4916 C CA . CYS A 1 655 ? -6.394 10.188 28.467 1.00 83.50 655 CYS A CA 1
ATOM 4917 C C . CYS A 1 655 ? -7.391 10.985 27.618 1.00 83.50 655 CYS A C 1
ATOM 4919 O O . CYS A 1 655 ? -7.227 12.187 27.442 1.00 83.50 655 CYS A O 1
ATOM 4921 N N . ILE A 1 656 ? -8.450 10.332 27.125 1.00 86.94 656 ILE A N 1
ATOM 4922 C CA . ILE A 1 656 ? -9.497 10.986 26.330 1.00 86.94 656 ILE A CA 1
ATOM 4923 C C . ILE A 1 656 ? -10.301 11.971 27.184 1.00 86.94 656 ILE A C 1
ATOM 4925 O O . ILE A 1 656 ? -10.533 13.093 26.752 1.00 86.94 656 ILE A O 1
ATOM 4929 N N . VAL A 1 657 ? -10.712 11.583 28.392 1.00 84.81 657 VAL A N 1
ATOM 4930 C CA . VAL A 1 657 ? -11.461 12.459 29.306 1.00 84.81 657 VAL A CA 1
ATOM 4931 C C . VAL A 1 657 ? -10.631 13.676 29.706 1.00 84.81 657 VAL A C 1
ATOM 4933 O O . VAL A 1 657 ? -11.108 14.798 29.584 1.00 84.81 657 VAL A O 1
ATOM 4936 N N . ASP A 1 658 ? -9.375 13.469 30.096 1.00 79.62 658 ASP A N 1
ATOM 4937 C CA . ASP A 1 658 ? -8.461 14.551 30.459 1.00 79.62 658 ASP A CA 1
ATOM 4938 C C . ASP A 1 658 ? -8.242 15.519 29.291 1.00 79.62 658 ASP A C 1
ATOM 4940 O O . ASP A 1 658 ? -8.108 16.722 29.508 1.00 79.62 658 ASP A O 1
ATOM 4944 N N . ALA A 1 659 ? -8.208 15.005 28.060 1.00 84.00 659 ALA A N 1
ATOM 4945 C CA . ALA A 1 659 ? -8.098 15.814 26.855 1.00 84.00 659 ALA A CA 1
ATOM 4946 C C . ALA A 1 659 ? -9.374 16.632 26.593 1.00 84.00 659 ALA A C 1
ATOM 4948 O O . ALA A 1 659 ? -9.282 17.815 26.271 1.00 84.00 659 ALA A O 1
ATOM 4949 N N . LEU A 1 660 ? -10.557 16.033 26.777 1.00 83.06 660 LEU A N 1
ATOM 4950 C CA . LEU A 1 660 ? -11.851 16.715 26.641 1.00 83.06 660 LEU A CA 1
ATOM 4951 C C . LEU A 1 660 ? -12.048 17.829 27.679 1.00 83.06 660 LEU A C 1
ATOM 4953 O O . LEU A 1 660 ? -12.656 18.843 27.357 1.00 83.06 660 LEU A O 1
ATOM 4957 N N . ASP A 1 661 ? -11.548 17.648 28.902 1.00 80.06 661 ASP A N 1
ATOM 4958 C CA . ASP A 1 661 ? -11.694 18.630 29.985 1.00 80.06 661 ASP A CA 1
ATOM 4959 C C . ASP A 1 661 ? -10.729 19.823 29.837 1.00 80.06 661 ASP A C 1
ATOM 4961 O O . ASP A 1 661 ? -10.961 20.891 30.402 1.00 80.06 661 ASP A O 1
ATOM 4965 N N . LYS A 1 662 ? -9.623 19.646 29.101 1.00 75.25 662 LYS A N 1
ATOM 4966 C CA . LYS A 1 662 ? -8.563 20.657 28.940 1.00 75.25 662 LYS A CA 1
ATOM 4967 C C . LYS A 1 662 ? -8.600 21.380 27.598 1.00 75.25 662 LYS A C 1
ATOM 4969 O O . LYS A 1 662 ? -7.905 22.386 27.452 1.00 75.25 662 LYS A O 1
ATOM 4974 N N . THR A 1 663 ? -9.339 20.861 26.619 1.00 72.25 663 THR A N 1
ATOM 4975 C CA . THR A 1 663 ? -9.309 21.370 25.247 1.00 72.25 663 THR A CA 1
ATOM 4976 C C . THR A 1 663 ? -10.692 21.834 24.793 1.00 72.25 663 THR A C 1
ATOM 4978 O O . THR A 1 663 ? -11.665 21.087 24.822 1.00 72.25 663 THR A O 1
ATOM 4981 N N . ASP A 1 664 ? -10.753 23.063 24.279 1.00 64.12 664 ASP A N 1
ATOM 4982 C CA . ASP A 1 664 ? -11.954 23.644 23.655 1.00 64.12 664 ASP A CA 1
ATOM 4983 C C . ASP A 1 664 ? -11.983 23.408 22.130 1.00 64.12 664 ASP A C 1
ATOM 4985 O O . ASP A 1 664 ? -12.722 24.046 21.378 1.00 64.12 664 ASP A O 1
ATOM 4989 N N . ARG A 1 665 ? -11.103 22.529 21.643 1.00 63.91 665 ARG A N 1
ATOM 4990 C CA . ARG A 1 665 ? -10.874 22.264 20.219 1.00 63.91 665 ARG A CA 1
ATOM 4991 C C . ARG A 1 665 ? -11.831 21.201 19.704 1.00 63.91 665 ARG A C 1
ATOM 4993 O O . ARG A 1 665 ? -12.218 20.301 20.428 1.00 63.91 665 ARG A O 1
ATOM 5000 N N . GLU A 1 666 ? -12.145 21.231 18.412 1.00 72.06 666 GLU A N 1
ATOM 5001 C CA . GLU A 1 666 ? -13.013 20.205 17.815 1.00 72.06 666 GLU A CA 1
ATOM 5002 C C . GLU A 1 666 ? -12.303 18.861 17.553 1.00 72.06 666 GLU A C 1
ATOM 5004 O O . GLU A 1 666 ? -12.969 17.877 17.248 1.00 72.06 666 GLU A O 1
ATOM 5009 N N . TRP A 1 667 ? -10.973 18.783 17.658 1.00 71.19 667 TRP A N 1
ATOM 5010 C CA . TRP A 1 667 ? -10.204 17.559 17.392 1.00 71.19 667 TRP A CA 1
ATOM 5011 C C . TRP A 1 667 ? -9.092 17.382 18.429 1.00 71.19 667 TRP A C 1
ATOM 5013 O O . TRP A 1 667 ? -8.307 18.307 18.639 1.00 71.19 667 TRP A O 1
ATOM 5023 N N . LEU A 1 668 ? -9.021 16.205 19.060 1.00 71.12 668 LEU A N 1
ATOM 5024 C CA . LEU A 1 668 ? -7.991 15.889 20.058 1.00 71.12 668 LEU A CA 1
ATOM 5025 C C . LEU A 1 668 ? -6.665 15.530 19.381 1.00 71.12 668 LEU A C 1
ATOM 5027 O O . LEU A 1 668 ? -6.639 14.667 18.503 1.00 71.12 668 LEU A O 1
ATOM 5031 N N . THR A 1 669 ? -5.574 16.162 19.814 1.00 78.31 669 THR A N 1
ATOM 5032 C CA . THR A 1 669 ? -4.208 15.936 19.309 1.00 78.31 669 THR A CA 1
ATOM 5033 C C . THR A 1 669 ? -3.400 14.998 20.227 1.00 78.31 669 THR A C 1
ATOM 5035 O O . THR A 1 669 ? -3.809 14.755 21.366 1.00 78.31 669 THR A O 1
ATOM 5038 N N . PRO A 1 670 ? -2.221 14.486 19.804 1.00 72.00 670 PRO A N 1
ATOM 5039 C CA . PRO A 1 670 ? -1.354 13.678 20.672 1.00 72.00 670 PRO A CA 1
ATOM 5040 C C . PRO A 1 670 ? -0.958 14.379 21.973 1.00 72.00 670 PRO A C 1
ATOM 5042 O O . PRO A 1 670 ? -0.759 13.723 22.992 1.00 72.00 670 PRO A O 1
ATOM 5045 N N . VAL A 1 671 ? -0.833 15.709 21.933 1.00 80.19 671 VAL A N 1
ATOM 5046 C CA . VAL A 1 671 ? -0.467 16.530 23.093 1.00 80.19 671 VAL A CA 1
ATOM 5047 C C . VAL A 1 671 ? -1.636 16.631 24.066 1.00 80.19 671 VAL A C 1
ATOM 5049 O O . VAL A 1 671 ? -1.427 16.463 25.264 1.00 80.19 671 VAL A O 1
ATOM 5052 N N . ASP A 1 672 ? -2.860 16.823 23.559 1.00 80.31 672 ASP A N 1
ATOM 5053 C CA . ASP A 1 672 ? -4.068 16.841 24.396 1.00 80.31 672 ASP A CA 1
ATOM 5054 C C . ASP A 1 672 ? -4.252 15.493 25.117 1.00 80.31 672 ASP A C 1
ATOM 5056 O O . ASP A 1 672 ? -4.587 15.460 26.299 1.00 80.31 672 ASP A O 1
ATOM 5060 N N . LEU A 1 673 ? -3.952 14.383 24.428 1.00 80.88 673 LEU A N 1
ATOM 5061 C CA . LEU A 1 673 ? -3.996 13.022 24.978 1.00 80.88 673 LEU A CA 1
ATOM 5062 C C . LEU A 1 673 ? -2.795 12.661 25.872 1.00 80.88 673 LEU A C 1
ATOM 5064 O O . LEU A 1 673 ? -2.806 11.601 26.497 1.00 80.88 673 LEU A O 1
ATOM 5068 N N . GLY A 1 674 ? -1.754 13.500 25.926 1.00 77.38 674 GLY A N 1
ATOM 5069 C CA . GLY A 1 674 ? -0.531 13.232 26.691 1.00 77.38 674 GLY A CA 1
ATOM 5070 C C . GLY A 1 674 ? 0.355 12.113 26.124 1.00 77.38 674 GLY A C 1
ATOM 5071 O O . GLY A 1 674 ? 1.159 11.547 26.858 1.00 77.38 674 GLY A O 1
ATOM 5072 N N . LEU A 1 675 ? 0.228 11.783 24.834 1.00 76.25 675 LEU A N 1
ATOM 5073 C CA . LEU A 1 675 ? 0.910 10.658 24.170 1.00 76.25 675 LEU A CA 1
ATOM 5074 C C . LEU A 1 675 ? 2.107 11.083 23.299 1.00 76.25 675 LEU A C 1
ATOM 5076 O O . LEU A 1 675 ? 2.630 10.297 22.510 1.00 76.25 675 LEU A O 1
ATOM 5080 N N . PHE A 1 676 ? 2.554 12.333 23.420 1.00 61.88 676 PHE A N 1
ATOM 5081 C CA . PHE A 1 676 ? 3.656 12.877 22.628 1.00 61.88 676 PHE A CA 1
ATOM 5082 C C . PHE A 1 676 ? 5.019 12.321 23.089 1.00 61.88 676 PHE A C 1
ATOM 5084 O O . PHE A 1 676 ? 5.448 12.569 24.215 1.00 61.88 676 PHE A O 1
ATOM 5091 N N . ARG A 1 677 ? 5.738 11.596 22.216 1.00 48.50 677 ARG A N 1
ATOM 5092 C CA . ARG A 1 677 ? 7.146 11.199 22.429 1.00 48.50 677 ARG A CA 1
ATOM 5093 C C . ARG A 1 677 ? 8.077 12.180 21.712 1.00 48.50 677 ARG A C 1
ATOM 5095 O O . ARG A 1 677 ? 8.435 11.976 20.559 1.00 48.50 677 ARG A O 1
ATOM 5102 N N . GLY A 1 678 ? 8.486 13.231 22.416 1.00 35.75 678 GLY A N 1
ATOM 5103 C CA . GLY A 1 678 ? 9.492 14.190 21.962 1.00 35.75 678 GLY A CA 1
ATOM 5104 C C . GLY A 1 678 ? 10.189 14.841 23.153 1.00 35.75 678 GLY A C 1
ATOM 5105 O O . GLY A 1 678 ? 9.537 15.159 24.141 1.00 35.75 678 GLY A O 1
ATOM 5106 N N . LEU A 1 679 ? 11.518 14.938 23.040 1.00 30.42 679 LEU A N 1
ATOM 5107 C CA . LEU A 1 679 ? 12.528 15.455 23.973 1.00 30.42 679 LEU A CA 1
ATOM 5108 C C . LEU A 1 679 ? 11.989 16.220 25.194 1.00 30.42 679 LEU A C 1
ATOM 5110 O O . LEU A 1 679 ? 11.431 17.309 25.073 1.00 30.42 679 LEU A O 1
ATOM 5114 N N . SER A 1 680 ? 12.280 15.683 26.384 1.00 30.14 680 SER A N 1
ATOM 5115 C CA . SER A 1 680 ? 12.287 16.495 27.600 1.00 30.14 680 SER A CA 1
ATOM 5116 C C . SER A 1 680 ? 13.221 17.699 27.373 1.00 30.14 680 SER A C 1
ATOM 5118 O O . SER A 1 680 ? 14.255 17.517 26.718 1.00 30.14 680 SER A O 1
ATOM 5120 N N . PRO A 1 681 ? 12.913 18.899 27.898 1.00 33.31 681 PRO A N 1
ATOM 5121 C CA . PRO A 1 681 ? 13.608 20.150 27.561 1.00 33.31 681 PRO A CA 1
ATOM 5122 C C . PRO A 1 681 ? 15.120 20.181 27.852 1.00 33.31 681 PRO A C 1
ATOM 5124 O O . PRO A 1 681 ? 15.777 21.164 27.529 1.00 33.31 681 PRO A O 1
ATOM 5127 N N . GLU A 1 682 ? 15.680 19.128 28.454 1.00 33.03 682 GLU A N 1
ATOM 5128 C CA . GLU A 1 682 ? 17.048 19.093 28.979 1.00 33.03 682 GLU A CA 1
ATOM 5129 C C . GLU A 1 682 ? 18.021 18.147 28.246 1.00 33.03 682 GLU A C 1
ATOM 5131 O O . GLU A 1 682 ? 19.144 17.964 28.699 1.00 33.03 682 GLU A O 1
ATOM 5136 N N . GLY A 1 683 ? 17.659 17.580 27.088 1.00 33.31 683 GLY A N 1
ATOM 5137 C CA . GLY A 1 683 ? 18.652 17.100 26.108 1.00 33.31 683 GLY A CA 1
ATOM 5138 C C . GLY A 1 683 ? 19.739 16.123 26.604 1.00 33.31 683 GLY A C 1
ATOM 5139 O O . GLY A 1 683 ? 20.922 16.364 26.378 1.00 33.31 683 GLY A O 1
ATOM 5140 N N . GLY A 1 684 ? 19.364 14.987 27.205 1.00 28.44 684 GLY A N 1
ATOM 5141 C CA . GLY A 1 684 ? 20.302 13.896 27.505 1.00 28.44 684 GLY A CA 1
ATOM 5142 C C . GLY A 1 684 ? 19.727 12.510 27.204 1.00 28.44 684 GLY A C 1
ATOM 5143 O O . GLY A 1 684 ? 18.684 12.141 27.738 1.00 28.44 684 GLY A O 1
ATOM 5144 N N . THR A 1 685 ? 20.418 11.722 26.377 1.00 31.38 685 THR A N 1
ATOM 5145 C CA . THR A 1 685 ? 20.174 10.277 26.175 1.00 31.38 685 THR A CA 1
ATOM 5146 C C . THR A 1 685 ? 21.239 9.443 26.895 1.00 31.38 685 THR A C 1
ATOM 5148 O O . THR A 1 685 ? 22.421 9.763 26.745 1.00 31.38 685 THR A O 1
ATOM 5151 N N . PRO A 1 686 ? 20.903 8.330 27.580 1.00 31.33 686 PRO A N 1
ATOM 5152 C CA . PRO A 1 686 ? 21.888 7.312 27.922 1.00 31.33 686 PRO A CA 1
ATOM 5153 C C . PRO A 1 686 ? 22.174 6.390 26.724 1.00 31.33 686 PRO A C 1
ATOM 5155 O O . PRO A 1 686 ? 21.279 5.992 25.983 1.00 31.33 686 PRO A O 1
ATOM 5158 N N . SER A 1 687 ? 23.458 6.073 26.578 1.00 33.97 687 SER A N 1
ATOM 5159 C CA . SER A 1 687 ? 24.129 5.296 25.530 1.00 33.97 687 SER A CA 1
ATOM 5160 C C . SER A 1 687 ? 24.247 3.805 25.878 1.00 33.97 687 SER A C 1
ATOM 5162 O O . SER A 1 687 ? 24.455 3.497 27.049 1.00 33.97 687 SER A O 1
ATOM 5164 N N . VAL A 1 688 ? 24.252 2.920 24.865 1.00 33.41 688 VAL A N 1
ATOM 5165 C CA . VAL A 1 688 ? 25.205 1.789 24.749 1.00 33.41 688 VAL A CA 1
ATOM 5166 C C . VAL A 1 688 ? 25.553 1.580 23.262 1.00 33.41 688 VAL A C 1
ATOM 5168 O O . VAL A 1 688 ? 24.668 1.551 22.411 1.00 33.41 688 VAL A O 1
ATOM 5171 N N . ALA A 1 689 ? 26.849 1.463 22.957 1.00 37.41 689 ALA A N 1
ATOM 5172 C CA . ALA A 1 689 ? 27.446 1.466 21.619 1.00 37.41 689 ALA A CA 1
ATOM 5173 C C . ALA A 1 689 ? 27.776 0.062 21.062 1.00 37.41 689 ALA A C 1
ATOM 5175 O O . ALA A 1 689 ? 28.127 -0.842 21.817 1.00 37.41 689 ALA A O 1
ATOM 5176 N N . ALA A 1 690 ? 27.793 -0.062 19.729 1.00 30.22 690 ALA A N 1
ATOM 5177 C CA . ALA A 1 690 ? 28.527 -1.078 18.962 1.00 30.22 690 ALA A CA 1
ATOM 5178 C C . ALA A 1 690 ? 29.239 -0.397 17.764 1.00 30.22 690 ALA A C 1
ATOM 5180 O O . ALA A 1 690 ? 28.753 0.638 17.297 1.00 30.22 690 ALA A O 1
ATOM 5181 N N . PRO A 1 691 ? 30.400 -0.902 17.292 1.00 35.47 691 PRO A N 1
ATOM 5182 C CA . PRO A 1 691 ? 31.227 -0.197 16.314 1.00 35.47 691 PRO A CA 1
ATOM 5183 C C . PRO A 1 691 ? 30.692 -0.296 14.868 1.00 35.47 691 PRO A C 1
ATOM 5185 O O . PRO A 1 691 ? 29.918 -1.202 14.556 1.00 35.47 691 PRO A O 1
ATOM 5188 N N . PRO A 1 692 ? 31.110 0.616 13.965 1.00 32.44 692 PRO A N 1
ATOM 5189 C CA . PRO A 1 692 ? 30.563 0.722 12.614 1.00 32.44 692 PRO A CA 1
ATOM 5190 C C . PRO A 1 692 ? 30.977 -0.425 11.682 1.00 32.44 692 PRO A C 1
ATOM 5192 O O . PRO A 1 692 ? 32.143 -0.792 11.576 1.00 32.44 692 PRO A O 1
ATOM 5195 N N . PHE A 1 693 ? 29.985 -0.889 10.928 1.00 30.36 693 PHE A N 1
ATOM 5196 C CA . PHE A 1 693 ? 29.969 -1.925 9.888 1.00 30.36 693 PHE A CA 1
ATOM 5197 C C . PHE A 1 693 ? 31.076 -1.851 8.809 1.00 30.36 693 PHE A C 1
ATOM 5199 O O . PHE A 1 693 ? 31.404 -2.860 8.186 1.00 30.36 693 PHE A O 1
ATOM 5206 N N . LEU A 1 694 ? 31.686 -0.685 8.588 1.00 27.45 694 LEU A N 1
ATOM 5207 C CA . LEU A 1 694 ? 32.553 -0.431 7.428 1.00 27.45 694 LEU A CA 1
ATOM 5208 C C . LEU A 1 694 ? 33.934 -1.104 7.479 1.00 27.45 694 LEU A C 1
ATOM 5210 O O . LEU A 1 694 ? 34.633 -1.126 6.469 1.00 27.45 694 LEU A O 1
ATOM 5214 N N . THR A 1 695 ? 34.331 -1.691 8.607 1.00 32.81 695 THR A N 1
ATOM 5215 C CA . THR A 1 695 ? 35.650 -2.329 8.754 1.00 32.81 695 THR A CA 1
ATOM 5216 C C . THR A 1 695 ? 35.664 -3.829 8.437 1.00 32.81 695 THR A C 1
ATOM 5218 O O . THR A 1 695 ? 36.745 -4.401 8.337 1.00 32.81 695 THR A O 1
ATOM 5221 N N . ALA A 1 696 ? 34.506 -4.480 8.257 1.00 35.28 696 ALA A N 1
ATOM 5222 C CA . ALA A 1 696 ? 34.422 -5.944 8.127 1.00 35.28 696 ALA A CA 1
ATOM 5223 C C . ALA A 1 696 ? 34.269 -6.472 6.685 1.00 35.28 696 ALA A C 1
ATOM 5225 O O . ALA A 1 696 ? 34.490 -7.656 6.450 1.00 35.28 696 ALA A O 1
ATOM 5226 N N . ALA A 1 697 ? 33.911 -5.633 5.707 1.00 29.16 697 ALA A N 1
ATOM 5227 C CA . ALA A 1 697 ? 33.499 -6.117 4.381 1.00 29.16 697 ALA A CA 1
ATOM 5228 C C . ALA A 1 697 ? 34.618 -6.174 3.314 1.00 29.16 697 ALA A C 1
ATOM 5230 O O . ALA A 1 697 ? 34.426 -6.768 2.257 1.00 29.16 697 ALA A O 1
ATOM 5231 N N . ASN A 1 698 ? 35.805 -5.612 3.569 1.00 29.41 698 ASN A N 1
ATOM 5232 C CA . ASN A 1 698 ? 36.837 -5.414 2.537 1.00 29.41 698 ASN A CA 1
ATOM 5233 C C . ASN A 1 698 ? 37.851 -6.565 2.370 1.00 29.41 698 ASN A C 1
ATOM 5235 O O . ASN A 1 698 ? 38.994 -6.327 1.984 1.00 29.41 698 ASN A O 1
ATOM 5239 N N . SER A 1 699 ? 37.494 -7.823 2.648 1.00 30.50 699 SER A N 1
ATOM 5240 C CA . SER A 1 699 ? 38.477 -8.922 2.532 1.00 30.50 699 SER A CA 1
ATOM 5241 C C . SER A 1 699 ? 37.999 -10.224 1.885 1.00 30.50 699 SER A C 1
ATOM 5243 O O . SER A 1 699 ? 38.756 -11.187 1.924 1.00 30.50 699 SER A O 1
ATOM 5245 N N . ALA A 1 700 ? 36.817 -10.291 1.253 1.00 32.12 700 ALA A N 1
ATOM 5246 C CA . ALA A 1 700 ? 36.273 -11.599 0.845 1.00 32.12 700 ALA A CA 1
ATOM 5247 C C . ALA A 1 700 ? 35.755 -11.780 -0.600 1.00 32.12 700 ALA A C 1
ATOM 5249 O O . ALA A 1 700 ? 35.331 -12.885 -0.910 1.00 32.12 700 ALA A O 1
ATOM 5250 N N . ALA A 1 701 ? 35.794 -10.800 -1.511 1.00 27.05 701 ALA A N 1
ATOM 5251 C CA . ALA A 1 701 ? 35.120 -10.953 -2.818 1.00 27.05 701 ALA A CA 1
ATOM 5252 C C . ALA A 1 701 ? 36.018 -10.719 -4.047 1.00 27.05 701 ALA A C 1
ATOM 5254 O O . ALA A 1 701 ? 35.720 -9.883 -4.897 1.00 27.05 701 ALA A O 1
ATOM 5255 N N . ALA A 1 702 ? 37.111 -11.478 -4.163 1.00 31.38 702 ALA A N 1
ATOM 5256 C CA . ALA A 1 702 ? 37.877 -11.589 -5.405 1.00 31.38 702 ALA A CA 1
ATOM 5257 C C . ALA A 1 702 ? 37.753 -13.012 -5.995 1.00 31.38 702 ALA A C 1
ATOM 5259 O O . ALA A 1 702 ? 38.197 -13.965 -5.360 1.00 31.38 702 ALA A O 1
ATOM 5260 N N . ALA A 1 703 ? 37.225 -13.080 -7.233 1.00 39.38 703 ALA A N 1
ATOM 5261 C CA . ALA A 1 703 ? 37.254 -14.161 -8.246 1.00 39.38 703 ALA A CA 1
ATOM 5262 C C . ALA A 1 703 ? 36.031 -15.110 -8.394 1.00 39.38 703 ALA A C 1
ATOM 5264 O O . ALA A 1 703 ? 35.739 -15.863 -7.473 1.00 39.38 703 ALA A O 1
ATOM 5265 N N . LEU A 1 704 ? 35.411 -15.123 -9.602 1.00 25.98 704 LEU A N 1
ATOM 5266 C CA . LEU A 1 704 ? 34.892 -16.272 -10.406 1.00 25.98 704 LEU A CA 1
ATOM 5267 C C . LEU A 1 704 ? 34.420 -15.794 -11.836 1.00 25.98 704 LEU A C 1
ATOM 5269 O O . LEU A 1 704 ? 34.190 -14.594 -11.982 1.00 25.98 704 LEU A O 1
ATOM 5273 N N . PRO A 1 705 ? 34.327 -16.659 -12.889 1.00 37.38 705 PRO A N 1
ATOM 5274 C CA . PRO A 1 705 ? 34.316 -16.301 -14.336 1.00 37.38 705 PRO A CA 1
ATOM 5275 C C . PRO A 1 705 ? 32.982 -16.500 -15.128 1.00 37.38 705 PRO A C 1
ATOM 5277 O O . PRO A 1 705 ? 32.125 -17.275 -14.715 1.00 37.38 705 PRO A O 1
ATOM 5280 N N . ASP A 1 706 ? 32.850 -15.839 -16.300 1.00 28.52 706 ASP A N 1
ATOM 5281 C CA . ASP A 1 706 ? 31.664 -15.739 -17.204 1.00 28.52 706 ASP A CA 1
ATOM 5282 C C . ASP A 1 706 ? 31.290 -17.010 -18.034 1.00 28.52 706 ASP A C 1
ATOM 5284 O O . ASP A 1 706 ? 32.166 -17.721 -18.530 1.00 28.52 706 ASP A O 1
ATOM 5288 N N . TYR A 1 707 ? 29.983 -17.250 -18.288 1.00 33.44 707 TYR A N 1
ATOM 5289 C CA . TYR A 1 707 ? 29.396 -18.369 -19.079 1.00 33.44 707 TYR A CA 1
ATOM 5290 C C . TYR A 1 707 ? 28.779 -17.909 -20.426 1.00 33.44 707 TYR A C 1
ATOM 5292 O O . TYR A 1 707 ? 28.128 -16.867 -20.495 1.00 33.44 707 TYR A O 1
ATOM 5300 N N . THR A 1 708 ? 28.921 -18.703 -21.504 1.00 35.19 708 THR A N 1
ATOM 5301 C CA . THR A 1 708 ? 28.285 -18.458 -22.823 1.00 35.19 708 THR A CA 1
ATOM 5302 C C . THR A 1 708 ? 27.592 -19.720 -23.367 1.00 35.19 708 THR A C 1
ATOM 5304 O O . THR A 1 708 ? 28.229 -20.772 -23.400 1.00 35.19 708 THR A O 1
ATOM 5307 N N . PRO A 1 709 ? 26.317 -19.641 -23.815 1.00 39.19 709 PRO A N 1
ATOM 5308 C CA . PRO A 1 709 ? 25.572 -20.818 -24.254 1.00 39.19 709 PRO A CA 1
ATOM 5309 C C . PRO A 1 709 ? 25.918 -21.228 -25.694 1.00 39.19 709 PRO A C 1
ATOM 5311 O O . PRO A 1 709 ? 26.034 -20.405 -26.605 1.00 39.19 709 PRO A O 1
ATOM 5314 N N . SER A 1 710 ? 26.045 -22.530 -25.895 1.00 70.50 710 SER A N 1
ATOM 5315 C CA . SER A 1 710 ? 26.414 -23.227 -27.123 1.00 70.50 710 SER A CA 1
ATOM 5316 C C . SER A 1 710 ? 25.240 -23.433 -28.095 1.00 70.50 710 SER A C 1
ATOM 5318 O O . SER A 1 710 ? 24.064 -23.403 -27.728 1.00 70.50 710 SER A O 1
ATOM 5320 N N . THR A 1 711 ? 25.548 -23.724 -29.365 1.00 73.19 711 THR A N 1
ATOM 5321 C CA . THR A 1 711 ? 24.555 -24.048 -30.413 1.00 73.19 711 THR A CA 1
ATOM 5322 C C . THR A 1 711 ? 23.693 -25.264 -30.066 1.00 73.19 711 THR A C 1
ATOM 5324 O O . THR A 1 711 ? 22.547 -25.354 -30.506 1.00 73.19 711 THR A O 1
ATOM 5327 N N . LEU A 1 712 ? 24.218 -26.177 -29.246 1.00 77.31 712 LEU A N 1
ATOM 5328 C CA . LEU A 1 712 ? 23.490 -27.348 -28.772 1.00 77.31 712 LEU A CA 1
ATOM 5329 C C . LEU A 1 712 ? 22.466 -26.982 -27.684 1.00 77.31 712 LEU A C 1
ATOM 5331 O O . LEU A 1 712 ? 21.333 -27.448 -27.755 1.00 77.31 712 LEU A O 1
ATOM 5335 N N . GLU A 1 713 ? 22.821 -26.096 -26.748 1.00 67.56 713 GLU A N 1
ATOM 5336 C CA . GLU A 1 713 ? 21.888 -25.574 -25.734 1.00 67.56 713 GLU A CA 1
ATOM 5337 C C . GLU A 1 713 ? 20.765 -24.750 -26.382 1.00 67.56 713 GLU A C 1
ATOM 5339 O O . GLU A 1 713 ? 19.604 -24.856 -25.997 1.00 67.56 713 GLU A O 1
ATOM 5344 N N . MET A 1 714 ? 21.070 -23.990 -27.440 1.00 62.78 714 MET A N 1
ATOM 5345 C CA . MET A 1 714 ? 20.039 -23.288 -28.218 1.00 62.78 714 MET A CA 1
ATOM 5346 C C . MET A 1 714 ? 19.110 -24.246 -28.984 1.00 62.78 714 MET A C 1
ATOM 5348 O O . MET A 1 714 ? 17.912 -23.978 -29.104 1.00 62.78 714 MET A O 1
ATOM 5352 N N . LEU A 1 715 ? 19.635 -25.359 -29.513 1.00 77.88 715 LEU A N 1
ATOM 5353 C CA . LEU A 1 715 ? 18.836 -26.374 -30.208 1.00 77.88 715 LEU A CA 1
ATOM 5354 C C . LEU A 1 715 ? 17.897 -27.122 -29.253 1.00 77.88 715 LEU A C 1
ATOM 5356 O O . LEU A 1 715 ? 16.751 -27.380 -29.623 1.00 77.88 715 LEU A O 1
ATOM 5360 N N . ASP A 1 716 ? 18.355 -27.417 -28.036 1.00 75.88 716 ASP A N 1
ATOM 5361 C CA . ASP A 1 716 ? 17.543 -28.048 -26.992 1.00 75.88 716 ASP A CA 1
ATOM 5362 C C . ASP A 1 716 ? 16.282 -27.227 -26.684 1.00 75.88 716 ASP A C 1
ATOM 5364 O O . ASP A 1 716 ? 15.158 -27.733 -26.758 1.00 75.88 716 ASP A O 1
ATOM 5368 N N . VAL A 1 717 ? 16.452 -25.916 -26.490 1.00 65.62 717 VAL A N 1
ATOM 5369 C CA . VAL A 1 717 ? 15.338 -24.983 -26.268 1.00 65.62 717 VAL A CA 1
ATOM 5370 C C . VAL A 1 717 ? 14.359 -24.978 -27.450 1.00 65.62 717 VAL A C 1
ATOM 5372 O O . VAL A 1 717 ? 13.147 -25.087 -27.248 1.00 65.62 717 VAL A O 1
ATOM 5375 N N . ALA A 1 718 ? 14.861 -24.911 -28.688 1.00 74.12 718 ALA A N 1
ATOM 5376 C CA . ALA A 1 718 ? 14.017 -24.864 -29.884 1.00 74.12 718 ALA A CA 1
ATOM 5377 C C . ALA A 1 718 ? 13.205 -26.155 -30.105 1.00 74.12 718 ALA A C 1
ATOM 5379 O O . ALA A 1 718 ? 12.075 -26.106 -30.603 1.00 74.12 718 ALA A O 1
ATOM 5380 N N . LEU A 1 719 ? 13.754 -27.319 -29.741 1.00 78.88 719 LEU A N 1
ATOM 5381 C CA . LEU A 1 719 ? 13.028 -28.590 -29.807 1.00 78.88 719 LEU A CA 1
ATOM 5382 C C . LEU A 1 719 ? 11.920 -28.653 -28.750 1.00 78.88 719 LEU A C 1
ATOM 5384 O O . LEU A 1 719 ? 10.805 -29.064 -29.082 1.00 78.88 719 LEU A O 1
ATOM 5388 N N . GLY A 1 720 ? 12.186 -28.181 -27.530 1.00 72.88 720 GLY A N 1
ATOM 5389 C CA . GLY A 1 720 ? 11.172 -28.061 -26.482 1.00 72.88 720 GLY A CA 1
ATOM 5390 C C . GLY A 1 720 ? 9.999 -27.163 -26.890 1.00 72.88 720 GLY A C 1
ATOM 5391 O O . GLY A 1 720 ? 8.839 -27.538 -26.723 1.00 72.88 720 GLY A O 1
ATOM 5392 N N . GLU A 1 721 ? 10.266 -26.009 -27.503 1.00 70.75 721 GLU A N 1
ATOM 5393 C CA . GLU A 1 721 ? 9.212 -25.119 -28.013 1.00 70.75 721 GLU A CA 1
ATOM 5394 C C . GLU A 1 721 ? 8.369 -25.773 -29.117 1.00 70.75 721 GLU A C 1
ATOM 5396 O O . GLU A 1 721 ? 7.136 -25.665 -29.109 1.00 70.75 721 GLU A O 1
ATOM 5401 N N . ALA A 1 722 ? 9.009 -26.505 -30.036 1.00 81.31 722 ALA A N 1
ATOM 5402 C CA . ALA A 1 722 ? 8.317 -27.215 -31.108 1.00 81.31 722 ALA A CA 1
ATOM 5403 C C . ALA A 1 722 ? 7.360 -28.296 -30.568 1.00 81.31 722 ALA A C 1
ATOM 5405 O O . ALA A 1 722 ? 6.251 -28.443 -31.093 1.00 81.31 722 ALA A O 1
ATOM 5406 N N . VAL A 1 723 ? 7.747 -29.021 -29.508 1.00 82.75 723 VAL A N 1
ATOM 5407 C CA . VAL A 1 723 ? 6.879 -30.006 -28.836 1.00 82.75 723 VAL A CA 1
ATOM 5408 C C . VAL A 1 723 ? 5.693 -29.317 -28.161 1.00 82.75 723 VAL A C 1
ATOM 5410 O O . VAL A 1 723 ? 4.547 -29.679 -28.431 1.00 82.75 723 VAL A O 1
ATOM 5413 N N . ASN A 1 724 ? 5.929 -28.279 -27.359 1.00 78.25 724 ASN A N 1
ATOM 5414 C CA . ASN A 1 724 ? 4.866 -27.538 -26.674 1.00 78.25 724 ASN A CA 1
ATOM 5415 C C . ASN A 1 724 ? 3.832 -26.959 -27.661 1.00 78.25 724 ASN A C 1
ATOM 5417 O O . ASN A 1 724 ? 2.617 -27.100 -27.487 1.00 78.25 724 ASN A O 1
ATOM 5421 N N . GLN A 1 725 ? 4.293 -26.354 -28.757 1.00 74.56 725 GLN A N 1
ATOM 5422 C CA . GLN A 1 725 ? 3.402 -25.776 -29.761 1.00 74.56 725 GLN A CA 1
ATOM 5423 C C . GLN A 1 725 ? 2.607 -26.850 -30.525 1.00 74.56 725 GLN A C 1
ATOM 5425 O O . GLN A 1 725 ? 1.440 -26.634 -30.876 1.00 74.56 725 GLN A O 1
ATOM 5430 N N . LEU A 1 726 ? 3.196 -28.030 -30.731 1.00 82.75 726 LEU A N 1
ATOM 5431 C CA . LEU A 1 726 ? 2.505 -29.189 -31.287 1.00 82.75 726 LEU A CA 1
ATOM 5432 C C . LEU A 1 726 ? 1.363 -29.653 -30.368 1.00 82.75 726 LEU A C 1
ATOM 5434 O O . LEU A 1 726 ? 0.245 -29.863 -30.847 1.00 82.75 726 LEU A O 1
ATOM 5438 N N . LEU A 1 727 ? 1.609 -29.740 -29.056 1.00 82.06 727 LEU A N 1
ATOM 5439 C CA . LEU A 1 727 ? 0.603 -30.134 -28.061 1.00 82.06 727 LEU A CA 1
ATOM 5440 C C . LEU A 1 727 ? -0.575 -29.152 -28.012 1.00 82.06 727 LEU A C 1
ATOM 5442 O O . LEU A 1 727 ? -1.733 -29.571 -28.017 1.00 82.06 727 LEU A O 1
ATOM 5446 N N . ARG A 1 728 ? -0.294 -27.843 -28.054 1.00 75.06 728 ARG A N 1
ATOM 5447 C CA . ARG A 1 728 ? -1.321 -26.784 -28.047 1.00 75.06 728 ARG A CA 1
ATOM 5448 C C . ARG A 1 728 ? -2.199 -26.790 -29.294 1.00 75.06 728 ARG A C 1
ATOM 5450 O O . ARG A 1 728 ? -3.402 -26.571 -29.207 1.00 75.06 728 ARG A O 1
ATOM 5457 N N . THR A 1 729 ? -1.604 -27.038 -30.457 1.00 76.75 729 THR A N 1
ATOM 5458 C CA . THR A 1 729 ? -2.321 -27.017 -31.743 1.00 76.75 729 THR A CA 1
ATOM 5459 C C . THR A 1 729 ? -2.996 -28.347 -32.079 1.00 76.75 729 THR A C 1
ATOM 5461 O O . THR A 1 729 ? -3.714 -28.425 -33.075 1.00 76.75 729 THR A O 1
ATOM 5464 N N . ARG A 1 730 ? -2.767 -29.397 -31.270 1.00 69.38 730 ARG A N 1
ATOM 5465 C CA . ARG A 1 730 ? -3.171 -30.793 -31.534 1.00 69.38 730 ARG A CA 1
ATOM 5466 C C . ARG A 1 730 ? -2.781 -31.282 -32.936 1.00 69.38 730 ARG A C 1
ATOM 5468 O O . ARG A 1 730 ? -3.401 -32.190 -33.489 1.00 69.38 730 ARG A O 1
ATOM 5475 N N . ALA A 1 731 ? -1.749 -30.689 -33.533 1.00 65.62 731 ALA A N 1
ATOM 5476 C CA . ALA A 1 731 ? -1.302 -31.039 -34.869 1.00 65.62 731 ALA A CA 1
ATOM 5477 C C . ALA A 1 731 ? -0.434 -32.301 -34.800 1.00 65.62 731 ALA A C 1
ATOM 5479 O O . ALA A 1 731 ? 0.666 -32.273 -34.266 1.00 65.62 731 ALA A O 1
ATOM 5480 N N . ALA A 1 732 ? -0.873 -33.424 -35.367 1.00 65.50 732 ALA A N 1
ATOM 5481 C CA . ALA A 1 732 ? -0.034 -34.622 -35.416 1.00 65.50 732 ALA A CA 1
ATOM 5482 C C . ALA A 1 732 ? 1.091 -34.446 -36.457 1.00 65.50 732 ALA A C 1
ATOM 5484 O O . ALA A 1 732 ? 0.886 -34.679 -37.651 1.00 65.50 732 ALA A O 1
ATOM 5485 N N . LYS A 1 733 ? 2.279 -34.006 -36.022 1.00 81.00 733 LYS A N 1
ATOM 5486 C CA . LYS A 1 733 ? 3.488 -33.911 -36.859 1.00 81.00 733 LYS A CA 1
ATOM 5487 C C . LYS A 1 733 ? 4.587 -34.846 -36.333 1.00 81.00 733 LYS A C 1
ATOM 5489 O O . LYS A 1 733 ? 4.818 -34.870 -35.126 1.00 81.00 733 LYS A O 1
ATOM 5494 N N . PRO A 1 734 ? 5.283 -35.593 -37.208 1.00 87.31 734 PRO A N 1
ATOM 5495 C CA . PRO A 1 734 ? 6.341 -36.509 -36.795 1.00 87.31 734 PRO A CA 1
ATOM 5496 C C . PRO A 1 734 ? 7.665 -35.749 -36.637 1.00 87.31 734 PRO A C 1
ATOM 5498 O O . PRO A 1 734 ? 8.563 -35.866 -37.474 1.00 87.31 734 PRO A O 1
ATOM 5501 N N . LEU A 1 735 ? 7.774 -34.938 -35.581 1.00 91.12 735 LEU A N 1
ATOM 5502 C CA . LEU A 1 735 ? 8.952 -34.105 -35.313 1.00 91.12 735 LEU A CA 1
ATOM 5503 C C . LEU A 1 735 ? 10.241 -34.931 -35.256 1.00 91.12 735 LEU A C 1
ATOM 5505 O O . LEU A 1 735 ? 11.254 -34.501 -35.796 1.00 91.12 735 LEU A O 1
ATOM 5509 N N . GLY A 1 736 ? 10.194 -36.147 -34.703 1.00 91.00 736 GLY A N 1
ATOM 5510 C CA . GLY A 1 736 ? 11.363 -37.033 -34.688 1.00 91.00 736 GLY A CA 1
ATOM 5511 C C . GLY A 1 736 ? 11.823 -37.463 -36.086 1.00 91.00 736 GLY A C 1
ATOM 5512 O O . GLY A 1 736 ? 13.016 -37.484 -36.362 1.00 91.00 736 GLY A O 1
ATOM 5513 N N . THR A 1 737 ? 10.900 -37.715 -37.018 1.00 91.81 737 THR A N 1
ATOM 5514 C CA . THR A 1 737 ? 11.270 -37.994 -38.417 1.00 91.81 737 THR A CA 1
ATOM 5515 C C . THR A 1 737 ? 11.830 -36.750 -39.102 1.00 91.81 737 THR A C 1
ATOM 5517 O O . THR A 1 737 ? 12.732 -36.843 -39.927 1.00 91.81 737 THR A O 1
ATOM 5520 N N . TRP A 1 738 ? 11.305 -35.569 -38.776 1.00 93.25 738 TRP A N 1
ATOM 5521 C CA . TRP A 1 738 ? 11.787 -34.316 -39.352 1.00 93.25 738 TRP A CA 1
ATOM 5522 C C . TRP A 1 738 ? 13.174 -33.919 -38.840 1.00 93.25 738 TRP A C 1
ATOM 5524 O O . TRP A 1 738 ? 13.946 -33.331 -39.602 1.00 93.25 738 TRP A O 1
ATOM 5534 N N . LEU A 1 739 ? 13.486 -34.281 -37.592 1.00 93.69 739 LEU A N 1
ATOM 5535 C CA . LEU A 1 739 ? 14.810 -34.196 -36.977 1.00 93.69 739 LEU A CA 1
ATOM 5536 C C . LEU A 1 739 ? 15.828 -35.027 -37.748 1.00 93.69 739 LEU A C 1
ATOM 5538 O O . LEU A 1 739 ? 16.835 -34.488 -38.206 1.00 93.69 739 LEU A O 1
ATOM 5542 N N . ASP A 1 740 ? 15.516 -36.303 -37.965 1.00 91.75 740 ASP A N 1
ATOM 5543 C CA . ASP A 1 740 ? 16.373 -37.217 -38.715 1.00 91.75 740 ASP A CA 1
ATOM 5544 C C . ASP A 1 740 ? 16.593 -36.721 -40.150 1.00 91.75 740 ASP A C 1
ATOM 5546 O O . ASP A 1 740 ? 17.727 -36.645 -40.626 1.00 91.75 740 ASP A O 1
ATOM 5550 N N . ASP A 1 741 ? 15.508 -36.334 -40.828 1.00 93.69 741 ASP A N 1
ATOM 5551 C CA . ASP A 1 741 ? 15.549 -35.847 -42.204 1.00 93.69 741 ASP A CA 1
ATOM 5552 C C . ASP A 1 741 ? 16.441 -34.594 -42.335 1.00 93.69 741 ASP A C 1
ATOM 5554 O O . ASP A 1 741 ? 17.247 -34.507 -43.263 1.00 93.69 741 ASP A O 1
ATOM 5558 N N . GLU A 1 742 ? 16.322 -33.612 -41.430 1.00 94.12 742 GLU A N 1
ATOM 5559 C CA . GLU A 1 742 ? 17.152 -32.399 -41.490 1.00 94.12 742 GLU A CA 1
ATOM 5560 C C . GLU A 1 742 ? 18.609 -32.656 -41.136 1.00 94.12 742 GLU A C 1
ATOM 5562 O O . GLU A 1 742 ? 19.485 -32.062 -41.761 1.00 94.12 742 GLU A O 1
ATOM 5567 N N . LEU A 1 743 ? 18.886 -33.553 -40.190 1.00 92.38 743 LEU A N 1
ATOM 5568 C CA . LEU A 1 743 ? 20.253 -33.909 -39.835 1.00 92.38 743 LEU A CA 1
ATOM 5569 C C . LEU A 1 743 ? 20.978 -34.578 -41.015 1.00 92.38 743 LEU A C 1
ATOM 5571 O O . LEU A 1 743 ? 22.127 -34.244 -41.311 1.00 92.38 743 LEU A O 1
ATOM 5575 N N . VAL A 1 744 ? 20.291 -35.470 -41.738 1.00 91.94 744 VAL A N 1
ATOM 5576 C CA . VAL A 1 744 ? 20.841 -36.129 -42.933 1.00 91.94 744 VAL A CA 1
ATOM 5577 C C . VAL A 1 744 ? 21.108 -35.124 -44.054 1.00 91.94 744 VAL A C 1
ATOM 5579 O O . VAL A 1 744 ? 22.173 -35.166 -44.674 1.00 91.94 744 VAL A O 1
ATOM 5582 N N . VAL A 1 745 ? 20.178 -34.196 -44.299 1.00 92.00 745 VAL A N 1
ATOM 5583 C CA . VAL A 1 745 ? 20.361 -33.142 -45.310 1.00 92.00 745 VAL A CA 1
ATOM 5584 C C . VAL A 1 745 ? 21.504 -32.203 -44.918 1.00 92.00 745 VAL A C 1
ATOM 5586 O O . VAL A 1 745 ? 22.374 -31.934 -45.737 1.00 92.00 745 VAL A O 1
ATOM 5589 N N . ALA A 1 746 ? 21.564 -31.768 -43.659 1.00 91.94 746 ALA A N 1
ATOM 5590 C CA . ALA A 1 746 ? 22.622 -30.895 -43.160 1.00 91.94 746 ALA A CA 1
ATOM 5591 C C . ALA A 1 746 ? 24.015 -31.533 -43.280 1.00 91.94 746 ALA A C 1
ATOM 5593 O O . ALA A 1 746 ? 24.978 -30.854 -43.635 1.00 91.94 746 ALA A O 1
ATOM 5594 N N . ALA A 1 747 ? 24.129 -32.837 -43.013 1.00 90.44 747 ALA A N 1
ATOM 5595 C CA . ALA A 1 747 ? 25.385 -33.558 -43.170 1.00 90.44 747 ALA A CA 1
ATOM 5596 C C . ALA A 1 747 ? 25.812 -33.639 -44.644 1.00 90.44 747 ALA A C 1
ATOM 5598 O O . ALA A 1 747 ? 26.977 -33.408 -44.954 1.00 90.44 747 ALA A O 1
ATOM 5599 N N . ARG A 1 748 ? 24.886 -33.907 -45.572 1.00 90.56 748 ARG A N 1
ATOM 5600 C CA . ARG A 1 748 ? 25.193 -33.880 -47.013 1.00 90.56 748 ARG A CA 1
ATOM 5601 C C . ARG A 1 748 ? 25.643 -32.501 -47.484 1.00 90.56 748 ARG A C 1
ATOM 5603 O O . ARG A 1 748 ? 26.665 -32.403 -48.161 1.00 90.56 748 ARG A O 1
ATOM 5610 N N . ASP A 1 749 ? 24.923 -31.461 -47.064 1.00 89.44 749 ASP A N 1
ATOM 5611 C CA . ASP A 1 749 ? 25.240 -30.068 -47.382 1.00 89.44 749 ASP A CA 1
ATOM 5612 C C . ASP A 1 749 ? 26.651 -29.713 -46.876 1.00 89.44 749 ASP A C 1
ATOM 5614 O O . ASP A 1 749 ? 27.457 -29.137 -47.610 1.00 89.44 749 ASP A O 1
ATOM 5618 N N . ARG A 1 750 ? 26.995 -30.118 -45.641 1.00 88.62 750 ARG A N 1
ATOM 5619 C CA . ARG A 1 750 ? 28.321 -29.886 -45.044 1.00 88.62 750 ARG A CA 1
ATOM 5620 C C . ARG A 1 750 ? 29.450 -30.494 -45.870 1.00 88.62 750 ARG A C 1
ATOM 5622 O O . ARG A 1 750 ? 30.481 -29.852 -46.058 1.00 88.62 750 ARG A O 1
ATOM 5629 N N . TYR A 1 751 ? 29.265 -31.722 -46.338 1.00 88.62 751 TYR A N 1
ATOM 5630 C CA . TYR A 1 751 ? 30.285 -32.456 -47.084 1.00 88.62 751 TYR A CA 1
ATOM 5631 C C . TYR A 1 751 ? 30.147 -32.301 -48.605 1.00 88.62 751 TYR A C 1
ATOM 5633 O O . TYR A 1 751 ? 30.766 -33.061 -49.342 1.00 88.62 751 TYR A O 1
ATOM 5641 N N . ARG A 1 752 ? 29.378 -31.308 -49.087 1.00 84.81 752 ARG A N 1
ATOM 5642 C CA . ARG A 1 752 ? 29.186 -31.006 -50.520 1.00 84.81 752 ARG A CA 1
ATOM 5643 C C . ARG A 1 752 ? 28.848 -32.255 -51.345 1.00 84.81 752 ARG A C 1
ATOM 5645 O O . ARG A 1 752 ? 29.445 -32.492 -52.391 1.00 84.81 752 ARG A O 1
ATOM 5652 N N . ASP A 1 753 ? 27.927 -33.067 -50.830 1.00 78.12 753 ASP A N 1
ATOM 5653 C CA . ASP A 1 753 ? 27.493 -34.341 -51.418 1.00 78.12 753 ASP A CA 1
ATOM 5654 C C . ASP A 1 753 ? 28.534 -35.480 -51.467 1.00 78.12 753 ASP A C 1
ATOM 5656 O O . ASP A 1 753 ? 28.256 -36.533 -52.049 1.00 78.12 753 ASP A O 1
ATOM 5660 N N . ASP A 1 754 ? 29.674 -35.367 -50.771 1.00 86.62 754 ASP A N 1
ATOM 5661 C CA . ASP A 1 754 ? 30.512 -36.533 -50.459 1.00 86.62 754 ASP A CA 1
ATOM 5662 C C . ASP A 1 754 ? 29.779 -37.472 -49.484 1.00 86.62 754 ASP A C 1
ATOM 5664 O O . ASP A 1 754 ? 29.734 -37.277 -48.262 1.00 86.62 754 ASP A O 1
ATOM 5668 N N . MET A 1 755 ? 29.219 -38.542 -50.047 1.00 83.31 755 MET A N 1
ATOM 5669 C CA . MET A 1 755 ? 28.446 -39.546 -49.317 1.00 83.31 755 MET A CA 1
ATOM 5670 C C . MET A 1 755 ? 29.280 -40.302 -48.281 1.00 83.31 755 MET A C 1
ATOM 5672 O O . MET A 1 755 ? 28.731 -40.749 -47.272 1.00 83.31 755 MET A O 1
ATOM 5676 N N . ALA A 1 756 ? 30.590 -40.461 -48.495 1.00 84.25 756 ALA A N 1
ATOM 5677 C CA . ALA A 1 756 ? 31.464 -41.134 -47.540 1.00 84.25 756 ALA A CA 1
ATOM 5678 C C . ALA A 1 756 ? 31.785 -40.229 -46.340 1.00 84.25 756 ALA A C 1
ATOM 5680 O O . ALA A 1 756 ? 31.849 -40.709 -45.204 1.00 84.25 756 ALA A O 1
ATOM 5681 N N . GLY A 1 757 ? 31.952 -38.924 -46.567 1.00 85.62 757 GLY A N 1
ATOM 5682 C CA . GLY A 1 757 ? 32.081 -37.906 -45.521 1.00 85.62 757 GLY A CA 1
ATOM 5683 C C . GLY A 1 757 ? 30.817 -37.777 -44.669 1.00 85.62 757 GLY A C 1
ATOM 5684 O O . GLY A 1 757 ? 30.876 -37.946 -43.449 1.00 85.62 757 GLY A O 1
ATOM 5685 N N . ALA A 1 758 ? 29.658 -37.592 -45.306 1.00 87.06 758 ALA A N 1
ATOM 5686 C CA . ALA A 1 758 ? 28.378 -37.470 -44.605 1.00 87.06 758 ALA A CA 1
ATOM 5687 C C . ALA A 1 758 ? 28.013 -38.741 -43.814 1.00 87.06 758 ALA A C 1
ATOM 5689 O O . ALA A 1 758 ? 27.544 -38.657 -42.679 1.00 87.06 758 ALA A O 1
A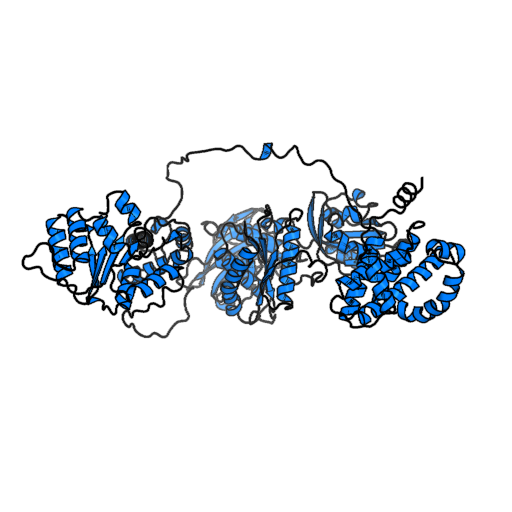TOM 5690 N N . ALA A 1 759 ? 28.272 -39.930 -44.371 1.00 88.50 759 ALA A N 1
ATOM 5691 C CA . ALA A 1 759 ? 28.018 -41.193 -43.678 1.00 88.50 759 ALA A CA 1
ATOM 5692 C C . ALA A 1 759 ? 28.920 -41.398 -42.458 1.00 88.50 759 ALA A C 1
ATOM 5694 O O . ALA A 1 759 ? 28.439 -41.888 -41.435 1.00 88.50 759 ALA A O 1
ATOM 5695 N N . ARG A 1 760 ? 30.194 -40.987 -42.544 1.00 88.31 760 ARG A N 1
ATOM 5696 C CA . ARG A 1 760 ? 31.104 -41.001 -41.393 1.00 88.31 760 ARG A CA 1
ATOM 5697 C C . ARG A 1 760 ? 30.610 -40.088 -40.282 1.00 88.31 760 ARG A C 1
ATOM 5699 O O . ARG A 1 760 ? 30.550 -40.552 -39.157 1.00 88.31 760 ARG A O 1
ATOM 5706 N N . PHE A 1 761 ? 30.188 -38.861 -40.589 1.00 87.75 761 PHE A N 1
ATOM 5707 C CA . PHE A 1 761 ? 29.662 -37.932 -39.580 1.00 87.75 761 PHE A CA 1
ATOM 5708 C C . PHE A 1 761 ? 28.384 -38.449 -38.902 1.00 87.75 761 PHE A C 1
ATOM 5710 O O . PHE A 1 761 ? 28.232 -38.349 -37.694 1.00 87.75 761 PHE A O 1
ATOM 5717 N N . LEU A 1 762 ? 27.472 -39.055 -39.664 1.00 88.50 762 LEU A N 1
ATOM 5718 C CA . LEU A 1 762 ? 26.213 -39.590 -39.131 1.00 88.50 762 LEU A CA 1
ATOM 5719 C C . LEU A 1 762 ? 26.349 -40.967 -38.460 1.00 88.50 762 LEU A C 1
ATOM 5721 O O . LEU A 1 762 ? 25.357 -41.500 -37.962 1.00 88.50 762 LEU A O 1
ATOM 5725 N N . HIS A 1 763 ? 27.544 -41.564 -38.473 1.00 90.94 763 HIS A N 1
ATOM 5726 C CA . HIS A 1 763 ? 27.820 -42.914 -37.969 1.00 90.94 763 HIS A CA 1
ATOM 5727 C C . HIS A 1 763 ? 26.949 -43.979 -38.669 1.00 90.94 763 HIS A C 1
ATOM 5729 O O . HIS A 1 763 ? 26.374 -44.871 -38.046 1.00 90.94 763 HIS A O 1
ATOM 5735 N N . THR A 1 764 ? 26.831 -43.887 -39.998 1.00 89.88 764 THR A N 1
ATOM 5736 C CA . THR A 1 764 ? 26.031 -44.799 -40.835 1.00 89.88 764 THR A CA 1
ATOM 5737 C C . THR A 1 764 ? 26.810 -45.266 -42.069 1.00 89.88 764 THR A C 1
ATOM 5739 O O . THR A 1 764 ? 27.979 -44.941 -42.259 1.00 89.88 764 THR A O 1
ATOM 5742 N N . ARG A 1 765 ? 26.176 -46.068 -42.934 1.00 89.19 765 ARG A N 1
ATOM 5743 C CA . ARG A 1 765 ? 26.759 -46.511 -44.213 1.00 89.19 765 ARG A CA 1
ATOM 5744 C C . ARG A 1 765 ? 26.271 -45.615 -45.361 1.00 89.19 765 ARG A C 1
ATOM 5746 O O . ARG A 1 765 ? 25.073 -45.334 -45.392 1.00 89.19 765 ARG A O 1
ATOM 5753 N N . PRO A 1 766 ? 27.109 -45.268 -46.360 1.00 89.25 766 PRO A N 1
ATOM 5754 C CA . PRO A 1 766 ? 26.707 -44.413 -47.489 1.00 89.25 766 PRO A CA 1
ATOM 5755 C C . PRO A 1 766 ? 25.430 -44.883 -48.201 1.00 89.25 766 PRO A C 1
ATOM 5757 O O . PRO A 1 766 ? 24.520 -44.096 -48.442 1.00 89.25 766 PRO A O 1
ATOM 5760 N N . ARG A 1 767 ? 25.295 -46.202 -48.412 1.00 89.38 767 ARG A N 1
ATOM 5761 C CA . ARG A 1 767 ? 24.099 -46.823 -49.014 1.00 89.38 767 ARG A CA 1
ATOM 5762 C C . ARG A 1 767 ? 22.787 -46.514 -48.279 1.00 89.38 767 ARG A C 1
ATOM 5764 O O . ARG A 1 767 ? 21.726 -46.539 -48.895 1.00 89.38 767 ARG A O 1
ATOM 5771 N N . ASN A 1 768 ? 22.840 -46.256 -46.969 1.00 88.00 768 ASN A N 1
ATOM 5772 C CA . ASN A 1 768 ? 21.655 -45.931 -46.179 1.00 88.00 768 ASN A CA 1
ATOM 5773 C C . ASN A 1 768 ? 21.172 -44.514 -46.490 1.00 88.00 768 ASN A C 1
ATOM 5775 O O . ASN A 1 768 ? 19.976 -44.325 -46.674 1.00 88.00 768 ASN A O 1
ATOM 5779 N N . ILE A 1 769 ? 22.095 -43.554 -46.626 1.00 87.56 769 ILE A N 1
ATOM 5780 C CA . ILE A 1 769 ? 21.767 -42.173 -46.998 1.00 87.56 769 ILE A CA 1
ATOM 5781 C C . ILE A 1 769 ? 21.075 -42.174 -48.362 1.00 87.56 769 ILE A C 1
ATOM 5783 O O . ILE A 1 769 ? 19.957 -41.681 -48.468 1.00 87.56 769 ILE A O 1
ATOM 5787 N N . THR A 1 770 ? 21.661 -42.834 -49.370 1.00 86.56 770 THR A N 1
ATOM 5788 C CA . THR A 1 770 ? 21.060 -42.951 -50.712 1.00 86.56 770 THR A CA 1
ATOM 5789 C C . THR A 1 770 ? 19.663 -43.573 -50.672 1.00 86.56 770 THR A C 1
ATOM 5791 O O . THR A 1 770 ? 18.758 -43.104 -51.354 1.00 86.56 770 THR A O 1
ATOM 5794 N N . ARG A 1 771 ? 19.455 -44.597 -49.832 1.00 92.31 771 ARG A N 1
ATOM 5795 C CA . ARG A 1 771 ? 18.144 -45.234 -49.646 1.00 92.31 771 ARG A CA 1
ATOM 5796 C C . ARG A 1 771 ? 17.123 -44.312 -48.967 1.00 92.31 771 ARG A C 1
ATOM 5798 O O . ARG A 1 771 ? 15.936 -44.419 -49.263 1.00 92.31 771 ARG A O 1
ATOM 5805 N N . TRP A 1 772 ? 17.544 -43.456 -48.036 1.00 92.50 772 TRP A N 1
ATOM 5806 C CA . TRP A 1 772 ? 16.647 -42.562 -47.295 1.00 92.50 772 TRP A CA 1
ATOM 5807 C C . TRP A 1 772 ? 16.253 -41.314 -48.089 1.00 92.50 772 TRP A C 1
ATOM 5809 O O . TRP A 1 772 ? 15.153 -40.800 -47.884 1.00 92.50 772 TRP A O 1
ATOM 5819 N N . MET A 1 773 ? 17.103 -40.858 -49.015 1.00 91.44 773 MET A N 1
ATOM 5820 C CA . MET A 1 773 ? 16.904 -39.599 -49.742 1.00 91.44 773 MET A CA 1
ATOM 5821 C C . MET A 1 773 ? 15.543 -39.453 -50.437 1.00 91.44 773 MET A C 1
ATOM 5823 O O . MET A 1 773 ? 14.900 -38.432 -50.193 1.00 91.44 773 MET A O 1
ATOM 5827 N N . PRO A 1 774 ? 15.020 -40.444 -51.188 1.00 92.00 774 PRO A N 1
ATOM 5828 C CA . PRO A 1 774 ? 13.715 -40.294 -51.839 1.00 92.00 774 PRO A CA 1
ATOM 5829 C C . PRO A 1 774 ? 12.580 -40.024 -50.840 1.00 92.00 774 PRO A C 1
ATOM 5831 O O . PRO A 1 774 ? 11.680 -39.219 -51.082 1.00 92.00 774 PRO A O 1
ATOM 5834 N N . ALA A 1 775 ? 12.642 -40.658 -49.666 1.00 90.00 775 ALA A N 1
ATOM 5835 C CA . ALA A 1 775 ? 11.664 -40.457 -48.606 1.00 90.00 775 ALA A CA 1
ATOM 5836 C C . ALA A 1 775 ? 11.836 -39.083 -47.927 1.00 90.00 775 ALA A C 1
ATOM 5838 O O . ALA A 1 775 ? 10.842 -38.403 -47.670 1.00 90.00 775 ALA A O 1
ATOM 5839 N N . ILE A 1 776 ? 13.079 -38.655 -47.683 1.00 92.88 776 ILE A N 1
ATOM 5840 C CA . ILE A 1 776 ? 13.418 -37.335 -47.122 1.00 92.88 776 ILE A CA 1
ATOM 5841 C C . ILE A 1 776 ? 12.926 -36.203 -48.038 1.00 92.88 776 ILE A C 1
ATOM 5843 O O . ILE A 1 776 ? 12.374 -35.209 -47.554 1.00 92.88 776 ILE A O 1
ATOM 5847 N N . GLU A 1 777 ? 13.109 -36.361 -49.350 1.00 90.50 777 GLU A N 1
ATOM 5848 C CA . GLU A 1 777 ? 12.694 -35.405 -50.383 1.00 90.50 777 GLU A CA 1
ATOM 5849 C C . GLU A 1 777 ? 11.171 -35.333 -50.508 1.00 90.50 777 GLU A C 1
ATOM 5851 O O . GLU A 1 777 ? 10.614 -34.236 -50.515 1.00 90.50 777 GLU A O 1
ATOM 5856 N N . SER A 1 778 ? 10.474 -36.476 -50.468 1.00 89.31 778 SER A N 1
ATOM 5857 C CA . SER A 1 778 ? 9.000 -36.517 -50.478 1.00 89.31 778 SER A CA 1
ATOM 5858 C C . SER A 1 778 ? 8.362 -35.734 -49.320 1.00 89.31 778 SER A C 1
ATOM 5860 O O . SER A 1 778 ? 7.282 -35.163 -49.462 1.00 89.31 778 SER A O 1
ATOM 5862 N N . ARG A 1 779 ? 9.057 -35.648 -48.176 1.00 91.56 779 ARG A N 1
ATOM 5863 C CA . ARG A 1 779 ? 8.623 -34.884 -46.995 1.00 91.56 779 ARG A CA 1
ATOM 5864 C C . ARG A 1 779 ? 9.187 -33.464 -46.953 1.00 91.56 779 ARG A C 1
ATOM 5866 O O . ARG A 1 779 ? 8.780 -32.684 -46.092 1.00 91.56 779 ARG A O 1
ATOM 5873 N N . ALA A 1 780 ? 10.099 -33.095 -47.854 1.00 87.06 780 ALA A N 1
ATOM 5874 C CA . ALA A 1 780 ? 10.823 -31.828 -47.781 1.00 87.06 780 ALA A CA 1
ATOM 5875 C C . ALA A 1 780 ? 9.894 -30.612 -47.873 1.00 87.06 780 ALA A C 1
ATOM 5877 O O . ALA A 1 780 ? 10.083 -29.656 -47.120 1.00 87.06 780 ALA A O 1
ATOM 5878 N N . ALA A 1 781 ? 8.863 -30.660 -48.724 1.00 84.38 781 ALA A N 1
ATOM 5879 C CA . ALA A 1 781 ? 7.879 -29.584 -48.838 1.00 84.38 781 ALA A CA 1
ATOM 5880 C C . ALA A 1 781 ? 7.092 -29.395 -47.530 1.00 84.38 781 ALA A C 1
ATOM 5882 O O . ALA A 1 781 ? 6.965 -28.276 -47.035 1.00 84.38 781 ALA A O 1
ATOM 5883 N N . GLN A 1 782 ? 6.642 -30.494 -46.913 1.00 84.56 782 GLN A N 1
ATOM 5884 C CA . GLN A 1 782 ? 5.897 -30.459 -45.653 1.00 84.56 782 GLN A CA 1
ATOM 5885 C C . GLN A 1 782 ? 6.761 -29.950 -44.487 1.00 84.56 782 GLN A C 1
ATOM 5887 O O . GLN A 1 782 ? 6.295 -29.138 -43.687 1.00 84.56 782 GLN A O 1
ATOM 5892 N N . ARG A 1 783 ? 8.021 -30.399 -44.410 1.00 88.31 783 ARG A N 1
ATOM 5893 C CA . ARG A 1 783 ? 8.997 -29.958 -43.400 1.00 88.31 783 ARG A CA 1
ATOM 5894 C C . ARG A 1 783 ? 9.353 -28.486 -43.567 1.00 88.31 783 ARG A C 1
ATOM 5896 O O . ARG A 1 783 ? 9.364 -27.742 -42.594 1.00 88.31 783 ARG A O 1
ATOM 5903 N N . SER A 1 784 ? 9.592 -28.057 -44.804 1.00 81.56 784 SER A N 1
ATOM 5904 C CA . SER A 1 784 ? 9.987 -26.679 -45.120 1.00 81.56 784 SER A CA 1
ATOM 5905 C C . SER A 1 784 ? 8.853 -25.675 -44.923 1.00 81.56 784 SER A C 1
ATOM 5907 O O . SER A 1 784 ? 9.114 -24.543 -44.526 1.00 81.56 784 SER A O 1
ATOM 5909 N N . ALA A 1 785 ? 7.604 -26.080 -45.170 1.00 80.00 785 ALA A N 1
ATOM 5910 C CA . ALA A 1 785 ? 6.433 -25.228 -44.977 1.00 80.00 785 ALA A CA 1
ATOM 5911 C C . ALA A 1 785 ? 6.001 -25.111 -43.502 1.00 80.00 785 ALA A C 1
ATOM 5913 O O . ALA A 1 785 ? 5.227 -24.219 -43.155 1.00 80.00 785 ALA A O 1
ATOM 5914 N N . SER A 1 786 ? 6.480 -25.998 -42.623 1.00 81.88 786 SER A N 1
ATOM 5915 C CA . SER A 1 786 ? 6.090 -25.998 -41.214 1.00 81.88 786 SER A CA 1
ATOM 5916 C C . SER A 1 786 ? 6.780 -24.877 -40.438 1.00 81.88 786 SER A C 1
ATOM 5918 O O . SER A 1 786 ? 7.988 -24.914 -40.209 1.00 81.88 786 SER A O 1
ATOM 5920 N N . VAL A 1 787 ? 5.991 -23.914 -39.956 1.00 78.62 787 VAL A N 1
ATOM 5921 C CA . VAL A 1 787 ? 6.477 -22.838 -39.074 1.00 78.62 787 VAL A CA 1
ATOM 5922 C C . VAL A 1 787 ? 7.080 -23.412 -37.786 1.00 78.62 787 VAL A C 1
ATOM 5924 O O . VAL A 1 787 ? 8.138 -22.954 -37.371 1.00 78.62 787 VAL A O 1
ATOM 5927 N N . LEU A 1 788 ? 6.485 -24.486 -37.244 1.00 81.19 788 LEU A N 1
ATOM 5928 C CA . LEU A 1 788 ? 6.966 -25.205 -36.051 1.00 81.19 788 LEU A CA 1
ATOM 5929 C C . LEU A 1 788 ? 8.396 -25.746 -36.196 1.00 81.19 788 LEU A C 1
ATOM 5931 O O . LEU A 1 788 ? 9.075 -25.978 -35.206 1.00 81.19 788 LEU A O 1
ATOM 5935 N N . TRP A 1 789 ? 8.836 -26.014 -37.429 1.00 89.31 789 TRP A N 1
ATOM 5936 C CA . TRP A 1 789 ? 10.091 -26.719 -37.699 1.00 89.31 789 TRP A CA 1
ATOM 5937 C C . TRP A 1 789 ? 11.202 -25.805 -38.226 1.00 89.31 789 TRP A C 1
ATOM 5939 O O . TRP A 1 789 ? 12.318 -26.256 -38.478 1.00 89.31 789 TRP A O 1
ATOM 5949 N N . ARG A 1 790 ? 10.916 -24.509 -38.403 1.00 86.19 790 ARG A N 1
ATOM 5950 C CA . ARG A 1 790 ? 11.840 -23.560 -39.034 1.00 86.19 790 ARG A CA 1
ATOM 5951 C C . ARG A 1 790 ? 13.114 -23.348 -38.212 1.00 86.19 790 ARG A C 1
ATOM 5953 O O . ARG A 1 790 ? 14.203 -23.432 -38.777 1.00 86.19 790 ARG A O 1
ATOM 5960 N N . GLU A 1 791 ? 12.977 -23.098 -36.911 1.00 80.69 791 GLU A N 1
ATOM 5961 C CA . GLU A 1 791 ? 14.123 -22.810 -36.038 1.00 80.69 791 GLU A CA 1
ATOM 5962 C C . GLU A 1 791 ? 14.937 -24.068 -35.688 1.00 80.69 791 GLU A C 1
ATOM 5964 O O . GLU A 1 791 ? 16.151 -24.039 -35.907 1.00 80.69 791 GLU A O 1
ATOM 5969 N N . PRO A 1 792 ? 14.321 -25.214 -35.311 1.00 88.69 792 PRO A N 1
ATOM 5970 C CA . PRO A 1 792 ? 15.054 -26.474 -35.167 1.00 88.69 792 PRO A CA 1
ATOM 5971 C C . PRO A 1 792 ? 15.866 -26.825 -36.416 1.00 88.69 792 PRO A C 1
ATOM 5973 O O . PRO A 1 792 ? 17.054 -27.120 -36.328 1.00 88.69 792 PRO A O 1
ATOM 5976 N N . ARG A 1 793 ? 15.275 -26.695 -37.612 1.00 90.06 793 ARG A N 1
ATOM 5977 C CA . ARG A 1 793 ? 15.971 -26.921 -38.888 1.00 90.06 793 ARG A CA 1
ATOM 5978 C C . ARG A 1 793 ? 17.221 -26.053 -39.050 1.00 90.06 793 ARG A C 1
ATOM 5980 O O . ARG A 1 793 ? 18.257 -26.546 -39.501 1.00 90.06 793 ARG A O 1
ATOM 5987 N N . ARG A 1 794 ? 17.126 -24.761 -38.733 1.00 91.31 794 ARG A N 1
ATOM 5988 C CA . ARG A 1 794 ? 18.252 -23.824 -38.830 1.00 91.31 794 ARG A CA 1
ATOM 5989 C C . ARG A 1 794 ? 19.364 -24.204 -37.851 1.00 91.31 794 ARG A C 1
ATOM 5991 O O . ARG A 1 794 ? 20.523 -24.253 -38.261 1.00 91.31 794 ARG A O 1
ATOM 5998 N N . LEU A 1 795 ? 19.010 -24.483 -36.597 1.00 83.50 795 LEU A N 1
ATOM 5999 C CA . LEU A 1 795 ? 19.962 -24.800 -35.532 1.00 83.50 795 LEU A CA 1
ATOM 6000 C C . LEU A 1 795 ? 20.635 -26.158 -35.740 1.00 83.50 795 LEU A C 1
ATOM 6002 O O . LEU A 1 795 ? 21.841 -26.250 -35.562 1.00 83.50 795 LEU A O 1
ATOM 6006 N N . ILE A 1 796 ? 19.923 -27.170 -36.248 1.00 92.56 796 ILE A N 1
ATOM 6007 C CA . ILE A 1 796 ? 20.526 -28.451 -36.661 1.00 92.56 796 ILE A CA 1
ATOM 6008 C C . ILE A 1 796 ? 21.581 -28.211 -37.743 1.00 92.56 796 ILE A C 1
ATOM 6010 O O . ILE A 1 796 ? 22.693 -28.719 -37.653 1.00 92.56 796 ILE A O 1
ATOM 6014 N N . ARG A 1 797 ? 21.278 -27.394 -38.758 1.00 91.44 797 ARG A N 1
ATOM 6015 C CA . ARG A 1 797 ? 22.241 -27.063 -39.822 1.00 91.44 797 ARG A CA 1
ATOM 6016 C C . ARG A 1 797 ? 23.433 -26.254 -39.308 1.00 91.44 797 ARG A C 1
ATOM 6018 O O . ARG A 1 797 ? 24.535 -26.417 -39.822 1.00 91.44 797 ARG A O 1
ATOM 6025 N N . ALA A 1 798 ? 23.231 -25.357 -38.343 1.00 84.44 798 ALA A N 1
ATOM 6026 C CA . ALA A 1 798 ? 24.313 -24.615 -37.693 1.00 84.44 798 ALA A CA 1
ATOM 6027 C C . ALA A 1 798 ? 25.200 -25.554 -36.866 1.00 84.44 798 ALA A C 1
ATOM 6029 O O . ALA A 1 798 ? 26.389 -25.675 -37.149 1.00 84.44 798 ALA A O 1
ATOM 6030 N N . TRP A 1 799 ? 24.592 -26.334 -35.973 1.00 90.88 799 TRP A N 1
ATOM 6031 C CA . TRP A 1 799 ? 25.276 -27.311 -35.137 1.00 90.88 799 TRP A CA 1
ATOM 6032 C C . TRP A 1 799 ? 26.060 -28.328 -35.963 1.00 90.88 799 TRP A C 1
ATOM 6034 O O . TRP A 1 799 ? 27.225 -28.581 -35.678 1.00 90.88 799 TRP A O 1
ATOM 6044 N N . VAL A 1 800 ? 25.481 -28.861 -37.043 1.00 89.00 800 VAL A N 1
ATOM 6045 C CA . VAL A 1 800 ? 26.183 -29.788 -37.940 1.00 89.00 800 VAL A CA 1
ATOM 6046 C C . VAL A 1 800 ? 27.372 -29.126 -38.613 1.00 89.00 800 VAL A C 1
ATOM 6048 O O . VAL A 1 800 ? 28.372 -29.800 -38.809 1.00 89.00 800 VAL A O 1
ATOM 6051 N N . ARG A 1 801 ? 27.305 -27.843 -38.981 1.00 84.00 801 ARG A N 1
ATOM 6052 C CA . ARG A 1 801 ? 28.446 -27.137 -39.587 1.00 84.00 801 ARG A CA 1
ATOM 6053 C C . ARG A 1 801 ? 29.572 -26.903 -38.581 1.00 84.00 801 ARG A C 1
ATOM 6055 O O . ARG A 1 801 ? 30.732 -27.084 -38.942 1.00 84.00 801 ARG A O 1
ATOM 6062 N N . GLU A 1 802 ? 29.217 -26.537 -37.354 1.00 79.56 802 GLU A N 1
ATOM 6063 C CA . GLU A 1 802 ? 30.142 -26.140 -36.284 1.00 79.56 802 GLU A CA 1
ATOM 6064 C C . GLU A 1 802 ? 30.738 -27.332 -35.523 1.00 79.56 802 GLU A C 1
ATOM 6066 O O . GLU A 1 802 ? 31.864 -27.258 -35.036 1.00 79.56 802 GLU A O 1
ATOM 6071 N N . SER A 1 803 ? 30.019 -28.454 -35.444 1.00 78.94 803 SER A N 1
ATOM 6072 C CA . SER A 1 803 ? 30.455 -29.618 -34.669 1.00 78.94 803 SER A CA 1
ATOM 6073 C C . SER A 1 803 ? 31.668 -30.290 -35.310 1.00 78.94 803 SER A C 1
ATOM 6075 O O . SER A 1 803 ? 31.647 -30.554 -36.513 1.00 78.94 803 SER A O 1
ATOM 6077 N N . PRO A 1 804 ? 32.720 -30.649 -34.563 1.00 70.19 804 PRO A N 1
ATOM 6078 C CA . PRO A 1 804 ? 33.772 -31.527 -35.075 1.00 70.19 804 PRO A CA 1
ATOM 6079 C C . PRO A 1 804 ? 33.230 -32.950 -35.327 1.00 70.19 804 PRO A C 1
ATOM 6081 O O . PRO A 1 804 ? 32.033 -33.205 -35.199 1.00 70.19 804 PRO A O 1
ATOM 6084 N N . ALA A 1 805 ? 34.090 -33.896 -35.720 1.00 65.38 805 ALA A N 1
ATOM 6085 C CA . ALA A 1 805 ? 33.700 -35.307 -35.756 1.00 65.38 805 ALA A CA 1
ATOM 6086 C C . ALA A 1 805 ? 33.309 -35.758 -34.335 1.00 65.38 805 ALA A C 1
ATOM 6088 O O . ALA A 1 805 ? 34.128 -35.689 -33.421 1.00 65.38 805 ALA A O 1
ATOM 6089 N N . LEU A 1 806 ? 32.048 -36.151 -34.150 1.00 73.88 806 LEU A N 1
ATOM 6090 C CA . LEU A 1 806 ? 31.476 -36.486 -32.845 1.00 73.88 806 LEU A CA 1
ATOM 6091 C C . LEU A 1 806 ? 31.798 -37.942 -32.476 1.00 73.88 806 LEU A C 1
ATOM 6093 O O . LEU A 1 806 ? 31.877 -38.803 -33.345 1.00 73.88 806 LEU A O 1
ATOM 6097 N N . ALA A 1 807 ? 32.014 -38.220 -31.188 1.00 70.75 807 ALA A N 1
ATOM 6098 C CA . ALA A 1 807 ? 32.274 -39.581 -30.704 1.00 70.75 807 ALA A CA 1
ATOM 6099 C C . ALA A 1 807 ? 30.994 -40.437 -30.665 1.00 70.75 807 ALA A C 1
ATOM 6101 O O . ALA A 1 807 ? 31.034 -41.649 -30.882 1.00 70.75 807 ALA A O 1
ATOM 6102 N N . GLU A 1 808 ? 29.852 -39.794 -30.433 1.00 73.50 808 GLU A N 1
ATOM 6103 C CA . GLU A 1 808 ? 28.531 -40.414 -30.385 1.00 73.50 808 GLU A CA 1
ATOM 6104 C C . GLU A 1 808 ? 27.737 -40.100 -31.652 1.00 73.50 808 GLU A C 1
ATOM 6106 O O . GLU A 1 808 ? 28.000 -39.113 -32.341 1.00 73.50 808 GLU A O 1
ATOM 6111 N N . SER A 1 809 ? 26.752 -40.945 -31.977 1.00 82.50 809 SER A N 1
ATOM 6112 C CA . SER A 1 809 ? 25.924 -40.711 -33.160 1.00 82.50 809 SER A CA 1
ATOM 6113 C C . SER A 1 809 ? 25.138 -39.403 -32.990 1.00 82.50 809 SER A C 1
ATOM 6115 O O . SER A 1 809 ? 24.288 -39.328 -32.095 1.00 82.50 809 SER A O 1
ATOM 6117 N N . PRO A 1 810 ? 25.315 -38.409 -33.884 1.00 84.81 810 PRO A N 1
ATOM 6118 C CA . PRO A 1 810 ? 24.610 -37.128 -33.781 1.00 84.81 810 PRO A CA 1
ATOM 6119 C C . PRO A 1 810 ? 23.086 -37.307 -33.822 1.00 84.81 810 PRO A C 1
ATOM 6121 O O . PRO A 1 810 ? 22.328 -36.558 -33.211 1.00 84.81 810 PRO A O 1
ATOM 6124 N N . LEU A 1 811 ? 22.633 -38.352 -34.523 1.00 85.06 811 LEU A N 1
ATOM 6125 C CA . LEU A 1 811 ? 21.225 -38.707 -34.634 1.00 85.06 811 LEU A CA 1
ATOM 6126 C C . LEU A 1 811 ? 20.671 -39.239 -33.308 1.00 85.06 811 LEU A C 1
ATOM 6128 O O . LEU A 1 811 ? 19.564 -38.878 -32.928 1.00 85.06 811 LEU A O 1
ATOM 6132 N N . GLN A 1 812 ? 21.437 -40.051 -32.578 1.00 84.31 812 GLN A N 1
ATOM 6133 C CA . GLN A 1 812 ? 21.020 -40.542 -31.261 1.00 84.31 812 GLN A CA 1
ATOM 6134 C C . GLN A 1 812 ? 20.985 -39.412 -30.230 1.00 84.31 812 GLN A C 1
ATOM 6136 O O . GLN A 1 812 ? 20.013 -39.317 -29.484 1.00 84.31 812 GLN A O 1
ATOM 6141 N N . GLN A 1 813 ? 21.988 -38.531 -30.244 1.00 85.75 813 GLN A N 1
ATOM 6142 C CA . GLN A 1 813 ? 22.088 -37.395 -29.328 1.00 85.75 813 GLN A CA 1
ATOM 6143 C C . GLN A 1 813 ? 20.878 -36.456 -29.450 1.00 85.75 813 GLN A C 1
ATOM 6145 O O . GLN A 1 813 ? 20.206 -36.169 -28.460 1.00 85.75 813 GLN A O 1
ATOM 6150 N N . LEU A 1 814 ? 20.535 -36.035 -30.672 1.00 88.38 814 LEU A N 1
ATOM 6151 C CA . LEU A 1 814 ? 19.387 -35.149 -30.879 1.00 88.38 814 LEU A CA 1
ATOM 6152 C C . LEU A 1 814 ? 18.043 -35.863 -30.668 1.00 88.38 814 LEU A C 1
ATOM 6154 O O . LEU A 1 814 ? 17.081 -35.249 -30.207 1.00 88.38 814 LEU A O 1
ATOM 6158 N N . GLN A 1 815 ? 17.949 -37.161 -30.976 1.00 88.06 815 GLN A N 1
ATOM 6159 C CA . GLN A 1 815 ? 16.736 -37.932 -30.691 1.00 88.06 815 GLN A CA 1
ATOM 6160 C C . GLN A 1 815 ? 16.486 -38.092 -29.190 1.00 88.06 815 GLN A C 1
ATOM 6162 O O . GLN A 1 815 ? 15.327 -38.054 -28.783 1.00 88.06 815 GLN A O 1
ATOM 6167 N N . ALA A 1 816 ? 17.533 -38.280 -28.383 1.00 85.56 816 ALA A N 1
ATOM 6168 C CA . ALA A 1 816 ? 17.422 -38.344 -26.927 1.00 85.56 816 ALA A CA 1
ATOM 6169 C C . ALA A 1 816 ? 16.959 -37.000 -26.350 1.00 85.56 816 ALA A C 1
ATOM 6171 O O . ALA A 1 816 ? 16.044 -36.967 -25.533 1.00 85.56 816 ALA A O 1
ATOM 6172 N N . MET A 1 817 ? 17.513 -35.900 -26.863 1.00 85.94 817 MET A N 1
ATOM 6173 C CA . MET A 1 817 ? 17.114 -34.536 -26.518 1.00 85.94 817 MET A CA 1
ATOM 6174 C C . MET A 1 817 ? 15.623 -34.289 -26.794 1.00 85.94 817 MET A C 1
ATOM 6176 O O . MET A 1 817 ? 14.865 -33.936 -25.894 1.00 85.94 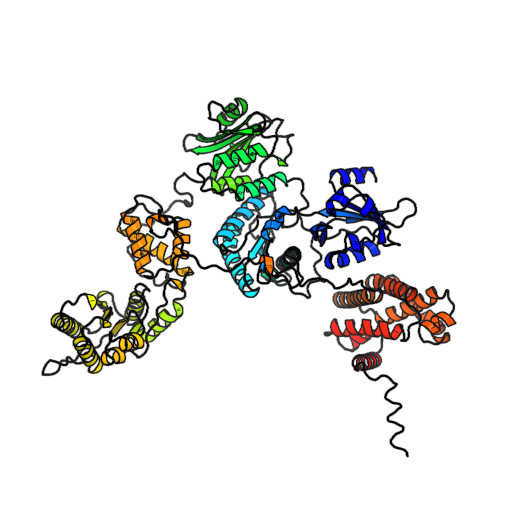817 MET A O 1
ATOM 6180 N N . LEU A 1 818 ? 15.155 -34.583 -28.013 1.00 89.50 818 LEU A N 1
ATOM 6181 C CA . LEU A 1 818 ? 13.732 -34.469 -28.351 1.00 89.50 818 LEU A CA 1
ATOM 6182 C C . LEU A 1 818 ? 12.858 -35.414 -27.508 1.00 89.50 818 LEU A C 1
ATOM 6184 O O . LEU A 1 818 ? 11.744 -35.050 -27.134 1.00 89.50 818 LEU A O 1
ATOM 6188 N N . LEU A 1 819 ? 13.343 -36.622 -27.207 1.00 88.38 819 LEU A N 1
ATOM 6189 C CA . LEU A 1 819 ? 12.619 -37.581 -26.377 1.00 88.38 819 LEU A CA 1
ATOM 6190 C C . LEU A 1 819 ? 12.416 -37.060 -24.947 1.00 88.38 819 LEU A C 1
ATOM 6192 O O . LEU A 1 819 ? 11.315 -37.249 -24.433 1.00 88.38 819 LEU A O 1
ATOM 6196 N N . SER A 1 820 ? 13.403 -36.376 -24.349 1.00 86.00 820 SER A N 1
ATOM 6197 C CA . SER A 1 820 ? 13.269 -35.742 -23.023 1.00 86.00 820 SER A CA 1
ATOM 6198 C C . SER A 1 820 ? 12.091 -34.773 -23.003 1.00 86.00 820 SER A C 1
ATOM 6200 O O . SER A 1 820 ? 11.150 -34.953 -22.230 1.00 86.00 820 SER A O 1
ATOM 6202 N N . HIS A 1 821 ? 12.045 -33.847 -23.969 1.00 86.06 821 HIS A N 1
ATOM 6203 C CA . HIS A 1 821 ? 10.947 -32.881 -24.097 1.00 86.06 821 HIS A CA 1
ATOM 6204 C C . HIS A 1 821 ? 9.590 -33.553 -24.316 1.00 86.06 821 HIS A C 1
ATOM 6206 O O . HIS A 1 821 ? 8.584 -33.120 -23.761 1.00 86.06 821 HIS A O 1
ATOM 6212 N N . VAL A 1 822 ? 9.531 -34.634 -25.100 1.00 85.31 822 VAL A N 1
ATOM 6213 C CA . VAL A 1 822 ? 8.281 -35.388 -25.304 1.00 85.31 822 VAL A CA 1
ATOM 6214 C C . VAL A 1 822 ? 7.836 -36.104 -24.024 1.00 85.31 822 VAL A C 1
ATOM 6216 O O . VAL A 1 822 ? 6.635 -36.205 -23.779 1.00 85.31 822 VAL A O 1
ATOM 6219 N N . VAL A 1 823 ? 8.756 -36.614 -23.207 1.00 82.88 823 VAL A N 1
ATOM 6220 C CA . VAL A 1 823 ? 8.415 -37.270 -21.934 1.00 82.88 823 VAL A CA 1
ATOM 6221 C C . VAL A 1 823 ? 7.937 -36.245 -20.906 1.00 82.88 823 VAL A C 1
ATOM 6223 O O . VAL A 1 823 ? 6.886 -36.457 -20.301 1.00 82.88 823 VAL A O 1
ATOM 6226 N N . GLU A 1 824 ? 8.652 -35.130 -20.765 1.00 77.38 824 GLU A N 1
ATOM 6227 C CA . GLU A 1 824 ? 8.360 -34.065 -19.799 1.00 77.38 824 GLU A CA 1
ATOM 6228 C C . GLU A 1 824 ? 7.072 -33.308 -20.140 1.00 77.38 824 GLU A C 1
ATOM 6230 O O . GLU A 1 824 ? 6.190 -33.145 -19.301 1.00 77.38 824 GLU A O 1
ATOM 6235 N N . GLN A 1 825 ? 6.925 -32.874 -21.392 1.00 73.81 825 GLN A N 1
ATOM 6236 C CA . GLN A 1 825 ? 5.856 -31.949 -21.777 1.00 73.81 825 GLN A CA 1
ATOM 6237 C C . GLN A 1 825 ? 4.580 -32.664 -22.235 1.00 73.81 825 GLN A C 1
ATOM 6239 O O . GLN A 1 825 ? 3.487 -32.113 -22.124 1.00 73.81 825 GLN A O 1
ATOM 6244 N N . ALA A 1 826 ? 4.687 -33.896 -22.747 1.00 74.75 826 ALA A N 1
ATOM 6245 C CA . ALA A 1 826 ? 3.548 -34.667 -23.256 1.00 74.75 826 ALA A CA 1
ATOM 6246 C C . ALA A 1 826 ? 3.105 -35.794 -22.302 1.00 74.75 826 ALA A C 1
ATOM 6248 O O . ALA A 1 826 ? 2.570 -36.813 -22.747 1.00 74.75 826 ALA A O 1
ATOM 6249 N N . GLY A 1 827 ? 3.309 -35.624 -20.990 1.00 73.31 827 GLY A N 1
ATOM 6250 C CA . GLY A 1 827 ? 2.966 -36.602 -19.948 1.00 73.31 827 GLY A CA 1
ATOM 6251 C C . GLY A 1 827 ? 1.513 -37.096 -19.991 1.00 73.31 827 GLY A C 1
ATOM 6252 O O . GLY A 1 827 ? 1.262 -38.276 -19.751 1.00 73.31 827 GLY A O 1
ATOM 6253 N N . GLY A 1 828 ? 0.579 -36.219 -20.378 1.00 75.31 828 GLY A N 1
ATOM 6254 C CA . GLY A 1 828 ? -0.853 -36.518 -20.498 1.00 75.31 828 GLY A CA 1
ATOM 6255 C C . GLY A 1 828 ? -1.295 -37.205 -21.799 1.00 75.31 828 GLY A C 1
ATOM 6256 O O . GLY A 1 828 ? -2.477 -37.505 -21.938 1.00 75.31 828 GLY A O 1
ATOM 6257 N N . LEU A 1 829 ? -0.393 -37.449 -22.759 1.00 84.31 829 LEU A N 1
ATOM 6258 C CA . LEU A 1 829 ? -0.712 -38.157 -24.005 1.00 84.31 829 LEU A CA 1
ATOM 6259 C C . LEU A 1 829 ? -0.496 -39.670 -23.888 1.00 84.31 829 LEU A C 1
ATOM 6261 O O . LEU A 1 829 ? 0.380 -40.149 -23.161 1.00 84.31 829 LEU A O 1
ATOM 6265 N N . SER A 1 830 ? -1.244 -40.443 -24.681 1.00 87.12 830 SER A N 1
ATOM 6266 C CA . SER A 1 830 ? -1.034 -41.890 -24.764 1.00 87.12 830 SER A CA 1
ATOM 6267 C C . SER A 1 830 ? 0.345 -42.225 -25.350 1.00 87.12 830 SER A C 1
ATOM 6269 O O . SER A 1 830 ? 0.927 -41.473 -26.139 1.00 87.12 830 SER A O 1
ATOM 6271 N N . VAL A 1 831 ? 0.874 -43.411 -25.026 1.00 85.38 831 VAL A N 1
ATOM 6272 C CA . VAL A 1 831 ? 2.154 -43.893 -25.585 1.00 85.38 831 VAL A CA 1
ATOM 6273 C C . VAL A 1 831 ? 2.118 -43.914 -27.120 1.00 85.38 831 VAL A C 1
ATOM 6275 O O . VAL A 1 831 ? 3.109 -43.590 -27.771 1.00 85.38 831 VAL A O 1
ATOM 6278 N N . ALA A 1 832 ? 0.967 -44.234 -27.719 1.00 85.06 832 ALA A N 1
ATOM 6279 C CA . ALA A 1 832 ? 0.792 -44.232 -29.169 1.00 85.06 832 ALA A CA 1
ATOM 6280 C C . ALA A 1 832 ? 0.879 -42.824 -29.786 1.00 85.06 832 ALA A C 1
ATOM 6282 O O . ALA A 1 832 ? 1.364 -42.673 -30.907 1.00 85.06 832 ALA A O 1
ATOM 6283 N N . GLU A 1 833 ? 0.432 -41.790 -29.076 1.00 85.38 833 GLU A N 1
ATOM 6284 C CA . GLU A 1 833 ? 0.521 -40.398 -29.527 1.00 85.38 833 GLU A CA 1
ATOM 6285 C C . GLU A 1 833 ? 1.933 -39.838 -29.358 1.00 85.38 833 GLU A C 1
ATOM 6287 O O . GLU A 1 833 ? 2.456 -39.215 -30.281 1.00 85.38 833 GLU A O 1
ATOM 6292 N N . ARG A 1 834 ? 2.608 -40.148 -28.246 1.00 89.00 834 ARG A N 1
ATOM 6293 C CA . ARG A 1 834 ? 4.026 -39.794 -28.060 1.00 89.00 834 ARG A CA 1
ATOM 6294 C C . ARG A 1 834 ? 4.929 -40.473 -29.091 1.00 89.00 834 ARG A C 1
ATOM 6296 O O . ARG A 1 834 ? 5.814 -39.832 -29.658 1.00 89.00 834 ARG A O 1
ATOM 6303 N N . ALA A 1 835 ? 4.647 -41.734 -29.424 1.00 88.94 835 ALA A N 1
ATOM 6304 C CA . ALA A 1 835 ? 5.328 -42.443 -30.505 1.00 88.94 835 ALA A CA 1
ATOM 6305 C C . ALA A 1 835 ? 5.122 -41.757 -31.871 1.00 88.94 835 ALA A C 1
ATOM 6307 O O . ALA A 1 835 ? 6.074 -41.638 -32.644 1.00 88.94 835 ALA A O 1
ATOM 6308 N N . ARG A 1 836 ? 3.916 -41.228 -32.143 1.00 88.56 836 ARG A N 1
ATOM 6309 C CA . ARG A 1 836 ? 3.626 -40.446 -33.360 1.00 88.56 836 ARG A CA 1
ATOM 6310 C C . ARG A 1 836 ? 4.413 -39.137 -33.427 1.00 88.56 836 ARG A C 1
ATOM 6312 O O . ARG A 1 836 ? 4.905 -38.816 -34.505 1.00 88.56 836 ARG A O 1
ATOM 6319 N N . ILE A 1 837 ? 4.579 -38.418 -32.313 1.00 89.81 837 ILE A N 1
ATOM 6320 C CA . ILE A 1 837 ? 5.407 -37.195 -32.260 1.00 89.81 837 ILE A CA 1
ATOM 6321 C C . ILE A 1 837 ? 6.871 -37.528 -32.573 1.00 89.81 837 ILE A C 1
ATOM 6323 O O . ILE A 1 837 ? 7.505 -36.865 -33.394 1.00 89.81 837 ILE A O 1
ATOM 6327 N N . MET A 1 838 ? 7.387 -38.619 -32.002 1.00 91.06 838 MET A N 1
ATOM 6328 C CA . MET A 1 838 ? 8.730 -39.124 -32.312 1.00 91.06 838 MET A CA 1
ATOM 6329 C C . MET A 1 838 ? 8.848 -39.742 -33.714 1.00 91.06 838 MET A C 1
ATOM 6331 O O . MET A 1 838 ? 9.952 -40.083 -34.133 1.00 91.06 838 MET A O 1
ATOM 6335 N N . GLY A 1 839 ? 7.741 -39.892 -34.448 1.00 88.56 839 GLY A N 1
ATOM 6336 C CA . GLY A 1 839 ? 7.731 -40.447 -35.798 1.00 88.56 839 GLY A CA 1
ATOM 6337 C C . GLY A 1 839 ? 8.137 -41.922 -35.871 1.00 88.56 839 GLY A C 1
ATOM 6338 O O . GLY A 1 839 ? 8.683 -42.361 -36.881 1.00 88.56 839 GLY A O 1
ATOM 6339 N N . VAL A 1 840 ? 7.905 -42.691 -34.801 1.00 89.38 840 VAL A N 1
ATOM 6340 C CA . VAL A 1 840 ? 8.283 -44.110 -34.702 1.00 89.38 840 VAL A CA 1
ATOM 6341 C C . VAL A 1 840 ? 7.110 -44.990 -34.272 1.00 89.38 840 VAL A C 1
ATOM 6343 O O . VAL A 1 840 ? 6.089 -44.512 -33.784 1.00 89.38 840 VAL A O 1
ATOM 6346 N N . SER A 1 841 ? 7.258 -46.307 -34.436 1.00 91.38 841 SER A N 1
ATOM 6347 C CA . SER A 1 841 ? 6.280 -47.269 -33.918 1.00 91.38 841 SER A CA 1
ATOM 6348 C C . SER A 1 841 ? 6.268 -47.287 -32.382 1.00 91.38 841 SER A C 1
ATOM 6350 O O . SER A 1 841 ? 7.293 -47.031 -31.747 1.00 91.38 841 SER A O 1
ATOM 6352 N N . THR A 1 842 ? 5.134 -47.637 -31.768 1.00 88.88 842 THR A N 1
ATOM 6353 C CA . THR A 1 842 ? 5.007 -47.745 -30.302 1.00 88.88 842 THR A CA 1
ATOM 6354 C C . THR A 1 842 ? 6.039 -48.701 -29.674 1.00 88.88 842 THR A C 1
ATOM 6356 O O . THR A 1 842 ? 6.660 -48.310 -28.684 1.00 88.88 842 THR A O 1
ATOM 6359 N N . PRO A 1 843 ? 6.337 -49.889 -30.252 1.00 90.50 843 PRO A N 1
ATOM 6360 C CA . PRO A 1 843 ? 7.429 -50.737 -29.764 1.00 90.50 843 PRO A CA 1
ATOM 6361 C C . PRO A 1 843 ? 8.809 -50.064 -29.835 1.00 90.50 843 PRO A C 1
ATOM 6363 O O . PRO A 1 843 ? 9.608 -50.171 -28.906 1.00 90.50 843 PRO A O 1
ATOM 6366 N N . THR A 1 844 ? 9.095 -49.332 -30.917 1.00 85.62 844 THR A N 1
ATOM 6367 C CA . THR A 1 844 ? 10.358 -48.590 -31.070 1.00 85.62 844 THR A CA 1
ATOM 6368 C C . THR A 1 844 ? 10.469 -47.450 -30.058 1.00 85.62 844 THR A C 1
ATOM 6370 O O . THR A 1 844 ? 11.550 -47.224 -29.518 1.00 85.62 844 THR A O 1
ATOM 6373 N N . TYR A 1 845 ? 9.363 -46.759 -29.773 1.00 89.56 845 TYR A N 1
ATOM 6374 C CA . TYR A 1 845 ? 9.301 -45.711 -28.757 1.00 89.56 845 TYR A CA 1
ATOM 6375 C C . TYR A 1 845 ? 9.609 -46.262 -27.359 1.00 89.56 845 TYR A C 1
ATOM 6377 O O . TYR A 1 845 ? 10.476 -45.719 -26.682 1.00 89.56 845 TYR A O 1
ATOM 6385 N N . HIS A 1 846 ? 9.003 -47.387 -26.960 1.00 86.50 846 HIS A N 1
ATOM 6386 C CA . HIS A 1 846 ? 9.323 -48.034 -25.681 1.00 86.50 846 HIS A CA 1
ATOM 6387 C C . HIS A 1 846 ? 10.791 -48.447 -25.577 1.00 86.50 846 HIS A C 1
ATOM 6389 O O . HIS A 1 846 ? 11.416 -48.210 -24.547 1.00 86.50 846 HIS A O 1
ATOM 6395 N N . LYS A 1 847 ? 11.368 -49.005 -26.647 1.00 85.25 847 LYS A N 1
ATOM 6396 C CA . LYS A 1 847 ? 12.790 -49.369 -26.656 1.00 85.25 847 LYS A CA 1
ATOM 6397 C C . LYS A 1 847 ? 13.696 -48.147 -26.457 1.00 85.25 847 LYS A C 1
ATOM 6399 O O . LYS A 1 847 ? 14.691 -48.237 -25.746 1.00 85.25 847 LYS A O 1
ATOM 6404 N N . ARG A 1 848 ? 13.352 -47.004 -27.064 1.00 84.38 848 ARG A N 1
ATOM 6405 C CA . ARG A 1 848 ? 14.081 -45.738 -26.876 1.00 84.38 848 ARG A CA 1
ATOM 6406 C C . ARG A 1 848 ? 13.905 -45.177 -25.466 1.00 84.38 848 ARG A C 1
ATOM 6408 O O . ARG A 1 848 ? 14.880 -44.726 -24.888 1.00 84.38 848 ARG A O 1
ATOM 6415 N N . LEU A 1 849 ? 12.702 -45.267 -24.902 1.00 83.31 849 LEU A N 1
ATOM 6416 C CA . LEU A 1 849 ? 12.414 -44.838 -23.532 1.00 83.31 849 LEU A CA 1
ATOM 6417 C C . LEU A 1 849 ? 13.200 -45.661 -22.497 1.00 83.31 849 LEU A C 1
ATOM 6419 O O . LEU A 1 849 ? 13.757 -45.101 -21.563 1.00 83.31 849 LEU A O 1
ATOM 6423 N N . GLN A 1 850 ? 13.309 -46.978 -22.700 1.00 80.12 850 GLN A N 1
ATOM 6424 C CA . GLN A 1 850 ? 14.123 -47.858 -21.854 1.00 80.12 850 GLN A CA 1
ATOM 6425 C C . GLN A 1 850 ? 15.622 -47.553 -21.961 1.00 80.12 850 GLN A C 1
ATOM 6427 O O . GLN A 1 850 ? 16.316 -47.573 -20.953 1.00 80.12 850 GLN A O 1
ATOM 6432 N N . ALA A 1 851 ? 16.118 -47.247 -23.165 1.00 73.69 851 ALA A N 1
ATOM 6433 C CA . ALA A 1 851 ? 17.510 -46.844 -23.366 1.00 73.69 851 ALA A CA 1
ATOM 6434 C C . ALA A 1 851 ? 17.821 -45.460 -22.764 1.00 73.69 851 ALA A C 1
ATOM 6436 O O . ALA A 1 851 ? 18.933 -45.240 -22.304 1.00 73.69 851 ALA A O 1
ATOM 6437 N N . PHE A 1 852 ? 16.840 -44.552 -22.747 1.00 69.19 852 PHE A N 1
ATOM 6438 C CA . PHE A 1 852 ? 16.941 -43.225 -22.135 1.00 69.19 852 PHE A CA 1
ATOM 6439 C C . PHE A 1 852 ? 16.935 -43.277 -20.596 1.00 69.19 852 PHE A C 1
ATOM 6441 O O . PHE A 1 852 ? 17.600 -42.475 -19.955 1.00 69.19 852 PHE A O 1
ATOM 6448 N N . ALA A 1 853 ? 16.221 -44.237 -19.998 1.00 53.56 853 ALA A N 1
ATOM 6449 C CA . ALA A 1 853 ? 16.105 -44.393 -18.544 1.00 53.56 853 ALA A CA 1
ATOM 6450 C C . ALA A 1 853 ? 17.264 -45.172 -17.878 1.00 53.56 853 ALA A C 1
ATOM 6452 O O . ALA A 1 853 ? 17.241 -45.377 -16.665 1.00 53.56 853 ALA A O 1
ATOM 6453 N N . ALA A 1 854 ? 18.259 -45.642 -18.638 1.00 41.69 854 ALA A N 1
ATOM 6454 C CA . ALA A 1 854 ? 19.412 -46.352 -18.083 1.00 41.69 854 ALA A CA 1
ATOM 6455 C C . ALA A 1 854 ? 20.474 -45.352 -17.555 1.00 41.69 854 ALA A C 1
ATOM 6457 O O . ALA A 1 854 ? 20.852 -44.445 -18.296 1.00 41.69 854 ALA A O 1
ATOM 6458 N N . PRO A 1 855 ? 20.985 -45.492 -16.312 1.00 34.66 855 PRO A N 1
ATOM 6459 C CA . PRO A 1 855 ? 21.949 -44.548 -15.745 1.00 34.66 855 PRO A CA 1
ATOM 6460 C C . PRO A 1 855 ? 23.293 -44.561 -16.492 1.00 34.66 855 PRO A C 1
ATOM 6462 O O . PRO A 1 855 ? 23.874 -45.619 -16.740 1.00 34.66 855 PRO A O 1
ATOM 6465 N N . VAL A 1 856 ? 23.808 -43.371 -16.819 1.00 36.31 856 VAL A N 1
ATOM 6466 C CA . VAL A 1 856 ? 25.118 -43.169 -17.460 1.00 36.31 856 VAL A CA 1
ATOM 6467 C C . VAL A 1 856 ? 26.222 -43.487 -16.449 1.00 36.31 856 VAL A C 1
ATOM 6469 O O . VAL A 1 856 ? 26.549 -42.674 -15.592 1.00 36.31 856 VAL A O 1
ATOM 6472 N N . GLY A 1 857 ? 26.770 -44.700 -16.523 1.00 33.88 857 GLY A N 1
ATOM 6473 C CA . GLY A 1 857 ? 27.795 -45.156 -15.585 1.00 33.88 857 GLY A CA 1
ATOM 6474 C C . GLY A 1 857 ? 28.171 -46.626 -15.726 1.00 33.88 857 GLY A C 1
ATOM 6475 O O . GLY A 1 857 ? 28.207 -47.344 -14.740 1.00 33.88 857 GLY A O 1
ATOM 6476 N N . THR A 1 858 ? 28.454 -47.097 -16.938 1.00 28.34 858 THR A N 1
ATOM 6477 C CA . THR A 1 858 ? 29.354 -48.245 -17.137 1.00 28.34 858 THR A CA 1
ATOM 6478 C C . THR A 1 858 ? 30.197 -47.962 -18.371 1.00 28.34 858 THR A C 1
ATOM 6480 O O . THR A 1 858 ? 29.832 -48.267 -19.504 1.00 28.34 858 THR A O 1
ATOM 6483 N N . SER A 1 859 ? 31.340 -47.314 -18.143 1.00 31.16 859 SER A N 1
ATOM 6484 C CA . SER A 1 859 ? 32.436 -47.318 -19.106 1.00 31.16 859 SER A CA 1
ATOM 6485 C C . SER A 1 859 ? 32.756 -48.772 -19.459 1.00 31.16 859 SER A C 1
ATOM 6487 O O . SER A 1 859 ? 33.013 -49.596 -18.580 1.00 31.16 859 SER A O 1
ATOM 6489 N N . ALA A 1 860 ? 32.774 -49.081 -20.754 1.00 35.12 860 ALA A N 1
ATOM 6490 C CA . ALA A 1 860 ? 33.138 -50.383 -21.308 1.00 35.12 860 ALA A CA 1
ATOM 6491 C C . ALA A 1 860 ? 34.604 -50.804 -21.028 1.00 35.12 860 ALA A C 1
ATOM 6493 O O . ALA A 1 860 ? 35.063 -51.805 -21.570 1.00 35.12 860 ALA A O 1
ATOM 6494 N N . ALA A 1 861 ? 35.333 -50.071 -20.178 1.00 33.53 861 ALA A N 1
ATOM 6495 C CA . ALA A 1 861 ? 36.675 -50.407 -19.714 1.00 33.53 861 ALA A CA 1
ATOM 6496 C C . ALA A 1 861 ? 36.702 -51.228 -18.408 1.00 33.53 861 ALA A C 1
ATOM 6498 O O . ALA A 1 861 ? 37.699 -51.888 -18.158 1.00 33.53 861 ALA A O 1
ATOM 6499 N N . GLN A 1 862 ? 35.624 -51.268 -17.611 1.00 32.66 862 GLN A N 1
ATOM 6500 C CA . GLN A 1 862 ? 35.583 -52.087 -16.380 1.00 32.66 862 GLN A CA 1
ATOM 6501 C C . GLN A 1 862 ? 35.038 -53.505 -16.584 1.00 32.66 862 GLN A C 1
ATOM 6503 O O . GLN A 1 862 ? 35.206 -54.356 -15.722 1.00 32.66 862 GLN A O 1
ATOM 6508 N N . LYS A 1 863 ? 34.459 -53.805 -17.752 1.00 33.00 863 LYS A N 1
ATOM 6509 C CA . LYS A 1 863 ? 33.939 -55.147 -18.061 1.00 33.00 863 LYS A CA 1
ATOM 6510 C C . LYS A 1 863 ? 34.976 -56.091 -18.682 1.00 33.00 863 LYS A C 1
ATOM 6512 O O . LYS A 1 863 ? 34.612 -57.158 -19.157 1.00 33.00 863 LYS A O 1
ATOM 6517 N N . LYS A 1 864 ? 36.248 -55.682 -18.744 1.00 32.91 864 LYS A N 1
ATOM 6518 C CA . LYS A 1 864 ? 37.335 -56.500 -19.304 1.00 32.91 864 LYS A CA 1
ATOM 6519 C C . LYS A 1 864 ? 38.336 -57.017 -18.272 1.00 32.91 864 LYS A C 1
ATOM 6521 O O . LYS A 1 864 ? 39.073 -57.928 -18.619 1.00 32.91 864 LYS A O 1
ATOM 6526 N N . ASP A 1 865 ? 38.302 -56.505 -17.041 1.00 33.50 865 ASP A N 1
ATOM 6527 C CA . ASP A 1 865 ? 39.169 -56.984 -15.953 1.00 33.50 865 ASP A CA 1
ATOM 6528 C C . ASP A 1 865 ? 38.459 -57.973 -15.007 1.00 33.50 865 ASP A C 1
ATOM 6530 O O . ASP A 1 865 ? 39.131 -58.728 -14.310 1.00 33.50 865 ASP A O 1
ATOM 6534 N N . GLU A 1 866 ? 37.121 -58.060 -15.031 1.00 33.22 866 GLU A N 1
ATOM 6535 C CA . GLU A 1 866 ? 36.366 -59.060 -14.248 1.00 33.22 866 GLU A CA 1
ATOM 6536 C C . GLU A 1 866 ? 36.167 -60.408 -14.972 1.00 33.22 866 GLU A C 1
ATOM 6538 O O . GLU A 1 866 ? 35.958 -61.416 -14.308 1.00 33.22 866 GLU A O 1
ATOM 6543 N N . ASP A 1 867 ? 36.329 -60.479 -16.300 1.00 36.28 867 ASP A N 1
ATOM 6544 C CA . ASP A 1 867 ? 36.199 -61.739 -17.066 1.00 36.28 867 ASP A CA 1
ATOM 6545 C C . ASP A 1 867 ? 37.518 -62.546 -17.170 1.00 36.28 867 ASP A C 1
ATOM 6547 O O . ASP A 1 867 ? 37.552 -63.604 -17.798 1.00 36.28 867 ASP A O 1
ATOM 6551 N N . THR A 1 868 ? 38.615 -62.089 -16.549 1.00 38.75 868 THR A N 1
ATOM 6552 C CA . THR A 1 868 ? 39.906 -62.821 -16.506 1.00 38.75 868 THR A CA 1
ATOM 6553 C C . THR A 1 868 ? 40.328 -63.309 -15.120 1.00 38.75 868 THR A C 1
ATOM 6555 O O . THR A 1 868 ? 41.397 -63.899 -15.000 1.00 38.75 868 THR A O 1
ATOM 6558 N N . ALA A 1 869 ? 39.507 -63.120 -14.083 1.00 37.50 869 ALA A N 1
ATOM 6559 C CA . ALA A 1 869 ? 39.822 -63.584 -12.727 1.00 37.50 869 ALA A CA 1
ATOM 6560 C C . ALA A 1 869 ? 39.083 -64.869 -12.298 1.00 37.50 869 ALA A C 1
ATOM 6562 O O . ALA A 1 869 ? 39.313 -65.331 -11.187 1.00 37.50 869 ALA A O 1
ATOM 6563 N N . ASP A 1 870 ? 38.253 -65.469 -13.163 1.00 40.31 870 ASP A N 1
ATOM 6564 C CA . ASP A 1 870 ? 37.505 -66.704 -12.843 1.00 40.31 870 ASP A CA 1
ATOM 6565 C C . ASP A 1 870 ? 37.733 -67.851 -13.854 1.00 40.31 870 ASP A C 1
ATOM 6567 O O . ASP A 1 870 ? 36.907 -68.742 -14.048 1.00 40.31 870 ASP A O 1
ATOM 6571 N N . ALA A 1 871 ? 38.901 -67.852 -14.504 1.00 41.19 871 ALA A N 1
ATOM 6572 C CA . ALA A 1 871 ? 39.434 -69.013 -15.213 1.00 41.19 871 ALA A CA 1
ATOM 6573 C C . ALA A 1 871 ? 40.970 -69.016 -15.132 1.00 41.19 871 ALA A C 1
ATOM 6575 O O . ALA A 1 871 ? 41.650 -68.509 -16.027 1.00 41.19 871 ALA A O 1
ATOM 6576 N N . GLY A 1 872 ? 41.505 -69.584 -14.048 1.00 33.84 872 GLY A N 1
ATOM 6577 C CA . GLY A 1 872 ? 42.942 -69.768 -13.822 1.00 33.84 872 GLY A CA 1
ATOM 6578 C C . GLY A 1 872 ? 43.266 -70.178 -12.400 1.00 33.84 872 GLY A C 1
ATOM 6579 O O . GLY A 1 872 ? 43.499 -69.255 -11.593 1.00 33.84 872 GLY A O 1
#

Secondary structure (DSSP, 8-state):
-HHHHHHHHHTT-EEEEEETTT-EEEEE-HHHHHHHT--HHHHTTEEHHHHH-SSHHHHHHHHHHHHHTS-EEEEEEEEE-TTS-EEEEEEEEEEEEETTEEEEEEEEEESS-GGGGGGGTT--TT-EEEEEEEE-----SS--HHHHHHHHHHHHHHHHHHS-TTSEEPPPBTTEEEEEETT--HHHHHHHHHHHHHHHHHHHHHT-GGGTT-EEEEEEE---TT--HHHHHHHHHHHHHHHHHTSS--SEEE--GGGGGT-------SSSSS---STTHHHHHHHHHHHTS-TT-TTHHHHHHHHHHTTSSEEEEEEEEEETTEEEEEEEEEEETTEEEE--TTTS-HHHHHHHHT--GGGGSSS--B-EEEETEEEEEEEETTEEEEEEEEEESS-TTTS-GGGSPPHHHHHHHHHHT---STTTT----------------GGG-TTSS-HHHHHHHHHHHTSSS-EEEE-STTS-HHHHHHHHHHHTT--GGGEEEEETTS--SHHHHHHHHHHHHHT-TT-EEEEESGGGS-HHHHHHHHHHHHHTEETTSSSPEEPPP-EEEEEESS-HHHHHHTTSS-HHHHHHH-SSPEE---GGG-HHHHHHHHHHHHHHHHHHHT-S--EE-HHHHHHHHH---TTHHHHHHHHHHHHHHH--SSEE-TTTTT------TT----------GGGSSTTS----------HHHHHHHHHHHHHHHHHHHT----HHHHHHHHHHHHHHHHTTT-HHHHHHHTTS-HHHHHHHHHHHHHTHHHHHH-GGGHHHHHHHHHHHHH--S-SS-HHHHHHHHHHHHHHHHTTTS-HHHHHHHTTS-HHHHHHHHHHHTS-S---TTSTTTSTTSS--

pLDDT: mean 72.89, std 17.29, range [22.33, 96.0]

Nearest PDB structures (foldseek):
  1ny5-assembly1_A  TM=8.510E-01  e=8.723E-15  Aquifex aeolicus
  3m0e-assembly1_A  TM=7.869E-01  e=4.709E-14  Aquifex aeolicus
  1ny6-assembly1_B  TM=8.351E-01  e=7.952E-13  Aquifex aeolicus
  1ojl-assembly2_F-3  TM=8.099E-01  e=9.227E-13  Salmonella enterica subsp. enterica serovar Typhimurium
  4l4u-assembly1_A-2  TM=8.588E-01  e=5.234E-12  Aquifex aeolicus VF5

Mean predicted aligned error: 21.94 Å

Radius of gyration: 39.41 Å; Cα contacts (8 Å, |Δi|>4): 1340; chains: 1; bounding box: 79×115×117 Å

Solvent-accessible surface area (backbone atoms only — not comparable to full-atom values): 49208 Å² total; per-residue (Å²): 106,68,71,64,48,51,54,42,54,78,69,54,42,17,32,38,31,30,32,60,87,80,40,24,18,70,44,70,45,74,40,33,28,63,68,38,63,46,58,80,84,72,54,46,78,32,50,45,53,76,61,51,25,72,28,72,69,22,32,66,57,46,51,59,50,55,72,66,53,47,74,42,78,41,57,78,38,53,30,46,30,73,84,71,47,72,46,50,28,28,42,34,36,33,60,35,83,58,93,93,43,65,28,30,36,37,36,38,34,65,24,69,57,82,76,76,49,58,76,48,61,87,67,49,81,48,23,23,31,34,27,38,34,58,43,70,64,44,76,55,99,88,24,51,73,54,55,46,31,38,52,32,50,53,48,45,53,52,46,68,72,70,52,56,92,80,34,43,76,43,73,58,32,35,50,18,34,46,34,36,40,60,78,27,54,73,70,57,47,50,53,53,49,53,56,49,49,65,62,45,48,53,57,44,56,71,68,33,78,27,34,56,79,42,44,73,21,28,2,27,18,62,36,54,98,87,48,46,60,65,52,19,49,53,40,3,48,51,16,21,51,48,22,70,68,52,84,78,75,41,44,65,28,66,53,59,92,83,60,86,81,81,72,78,58,80,66,70,74,90,40,53,71,53,49,79,52,70,83,40,47,64,34,49,54,48,36,52,53,56,71,70,47,62,68,85,44,92,55,33,68,55,51,53,44,42,56,55,39,71,69,57,63,36,42,34,36,38,37,32,35,59,50,99,92,47,73,47,81,74,42,32,30,34,52,56,97,90,41,72,40,81,43,50,87,86,72,43,57,67,66,59,50,55,28,57,69,72,63,50,81,73,78,54,76,59,100,57,69,43,62,72,56,56,53,33,30,42,36,40,68,18,33,58,84,94,45,76,53,28,32,43,35,40,29,38,80,48,51,48,84,74,46,59,78,49,71,53,76,44,52,41,44,40,31,52,49,26,58,64,65,64,81,84,67,89,58,80,100,56,81,88,80,84,82,87,79,81,89,78,79,92,74,91,67,82,83,82,60,89,82,44,88,49,59,74,43,50,53,51,28,61,62,52,25,79,47,102,54,45,36,24,35,27,26,51,60,37,43,50,65,66,59,53,53,49,50,24,35,48,70,56,71,41,51,82,91,30,57,43,79,44,62,35,78,76,53,89,43,71,70,58,42,52,54,52,51,53,52,48,45,62,66,20,59,76,19,34,43,35,34,36,42,54,51,67,39,56,62,71,52,33,46,48,50,27,48,26,63,75,67,39,26,47,89,87,45,88,77,72,46,73,44,47,65,52,50,40,37,36,40,36,62,52,56,62,70,58,35,35,76,73,65,47,27,52,68,61,35,43,62,61,29,58,80,64,63,40,63,43,67,54,44,58,86,26,56,86,33,44,61,58,49,50,52,53,46,48,57,53,55,27,69,74,67,73,49,74,48,76,50,65,35,73,64,22,51,50,36,55,63,70,46,68,49,88,40,14,56,50,42,54,47,46,31,50,50,56,20,58,78,74,45,94,47,50,52,44,40,28,67,53,45,69,56,66,89,69,80,67,98,75,82,81,83,90,84,88,88,81,85,76,76,85,80,75,72,88,80,78,89,83,91,89,87,92,87,81,90,49,61,65,62,54,34,52,54,42,43,41,51,34,52,54,53,31,64,75,67,68,52,94,51,40,53,40,46,53,50,53,44,45,50,56,49,33,34,28,62,68,42,73,67,36,48,66,56,23,16,60,59,53,68,53,54,44,72,53,55,67,67,44,44,68,61,44,56,72,43,41,63,63,51,72,69,30,76,70,43,51,60,39,50,51,35,50,40,47,40,59,66,72,51,72,89,64,95,60,44,56,63,58,55,54,49,52,54,49,46,50,40,48,55,70,74,44,65,90,52,54,67,65,54,53,11,42,37,48,49,44,54,51,72,58,39,50,55,50,51,57,63,66,71,53,81,94,80,74,67,84,74,65,73,65,68,67,76,65,76,83,74,132

Foldseek 3Di:
DVVVVVVVVVLLWWKFKAQLVQQFGADTDPSVCVVQVHDDVPRGRDHVCVRFVPDVFRCVQVVVVSNVLAKDWRFWDWGQHPVRDIFTKTGIWHADDDDNTRIIMDTIFTLDDPVQCPLLPPQDLQKKKKKKFKPQFDDDPADDQLLQLLLQLVLQVLLCVQADPPKGWGRFQGRMIMIIRHNHDPVRVVVSVVVSQVVSVVSLCVSDDRSPPIHMAMFMFGADPPGDSVNSNVQSVVQRVVLRVCPPVDRYGYGDPVPSPDDRDPHDDDTGDGHSDPLQPLLVVLLVVLVVDDLPDPCNVVVNQQSLLLSPQWFKKWWWFDDPVFTDTPWIWGQDPNHIDTDDLVRGPPQQNVQRVPDGPVVPVDQDWDDRRAQFKIWHFQDDRVDTGTIMMTGGPDRNVPPRPSSDRGSNSSPSVSVSVNPDDPDVVDDPDDDDDDDDDDDDDPVLPPPFPCCQLLVVLLVCLPDLAEAEEEAAAALCSVVSVVSSQVSVVHDPVQEAEDEQVVDPDLVVLQVVVVVCQQVNAVHEYEYELCLQHDQVSLLQVLCCLVVQWNPPDPVIHGGHRHHYYYYYNHQLVVSCVVVSHPPSNSVRHVPDYRYRYACLVRLVCQQVLLQVLLVVLCVVVVALADEADPQLNVLSSPDSPSNGSVLSSVLSNQLRVPDNDNYGYCVSSVSDDDDDPPDDDDDDDDDDPPPPPPDDDDDDDDDDDDLVNVLLVLLLQLLLVCVVVVPQDQQLVLLVLLLLVLLCVLVVNPLVRSCQLQVHHSVVSVVCVVVSVVCVVVQVPDPSNVSNSVSSSVCSNPDDRDPDRPSLVVLLSSLVSLVVNVVVDDLCSSCSNSVHGSVVNVVSVVVSPDDDDDDPPVVPVVVPPPPD

Sequence (872 aa):
MEDALGILDALGAARLYIDRDTGLVYRCNASAHELLGEGAASLCERPWRELLGRQASAAALLSPAIGAGCRCALPPFVLRRADATETVVSGMALPWYSEQRNALAVLLRPLHDEREYALLHGLGANDCVAVLGVDQLRYDDHWGAAETACMMMDIRAALLEIVRTTDRVGLPVGACITLVLCDVELAGARDISLAALSHINTIAVEAGGGAAGARLCVGLSRPGADDTPLSALVEANRALLQAQSGSSGETIVAAEPEHGKGIVARAVNRHGVFSDNRPGHVNRVFLAQLVGLDPSLSTYSERVLELLLRRGGVEASALYRLRPQGFDLVAAAVLHKGAPHSVTRETLPTVLRTACHAITARAFSGRRALYPAGERVIALPLRCGERLLGYLALQYSGEARRVAPDLVPDAAAVHHLACSLGWSVEGARRAVPDQRPIMKPIETGIEGYVGDNMEGAVDQALFLAGLDIPVAIVGSRGTGKMYVARIIHAESGGTEQTLVEIDCREFRSRGEAEKRIARELVRAQGKTLVFKSPHLLHAAVQNKLARQISSRTLADVSPPTYLPQAKLVALFPDTLAQLVRTGGLTPALAGVFAGYPIEVPPIRDRKQAVLRWAHKILGQEVAQRASAVRGFTPDAEQAMLLHDWPGNISEMRQCIVDALDKTDREWLTPVDLGLFRGLSPEGGTPSVAAPPFLTAANSAAAALPDYTPSTLEMLDVALGEAVNQLLRTRAAKPLGTWLDDELVVAARDRYRDDMAGAARFLHTRPRNITRWMPAIESRAAQRSASVLWREPRRLIRAWVRESPALAESPLQQLQAMLLSHVVEQAGGLSVAERARIMGVSTPTYHKRLQAFAAPVGTSAAQKKDEDTADAG